Protein AF-A0A841DTD7-F1 (afdb_monomer)

Solvent-accessible surface area (backbone atoms only — not comparable to full-atom values): 41604 Å² total; per-residue (Å²): 118,88,70,52,58,66,50,49,52,51,10,51,30,35,14,30,42,27,21,48,68,22,35,53,37,45,42,34,59,51,44,33,70,78,67,68,43,51,48,38,54,50,24,44,31,46,20,28,23,19,40,45,17,29,69,45,16,49,57,41,22,46,52,36,75,74,44,84,54,75,76,41,42,37,53,14,23,38,38,15,15,50,10,52,16,43,31,32,72,49,92,50,67,50,49,26,27,52,15,24,23,41,14,13,42,11,46,20,50,25,49,43,52,51,52,53,51,47,35,63,71,32,76,66,36,61,61,43,46,16,52,37,50,28,17,28,27,46,9,26,20,47,13,19,70,51,44,42,59,50,32,74,72,58,38,53,68,42,27,55,66,59,27,52,49,10,56,52,24,23,52,53,39,51,51,53,55,75,70,72,75,90,83,86,92,82,84,80,80,55,86,56,84,61,39,62,67,59,36,51,54,51,49,53,32,30,36,30,51,7,28,40,54,42,41,43,50,56,42,39,26,60,48,34,21,75,53,66,41,72,50,67,62,37,9,29,50,45,46,25,42,34,24,43,27,21,22,52,14,22,52,47,24,40,54,42,25,72,77,64,34,52,58,55,44,37,37,54,25,32,57,51,22,28,61,22,40,46,39,37,67,68,47,68,47,80,60,26,58,57,22,37,28,48,21,22,20,26,67,18,25,38,54,54,48,49,36,52,50,32,21,59,23,23,33,73,40,39,64,58,28,35,23,49,41,52,22,32,43,66,12,52,6,21,72,51,23,35,59,37,13,44,40,24,66,79,68,30,60,63,61,29,57,50,55,39,36,54,35,34,43,53,27,26,61,54,40,74,75,53,75,78,69,84,72,80,79,76,78,74,83,70,83,75,90,79,89,79,82,86,81,88,78,88,78,97,67,86,69,75,78,74,67,74,76,68,68,50,71,74,21,94,61,8,58,48,52,49,21,40,40,37,44,43,34,47,54,37,22,54,72,36,15,51,34,23,16,45,64,48,45,24,71,74,47,33,48,50,76,52,52,43,44,52,53,22,43,16,34,45,32,17,48,52,35,32,64,55,41,53,53,48,21,62,61,72,33,53,68,62,44,35,48,48,10,41,48,34,26,38,52,15,21,52,47,40,41,65,43,86,37,50,70,52,29,36,56,22,27,31,46,20,12,41,8,47,14,22,29,54,60,43,38,53,47,53,49,55,75,79,35,54,78,82,48,38,63,59,50,49,52,56,51,50,46,37,47,59,50,17,28,50,53,12,8,44,52,12,3,51,25,35,71,61,73,41,45,42,50,64,29,51,64,40,40,65,45,37,54,52,18,45,53,42,39,73,76,66,52,83,80,82,80,69,87,69,60,87,71,67,80,53,59,67,40,41,49,26,45,47,54,14,47,51,29,41,45,46,33,36,43,37,34,52,68,83,44,50,64,88,35,70,66,32,49,50,37,39,51,48,12,51,52,31,44,50,47,23,55,59,46,35,75,69,43,93,52,39,88,64,56,65,71,51,72,73,34,57,52,41,41,17,24,26,48,31,27,18,42,47,18,18,47,54,47,24,47,48,51,48,54,21,44,44,33,29,59,44,56,67,39,54,30,42,59,18,8,52,30,48,21,30,19,54,48,23,19,61,58,27,33,70,49,32,63,69,44,28,77,72,66,33,44,47,53,35,25,38,52,8,22,51,35,23,31,54,13,28,52,49,47,66,70,60,55,69,88,47,56,68,64,57,56,19,48,17,31,23,38,28,14,28,9,46,11,22,26,53,51,41,28,51,52,48,32,38,49,65,48,57,81,92,48,27,64,56,48,44,48,42,29,54,45,30,17,33,50,18,24,19,51,22,24,21,50,41,37,26,47,25,42,45,42,40,42,72,73,55,53,91,56,68,83,51,54,56,66,69,50,41,86,49,45,47,57,14,53,49,52,31,36,52,53,44,32,51,46,24,50,49,29,34,52,29,33,66,61,28,60,93,70,78,68,65,68,78,91,125

Nearest PDB structures (foldseek):
  8ufd-assembly1_A  TM=7.840E-01  e=1.382E-12  Mycobacterium tuberculosis
  8ufe-assembly1_A  TM=7.742E-01  e=4.204E-13  Mycolicibacterium smegmatis
  7y58-assembly1_A  TM=7.300E-01  e=9.436E-10  Staphylococcus aureus
  4zow-assembly1_A  TM=8.099E-01  e=2.713E-07  Escherichia coli K-12
  8ucm-assembly1_A  TM=7.661E-01  e=2.726E-06  Homo sapiens

Sequence (878 aa):
MRRLRPIGLMATGHACVDVYQGCVPALVPFLVAERGLGYVAVSGITLAATLLSSVVQPLFGVLTDRRPLTWLIPIAMTTAGLGIALIGVGDGYVLSWLAAALSGLGVAAYHPEAARMARVVSDGSHVGMSWFSVGGNVGFALAPVLVTPIIAAGGLALTPVLVVPAIFGAAITSWAVRSRVTGAVTRTRPEGPDDWSSFLRLSVIMVCRSIVFVGLGTFIALYAGQRVGGGTTTGGVALFVLFASGALGTLLGGRFATRYGRVRTLRVSYAIAVPALAGLVFVPGPAFFGFLALTAIAMSIPFSLHVTLGQDFLPGRVGTAGGMTLGLAVSIGGVATPVLGAIAEHSSLRLALSTLIVLALCGSLIGYAITEPARPVRQAIPGWGIVAVSHTLTSNMTTARIDRTGVGLRSERGPILLAVMLSVGLVAIDATILATAVPSVVADLGGFTQFPWLFSIYLLAQAVSVPIYGKLADQRGRKPMMLLGVGLFVLGSVLCGFAWSMPALIAFRLIQGLGAGAIQPIGMTIVGDIYTLAERAKVQGYLASVWGISSFVGPTLGGVFSDYISWRWIFFVNIPLGVAAAWVLVRKFDEKIGDKTRHQIDYAGAILLAVGGSLLLLGLLEGGVMWDWGSTTSIVILAAAVVLLVAFVLVERRAAEPILPLWVLGQRVLNSANSAALLIGLLMIGLSTYVPLYAQSVLGTSALVAGFTLAAMTLGWPIAASLAGRIYLRVGFRTTMTLGAIIVVLGSGLLLMVGPDSSVLHLAAACFVIGIGLGFSASPSVVAAQSSVDWQTRGVVTGANMFSRSVGSAVGVALFGAVANAVVASRLGDNHSDLQKVPAGVLAPAVHDVYYGAAAAAVLLVAAVLFMPNRITERPLR

pLDDT: mean 82.97, std 14.02, range [28.73, 98.31]

Organism: NCBI:txid236067

Foldseek 3Di:
DVLVVLLLLLLLLLLLLLLLLLQLLLCLLLCCVVQVDFQLLSLLLNQLLQLLLLVCLLVLLLVCVQDQPLVLSLVLLLQLLQLQLQLLQDNFSVSVSVSSNSNSSSSSNNQLNSLVVQCQSVVNQLLSSLSSVLSSLNSSLVNLVPNVVQCVVPHSNSSNVSSVSSNVSSVSSVVSVVPDDDDDDDDDQDDDDAQVPLLVLLLLLLLLLQLLLSLCSNCVLVVQCVFANDRSVSSSVLSSLLSVLLSVLSNVLSVCCVVPNLLVQLLVLLVQLLVLLVCCLPPGYPCNSVSSSSNSSSSNSNLSSSLSQQLLNGSNPNSSSNSSSVSSNHRSSSLCSSVLSQCCRVPRNSVSSVVSSVSSVVSSVSSVVRDRRDDDPPPPPDPDDDDDDDDDDDDPDCPPPPPPQCAELNHLCNLVLVLLLLLLLLVLLLLQQVLLQLVLCLLQANDLLLSLLLQLLLLLLLLLLQLVLVLCCLFVNLLVLQLVLLVQLLQLLVQLLVDNHSVSNSVSSNSNSNSNNRSNNSSVVVLVVRDDPVRSVVSVVSSLVSNLSSLSNRLSVSLCCNQRNGNSVSSVVSNVSSVSSSVSSVVRPDDDNDPRDDDDDPPLLSVLSSQLSVLCLCLLSCDLPVDDCPDPVSCVSNVSSVVSVVVSVVSQVVDPDHLANCVLVVDLLLQLLLLLLLLLLLLLQLCSNCQSVCCCQQLVDGSNLSSLLLSLLSNLQSVLLVVLVVVCVPQNLLVLLLQLLVLLLVLLVLVLVDASPDDSVSSSVSSNSNSNSSNSNNNSSLVSQLQLDAPVCSVNSNSSSNSSSSSSNSVSSSNLSSQLSNQQCVVCDPPSVCSSPRHSVSNRVSVSSNSVVSSVSSVVSSVSSVSRDSDRPRDPHD

Secondary structure (DSSP, 8-state):
-TTHHHHHHHHHHHHHHHHHHHHHHHHHHHHHHHH---HHHHHHHHHHHHHHHHHHHHHHHHHHHHS--TTHHHHHHHHHHHHHHHTTSSS-HHHHHHHHHHHHHHHHHHHHHHHHHHHHHTTT-HHHHHHHHHHHHHHHHHHHHHHHHHHHHH-GGGGGGGGHHHHHHHHHHHHHHHHS-SS-----PPP----HHHHHHHHHHHHHHHHHHHHHHHHHHHHHHHHH--HHHHHHHHHHHHHHHHHHHHHHHHHHHHHH-HHHHHHHHHHHHHHHHHHHHH--STHHHHHHHHHHHHHHTTHHHHHHHHHHH-GGGHHHHHHHHHHHHHTGGGGGHHHHHHHHHHT-HHHHHHHHHHHHHHHHHHHTT--PPPPP------SS-------------------TTSSSTTSTTHHHHHHHHHHHHHHHHHHHHHHHHHHHHHHHH--GGGTTHHHHHHHHHHHHHHHHHHHHHHHH-HHHHHHHHHHHHHHHHHHHHT--SHHHHHHHHHHHHHHHHHHHHHHHHHHHHHS-HHHHHHHHHHHHHHHHHHHHHHHHHHHHHHHHT-TTHHHHTHHHHHHHHHHHHHHH------S---PPP-HHHHHHHHHHHHHHHHHHHHBTTTB-TTSHHHHHHHHHHHHHHHHHHHHHTT-SS-SS-GGGGG-HHHHHHHHHHHHHHHHHHHHHHHHHHHHHHTS---HHHHHHHHHHHHHHHHHHHHHHHHHHHHH-HHHHHHHHHHHHHHHHHHHHT--TT--HHHHHHHHHHHHHHHHHHHHHHHHHHHHTS-GGGHHHHHHHHHHHHHHHHHHHHHHHHHHHHHHHHHHHTT-GGGGGS--HHHHHHHHHHHHHHHHHHHHHHHHHHHTS-S---PPP--

Structure (mmCIF, N/CA/C/O backbone):
data_AF-A0A841DTD7-F1
#
_entry.id   AF-A0A841DTD7-F1
#
loop_
_atom_site.group_PDB
_atom_site.id
_atom_site.type_symbol
_atom_site.label_atom_id
_atom_site.label_alt_id
_atom_site.label_comp_id
_atom_site.label_asym_id
_atom_site.label_entity_id
_atom_site.label_seq_id
_atom_site.pdbx_PDB_ins_code
_atom_site.Cartn_x
_atom_site.Cartn_y
_atom_site.Cartn_z
_atom_site.occupancy
_atom_site.B_iso_or_equiv
_atom_site.auth_seq_id
_atom_site.auth_comp_id
_atom_site.auth_asym_id
_atom_site.auth_atom_id
_atom_site.pdbx_PDB_model_num
ATOM 1 N N . MET A 1 1 ? 29.836 31.532 23.199 1.00 39.09 1 MET A N 1
ATOM 2 C CA . MET A 1 1 ? 30.606 30.478 22.486 1.00 39.09 1 MET A CA 1
ATOM 3 C C . MET A 1 1 ? 30.650 29.110 23.196 1.00 39.09 1 MET A C 1
ATOM 5 O O . MET A 1 1 ? 30.643 28.106 22.497 1.00 39.09 1 MET A O 1
ATOM 9 N N . ARG A 1 2 ? 30.598 28.999 24.542 1.00 43.84 2 ARG A N 1
ATOM 10 C CA . ARG A 1 2 ? 30.593 27.693 25.263 1.00 43.84 2 ARG A CA 1
ATOM 11 C C . ARG A 1 2 ? 29.410 26.740 24.951 1.00 43.84 2 ARG A C 1
ATOM 13 O O . ARG A 1 2 ? 29.573 25.538 25.121 1.00 43.84 2 ARG A O 1
ATOM 20 N N . ARG A 1 3 ? 28.265 27.241 24.455 1.00 50.00 3 ARG A N 1
ATOM 21 C CA . ARG A 1 3 ? 27.067 26.442 24.088 1.00 50.00 3 ARG A CA 1
ATOM 22 C C . ARG A 1 3 ? 27.090 25.827 22.671 1.00 50.00 3 ARG A C 1
ATOM 24 O O . ARG A 1 3 ? 26.308 24.928 22.402 1.00 50.00 3 ARG A O 1
ATOM 31 N N . LEU A 1 4 ? 27.982 26.269 21.774 1.00 52.75 4 LEU A N 1
ATOM 32 C CA . LEU A 1 4 ? 28.014 25.818 20.365 1.00 52.75 4 LEU A CA 1
ATOM 33 C C . LEU A 1 4 ? 28.828 24.530 20.135 1.00 52.75 4 LEU A C 1
ATOM 35 O O . LEU A 1 4 ? 28.617 23.833 19.149 1.00 52.75 4 LEU A O 1
ATOM 39 N N . ARG A 1 5 ? 29.739 24.181 21.049 1.00 65.38 5 ARG A N 1
ATOM 40 C CA . ARG A 1 5 ? 30.574 22.971 20.936 1.00 65.38 5 ARG A CA 1
ATOM 41 C C . ARG A 1 5 ? 29.774 21.651 20.898 1.00 65.38 5 ARG A C 1
ATOM 43 O O . ARG A 1 5 ? 30.055 20.845 20.016 1.00 65.38 5 ARG A O 1
ATOM 50 N N . PRO A 1 6 ? 28.775 21.410 21.774 1.00 70.38 6 PRO A N 1
ATOM 51 C CA . PRO A 1 6 ? 28.025 20.151 21.748 1.00 70.38 6 PRO A CA 1
ATOM 52 C C . PRO A 1 6 ? 27.076 20.030 20.547 1.00 70.38 6 PRO A C 1
ATOM 54 O O . PRO A 1 6 ? 26.902 18.931 20.028 1.00 70.38 6 PRO A O 1
ATOM 57 N N . ILE A 1 7 ? 26.503 21.138 20.054 1.00 77.19 7 ILE A N 1
ATOM 58 C CA . ILE A 1 7 ? 25.659 21.086 18.850 1.00 77.19 7 ILE A CA 1
ATOM 59 C C . ILE A 1 7 ? 26.481 20.885 17.577 1.00 77.19 7 ILE A C 1
ATOM 61 O O . ILE A 1 7 ? 26.030 20.183 16.681 1.00 77.19 7 ILE A O 1
ATOM 65 N N . GLY A 1 8 ? 27.707 21.420 17.533 1.00 79.75 8 GLY A N 1
ATOM 66 C CA . GLY A 1 8 ? 28.662 21.142 16.461 1.00 79.75 8 GLY A CA 1
ATOM 67 C C . GLY A 1 8 ? 29.020 19.658 16.375 1.00 79.75 8 GLY A C 1
ATOM 68 O O . GLY A 1 8 ? 28.925 19.082 15.301 1.00 79.75 8 GLY A O 1
ATOM 69 N N . LEU A 1 9 ? 29.322 19.008 17.507 1.00 80.25 9 LEU A N 1
ATOM 70 C CA . LEU A 1 9 ? 29.607 17.564 17.546 1.00 80.25 9 LEU A CA 1
ATOM 71 C C . LEU A 1 9 ? 28.416 16.710 17.085 1.00 80.25 9 LEU A C 1
ATOM 73 O O . LEU A 1 9 ? 28.598 15.740 16.353 1.00 80.25 9 LEU A O 1
ATOM 77 N N . MET A 1 10 ? 27.191 17.078 17.474 1.00 82.19 10 MET A N 1
ATOM 78 C CA . MET A 1 10 ? 25.988 16.391 16.990 1.00 82.19 10 MET A CA 1
ATOM 79 C C . MET A 1 10 ? 25.727 16.647 15.506 1.00 82.19 10 MET A C 1
ATOM 81 O O . MET A 1 10 ? 25.322 15.725 14.809 1.00 82.19 10 MET A O 1
ATOM 85 N N . ALA A 1 11 ? 25.997 17.856 15.008 1.00 86.75 11 ALA A N 1
ATOM 86 C CA . ALA A 1 11 ? 25.924 18.154 13.581 1.00 86.75 11 ALA A CA 1
ATOM 87 C C . ALA A 1 11 ? 26.953 17.335 12.780 1.00 86.75 11 ALA A C 1
ATOM 89 O O . ALA A 1 11 ? 26.621 16.840 11.709 1.00 86.75 11 ALA A O 1
ATOM 90 N N . THR A 1 12 ? 28.162 17.117 13.311 1.00 86.00 12 THR A N 1
ATOM 91 C CA . THR A 1 12 ? 29.163 16.220 12.706 1.00 86.00 12 THR A CA 1
ATOM 92 C C . THR A 1 12 ? 28.684 14.770 12.680 1.00 86.00 12 THR A C 1
ATOM 94 O O . THR A 1 12 ? 28.805 14.103 11.657 1.00 86.00 12 THR A O 1
ATOM 97 N N . GLY A 1 13 ? 28.093 14.285 13.776 1.00 85.62 13 GLY A N 1
ATOM 98 C CA . GLY A 1 13 ? 27.460 12.966 13.804 1.00 85.62 13 GLY A CA 1
ATOM 99 C C . GLY A 1 13 ? 26.340 12.829 12.769 1.00 85.62 13 GLY A C 1
ATOM 100 O O . GLY A 1 13 ? 26.279 11.828 12.065 1.00 85.62 13 GLY A O 1
ATOM 101 N N . HIS A 1 14 ? 25.500 13.857 12.640 1.00 89.94 14 HIS A N 1
ATOM 102 C CA . HIS A 1 14 ? 24.395 13.892 11.683 1.00 89.94 14 HIS A CA 1
ATOM 103 C C . HIS A 1 14 ? 24.903 13.895 10.238 1.00 89.94 14 HIS A C 1
ATOM 105 O O . HIS A 1 14 ? 24.391 13.157 9.405 1.00 89.94 14 HIS A O 1
ATOM 111 N N . ALA A 1 15 ? 25.980 14.637 9.962 1.00 90.81 15 ALA A N 1
ATOM 112 C CA . ALA A 1 15 ? 26.650 14.591 8.668 1.00 90.81 15 ALA A CA 1
ATOM 113 C C . ALA A 1 15 ? 27.116 13.170 8.327 1.00 90.81 15 ALA A C 1
ATOM 115 O O . ALA A 1 15 ? 26.897 12.706 7.216 1.00 90.81 15 ALA A O 1
ATOM 116 N N . CYS A 1 16 ? 27.705 12.449 9.284 1.00 90.12 16 CYS A N 1
ATOM 117 C CA . CYS A 1 16 ? 28.220 11.100 9.039 1.00 90.12 16 CYS A CA 1
ATOM 118 C C . CYS A 1 16 ? 27.123 10.078 8.700 1.00 90.12 16 CYS A C 1
ATOM 120 O O . CYS A 1 16 ? 27.379 9.186 7.897 1.00 90.12 16 CYS A O 1
ATOM 122 N N . VAL A 1 17 ? 25.922 10.179 9.290 1.00 89.88 17 VAL A N 1
ATOM 123 C CA . VAL A 1 17 ? 24.810 9.282 8.923 1.00 89.88 17 VAL A CA 1
ATOM 124 C C . VAL A 1 17 ? 24.183 9.668 7.584 1.00 89.88 17 VAL A C 1
ATOM 126 O O . VAL A 1 17 ? 23.863 8.790 6.788 1.00 89.88 17 VAL A O 1
ATOM 129 N N . ASP A 1 18 ? 24.043 10.966 7.306 1.00 90.38 18 ASP A N 1
ATOM 130 C CA . ASP A 1 18 ? 23.342 11.445 6.110 1.00 90.38 18 ASP A CA 1
ATOM 131 C C . ASP A 1 18 ? 24.200 11.395 4.846 1.00 90.38 18 ASP A C 1
ATOM 133 O O . ASP A 1 18 ? 23.657 11.431 3.741 1.00 90.38 18 ASP A O 1
ATOM 137 N N . VAL A 1 19 ? 25.516 11.180 4.984 1.00 93.81 19 VAL A N 1
ATOM 138 C CA . VAL A 1 19 ? 26.342 10.677 3.875 1.00 93.81 19 VAL A CA 1
ATOM 139 C C . VAL A 1 19 ? 25.661 9.472 3.224 1.00 93.81 19 VAL A C 1
ATOM 141 O O . VAL A 1 19 ? 25.566 9.421 2.005 1.00 93.81 19 VAL A O 1
ATOM 144 N N . TYR A 1 20 ? 25.085 8.550 3.999 1.00 92.25 20 TYR A N 1
ATOM 145 C CA . TYR A 1 20 ? 24.479 7.339 3.443 1.00 92.25 20 TYR A CA 1
ATOM 146 C C . TYR A 1 20 ? 23.167 7.578 2.705 1.00 92.25 20 TYR A C 1
ATOM 148 O O . TYR A 1 20 ? 22.898 6.889 1.722 1.00 92.25 20 TYR A O 1
ATOM 156 N N . GLN A 1 21 ? 22.391 8.592 3.096 1.00 88.44 21 GLN A N 1
ATOM 157 C CA . GLN A 1 21 ? 21.243 9.008 2.289 1.00 88.44 21 GLN A CA 1
ATOM 158 C C . GLN A 1 21 ? 21.677 9.651 0.968 1.00 88.44 21 GLN A C 1
ATOM 160 O O . GLN A 1 21 ? 20.997 9.475 -0.039 1.00 88.44 21 GLN A O 1
ATOM 165 N N . GLY A 1 22 ? 22.813 10.357 0.949 1.00 89.00 22 GLY A N 1
ATOM 166 C CA . GLY A 1 22 ? 23.413 10.891 -0.275 1.00 89.00 22 GLY A CA 1
ATOM 167 C C . GLY A 1 22 ? 24.154 9.845 -1.122 1.00 89.00 22 GLY A C 1
ATOM 168 O O . GLY A 1 22 ? 24.290 10.027 -2.330 1.00 89.00 22 GLY A O 1
ATOM 169 N N . CYS A 1 23 ? 24.610 8.736 -0.529 1.00 93.69 23 CYS A N 1
ATOM 170 C CA . CYS A 1 23 ? 25.326 7.681 -1.247 1.00 93.69 23 CYS A CA 1
ATOM 171 C C . CYS A 1 23 ? 24.422 6.944 -2.233 1.00 93.69 23 CYS A C 1
ATOM 173 O O . CYS A 1 23 ? 24.860 6.657 -3.340 1.00 93.69 23 CYS A O 1
ATOM 175 N N . VAL A 1 24 ? 23.168 6.667 -1.861 1.00 90.56 24 VAL A N 1
ATOM 176 C CA . VAL A 1 24 ? 22.210 5.971 -2.737 1.00 90.56 24 VAL A CA 1
ATOM 177 C C . VAL A 1 24 ? 22.051 6.683 -4.090 1.00 90.56 24 VAL A C 1
ATOM 179 O O . VAL A 1 24 ? 22.346 6.057 -5.105 1.00 90.56 24 VAL A O 1
ATOM 182 N N . PRO A 1 25 ? 21.683 7.979 -4.155 1.00 90.06 25 PRO A N 1
ATOM 183 C CA . PRO A 1 25 ? 21.603 8.697 -5.425 1.00 90.06 25 PRO A CA 1
ATOM 184 C C . PRO A 1 25 ? 22.960 8.854 -6.124 1.00 90.06 25 PRO A C 1
ATOM 186 O O . PRO A 1 25 ? 23.015 8.825 -7.349 1.00 90.06 25 PRO A O 1
ATOM 189 N N . ALA A 1 26 ? 24.066 8.974 -5.380 1.00 92.06 26 ALA A N 1
ATOM 190 C CA . ALA A 1 26 ? 25.403 9.041 -5.975 1.00 92.06 26 ALA A CA 1
ATOM 191 C C . ALA A 1 26 ? 25.841 7.723 -6.638 1.00 92.06 26 ALA A C 1
ATOM 193 O O . ALA A 1 26 ? 26.621 7.752 -7.585 1.00 92.06 26 ALA A O 1
ATOM 194 N N . LEU A 1 27 ? 25.322 6.580 -6.177 1.00 93.38 27 LEU A N 1
ATOM 195 C CA . LEU A 1 27 ? 25.571 5.263 -6.766 1.00 93.38 27 LEU A CA 1
ATOM 196 C C . LEU A 1 27 ? 24.705 4.991 -8.003 1.00 93.38 27 LEU A C 1
ATOM 198 O O . LEU A 1 27 ? 25.083 4.156 -8.818 1.00 93.38 27 LEU A O 1
ATOM 202 N N . VAL A 1 28 ? 23.578 5.693 -8.181 1.00 91.00 28 VAL A N 1
ATOM 203 C CA . VAL A 1 28 ? 22.638 5.455 -9.293 1.00 91.00 28 VAL A CA 1
ATOM 204 C C . VAL A 1 28 ? 23.325 5.466 -10.668 1.00 91.00 28 VAL A C 1
ATOM 206 O O . VAL A 1 28 ? 23.146 4.491 -11.395 1.00 91.00 28 VAL A O 1
ATOM 209 N N . PRO A 1 29 ? 24.143 6.469 -11.052 1.00 88.62 29 PRO A N 1
ATOM 210 C CA . PRO A 1 29 ? 24.810 6.461 -12.356 1.00 88.62 29 PRO A CA 1
ATOM 211 C C . PRO A 1 29 ? 25.716 5.249 -12.584 1.00 88.62 29 PRO A C 1
ATOM 213 O O . PRO A 1 29 ? 25.767 4.732 -13.695 1.00 88.62 29 PRO A O 1
ATOM 216 N N . PHE A 1 30 ? 26.390 4.774 -11.536 1.00 90.38 30 PHE A N 1
ATOM 217 C CA . PHE A 1 30 ? 27.267 3.604 -11.597 1.00 90.38 30 PHE A CA 1
ATOM 218 C C . PHE A 1 30 ? 26.469 2.303 -11.662 1.00 90.38 30 PHE A C 1
ATOM 220 O O . PHE A 1 30 ? 26.820 1.403 -12.409 1.00 90.38 30 PHE A O 1
ATOM 227 N N . LEU A 1 31 ? 25.344 2.222 -10.953 1.00 90.44 31 LEU A N 1
ATOM 228 C CA . LEU A 1 31 ? 24.414 1.097 -11.044 1.00 90.44 31 LEU A CA 1
ATOM 229 C C . LEU A 1 31 ? 23.786 0.977 -12.443 1.00 90.44 31 LEU A C 1
ATOM 231 O O . LEU A 1 31 ? 23.620 -0.132 -12.943 1.00 90.44 31 LEU A O 1
ATOM 235 N N . VAL A 1 32 ? 23.480 2.100 -13.100 1.00 88.00 32 VAL A N 1
ATOM 236 C CA . VAL A 1 32 ? 23.050 2.099 -14.509 1.00 88.00 32 VAL A CA 1
ATOM 237 C C . VAL A 1 32 ? 24.201 1.659 -15.420 1.00 88.00 32 VAL A C 1
ATOM 239 O O . VAL A 1 32 ? 24.008 0.797 -16.270 1.00 88.00 32 VAL A O 1
ATOM 242 N N . ALA A 1 33 ? 25.396 2.230 -15.240 1.00 86.06 33 ALA A N 1
ATOM 243 C CA . ALA A 1 33 ? 26.525 2.012 -16.144 1.00 86.06 33 ALA A CA 1
ATOM 244 C C . ALA A 1 33 ? 27.162 0.615 -16.027 1.00 86.06 33 ALA A C 1
ATOM 246 O O . ALA A 1 33 ? 27.423 -0.015 -17.045 1.00 86.06 33 ALA A O 1
ATOM 247 N N . GLU A 1 34 ? 27.415 0.128 -14.810 1.00 88.25 34 GLU A N 1
ATOM 248 C CA . GLU A 1 34 ? 28.118 -1.140 -14.561 1.00 88.25 34 GLU A CA 1
ATOM 249 C C . GLU A 1 34 ? 27.174 -2.346 -14.502 1.00 88.25 34 GLU A C 1
ATOM 251 O O . GLU A 1 34 ? 27.589 -3.453 -14.828 1.00 88.25 34 GLU A O 1
ATOM 256 N N . ARG A 1 35 ? 25.909 -2.156 -14.096 1.00 86.56 35 ARG A N 1
ATOM 257 C CA . ARG A 1 35 ? 24.934 -3.259 -13.944 1.00 86.56 35 ARG A CA 1
ATOM 258 C C . ARG A 1 35 ? 23.780 -3.225 -14.941 1.00 86.56 35 ARG A C 1
ATOM 260 O O . ARG A 1 35 ? 22.890 -4.065 -14.852 1.00 86.56 35 ARG A O 1
ATOM 267 N N . GLY A 1 36 ? 23.757 -2.253 -15.853 1.00 85.44 36 GLY A N 1
ATOM 268 C CA . GLY A 1 36 ? 22.709 -2.134 -16.869 1.00 85.44 36 GLY A CA 1
ATOM 269 C C . GLY A 1 36 ? 21.305 -1.915 -16.296 1.00 85.44 36 GLY A C 1
ATOM 270 O O . GLY A 1 36 ? 20.320 -2.256 -16.945 1.00 85.44 36 GLY A O 1
ATOM 271 N N . LEU A 1 37 ? 21.187 -1.391 -15.070 1.00 86.94 37 LEU A N 1
ATOM 272 C CA . LEU A 1 37 ? 19.884 -1.188 -14.437 1.00 86.94 37 LEU A CA 1
ATOM 273 C C . LEU A 1 37 ? 19.107 -0.049 -15.120 1.00 86.94 37 LEU A C 1
ATOM 275 O O . LEU A 1 37 ? 19.628 1.053 -15.284 1.00 86.94 37 LEU A O 1
ATOM 279 N N . GLY A 1 38 ? 17.836 -0.298 -15.454 1.00 83.75 38 GLY A N 1
ATOM 280 C CA . GLY A 1 38 ? 16.905 0.714 -15.971 1.00 83.75 38 GLY A CA 1
ATOM 281 C C . GLY A 1 38 ? 16.490 1.757 -14.923 1.00 83.75 38 GLY A C 1
ATOM 282 O O . GLY A 1 38 ? 16.779 1.626 -13.727 1.00 83.75 38 GLY A O 1
ATOM 283 N N . TYR A 1 39 ? 15.774 2.804 -15.349 1.00 83.75 39 TYR A N 1
ATOM 284 C CA . TYR A 1 39 ? 15.362 3.902 -14.463 1.00 83.75 39 TYR A CA 1
ATOM 285 C C . TYR A 1 39 ? 14.393 3.442 -13.364 1.00 83.75 39 TYR A C 1
ATOM 287 O O . TYR A 1 39 ? 14.476 3.922 -12.226 1.00 83.75 39 TYR A O 1
ATOM 295 N N . VAL A 1 40 ? 13.500 2.493 -13.660 1.00 75.38 40 VAL A N 1
ATOM 296 C CA . VAL A 1 40 ? 12.619 1.878 -12.654 1.00 75.38 40 VAL A CA 1
ATO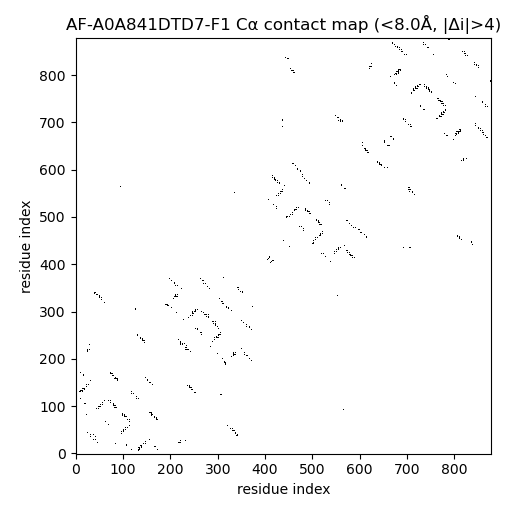M 297 C C . VAL A 1 40 ? 13.423 1.083 -11.620 1.00 75.38 40 VAL A C 1
ATOM 299 O O . VAL A 1 40 ? 13.184 1.208 -10.418 1.00 75.38 40 VAL A O 1
ATOM 302 N N . ALA A 1 41 ? 14.432 0.325 -12.049 1.00 79.75 41 ALA A N 1
ATOM 303 C CA . ALA A 1 41 ? 15.257 -0.481 -11.154 1.00 79.75 41 ALA A CA 1
ATOM 304 C C . ALA A 1 41 ? 16.017 0.394 -10.139 1.00 79.75 41 ALA A C 1
ATOM 306 O O . ALA A 1 41 ? 15.887 0.205 -8.924 1.00 79.75 41 ALA A O 1
ATOM 307 N N . VAL A 1 42 ? 16.759 1.403 -10.609 1.00 86.12 42 VAL A N 1
ATOM 308 C CA . VAL A 1 42 ? 17.555 2.286 -9.730 1.00 86.12 42 VAL A CA 1
ATOM 309 C C . VAL A 1 42 ? 16.695 3.161 -8.816 1.00 86.12 42 VAL A C 1
ATOM 311 O O . VAL A 1 42 ? 17.064 3.441 -7.670 1.00 86.12 42 VAL A O 1
ATOM 314 N N . SER A 1 43 ? 15.501 3.546 -9.268 1.00 82.75 43 SER A N 1
ATOM 315 C CA . SER A 1 43 ? 14.533 4.228 -8.408 1.00 82.75 43 SER A CA 1
ATOM 316 C C . SER A 1 43 ? 13.888 3.296 -7.382 1.00 82.75 43 SER A C 1
ATOM 318 O O . SER A 1 43 ? 13.558 3.763 -6.293 1.00 82.75 43 SER A O 1
ATOM 320 N N . GLY A 1 44 ? 13.793 1.993 -7.662 1.00 77.75 44 GLY A N 1
ATOM 321 C CA . GLY A 1 44 ? 13.445 0.957 -6.688 1.00 77.75 44 GLY A CA 1
ATOM 322 C C . GLY A 1 44 ? 14.482 0.801 -5.566 1.00 77.75 44 GLY A C 1
ATOM 323 O O . GLY A 1 44 ? 14.102 0.649 -4.408 1.00 77.75 44 GLY A O 1
ATOM 324 N N . ILE A 1 45 ? 15.781 0.935 -5.862 1.00 86.69 45 ILE A N 1
ATOM 325 C CA . ILE A 1 45 ? 16.853 0.966 -4.841 1.00 86.69 45 ILE A CA 1
ATOM 326 C C . ILE A 1 45 ? 16.735 2.232 -3.980 1.00 86.69 45 ILE A C 1
ATOM 328 O O . ILE A 1 45 ? 16.843 2.178 -2.753 1.00 86.69 45 ILE A O 1
ATOM 332 N N . THR A 1 46 ? 16.439 3.375 -4.606 1.00 86.81 46 THR A N 1
ATOM 333 C CA . THR A 1 46 ? 16.191 4.627 -3.872 1.00 86.81 46 THR A CA 1
ATOM 334 C C . THR A 1 46 ? 14.961 4.521 -2.972 1.00 86.81 46 THR A C 1
ATOM 336 O O . THR A 1 46 ? 14.999 4.924 -1.806 1.00 86.81 46 THR A O 1
ATOM 339 N N . LEU A 1 47 ? 13.884 3.923 -3.480 1.00 82.69 47 LEU A N 1
ATOM 340 C CA . LEU A 1 47 ? 12.682 3.600 -2.722 1.00 82.69 47 LEU A CA 1
ATOM 341 C C . LEU A 1 47 ? 12.998 2.687 -1.535 1.00 82.69 47 LEU A C 1
ATOM 343 O O . LEU A 1 47 ? 12.515 2.960 -0.446 1.00 82.69 47 LEU A O 1
ATOM 347 N N . ALA A 1 48 ? 13.830 1.656 -1.698 1.00 81.31 48 ALA A N 1
ATOM 348 C CA . ALA A 1 48 ? 14.218 0.753 -0.611 1.00 81.31 48 ALA A CA 1
ATOM 349 C C . ALA A 1 48 ? 14.806 1.516 0.587 1.00 81.31 48 ALA A C 1
ATOM 351 O O . ALA A 1 48 ? 14.352 1.367 1.725 1.00 81.31 48 ALA A O 1
ATOM 352 N N . ALA A 1 49 ? 15.777 2.393 0.313 1.00 84.06 49 ALA A N 1
ATOM 353 C CA . ALA A 1 49 ? 16.443 3.196 1.333 1.00 84.06 49 ALA A CA 1
ATOM 354 C C . ALA A 1 49 ? 15.512 4.227 1.986 1.00 84.06 49 ALA A C 1
ATOM 356 O O . ALA A 1 49 ? 15.593 4.493 3.186 1.00 84.06 49 ALA A O 1
ATOM 357 N N . THR A 1 50 ? 14.609 4.823 1.211 1.00 81.69 50 THR A N 1
ATOM 358 C CA . THR A 1 50 ? 13.753 5.918 1.682 1.00 81.69 50 THR A CA 1
ATOM 359 C C . THR A 1 50 ? 12.453 5.415 2.311 1.00 81.69 50 THR A C 1
ATOM 361 O O . THR A 1 50 ? 12.134 5.810 3.429 1.00 81.69 50 THR A O 1
ATOM 364 N N . LEU A 1 51 ? 11.730 4.483 1.690 1.00 71.12 51 LEU A N 1
ATOM 365 C CA . LEU A 1 51 ? 10.478 3.924 2.209 1.00 71.12 51 LEU A CA 1
ATOM 366 C C . LEU A 1 51 ? 10.670 3.289 3.585 1.00 71.12 51 LEU A C 1
ATOM 368 O O . LEU A 1 51 ? 9.924 3.609 4.516 1.00 71.12 51 LEU A O 1
ATOM 372 N N . LEU A 1 52 ? 11.684 2.427 3.736 1.00 70.25 52 LEU A N 1
ATOM 373 C CA . LEU A 1 52 ? 11.942 1.776 5.018 1.00 70.25 52 LEU A CA 1
ATOM 374 C C . LEU A 1 52 ? 12.320 2.809 6.084 1.00 70.25 52 LEU A C 1
ATOM 376 O O . LEU A 1 52 ? 11.906 2.693 7.238 1.00 70.25 52 LEU A O 1
ATOM 380 N N . SER A 1 53 ? 13.012 3.877 5.676 1.00 72.38 53 SER A N 1
ATOM 381 C CA . SER A 1 53 ? 13.316 4.980 6.573 1.00 72.38 53 SER A CA 1
ATOM 382 C C . SER A 1 53 ? 12.036 5.685 7.063 1.00 72.38 53 SER A C 1
ATOM 384 O O . SER A 1 53 ? 11.824 5.844 8.265 1.00 72.38 53 SER A O 1
ATOM 386 N N . SER A 1 54 ? 11.108 6.009 6.158 1.00 67.75 54 SER A N 1
ATOM 387 C CA . SER A 1 54 ? 9.837 6.686 6.471 1.00 67.75 54 SER A CA 1
ATOM 388 C C . SER A 1 54 ? 8.900 5.878 7.363 1.00 67.75 54 SER A C 1
ATOM 390 O O . SER A 1 54 ? 8.307 6.425 8.294 1.00 67.75 54 SER A O 1
ATOM 392 N N . VAL A 1 55 ? 8.735 4.585 7.073 1.00 63.72 55 VAL A N 1
ATOM 393 C CA . VAL A 1 55 ? 7.769 3.729 7.779 1.00 63.72 55 VAL A CA 1
ATOM 394 C C . VAL A 1 55 ? 8.241 3.428 9.202 1.00 63.72 55 VAL A C 1
ATOM 396 O O . VAL A 1 55 ? 7.429 3.380 10.128 1.00 63.72 55 VAL A O 1
ATOM 399 N N . VAL A 1 56 ? 9.552 3.259 9.401 1.00 68.75 56 VAL A N 1
ATOM 400 C CA . VAL A 1 56 ? 10.109 2.803 10.683 1.00 68.75 56 VAL A CA 1
ATOM 401 C C . VAL A 1 56 ? 10.473 3.969 11.617 1.00 68.75 56 VAL A C 1
ATOM 403 O O . VAL A 1 56 ? 10.394 3.820 12.839 1.00 68.75 56 VAL A O 1
ATOM 406 N N . GLN A 1 57 ? 10.790 5.161 11.094 1.00 73.38 57 GLN A N 1
ATOM 407 C CA . GLN A 1 57 ? 11.125 6.340 11.913 1.00 73.38 57 GLN A CA 1
ATOM 408 C C . GLN A 1 57 ? 10.095 6.678 13.011 1.00 73.38 57 GLN A C 1
ATOM 410 O O . GLN A 1 57 ? 10.513 6.917 14.149 1.00 73.38 57 GLN A O 1
ATOM 415 N N . PRO A 1 58 ? 8.766 6.672 12.761 1.00 64.44 58 PRO A N 1
ATOM 416 C CA . PRO A 1 58 ? 7.776 6.906 13.813 1.00 64.44 58 PRO A CA 1
ATOM 417 C C . PRO A 1 58 ? 7.845 5.885 14.955 1.00 64.44 58 PRO A C 1
ATOM 419 O O . PRO A 1 58 ? 7.621 6.251 16.112 1.00 64.44 58 PRO A O 1
ATOM 422 N N . LEU A 1 59 ? 8.179 4.624 14.653 1.00 67.19 59 LEU A N 1
ATOM 423 C CA . LEU A 1 59 ? 8.311 3.552 15.644 1.00 67.19 59 LEU A CA 1
ATOM 424 C C . LEU A 1 59 ? 9.517 3.795 16.558 1.00 67.19 59 LEU A C 1
ATOM 426 O O . LEU A 1 59 ? 9.376 3.751 17.783 1.00 67.19 59 LEU A O 1
ATOM 430 N N . PHE A 1 60 ? 10.676 4.130 15.980 1.00 73.50 60 PHE A N 1
ATOM 431 C CA . PHE A 1 60 ? 11.856 4.531 16.753 1.00 73.50 60 PHE A CA 1
ATOM 432 C C . PHE A 1 60 ? 11.605 5.810 17.548 1.00 73.50 60 PHE A C 1
ATOM 434 O O . PHE A 1 60 ? 12.001 5.886 18.708 1.00 73.50 60 PHE A O 1
ATOM 441 N N . GLY A 1 61 ? 10.874 6.773 16.978 1.00 68.00 61 GLY A N 1
ATOM 442 C CA . GLY A 1 61 ? 10.377 7.945 17.694 1.00 68.00 61 GLY A CA 1
ATOM 443 C C . GLY A 1 61 ? 9.693 7.531 18.986 1.00 68.00 61 GLY A C 1
ATOM 444 O O . GLY A 1 61 ? 10.245 7.753 20.057 1.00 68.00 61 GLY A O 1
ATOM 445 N N . VAL A 1 62 ? 8.580 6.799 18.888 1.00 63.56 62 VAL A N 1
ATOM 446 C CA . VAL A 1 62 ? 7.821 6.311 20.053 1.00 63.56 62 VAL A CA 1
ATOM 447 C C . VAL A 1 62 ? 8.702 5.611 21.093 1.00 63.56 62 VAL A C 1
ATOM 449 O O . VAL A 1 62 ? 8.500 5.811 22.294 1.00 63.56 62 VAL A O 1
ATOM 452 N N . LEU A 1 63 ? 9.655 4.786 20.655 1.00 68.75 63 LEU A N 1
ATOM 453 C CA . LEU A 1 63 ? 10.559 4.064 21.549 1.00 68.75 63 LEU A CA 1
ATOM 454 C C . LEU A 1 63 ? 11.501 5.017 22.304 1.00 68.75 63 LEU A C 1
ATOM 456 O O . LEU A 1 63 ? 11.628 4.917 23.525 1.00 68.75 63 LEU A O 1
ATOM 460 N N . THR A 1 64 ? 12.095 5.972 21.587 1.00 68.88 64 THR A N 1
ATOM 461 C CA . THR A 1 64 ? 13.053 6.957 22.118 1.00 68.88 64 THR A CA 1
ATOM 462 C C . THR A 1 64 ? 12.405 8.017 23.013 1.00 68.88 64 THR A C 1
ATOM 464 O O . THR A 1 64 ? 13.073 8.598 23.868 1.00 68.88 64 THR A O 1
ATOM 467 N N . ASP A 1 65 ? 11.099 8.274 22.895 1.00 64.19 65 ASP A N 1
ATOM 468 C CA . ASP A 1 65 ? 10.407 9.143 23.862 1.00 64.19 65 ASP A CA 1
ATOM 469 C C . ASP A 1 65 ? 10.104 8.445 25.184 1.00 64.19 65 ASP A C 1
ATOM 471 O O . ASP A 1 65 ? 9.942 9.107 26.207 1.00 64.19 65 ASP A O 1
ATOM 475 N N . ARG A 1 66 ? 9.971 7.114 25.166 1.00 66.50 66 ARG A N 1
ATOM 476 C CA . ARG A 1 66 ? 9.718 6.335 26.382 1.00 66.50 66 ARG A CA 1
ATOM 477 C C . ARG A 1 66 ? 10.986 6.135 27.190 1.00 66.50 66 ARG A C 1
ATOM 479 O O . ARG A 1 66 ? 10.935 6.147 28.416 1.00 66.50 66 ARG A O 1
ATOM 486 N N . ARG A 1 67 ? 12.104 5.891 26.510 1.00 71.31 67 ARG A N 1
ATOM 487 C CA . ARG A 1 67 ? 13.416 5.705 27.128 1.00 71.31 67 ARG A CA 1
ATOM 488 C C . ARG A 1 67 ? 14.474 6.316 26.216 1.00 71.31 67 ARG A C 1
ATOM 490 O O . ARG A 1 67 ? 14.414 6.054 25.020 1.00 71.31 67 ARG A O 1
ATOM 497 N N . PRO A 1 68 ? 15.443 7.081 26.741 1.00 74.69 68 PRO A N 1
ATOM 498 C CA . PRO A 1 68 ? 16.572 7.525 25.935 1.00 74.69 68 PRO A CA 1
ATOM 499 C C . PRO A 1 68 ? 17.369 6.299 25.464 1.00 74.69 68 PRO A C 1
ATOM 501 O O . PRO A 1 68 ? 17.815 5.497 26.284 1.00 74.69 68 PRO A O 1
ATOM 504 N N . LEU A 1 69 ? 17.524 6.136 24.149 1.00 81.81 69 LEU A N 1
ATOM 505 C CA . LEU A 1 69 ? 18.248 5.023 23.527 1.00 81.81 69 LEU A CA 1
ATOM 506 C C . LEU A 1 69 ? 19.553 5.528 22.918 1.00 81.81 69 LEU A C 1
ATOM 508 O O . LEU A 1 69 ? 19.833 5.323 21.743 1.00 81.81 69 LEU A O 1
ATOM 512 N N . THR A 1 70 ? 20.373 6.210 23.707 1.00 81.88 70 THR A N 1
ATOM 513 C CA . THR A 1 70 ? 21.600 6.843 23.204 1.00 81.88 70 THR A CA 1
ATOM 514 C C . THR A 1 70 ? 22.609 5.839 22.627 1.00 81.88 70 THR A C 1
ATOM 516 O O . THR A 1 70 ? 23.403 6.196 21.760 1.00 81.88 70 THR A O 1
ATOM 519 N N . TRP A 1 71 ? 22.541 4.569 23.044 1.00 83.50 71 TRP A N 1
ATOM 520 C CA . TRP A 1 71 ? 23.308 3.452 22.477 1.00 83.50 71 TRP A CA 1
ATOM 521 C C . TRP A 1 71 ? 22.894 3.089 21.042 1.00 83.50 71 TRP A C 1
ATOM 523 O O . TRP A 1 71 ? 23.684 2.492 20.314 1.00 83.50 71 TRP A O 1
ATOM 533 N N . LEU A 1 72 ? 21.681 3.461 20.619 1.00 85.62 72 LEU A N 1
ATOM 534 C CA . LEU A 1 72 ? 21.180 3.198 19.273 1.00 85.62 72 LEU A CA 1
ATOM 535 C C . LEU A 1 72 ? 21.907 4.053 18.234 1.00 85.62 72 LEU A C 1
ATOM 537 O O . LEU A 1 72 ? 22.087 3.595 17.119 1.00 85.62 72 LEU A O 1
ATOM 541 N N . ILE A 1 73 ? 22.369 5.255 18.593 1.00 87.25 73 ILE A N 1
ATOM 542 C CA . ILE A 1 73 ? 23.035 6.197 17.677 1.00 87.25 73 ILE A CA 1
ATOM 543 C C . ILE A 1 73 ? 24.229 5.560 16.935 1.00 87.25 73 ILE A C 1
ATOM 545 O O . ILE A 1 73 ? 24.214 5.553 15.703 1.00 87.25 73 ILE A O 1
ATOM 549 N N . PRO A 1 74 ? 25.250 4.998 17.616 1.00 88.94 74 PRO A N 1
ATOM 550 C CA . PRO A 1 74 ? 26.385 4.388 16.921 1.00 88.94 74 PRO A CA 1
ATOM 551 C C . PRO A 1 74 ? 26.008 3.117 16.142 1.00 88.94 74 PRO A C 1
ATOM 553 O O . PRO A 1 74 ? 26.559 2.872 15.067 1.00 88.94 74 PRO A O 1
ATOM 556 N N . ILE A 1 75 ? 25.048 2.327 16.634 1.00 90.62 75 ILE A N 1
ATOM 557 C CA . ILE A 1 75 ? 24.573 1.111 15.949 1.00 90.62 75 ILE A CA 1
ATOM 558 C C . ILE A 1 75 ? 23.813 1.471 14.672 1.00 90.62 75 ILE A C 1
ATOM 560 O O . ILE A 1 75 ? 24.052 0.901 13.614 1.00 90.62 75 ILE A O 1
ATOM 564 N N . ALA A 1 76 ? 22.927 2.456 14.752 1.00 90.62 76 ALA A N 1
ATOM 565 C CA . ALA A 1 76 ? 22.167 2.988 13.633 1.00 90.62 76 ALA A CA 1
ATOM 566 C C . ALA A 1 76 ? 23.098 3.477 12.517 1.00 90.62 76 ALA A C 1
ATOM 568 O O . ALA A 1 76 ? 22.896 3.158 11.347 1.00 90.62 76 ALA A O 1
ATOM 569 N N . MET A 1 77 ? 24.172 4.180 12.885 1.00 91.12 77 MET A N 1
ATOM 570 C CA . MET A 1 77 ? 25.122 4.728 11.921 1.00 91.12 77 MET A CA 1
ATOM 571 C C . MET A 1 77 ? 25.986 3.657 11.253 1.00 91.12 77 MET A C 1
ATOM 573 O O . MET A 1 77 ? 26.169 3.686 10.040 1.00 91.12 77 MET A O 1
ATOM 577 N N . THR A 1 78 ? 26.469 2.680 12.023 1.00 91.69 78 THR A N 1
ATOM 578 C CA . THR A 1 78 ? 27.195 1.517 11.478 1.00 91.69 78 THR A CA 1
ATOM 579 C C . THR A 1 78 ? 26.302 0.649 10.600 1.00 91.69 78 THR A C 1
ATOM 581 O O . THR A 1 78 ? 26.740 0.231 9.535 1.00 91.69 78 THR A O 1
ATOM 584 N N . THR A 1 79 ? 25.032 0.472 10.967 1.00 94.00 79 THR A N 1
ATOM 585 C CA . THR A 1 79 ? 24.032 -0.217 10.135 1.00 94.00 79 THR A CA 1
ATOM 586 C C . THR A 1 79 ? 23.793 0.527 8.819 1.00 94.00 79 THR A C 1
ATOM 588 O O . THR A 1 79 ? 23.767 -0.097 7.760 1.00 94.00 79 THR A O 1
ATOM 591 N N . ALA A 1 80 ? 23.685 1.862 8.865 1.00 92.69 80 ALA A N 1
ATOM 592 C CA . ALA A 1 80 ? 23.522 2.695 7.674 1.00 92.69 80 ALA A CA 1
ATOM 593 C C . ALA A 1 80 ? 24.691 2.518 6.689 1.00 92.69 80 ALA A C 1
ATOM 595 O O . ALA A 1 80 ? 24.473 2.310 5.491 1.00 92.69 80 ALA A O 1
ATOM 596 N N . GLY A 1 81 ? 25.920 2.543 7.215 1.00 93.12 81 GLY A N 1
ATOM 597 C CA . GLY A 1 81 ? 27.133 2.364 6.423 1.00 93.12 81 GLY A CA 1
ATOM 598 C C . GLY A 1 81 ? 27.342 0.950 5.908 1.00 93.12 81 GLY A C 1
ATOM 599 O O . GLY A 1 81 ? 27.713 0.790 4.751 1.00 93.12 81 GLY A O 1
ATOM 600 N N . LEU A 1 82 ? 27.038 -0.071 6.714 1.00 94.06 82 LEU A N 1
ATOM 601 C CA . LEU A 1 82 ? 27.075 -1.467 6.277 1.00 94.06 82 LEU A CA 1
ATOM 602 C C . LEU A 1 82 ? 26.101 -1.702 5.115 1.00 94.06 82 LEU A C 1
ATOM 604 O O . LEU A 1 82 ? 26.443 -2.374 4.148 1.00 94.06 82 LEU A O 1
ATOM 608 N N . GLY A 1 83 ? 24.911 -1.100 5.183 1.00 93.31 83 GLY A N 1
ATOM 609 C CA . GLY A 1 83 ? 23.944 -1.139 4.092 1.00 93.31 83 GLY A CA 1
ATOM 610 C C . GLY A 1 83 ? 24.528 -0.609 2.782 1.00 93.31 83 GLY A C 1
ATOM 611 O O . GLY A 1 83 ? 24.525 -1.323 1.791 1.00 93.31 83 GLY A O 1
ATOM 612 N N . ILE A 1 84 ? 25.114 0.592 2.760 1.00 94.44 84 ILE A N 1
ATOM 613 C CA . ILE A 1 84 ? 25.743 1.116 1.531 1.00 94.44 84 ILE A CA 1
ATOM 614 C C . ILE A 1 84 ? 26.960 0.288 1.106 1.00 94.44 84 ILE A C 1
ATOM 616 O O . ILE A 1 84 ? 27.134 0.027 -0.083 1.00 94.44 84 ILE A O 1
ATOM 620 N N . ALA A 1 85 ? 27.769 -0.168 2.063 1.00 93.12 85 ALA A N 1
ATOM 621 C CA . ALA A 1 85 ? 28.942 -0.994 1.806 1.00 93.12 85 ALA A CA 1
ATOM 622 C C . ALA A 1 85 ? 28.605 -2.271 1.027 1.00 93.12 85 ALA A C 1
ATOM 624 O O . ALA A 1 85 ? 29.362 -2.660 0.140 1.00 93.12 85 ALA A O 1
ATOM 625 N N . LEU A 1 86 ? 27.455 -2.882 1.322 1.00 93.56 86 LEU A N 1
ATOM 626 C CA . LEU A 1 86 ? 26.995 -4.127 0.711 1.00 93.56 86 LEU A CA 1
ATOM 627 C C . LEU A 1 86 ? 26.354 -3.955 -0.674 1.00 93.56 86 LEU A C 1
ATOM 629 O O . LEU A 1 86 ? 26.183 -4.955 -1.367 1.00 93.56 86 LEU A O 1
ATOM 633 N N . ILE A 1 87 ? 26.024 -2.730 -1.110 1.00 91.56 87 ILE A N 1
ATOM 634 C CA . ILE A 1 87 ? 25.322 -2.505 -2.390 1.00 91.56 87 ILE A CA 1
ATOM 635 C C . ILE A 1 87 ? 26.108 -3.060 -3.585 1.00 91.56 87 ILE A C 1
ATOM 637 O O . ILE A 1 87 ? 25.496 -3.606 -4.505 1.00 91.56 87 ILE A O 1
ATOM 641 N N . GLY A 1 88 ? 27.435 -2.923 -3.566 1.00 84.88 88 GLY A N 1
ATOM 642 C CA . GLY A 1 88 ? 28.331 -3.315 -4.652 1.00 84.88 88 GLY A CA 1
ATOM 643 C C . GLY A 1 88 ? 29.034 -4.667 -4.481 1.00 84.88 88 GLY A C 1
ATOM 644 O O . GLY A 1 88 ? 29.730 -5.091 -5.394 1.00 84.88 88 GLY A O 1
ATOM 645 N N . VAL A 1 89 ? 28.834 -5.369 -3.357 1.00 84.88 89 VAL A N 1
ATOM 646 C CA . VAL A 1 89 ? 29.561 -6.616 -3.007 1.00 84.88 89 VAL A CA 1
ATOM 647 C C . VAL A 1 89 ? 29.108 -7.841 -3.814 1.00 84.88 89 VAL A C 1
ATOM 649 O O . VAL A 1 89 ? 29.819 -8.838 -3.875 1.00 84.88 89 VAL A O 1
ATOM 652 N N . GLY A 1 90 ? 27.951 -7.782 -4.469 1.00 78.62 90 GLY A N 1
ATOM 653 C CA . GLY A 1 90 ? 27.508 -8.829 -5.392 1.00 78.62 90 GLY A CA 1
ATOM 654 C C . GLY A 1 90 ? 26.545 -8.289 -6.436 1.00 78.62 90 GLY A C 1
ATOM 655 O O . GLY A 1 90 ? 25.928 -7.250 -6.206 1.00 78.62 90 GLY A O 1
ATOM 656 N N . ASP A 1 91 ? 26.405 -8.981 -7.563 1.00 76.12 91 ASP A N 1
ATOM 657 C CA . ASP A 1 91 ? 25.791 -8.438 -8.789 1.00 76.12 91 ASP A CA 1
ATOM 658 C C . ASP A 1 91 ? 24.255 -8.434 -8.794 1.00 76.12 91 ASP A C 1
ATOM 660 O O . ASP A 1 91 ? 23.623 -7.802 -9.639 1.00 76.12 91 ASP A O 1
ATOM 664 N N . GLY A 1 92 ? 23.628 -9.090 -7.818 1.00 80.50 92 GLY A N 1
ATOM 665 C CA . GLY A 1 92 ? 22.174 -9.185 -7.736 1.00 80.50 92 GLY A CA 1
ATOM 666 C C . GLY A 1 92 ? 21.508 -7.859 -7.362 1.00 80.50 92 GLY A C 1
ATOM 667 O O . GLY A 1 92 ? 21.815 -7.275 -6.321 1.00 80.50 92 GLY A O 1
ATOM 668 N N . TYR A 1 93 ? 20.510 -7.440 -8.149 1.00 82.75 93 TYR A N 1
ATOM 669 C CA . TYR A 1 93 ? 19.638 -6.300 -7.830 1.00 82.75 93 TYR A CA 1
ATOM 670 C C . TYR A 1 93 ? 19.073 -6.383 -6.407 1.00 82.75 93 TYR A C 1
ATOM 672 O O . TYR A 1 93 ? 19.042 -5.403 -5.668 1.00 82.75 93 TYR A O 1
ATOM 680 N N . VAL A 1 94 ? 18.667 -7.588 -6.013 1.00 76.31 94 VAL A N 1
ATOM 681 C CA . VAL A 1 94 ? 18.109 -7.909 -4.698 1.00 76.31 94 VAL A CA 1
ATOM 682 C C . VAL A 1 94 ? 19.049 -7.533 -3.571 1.00 76.31 94 VAL A C 1
ATOM 684 O O . VAL A 1 94 ? 18.622 -6.951 -2.578 1.00 76.31 94 VAL A O 1
ATOM 687 N N . LEU A 1 95 ? 20.328 -7.874 -3.726 1.00 85.12 95 LEU A N 1
ATOM 688 C CA . LEU A 1 95 ? 21.332 -7.586 -2.722 1.00 85.12 95 LEU A CA 1
ATOM 689 C C . LEU A 1 95 ? 21.487 -6.075 -2.590 1.00 85.12 95 LEU A C 1
ATOM 691 O O . LEU A 1 95 ? 21.420 -5.570 -1.477 1.00 85.12 95 LEU A O 1
ATOM 695 N N . SER A 1 96 ? 21.572 -5.346 -3.708 1.00 89.38 96 SER A N 1
ATOM 696 C CA . SER A 1 96 ? 21.600 -3.879 -3.704 1.00 89.38 96 SER A CA 1
ATOM 697 C C . SER A 1 96 ? 20.345 -3.269 -3.077 1.00 89.38 96 SER A C 1
ATOM 699 O O . SER A 1 96 ? 20.445 -2.307 -2.320 1.00 89.38 96 SER A O 1
ATOM 701 N N . TRP A 1 97 ? 19.168 -3.841 -3.338 1.00 87.31 97 TRP A N 1
ATOM 702 C CA . TRP A 1 97 ? 17.899 -3.389 -2.773 1.00 87.31 97 TRP A CA 1
ATOM 703 C C . TRP A 1 97 ? 17.837 -3.622 -1.258 1.00 87.31 97 TRP A C 1
ATOM 705 O O . TRP A 1 97 ? 17.553 -2.693 -0.505 1.00 87.31 97 TRP A O 1
ATOM 715 N N . LEU A 1 98 ? 18.155 -4.832 -0.785 1.00 84.31 98 LEU A N 1
ATOM 716 C CA . LEU A 1 98 ? 18.180 -5.180 0.642 1.00 84.31 98 LEU A CA 1
ATOM 717 C C . LEU A 1 98 ? 19.254 -4.394 1.396 1.00 84.31 98 LEU A C 1
ATOM 719 O O . LEU A 1 98 ? 19.021 -3.954 2.518 1.00 84.31 98 LEU A O 1
ATOM 723 N N . ALA A 1 99 ? 20.410 -4.183 0.773 1.00 91.69 99 ALA A N 1
ATOM 724 C CA . ALA A 1 99 ? 21.504 -3.385 1.304 1.00 91.69 99 ALA A CA 1
ATOM 725 C C . ALA A 1 99 ? 21.106 -1.901 1.429 1.00 91.69 99 ALA A C 1
ATOM 727 O O . ALA A 1 99 ? 21.302 -1.285 2.480 1.00 91.69 99 ALA A O 1
ATOM 728 N N . ALA A 1 100 ? 20.435 -1.344 0.415 1.00 90.56 100 ALA A N 1
ATOM 729 C CA . ALA A 1 100 ? 19.860 -0.003 0.472 1.00 90.56 100 ALA A CA 1
ATOM 730 C C . ALA A 1 100 ? 18.758 0.110 1.539 1.00 90.56 100 ALA A C 1
ATOM 732 O O . ALA A 1 100 ? 18.748 1.070 2.310 1.00 90.56 100 ALA A O 1
ATOM 733 N N . ALA A 1 101 ? 17.877 -0.888 1.653 1.00 86.00 101 ALA A N 1
ATOM 734 C CA . ALA A 1 101 ? 16.863 -0.958 2.702 1.00 86.00 101 ALA A CA 1
ATOM 735 C C . ALA A 1 101 ? 17.504 -0.997 4.100 1.00 86.00 101 ALA A C 1
ATOM 737 O O . ALA A 1 101 ? 17.144 -0.202 4.967 1.00 86.00 101 ALA A O 1
ATOM 738 N N . LEU A 1 102 ? 18.510 -1.852 4.308 1.00 91.62 102 LEU A N 1
ATOM 739 C CA . LEU A 1 102 ? 19.281 -1.924 5.550 1.00 91.62 102 LEU A CA 1
ATOM 740 C C . LEU A 1 102 ? 19.920 -0.574 5.886 1.00 91.62 102 LEU A C 1
ATOM 742 O O . LEU A 1 102 ? 19.866 -0.137 7.039 1.00 91.62 102 LEU A O 1
ATOM 746 N N . SER A 1 103 ? 20.456 0.116 4.875 1.00 92.94 103 SER A N 1
ATOM 747 C CA . SER A 1 103 ? 20.976 1.467 5.049 1.00 92.94 103 SER A CA 1
ATOM 748 C C . SER A 1 103 ? 19.882 2.414 5.553 1.00 92.94 103 SER A C 1
ATOM 750 O O . SER A 1 103 ? 20.035 3.051 6.597 1.00 92.94 103 SER A O 1
ATOM 752 N N . GLY A 1 104 ? 18.728 2.419 4.880 1.00 88.69 104 GLY A N 1
ATOM 753 C CA . GLY A 1 104 ? 17.538 3.180 5.258 1.00 88.69 104 GLY A CA 1
ATOM 754 C C . GLY A 1 104 ? 17.058 2.921 6.688 1.00 88.69 104 GLY A C 1
ATOM 755 O O . GLY A 1 104 ? 16.726 3.869 7.402 1.00 88.69 104 GLY A O 1
ATOM 756 N N . LEU A 1 105 ? 17.075 1.661 7.138 1.00 88.06 105 LEU A N 1
ATOM 757 C CA . LEU A 1 105 ? 16.736 1.269 8.510 1.00 88.06 105 LEU A CA 1
ATOM 758 C C . LEU A 1 105 ? 17.711 1.866 9.530 1.00 88.06 105 LEU A C 1
ATOM 760 O O . LEU A 1 105 ? 17.281 2.410 10.550 1.00 88.06 105 LEU A O 1
ATOM 764 N N . GLY A 1 106 ? 19.013 1.784 9.244 1.00 89.38 106 GLY A N 1
ATOM 765 C CA . GLY A 1 106 ? 20.051 2.403 10.063 1.00 89.38 106 GLY A CA 1
ATOM 766 C C . GLY A 1 106 ? 19.836 3.909 10.176 1.00 89.38 106 GLY A C 1
ATOM 767 O O . GLY A 1 106 ? 19.784 4.456 11.277 1.00 89.38 106 GLY A O 1
ATOM 768 N N . VAL A 1 107 ? 19.587 4.584 9.053 1.00 89.38 107 VAL A N 1
ATOM 769 C CA . VAL A 1 107 ? 19.327 6.023 9.075 1.00 89.38 107 VAL A CA 1
ATOM 770 C C . VAL A 1 107 ? 18.040 6.365 9.847 1.00 89.38 107 VAL A C 1
ATOM 772 O O . VAL A 1 107 ? 18.018 7.327 10.622 1.00 89.38 107 VAL A O 1
ATOM 775 N N . ALA A 1 108 ? 16.979 5.568 9.708 1.00 84.56 108 ALA A N 1
ATOM 776 C CA . ALA A 1 108 ? 15.744 5.741 10.472 1.00 84.56 108 ALA A CA 1
ATOM 777 C C . ALA A 1 108 ? 15.918 5.608 11.982 1.00 84.56 108 ALA A C 1
ATOM 779 O O . ALA A 1 108 ? 15.289 6.349 12.737 1.00 84.56 108 ALA A O 1
ATOM 780 N N . ALA A 1 109 ? 16.757 4.674 12.422 1.00 85.69 109 ALA A N 1
ATOM 781 C CA . ALA A 1 109 ? 17.043 4.462 13.834 1.00 85.69 109 ALA A CA 1
ATOM 782 C C . ALA A 1 109 ? 17.797 5.647 14.465 1.00 85.69 109 ALA A C 1
ATOM 784 O O . ALA A 1 109 ? 17.603 5.944 15.644 1.00 85.69 109 ALA A O 1
ATOM 785 N N . TYR A 1 110 ? 18.617 6.356 13.682 1.00 88.19 110 TYR A N 1
ATOM 786 C CA . TYR A 1 110 ? 19.423 7.486 14.151 1.00 88.19 110 TYR A CA 1
ATOM 787 C C . TYR A 1 110 ? 18.583 8.736 14.466 1.00 88.19 110 TYR A C 1
ATOM 789 O O . TYR A 1 110 ? 18.717 9.347 15.531 1.00 88.19 110 TYR A O 1
ATOM 797 N N . HIS A 1 111 ? 17.720 9.133 13.527 1.00 86.06 111 HIS A N 1
ATOM 798 C CA . HIS A 1 111 ? 17.113 10.468 13.492 1.00 86.06 111 HIS A CA 1
ATOM 799 C C . HIS A 1 111 ? 16.283 10.843 14.733 1.00 86.06 111 HIS A C 1
ATOM 801 O O . HIS A 1 111 ? 16.468 11.954 15.239 1.00 86.06 111 HIS A O 1
ATOM 807 N N . PRO A 1 112 ? 15.389 9.985 15.266 1.00 79.31 112 PRO A N 1
ATOM 808 C CA . PRO A 1 112 ? 14.528 10.384 16.377 1.00 79.31 112 PRO A CA 1
ATOM 809 C C . PRO A 1 112 ? 15.297 10.682 17.672 1.00 79.31 112 PRO A C 1
ATOM 811 O O . PRO A 1 112 ? 15.054 11.707 18.315 1.00 79.31 112 PRO A O 1
ATOM 814 N N . GLU A 1 113 ? 16.263 9.830 18.027 1.00 83.19 113 GLU A N 1
ATOM 815 C CA . GLU A 1 113 ? 17.106 10.003 19.216 1.00 83.19 113 GLU A CA 1
ATOM 816 C C . GLU A 1 113 ? 18.019 11.233 19.065 1.00 83.19 113 GLU A C 1
ATOM 818 O O . GLU A 1 113 ? 18.073 12.085 19.959 1.00 83.19 113 GLU A O 1
ATOM 823 N N . ALA A 1 114 ? 18.686 11.370 17.912 1.00 82.12 114 ALA A N 1
ATOM 824 C CA . ALA A 1 114 ? 19.604 12.472 17.637 1.00 82.12 114 ALA A CA 1
ATOM 825 C C . ALA A 1 114 ? 18.889 13.833 17.606 1.00 82.12 114 ALA A C 1
ATOM 827 O O . ALA A 1 114 ? 19.353 14.793 18.226 1.00 82.12 114 ALA A O 1
ATOM 828 N N . ALA A 1 115 ? 17.717 13.916 16.966 1.00 77.38 115 ALA A N 1
ATOM 829 C CA . ALA A 1 115 ? 16.910 15.134 16.938 1.00 77.38 115 ALA A CA 1
ATOM 830 C C . ALA A 1 115 ? 16.417 15.529 18.339 1.00 77.38 115 ALA A C 1
ATOM 832 O O . ALA A 1 115 ? 16.403 16.717 18.679 1.00 77.38 115 ALA A O 1
ATOM 833 N N . ARG A 1 116 ? 16.055 14.553 19.189 1.00 76.75 116 ARG A N 1
ATOM 834 C CA . ARG A 1 116 ? 15.686 14.818 20.588 1.00 76.75 116 ARG A CA 1
ATOM 835 C C . ARG A 1 116 ? 16.858 15.434 21.354 1.00 76.75 116 ARG A C 1
ATOM 837 O O . ARG A 1 116 ? 16.674 16.450 22.023 1.00 76.75 116 ARG A O 1
ATOM 844 N N . MET A 1 117 ? 18.056 14.862 21.232 1.00 77.31 117 MET A N 1
ATOM 845 C CA . MET A 1 117 ? 19.267 15.382 21.878 1.00 77.31 117 MET A CA 1
ATOM 846 C C . MET A 1 117 ? 19.643 16.777 21.366 1.00 77.31 117 MET A C 1
ATOM 848 O O . MET A 1 117 ? 19.895 17.678 22.168 1.00 77.31 117 MET A O 1
ATOM 852 N N . ALA A 1 118 ? 19.608 16.991 20.048 1.00 78.06 118 ALA A N 1
ATOM 853 C CA . ALA A 1 118 ? 19.872 18.288 19.430 1.00 78.06 118 ALA A CA 1
ATOM 854 C C . ALA A 1 118 ? 18.921 19.371 19.949 1.00 78.06 118 ALA A C 1
ATOM 856 O O . ALA A 1 118 ? 19.340 20.494 20.246 1.00 78.06 118 ALA A O 1
ATOM 857 N N . ARG A 1 119 ? 17.643 19.030 20.132 1.00 75.19 119 ARG A N 1
ATOM 858 C CA . ARG A 1 119 ? 16.654 19.948 20.693 1.00 75.19 119 ARG A CA 1
ATOM 859 C C . ARG A 1 119 ? 16.936 20.304 22.151 1.00 75.19 119 ARG A C 1
ATOM 861 O O . ARG A 1 119 ? 16.829 21.473 22.507 1.00 75.19 119 ARG A O 1
ATOM 868 N N . VAL A 1 120 ? 17.315 19.322 22.969 1.00 73.50 120 VAL A N 1
ATOM 869 C CA . VAL A 1 120 ? 17.683 19.545 24.378 1.00 73.50 120 VAL A CA 1
ATOM 870 C C . VAL A 1 120 ? 18.909 20.455 24.476 1.00 73.50 120 VAL A C 1
ATOM 872 O O . VAL A 1 120 ? 18.889 21.431 25.211 1.00 73.50 120 VAL A O 1
ATOM 875 N N . VAL A 1 121 ? 19.953 20.199 23.686 1.00 75.75 121 VAL A N 1
ATOM 876 C CA . VAL A 1 121 ? 21.185 21.010 23.703 1.00 75.75 121 VAL A CA 1
ATOM 877 C C . VAL A 1 121 ? 20.979 22.413 23.121 1.00 75.75 121 VAL A C 1
ATOM 879 O O . VAL A 1 121 ? 21.698 23.344 23.484 1.00 75.75 121 VAL A O 1
ATOM 882 N N . SER A 1 122 ? 20.013 22.579 22.214 1.00 71.88 122 SER A N 1
ATOM 883 C CA . SER A 1 122 ? 19.680 23.871 21.601 1.00 71.88 122 SER A CA 1
ATOM 884 C C . SER A 1 122 ? 18.661 24.702 22.384 1.00 71.88 122 SER A C 1
ATOM 886 O O . SER A 1 122 ? 18.286 25.771 21.898 1.00 71.88 122 SER A O 1
ATOM 888 N N . ASP A 1 123 ? 18.184 24.234 23.544 1.00 68.81 123 ASP A N 1
ATOM 889 C CA . ASP A 1 123 ? 17.055 24.828 24.280 1.00 68.81 123 ASP A CA 1
ATOM 890 C C . ASP A 1 123 ? 15.823 25.076 23.376 1.00 68.81 123 ASP A C 1
ATOM 892 O O . ASP A 1 123 ? 15.095 26.058 23.520 1.00 68.81 123 ASP A O 1
ATOM 896 N N . GLY A 1 124 ? 15.601 24.209 22.379 1.00 64.56 124 GLY A N 1
ATOM 897 C CA . GLY A 1 124 ? 14.499 24.340 21.420 1.00 64.56 124 GLY A CA 1
ATOM 898 C C . GLY A 1 124 ? 14.641 25.469 20.390 1.00 64.56 124 GLY A C 1
ATOM 899 O O . GLY A 1 124 ? 13.688 25.735 19.660 1.00 64.56 124 GLY A O 1
ATOM 900 N N . SER A 1 125 ? 15.803 26.123 20.292 1.00 71.50 125 SER A N 1
ATOM 901 C CA . SER A 1 125 ? 16.056 27.190 19.317 1.00 71.50 125 SER A CA 1
ATOM 902 C C . SER A 1 125 ? 15.978 26.682 17.873 1.00 71.50 125 SER A C 1
ATOM 904 O O . SER A 1 125 ? 16.696 25.753 17.496 1.00 71.50 125 SER A O 1
ATOM 906 N N . HIS A 1 126 ? 15.200 27.351 17.013 1.00 66.75 126 HIS A N 1
ATOM 907 C CA . HIS A 1 126 ? 15.168 27.066 15.570 1.00 66.75 126 HIS A CA 1
ATOM 908 C C . HIS A 1 126 ? 16.510 27.341 14.881 1.00 66.75 126 HIS A C 1
ATOM 910 O O . HIS A 1 126 ? 16.824 26.694 13.887 1.00 66.75 126 HIS A O 1
ATOM 916 N N . VAL A 1 127 ? 17.331 28.247 15.423 1.00 72.50 127 VAL A N 1
ATOM 917 C CA . VAL A 1 127 ? 18.697 28.498 14.935 1.00 72.50 127 VAL A CA 1
ATOM 918 C C . VAL A 1 127 ? 19.629 27.347 15.323 1.00 72.50 127 VAL A C 1
ATOM 920 O O . VAL A 1 127 ? 20.416 26.893 14.498 1.00 72.50 127 VAL A O 1
ATOM 923 N N . GLY A 1 128 ? 19.506 26.819 16.546 1.00 73.69 128 GLY A N 1
ATOM 924 C CA . GLY A 1 128 ? 20.256 25.632 16.967 1.00 73.69 128 GLY A CA 1
ATOM 925 C C . GLY A 1 128 ? 19.849 24.379 16.185 1.00 73.69 128 GLY A C 1
ATOM 926 O O . GLY A 1 128 ? 20.707 23.661 15.678 1.00 73.69 128 GLY A O 1
ATOM 927 N N . MET A 1 129 ? 18.544 24.169 15.995 1.00 77.75 129 MET A N 1
ATOM 928 C CA . MET A 1 129 ? 18.016 23.093 15.148 1.00 77.75 129 MET A CA 1
ATOM 929 C C . MET A 1 129 ? 18.410 23.247 13.674 1.00 77.75 129 MET A C 1
ATOM 931 O O . MET A 1 129 ? 18.688 22.247 13.016 1.00 77.75 129 MET A O 1
ATOM 935 N N . SER A 1 130 ? 18.478 24.477 13.152 1.00 78.19 130 SER A N 1
ATOM 936 C CA . SER A 1 130 ? 19.015 24.754 11.813 1.00 78.19 130 SER A CA 1
ATOM 937 C C . SER A 1 130 ? 20.484 24.336 11.725 1.00 78.19 130 SER A C 1
ATOM 939 O O . SER A 1 130 ? 20.834 23.633 10.785 1.00 78.19 130 SER A O 1
ATOM 941 N N . TRP A 1 131 ? 21.315 24.625 12.734 1.00 81.06 131 TRP A N 1
ATOM 942 C CA . TRP A 1 131 ? 22.714 24.171 12.755 1.00 81.06 131 TRP A CA 1
ATOM 943 C C . TRP A 1 131 ? 22.848 22.641 12.774 1.00 81.06 131 TRP A C 1
ATOM 945 O O . TRP A 1 131 ? 23.634 22.073 12.021 1.00 81.06 131 TRP A O 1
ATOM 955 N N . PHE A 1 132 ? 22.037 21.952 13.578 1.00 84.88 132 PHE A N 1
ATOM 956 C CA . PHE A 1 132 ? 21.977 20.488 13.547 1.00 84.88 132 PHE A CA 1
ATOM 957 C C . PHE A 1 132 ? 21.568 19.958 12.160 1.00 84.88 132 PHE A C 1
ATOM 959 O O . PHE A 1 132 ? 22.181 19.024 11.650 1.00 84.88 132 PHE A O 1
ATOM 966 N N . SER A 1 133 ? 20.571 20.584 11.528 1.00 83.12 133 SER A N 1
ATOM 967 C CA . SER A 1 133 ? 20.056 20.191 10.205 1.00 83.12 133 SER A CA 1
ATOM 968 C C . SER A 1 133 ? 21.044 20.473 9.068 1.00 83.12 133 SER A C 1
ATOM 970 O O . SER A 1 133 ? 21.093 19.727 8.096 1.00 83.12 133 SER A O 1
ATOM 972 N N . VAL A 1 134 ? 21.856 21.529 9.185 1.00 85.12 134 VAL A N 1
ATOM 973 C CA . VAL A 1 134 ? 22.946 21.803 8.237 1.00 85.12 134 VAL A CA 1
ATOM 974 C C . VAL A 1 134 ? 23.959 20.660 8.249 1.00 85.12 134 VAL A C 1
ATOM 976 O O . VAL A 1 134 ? 24.436 20.300 7.181 1.00 85.12 134 VAL A O 1
ATOM 979 N N . GLY A 1 135 ? 24.225 20.048 9.410 1.00 85.31 135 GLY A N 1
ATOM 980 C CA . GLY A 1 135 ? 25.043 18.835 9.504 1.00 85.31 135 GLY A CA 1
ATOM 981 C C . GLY A 1 135 ? 24.573 17.735 8.546 1.00 85.31 135 GLY A C 1
ATOM 982 O O . GLY A 1 135 ? 25.360 17.277 7.725 1.00 85.31 135 GLY A O 1
ATOM 983 N N . GLY A 1 136 ? 23.282 17.393 8.572 1.00 86.06 136 GLY A N 1
ATOM 984 C CA . GLY A 1 136 ? 22.697 16.395 7.667 1.00 86.06 136 GLY A CA 1
ATOM 985 C C . GLY A 1 136 ? 22.882 16.734 6.182 1.00 86.06 136 GLY A C 1
ATOM 986 O O . GLY A 1 136 ? 23.438 15.947 5.421 1.00 86.06 136 GLY A O 1
ATOM 987 N N . ASN A 1 137 ? 22.548 17.965 5.770 1.00 85.38 137 ASN A N 1
ATOM 988 C CA . ASN A 1 137 ? 22.745 18.407 4.378 1.00 85.38 137 ASN A CA 1
ATOM 989 C C . ASN A 1 137 ? 24.223 18.433 3.943 1.00 85.38 137 ASN A C 1
ATOM 991 O O . ASN A 1 137 ? 24.525 18.205 2.773 1.00 85.38 137 ASN A O 1
ATOM 995 N N . VAL A 1 138 ? 25.151 18.718 4.863 1.00 88.25 138 VAL A N 1
ATOM 996 C CA . VAL A 1 138 ? 26.592 18.591 4.596 1.00 88.25 138 VAL A CA 1
ATOM 997 C C . VAL A 1 138 ? 26.954 17.126 4.358 1.00 88.25 138 VAL A C 1
ATOM 999 O O . VAL A 1 138 ? 27.706 16.845 3.432 1.00 88.25 138 VAL A O 1
ATOM 1002 N N . GLY A 1 139 ? 26.381 16.194 5.124 1.00 88.19 139 GLY A N 1
ATOM 1003 C CA . GLY A 1 139 ? 26.507 14.756 4.876 1.00 88.19 139 GLY A CA 1
ATOM 1004 C C . GLY A 1 139 ? 26.080 14.366 3.462 1.00 88.19 139 GLY A C 1
ATOM 1005 O O . GLY A 1 139 ? 26.874 13.801 2.710 1.00 88.19 139 GLY A O 1
ATOM 1006 N N . PHE A 1 140 ? 24.875 14.772 3.057 1.00 87.88 140 PHE A N 1
ATOM 1007 C CA . PHE A 1 140 ? 24.386 14.600 1.687 1.00 87.88 140 PHE A CA 1
ATOM 1008 C C . PHE A 1 140 ? 25.361 15.147 0.634 1.00 87.88 140 PHE A C 1
ATOM 1010 O O . PHE A 1 140 ? 25.626 14.482 -0.363 1.00 87.88 140 PHE A O 1
ATOM 1017 N N . ALA A 1 141 ? 25.916 16.342 0.853 1.00 88.75 141 ALA A N 1
ATOM 1018 C CA . ALA A 1 141 ? 26.849 16.975 -0.079 1.00 88.75 141 ALA A CA 1
ATOM 1019 C C . ALA A 1 141 ? 28.206 16.264 -0.150 1.00 88.75 141 ALA A C 1
ATOM 1021 O O . ALA A 1 141 ? 28.815 16.214 -1.214 1.00 88.75 141 ALA A O 1
ATOM 1022 N N . LEU A 1 142 ? 28.678 15.684 0.953 1.00 92.06 142 LEU A N 1
ATOM 1023 C CA . LEU A 1 142 ? 29.915 14.905 0.966 1.00 92.06 142 LEU A CA 1
ATOM 1024 C C . LEU A 1 142 ? 29.773 13.585 0.203 1.00 92.06 142 LEU A C 1
ATOM 1026 O O . LEU A 1 142 ? 30.763 13.083 -0.322 1.00 92.06 142 LEU A O 1
ATOM 1030 N N . ALA A 1 143 ? 28.566 13.029 0.100 1.00 92.50 143 ALA A N 1
ATOM 1031 C CA . ALA A 1 143 ? 28.381 11.713 -0.493 1.00 92.50 143 ALA A CA 1
ATOM 1032 C C . ALA A 1 143 ? 28.808 11.626 -1.973 1.00 92.50 143 ALA A C 1
ATOM 1034 O O . ALA A 1 143 ? 29.628 10.760 -2.266 1.00 92.50 143 ALA A O 1
ATOM 1035 N N . PRO A 1 144 ? 28.397 12.513 -2.904 1.00 89.50 144 PRO A N 1
ATOM 1036 C CA . PRO A 1 144 ? 28.912 12.492 -4.277 1.00 89.50 144 PRO A CA 1
ATOM 1037 C C . PRO A 1 144 ? 30.427 12.702 -4.365 1.00 89.50 144 PRO A C 1
ATOM 1039 O O . PRO A 1 144 ? 31.065 12.118 -5.236 1.00 89.50 144 PRO A O 1
ATOM 1042 N N . VAL A 1 145 ? 31.010 13.497 -3.461 1.00 90.62 145 VAL A N 1
ATOM 1043 C CA . VAL A 1 145 ? 32.460 13.765 -3.414 1.00 90.62 145 VAL A CA 1
ATOM 1044 C C . VAL A 1 145 ? 33.244 12.529 -2.978 1.00 90.62 145 VAL A C 1
ATOM 1046 O O . VAL A 1 145 ? 34.375 12.347 -3.410 1.00 90.62 145 VAL A O 1
ATOM 1049 N N . LEU A 1 146 ? 32.649 11.668 -2.152 1.00 91.62 146 LEU A N 1
ATOM 1050 C CA . LEU A 1 146 ? 33.242 10.397 -1.740 1.00 91.62 146 LEU A CA 1
ATOM 1051 C C . LEU A 1 146 ? 32.975 9.296 -2.769 1.00 91.62 146 LEU A C 1
ATOM 1053 O O . LEU A 1 146 ? 33.901 8.653 -3.248 1.00 91.62 146 LEU A O 1
ATOM 1057 N N . VAL A 1 147 ? 31.709 9.092 -3.132 1.00 92.06 147 VAL A N 1
ATOM 1058 C CA . VAL A 1 147 ? 31.266 7.984 -3.986 1.00 92.06 147 VAL A CA 1
ATOM 1059 C C . VAL A 1 147 ? 31.844 8.101 -5.390 1.00 92.06 147 VAL A C 1
ATOM 1061 O O . VAL A 1 147 ? 32.403 7.131 -5.886 1.00 92.06 147 VAL A O 1
ATOM 1064 N N . THR A 1 148 ? 31.756 9.275 -6.023 1.00 87.88 148 THR A N 1
ATOM 1065 C CA . THR A 1 148 ? 32.151 9.429 -7.432 1.00 87.88 148 THR A CA 1
ATOM 1066 C C . THR A 1 148 ? 33.608 9.023 -7.683 1.00 87.88 148 THR A C 1
ATOM 1068 O O . THR A 1 148 ? 33.813 8.172 -8.542 1.00 87.88 148 THR A O 1
ATOM 1071 N N . PRO A 1 149 ? 34.626 9.543 -6.964 1.00 89.69 149 PRO A N 1
ATOM 1072 C CA . PRO A 1 149 ? 36.011 9.140 -7.208 1.00 89.69 149 PRO A CA 1
ATOM 1073 C C . PRO A 1 149 ? 36.316 7.707 -6.756 1.00 89.69 149 PRO A C 1
ATOM 1075 O O . PRO A 1 149 ? 37.076 7.027 -7.435 1.00 89.69 149 PRO A O 1
ATOM 1078 N N . ILE A 1 150 ? 35.731 7.229 -5.647 1.00 92.31 150 ILE A N 1
ATOM 1079 C CA . ILE A 1 150 ? 35.970 5.861 -5.152 1.00 92.31 150 ILE A CA 1
ATOM 1080 C C . ILE A 1 150 ? 35.475 4.840 -6.177 1.00 92.31 150 ILE A C 1
ATOM 1082 O O . ILE A 1 150 ? 36.219 3.948 -6.572 1.00 92.31 150 ILE A O 1
ATOM 1086 N N . ILE A 1 151 ? 34.234 4.991 -6.634 1.00 93.25 151 ILE A N 1
ATOM 1087 C CA . ILE A 1 151 ? 33.622 4.044 -7.566 1.00 93.25 151 ILE A CA 1
ATOM 1088 C C . ILE A 1 151 ? 34.193 4.229 -8.976 1.00 93.25 151 ILE A C 1
ATOM 1090 O O . ILE A 1 151 ? 34.449 3.244 -9.654 1.00 93.25 151 ILE A O 1
ATOM 1094 N N . ALA A 1 152 ? 34.525 5.452 -9.402 1.00 86.62 152 ALA A N 1
ATOM 1095 C CA . ALA A 1 152 ? 35.225 5.645 -10.676 1.00 86.62 152 ALA A CA 1
ATOM 1096 C C . ALA A 1 152 ? 36.615 4.976 -10.715 1.00 86.62 152 ALA A C 1
ATOM 1098 O O . ALA A 1 152 ? 37.077 4.623 -11.796 1.00 86.62 152 ALA A O 1
ATOM 1099 N N . ALA A 1 153 ? 37.283 4.802 -9.567 1.00 89.19 153 ALA A N 1
ATOM 1100 C CA . ALA A 1 153 ? 38.619 4.208 -9.497 1.00 89.19 153 ALA A CA 1
ATOM 1101 C C . ALA A 1 153 ? 38.630 2.669 -9.523 1.00 89.19 153 ALA A C 1
ATOM 1103 O O . ALA A 1 153 ? 39.604 2.085 -9.989 1.00 89.19 153 ALA A O 1
ATOM 1104 N N . GLY A 1 154 ? 37.589 2.004 -9.014 1.00 84.75 154 GLY A N 1
ATOM 1105 C CA . GLY A 1 154 ? 37.583 0.537 -8.891 1.00 84.75 154 GLY A CA 1
ATOM 1106 C C . GLY A 1 154 ? 36.208 -0.119 -8.975 1.00 84.75 154 GLY A C 1
ATOM 1107 O O . GLY A 1 154 ? 36.042 -1.249 -8.521 1.00 84.75 154 GLY A O 1
ATOM 1108 N N . GLY A 1 155 ? 35.235 0.589 -9.543 1.00 89.56 155 GLY A N 1
ATOM 1109 C CA . GLY A 1 155 ? 33.870 0.127 -9.752 1.00 89.56 155 GLY A CA 1
ATOM 1110 C C . GLY A 1 155 ? 33.072 -0.056 -8.465 1.00 89.56 155 GLY A C 1
ATOM 1111 O O . GLY A 1 155 ? 33.497 0.298 -7.357 1.00 89.56 155 GLY A O 1
ATOM 1112 N N . LEU A 1 156 ? 31.887 -0.647 -8.607 1.00 90.88 156 LEU A N 1
ATOM 1113 C CA . LEU A 1 156 ? 30.986 -0.944 -7.492 1.00 90.88 156 LEU A CA 1
ATOM 1114 C C . LEU A 1 156 ? 31.612 -1.892 -6.457 1.00 90.88 156 LEU A C 1
ATOM 1116 O O . LEU A 1 156 ? 31.235 -1.843 -5.290 1.00 90.88 156 LEU A O 1
ATOM 1120 N N . ALA A 1 157 ? 32.627 -2.680 -6.820 1.00 89.81 157 ALA A N 1
ATOM 1121 C CA . ALA A 1 157 ? 33.360 -3.525 -5.876 1.00 89.81 157 ALA A CA 1
ATOM 1122 C C . ALA A 1 157 ? 34.016 -2.732 -4.723 1.00 89.81 157 ALA A C 1
ATOM 1124 O O . ALA A 1 157 ? 34.280 -3.301 -3.664 1.00 89.81 157 ALA A O 1
ATOM 1125 N N . LEU A 1 158 ? 34.242 -1.420 -4.890 1.00 93.81 158 LEU A N 1
ATOM 1126 C CA . LEU A 1 158 ? 34.780 -0.542 -3.846 1.00 93.81 158 LEU A CA 1
ATOM 1127 C C . LEU A 1 158 ? 33.721 0.076 -2.919 1.00 93.81 158 LEU A C 1
ATOM 1129 O O . LEU A 1 158 ? 34.088 0.822 -2.005 1.00 93.81 158 LEU A O 1
ATOM 1133 N N . THR A 1 159 ? 32.430 -0.262 -3.049 1.00 93.94 159 THR A N 1
ATOM 1134 C CA . THR A 1 159 ? 31.419 0.192 -2.075 1.00 93.94 159 THR A CA 1
ATOM 1135 C C . THR A 1 159 ? 31.761 -0.139 -0.616 1.00 93.94 159 THR A C 1
ATOM 1137 O O . THR A 1 159 ? 31.446 0.703 0.225 1.00 93.94 159 THR A O 1
ATOM 1140 N N . PRO A 1 160 ? 32.445 -1.251 -0.252 1.00 95.00 160 PRO A N 1
ATOM 1141 C CA . PRO A 1 160 ? 32.820 -1.520 1.138 1.00 95.00 160 PRO A CA 1
ATOM 1142 C C . PRO A 1 160 ? 33.644 -0.419 1.812 1.00 95.00 160 PRO A C 1
ATOM 1144 O O . PRO A 1 160 ? 33.519 -0.213 3.018 1.00 95.00 160 PRO A O 1
ATOM 1147 N N . VAL A 1 161 ? 34.432 0.345 1.046 1.00 93.06 161 VAL A N 1
ATOM 1148 C CA . VAL A 1 161 ? 35.217 1.482 1.560 1.00 93.06 161 VAL A CA 1
ATOM 1149 C C . VAL A 1 161 ? 34.308 2.578 2.127 1.00 93.06 161 VAL A C 1
ATOM 1151 O O . VAL A 1 161 ? 34.682 3.292 3.060 1.00 93.06 161 VAL A O 1
ATOM 1154 N N . LEU A 1 162 ? 33.070 2.676 1.636 1.00 93.44 162 LEU A N 1
ATOM 1155 C CA . LEU A 1 162 ? 32.095 3.662 2.090 1.00 93.44 162 LEU A CA 1
ATOM 1156 C C . LEU A 1 162 ? 31.610 3.419 3.524 1.00 93.44 162 LEU A C 1
ATOM 1158 O O . LEU A 1 162 ? 30.904 4.270 4.038 1.00 93.44 162 LEU A O 1
ATOM 1162 N N . VAL A 1 163 ? 32.003 2.341 4.216 1.00 92.75 163 VAL A N 1
ATOM 1163 C CA . VAL A 1 163 ? 31.688 2.154 5.648 1.00 92.75 163 VAL A CA 1
ATOM 1164 C C . VAL A 1 163 ? 32.460 3.122 6.566 1.00 92.75 163 VAL A C 1
ATOM 1166 O O . VAL A 1 163 ? 32.060 3.370 7.707 1.00 92.75 163 VAL A O 1
ATOM 1169 N N . VAL A 1 164 ? 33.572 3.693 6.090 1.00 91.69 164 VAL A N 1
ATOM 1170 C CA . VAL A 1 164 ? 34.504 4.499 6.901 1.00 91.69 164 VAL A CA 1
ATOM 1171 C C . VAL A 1 164 ? 33.834 5.698 7.602 1.00 91.69 164 VAL A C 1
ATOM 1173 O O . VAL A 1 164 ? 34.020 5.835 8.817 1.00 91.69 164 VAL A O 1
ATOM 1176 N N . PRO A 1 165 ? 32.996 6.528 6.940 1.00 90.38 165 PRO A N 1
ATOM 1177 C CA . PRO A 1 165 ? 32.259 7.607 7.606 1.00 90.38 165 PRO A CA 1
ATOM 1178 C C . PRO A 1 165 ? 31.359 7.131 8.757 1.00 90.38 165 PRO A C 1
ATOM 1180 O O . PRO A 1 165 ? 31.164 7.861 9.729 1.00 90.38 165 PRO A O 1
ATOM 1183 N N . ALA A 1 166 ? 30.839 5.898 8.696 1.00 89.94 166 ALA A N 1
ATOM 1184 C CA . ALA A 1 166 ? 29.967 5.348 9.734 1.00 89.94 166 ALA A CA 1
ATOM 1185 C C . ALA A 1 166 ? 30.779 4.992 10.966 1.00 89.94 166 ALA A C 1
ATOM 1187 O O . ALA A 1 166 ? 30.378 5.347 12.070 1.00 89.94 166 ALA A O 1
ATOM 1188 N N . ILE A 1 167 ? 31.920 4.323 10.779 1.00 88.81 167 ILE A N 1
ATOM 1189 C CA . ILE A 1 167 ? 32.832 3.967 11.870 1.00 88.81 167 ILE A CA 1
ATOM 1190 C C . ILE A 1 167 ? 33.327 5.243 12.556 1.00 88.81 167 ILE A C 1
ATOM 1192 O O . ILE A 1 167 ? 33.230 5.376 13.778 1.00 88.81 167 ILE A O 1
ATOM 1196 N N . PHE A 1 168 ? 33.783 6.217 11.764 1.00 88.19 168 PHE A N 1
ATOM 1197 C CA . PHE A 1 168 ? 34.265 7.501 12.261 1.00 88.19 168 PHE A CA 1
ATOM 1198 C C . PHE A 1 168 ? 33.194 8.251 13.054 1.00 88.19 168 PHE A C 1
ATOM 1200 O O . PHE A 1 168 ? 33.401 8.630 14.210 1.00 88.19 168 PHE A O 1
ATOM 1207 N N . GLY A 1 169 ? 32.015 8.436 12.467 1.00 85.19 169 GLY A N 1
ATOM 1208 C CA . GLY A 1 169 ? 30.963 9.152 13.156 1.00 85.19 169 GLY A CA 1
ATOM 1209 C C . GLY A 1 169 ? 30.413 8.372 14.359 1.00 85.19 169 GLY A C 1
ATOM 1210 O O . GLY A 1 169 ? 30.005 8.998 15.339 1.00 85.19 169 GLY A O 1
ATOM 1211 N N . ALA A 1 170 ? 30.392 7.032 14.333 1.00 86.81 170 ALA A N 1
ATOM 1212 C CA . ALA A 1 170 ? 29.967 6.216 15.472 1.00 86.81 170 ALA A CA 1
ATOM 1213 C C . ALA A 1 170 ? 30.931 6.398 16.651 1.00 86.81 170 ALA A C 1
ATOM 1215 O O . ALA A 1 170 ? 30.483 6.522 17.793 1.00 86.81 170 ALA A O 1
ATOM 1216 N N . ALA A 1 171 ? 32.235 6.511 16.382 1.00 85.88 171 ALA A N 1
ATOM 1217 C CA . ALA A 1 171 ? 33.239 6.842 17.389 1.00 85.88 171 ALA A CA 1
ATOM 1218 C C . ALA A 1 171 ? 33.025 8.254 17.971 1.00 85.88 171 ALA A C 1
ATOM 1220 O O . ALA A 1 171 ? 32.948 8.411 19.193 1.00 85.88 171 ALA A O 1
ATOM 1221 N N . ILE A 1 172 ? 32.838 9.272 17.118 1.00 82.56 172 ILE A N 1
ATOM 1222 C CA . ILE A 1 172 ? 32.612 10.666 17.551 1.00 82.56 172 ILE A CA 1
ATOM 1223 C C . ILE A 1 172 ? 31.338 10.804 18.381 1.00 82.56 172 ILE A C 1
ATOM 1225 O O . ILE A 1 172 ? 31.343 11.430 19.442 1.00 82.56 172 ILE A O 1
ATOM 1229 N N . THR A 1 173 ? 30.234 10.231 17.908 1.00 77.81 173 THR A N 1
ATOM 1230 C CA . THR A 1 173 ? 28.940 10.325 18.593 1.00 77.81 173 THR A CA 1
ATOM 1231 C C . THR A 1 173 ? 28.941 9.539 19.898 1.00 77.81 173 THR A C 1
ATOM 1233 O O . THR A 1 173 ? 28.443 10.051 20.896 1.00 77.81 173 THR A O 1
ATOM 1236 N N . SER A 1 174 ? 29.583 8.366 19.951 1.00 81.56 174 SER A N 1
ATOM 1237 C CA . SER A 1 174 ? 29.775 7.616 21.202 1.00 81.56 174 SER A CA 1
ATOM 1238 C C . SER A 1 174 ? 30.581 8.413 22.228 1.00 81.56 174 SER A C 1
ATOM 1240 O O . SER A 1 174 ? 30.228 8.442 23.408 1.00 81.56 174 SER A O 1
ATOM 1242 N N . TRP A 1 175 ? 31.632 9.110 21.789 1.00 76.31 175 TRP A N 1
ATOM 1243 C CA . TRP A 1 175 ? 32.412 10.000 22.647 1.00 76.31 175 TRP A CA 1
ATOM 1244 C C . TRP A 1 175 ? 31.589 11.205 23.133 1.00 76.31 175 TRP A C 1
ATOM 1246 O O . TRP A 1 175 ? 31.609 11.533 24.322 1.00 76.31 175 TRP A O 1
ATOM 1256 N N . ALA A 1 176 ? 30.797 11.827 22.254 1.00 70.56 176 ALA A N 1
ATOM 1257 C CA . ALA A 1 176 ? 29.923 12.951 22.597 1.00 70.56 176 ALA A CA 1
ATOM 1258 C C . ALA A 1 176 ? 28.800 12.553 23.579 1.00 70.56 176 ALA A C 1
ATOM 1260 O O . ALA A 1 176 ? 28.507 13.287 24.524 1.00 70.56 176 ALA A O 1
ATOM 1261 N N . VAL A 1 177 ? 28.205 11.370 23.395 1.00 71.06 177 VAL A N 1
ATOM 1262 C CA . VAL A 1 177 ? 27.169 10.804 24.274 1.00 71.06 177 VAL A CA 1
ATOM 1263 C C . VAL A 1 177 ? 27.735 10.484 25.660 1.00 71.06 177 VAL A C 1
ATOM 1265 O O . VAL A 1 177 ? 27.116 10.838 26.662 1.00 71.06 177 VAL A O 1
ATOM 1268 N N . ARG A 1 178 ? 28.919 9.856 25.736 1.00 69.44 178 ARG A N 1
ATOM 1269 C CA . ARG A 1 178 ? 29.576 9.502 27.010 1.00 69.44 178 ARG A CA 1
ATOM 1270 C C . ARG A 1 178 ? 30.021 10.720 27.815 1.00 69.44 178 ARG A C 1
ATOM 1272 O O . ARG A 1 178 ? 30.099 10.640 29.035 1.00 69.44 178 ARG A O 1
ATOM 1279 N N . SER A 1 179 ? 30.327 11.832 27.148 1.00 58.88 179 SER A N 1
ATOM 1280 C CA . SER A 1 179 ? 30.955 12.978 27.802 1.00 58.88 179 SER A CA 1
ATOM 1281 C C . SER A 1 179 ? 29.974 13.961 28.449 1.00 58.88 179 SER A C 1
ATOM 1283 O O . SER A 1 179 ? 30.368 14.558 29.448 1.00 58.88 179 SER A O 1
ATOM 1285 N N . ARG A 1 180 ? 28.729 14.154 27.964 1.00 59.94 180 ARG A N 1
ATOM 1286 C CA . ARG A 1 180 ? 27.785 15.148 28.547 1.00 59.94 180 ARG A CA 1
ATOM 1287 C C . ARG A 1 180 ? 26.295 14.981 28.184 1.00 59.94 180 ARG A C 1
ATOM 1289 O O . ARG A 1 180 ? 25.759 15.875 27.539 1.00 59.94 180 ARG A O 1
ATOM 1296 N N . VAL A 1 181 ? 25.573 13.949 28.640 1.00 52.50 181 VAL A N 1
ATOM 1297 C CA . VAL A 1 181 ? 24.082 13.980 28.640 1.00 52.50 181 VAL A CA 1
ATOM 1298 C C . VAL A 1 181 ? 23.471 13.131 29.777 1.00 52.50 181 VAL A C 1
ATOM 1300 O O . VAL A 1 181 ? 22.744 12.174 29.535 1.00 52.50 181 VAL A O 1
ATOM 1303 N N . THR A 1 182 ? 23.730 13.474 31.041 1.00 41.94 182 THR A N 1
ATOM 1304 C CA . THR A 1 182 ? 22.999 12.922 32.212 1.00 41.94 182 THR A CA 1
ATOM 1305 C C . THR A 1 182 ? 22.532 14.021 33.169 1.00 41.94 182 THR A C 1
ATOM 1307 O O . THR A 1 182 ? 22.595 13.889 34.385 1.00 41.94 182 THR A O 1
ATOM 1310 N N . GLY A 1 183 ? 22.033 15.135 32.631 1.00 45.56 183 GLY A N 1
ATOM 1311 C CA . GLY A 1 183 ? 21.509 16.206 33.478 1.00 45.56 183 GLY A CA 1
ATOM 1312 C C . GLY A 1 183 ? 20.830 17.319 32.700 1.00 45.56 183 GLY A C 1
ATOM 1313 O O . GLY A 1 183 ? 21.425 18.373 32.531 1.00 45.56 183 GLY A O 1
ATOM 1314 N N . ALA A 1 184 ? 19.618 17.063 32.197 1.00 43.00 184 ALA A N 1
ATOM 1315 C CA . ALA A 1 184 ? 18.588 18.069 31.886 1.00 43.00 184 ALA A CA 1
ATOM 1316 C C . ALA A 1 184 ? 17.380 17.388 31.214 1.00 43.00 184 ALA A C 1
ATOM 1318 O O . ALA A 1 184 ? 17.110 17.595 30.034 1.00 43.00 184 ALA A O 1
ATOM 1319 N N . VAL A 1 185 ? 16.641 16.548 31.945 1.00 42.66 185 VAL A N 1
ATOM 1320 C CA . VAL A 1 185 ? 15.302 16.111 31.504 1.00 42.66 185 VAL A CA 1
ATOM 1321 C C . VAL A 1 185 ? 14.319 16.288 32.648 1.00 42.66 185 VAL A C 1
ATOM 1323 O O . VAL A 1 185 ? 13.731 15.347 33.152 1.00 42.66 185 VAL A O 1
ATOM 1326 N N . THR A 1 186 ? 14.136 17.535 33.055 1.00 42.31 186 THR A N 1
ATOM 1327 C CA . THR A 1 186 ? 12.935 17.970 33.765 1.00 42.31 186 THR A CA 1
ATOM 1328 C C . THR A 1 186 ? 12.785 19.456 33.512 1.00 42.31 186 THR A C 1
ATOM 1330 O O . THR A 1 186 ? 13.469 20.246 34.158 1.00 42.31 186 THR A O 1
ATOM 1333 N N . ARG A 1 187 ? 11.909 19.839 32.577 1.00 38.75 187 ARG A N 1
ATOM 1334 C CA . ARG A 1 187 ? 10.847 20.833 32.817 1.00 38.75 187 ARG A CA 1
ATOM 1335 C C . ARG A 1 187 ? 10.161 21.287 31.529 1.00 38.75 187 ARG A C 1
ATOM 1337 O O . ARG A 1 187 ? 10.791 21.540 30.511 1.00 38.75 187 ARG A O 1
ATOM 1344 N N . THR A 1 188 ? 8.852 21.467 31.686 1.00 38.44 188 THR A N 1
ATOM 1345 C CA . THR A 1 188 ? 7.858 22.074 30.787 1.00 38.44 188 THR A CA 1
ATOM 1346 C C . THR A 1 188 ? 7.361 21.205 29.626 1.00 38.44 188 THR A C 1
ATOM 1348 O O . THR A 1 188 ? 7.959 21.121 28.558 1.00 38.44 188 THR A O 1
ATOM 1351 N N . ARG A 1 189 ? 6.195 20.575 29.845 1.00 44.69 189 ARG A N 1
ATOM 1352 C CA . ARG A 1 189 ? 5.267 20.220 28.764 1.00 44.69 189 ARG A CA 1
ATOM 1353 C C . ARG A 1 189 ? 4.701 21.535 28.217 1.00 44.69 189 ARG A C 1
ATOM 1355 O O . ARG A 1 189 ? 4.179 22.309 29.016 1.00 44.69 189 ARG A O 1
ATOM 1362 N N . PRO A 1 190 ? 4.801 21.820 26.912 1.00 48.44 190 PRO A N 1
ATOM 1363 C CA . PRO A 1 190 ? 4.063 22.927 26.328 1.00 48.44 190 PRO A CA 1
ATOM 1364 C C . PRO A 1 190 ? 2.564 22.632 26.454 1.00 48.44 190 PRO A C 1
ATOM 1366 O O . PRO A 1 190 ? 2.083 21.620 25.945 1.00 48.44 190 PRO A O 1
ATOM 1369 N N . GLU A 1 191 ? 1.834 23.483 27.167 1.00 55.00 191 GLU A N 1
ATOM 1370 C CA . GLU A 1 191 ? 0.376 23.417 27.249 1.00 55.00 191 GLU A CA 1
ATOM 1371 C C . GLU A 1 191 ? -0.231 24.264 26.127 1.00 55.00 191 GLU A C 1
ATOM 1373 O O . GLU A 1 191 ? 0.058 25.452 25.996 1.00 55.00 191 GLU A O 1
ATOM 1378 N N . GLY A 1 192 ? -1.058 23.637 25.292 1.00 62.94 192 GLY A N 1
ATOM 1379 C CA . GLY A 1 192 ? -1.776 24.293 24.204 1.00 62.94 192 GLY A CA 1
ATOM 1380 C C . GLY A 1 192 ? -2.641 23.292 23.430 1.00 62.94 192 GLY A C 1
ATOM 1381 O O . GLY A 1 192 ? -2.329 22.097 23.413 1.00 62.94 192 GLY A O 1
ATOM 1382 N N . PRO A 1 193 ? -3.757 23.724 22.822 1.00 73.94 193 PRO A N 1
ATOM 1383 C CA . PRO A 1 193 ? -4.571 22.846 21.990 1.00 73.94 193 PRO A CA 1
ATOM 1384 C C . PRO A 1 193 ? -3.821 22.476 20.700 1.00 73.94 193 PRO A C 1
ATOM 1386 O O . PRO A 1 193 ? -3.307 23.351 20.014 1.00 73.94 193 PRO A O 1
ATOM 1389 N N . ASP A 1 194 ? -3.781 21.184 20.348 1.00 79.69 194 ASP A N 1
ATOM 1390 C CA . ASP A 1 194 ? -3.208 20.764 19.058 1.00 79.69 194 ASP A CA 1
ATOM 1391 C C . ASP A 1 194 ? -4.094 21.214 17.876 1.00 79.69 194 ASP A C 1
ATOM 1393 O O . ASP A 1 194 ? -5.289 20.894 17.855 1.00 79.69 194 ASP A O 1
ATOM 1397 N N . ASP A 1 195 ? -3.487 21.850 16.871 1.00 82.81 195 ASP A N 1
ATOM 1398 C CA . ASP A 1 195 ? -4.064 22.233 15.578 1.00 82.81 195 ASP A CA 1
ATOM 1399 C C . ASP A 1 195 ? -3.709 21.206 14.486 1.00 82.81 195 ASP A C 1
ATOM 1401 O O . ASP A 1 195 ? -2.771 21.344 13.694 1.00 82.81 195 ASP A O 1
ATOM 1405 N N . TRP A 1 196 ? -4.508 20.142 14.430 1.00 78.69 196 TRP A N 1
ATOM 1406 C CA . TRP A 1 196 ? -4.351 19.076 13.441 1.00 78.69 196 TRP A CA 1
ATOM 1407 C C . TRP A 1 196 ? -4.610 19.524 12.001 1.00 78.69 196 TRP A C 1
ATOM 1409 O O . TRP A 1 196 ? -4.056 18.931 11.080 1.00 78.69 196 TRP A O 1
ATOM 1419 N N . SER A 1 197 ? -5.432 20.552 11.779 1.00 81.31 197 SER A N 1
ATOM 1420 C CA . SER A 1 197 ? -5.744 21.018 10.423 1.00 81.31 197 SER A CA 1
ATOM 1421 C C . SER A 1 197 ? -4.517 21.663 9.787 1.00 81.31 197 SER A C 1
ATOM 1423 O O . SER A 1 197 ? -4.133 21.307 8.670 1.00 81.31 197 SER A O 1
ATOM 1425 N N . SER A 1 198 ? -3.865 22.573 10.511 1.00 85.81 198 SER A N 1
ATOM 1426 C CA . SER A 1 198 ? -2.638 23.218 10.039 1.00 85.81 198 SER A CA 1
ATOM 1427 C C . SER A 1 198 ? -1.478 22.227 9.952 1.00 85.81 198 SER A C 1
ATOM 1429 O O . SER A 1 198 ? -0.721 22.260 8.981 1.00 85.81 198 SER A O 1
ATOM 1431 N N . PHE A 1 199 ? -1.395 21.273 10.888 1.00 84.56 199 PHE A N 1
ATOM 1432 C CA . PHE A 1 199 ? -0.416 20.188 10.822 1.00 84.56 199 PHE A CA 1
ATOM 1433 C C . PHE A 1 199 ? -0.597 19.297 9.581 1.00 84.56 199 PHE A C 1
ATOM 1435 O O . PHE A 1 199 ? 0.385 18.958 8.921 1.00 84.56 199 PHE A O 1
ATOM 1442 N N . LEU A 1 200 ? -1.836 18.943 9.218 1.00 79.88 200 LEU A N 1
ATOM 1443 C CA . LEU A 1 200 ? -2.126 18.158 8.012 1.00 79.88 200 LEU A CA 1
ATOM 1444 C C . LEU A 1 200 ? -1.768 18.925 6.734 1.00 79.88 200 LEU A C 1
ATOM 1446 O O . LEU A 1 200 ? -1.126 18.361 5.853 1.00 79.88 200 LEU A O 1
ATOM 1450 N N . ARG A 1 201 ? -2.106 20.219 6.640 1.00 87.38 201 ARG A N 1
ATOM 1451 C CA . ARG A 1 201 ? -1.702 21.065 5.496 1.00 87.38 201 ARG A CA 1
ATOM 1452 C C . ARG A 1 201 ? -0.184 21.126 5.360 1.00 87.38 201 ARG A C 1
ATOM 1454 O O . ARG A 1 201 ? 0.345 20.942 4.268 1.00 87.38 201 ARG A O 1
ATOM 1461 N N . LEU A 1 202 ? 0.512 21.329 6.478 1.00 87.69 202 LEU A N 1
ATOM 1462 C CA . LEU A 1 202 ? 1.970 21.324 6.525 1.00 87.69 202 LEU A CA 1
ATOM 1463 C C . LEU A 1 202 ? 2.542 19.967 6.092 1.00 87.69 202 LEU A C 1
ATOM 1465 O O . LEU A 1 202 ? 3.505 19.930 5.334 1.00 87.69 202 LEU A O 1
ATOM 1469 N N . SER A 1 203 ? 1.918 18.865 6.509 1.00 83.06 203 SER A N 1
ATOM 1470 C CA . SER A 1 203 ? 2.311 17.507 6.116 1.00 83.06 203 SER A CA 1
ATOM 1471 C C . SER A 1 203 ? 2.216 17.302 4.601 1.00 83.06 203 SER A C 1
ATOM 1473 O O . SER A 1 203 ? 3.148 16.771 4.007 1.00 83.06 203 SER A O 1
ATOM 1475 N N . VAL A 1 204 ? 1.149 17.785 3.949 1.00 82.19 204 VAL A N 1
ATOM 1476 C CA . VAL A 1 204 ? 1.010 17.704 2.481 1.00 82.19 204 VAL A CA 1
ATOM 1477 C C . VAL A 1 204 ? 2.105 18.504 1.769 1.00 82.19 204 VAL A C 1
ATOM 1479 O O . VAL A 1 204 ? 2.719 17.999 0.832 1.00 82.19 204 VAL A O 1
ATOM 1482 N N . ILE A 1 205 ? 2.417 19.714 2.243 1.00 89.00 205 ILE A N 1
ATOM 1483 C CA . ILE A 1 205 ? 3.527 20.513 1.696 1.00 89.00 205 ILE A CA 1
ATOM 1484 C C . ILE A 1 205 ? 4.860 19.763 1.829 1.00 89.00 205 ILE A C 1
ATOM 1486 O O . ILE A 1 205 ? 5.654 19.744 0.886 1.00 89.00 205 ILE A O 1
ATOM 1490 N N . MET A 1 206 ? 5.103 19.116 2.976 1.00 87.75 206 MET A N 1
ATOM 1491 C CA . MET A 1 206 ? 6.309 18.310 3.187 1.00 87.75 206 MET A CA 1
ATOM 1492 C C . MET A 1 206 ? 6.389 17.120 2.235 1.00 87.75 206 MET A C 1
ATOM 1494 O O . MET A 1 206 ? 7.470 16.866 1.712 1.00 87.75 206 MET A O 1
ATOM 1498 N N . VAL A 1 207 ? 5.270 16.437 1.970 1.00 83.38 207 VAL A N 1
ATOM 1499 C CA . VAL A 1 207 ? 5.198 15.338 0.993 1.00 83.38 207 VAL A CA 1
ATOM 1500 C C . VAL A 1 207 ? 5.583 15.839 -0.399 1.00 83.38 207 VAL A C 1
ATOM 1502 O O . VAL A 1 207 ? 6.485 15.273 -1.011 1.00 83.38 207 VAL A O 1
ATOM 1505 N N . CYS A 1 208 ? 4.980 16.937 -0.875 1.00 88.56 208 CYS A N 1
ATOM 1506 C CA . CYS A 1 208 ? 5.324 17.530 -2.173 1.00 88.56 208 CYS A CA 1
ATOM 1507 C C . CYS A 1 208 ? 6.820 17.864 -2.260 1.00 88.56 208 CYS A C 1
ATOM 1509 O O . CYS A 1 208 ? 7.493 17.475 -3.213 1.00 88.56 208 CYS A O 1
ATOM 1511 N N . ARG A 1 209 ? 7.362 18.533 -1.236 1.00 90.19 209 ARG A N 1
ATOM 1512 C CA . ARG A 1 209 ? 8.786 18.888 -1.162 1.00 90.19 209 ARG A CA 1
ATOM 1513 C C . ARG A 1 209 ? 9.693 17.660 -1.131 1.00 90.19 209 ARG A C 1
ATOM 1515 O O . ARG A 1 209 ? 10.740 17.675 -1.770 1.00 90.19 209 ARG A O 1
ATOM 1522 N N . SER A 1 210 ? 9.312 16.617 -0.397 1.00 89.06 210 SER A N 1
ATOM 1523 C CA . SER A 1 210 ? 10.067 15.365 -0.321 1.00 89.06 210 SER A CA 1
ATOM 1524 C C . SER A 1 210 ? 10.110 14.667 -1.678 1.00 89.06 210 SER A C 1
ATOM 1526 O O . SER A 1 210 ? 11.194 14.299 -2.115 1.00 89.06 210 SER A O 1
ATOM 1528 N N . ILE A 1 211 ? 8.984 14.569 -2.398 1.00 89.12 211 ILE A N 1
ATOM 1529 C CA . ILE A 1 211 ? 8.951 13.979 -3.749 1.00 89.12 211 ILE A CA 1
ATOM 1530 C C . ILE A 1 211 ? 9.855 14.755 -4.712 1.00 89.12 211 ILE A C 1
ATOM 1532 O O . ILE A 1 211 ? 10.647 14.145 -5.425 1.00 89.12 211 ILE A O 1
ATOM 1536 N N . VAL A 1 212 ? 9.792 16.091 -4.703 1.00 92.25 212 VAL A N 1
ATOM 1537 C CA . VAL A 1 212 ? 10.665 16.927 -5.545 1.00 92.25 212 VAL A CA 1
ATOM 1538 C C . VAL A 1 212 ? 12.136 16.697 -5.201 1.00 92.25 212 VAL A C 1
ATOM 1540 O O . VAL A 1 212 ? 12.944 16.454 -6.092 1.00 92.25 212 VAL A O 1
ATOM 1543 N N . PHE A 1 213 ? 12.491 16.737 -3.917 1.00 90.25 213 PHE A N 1
ATOM 1544 C CA . PHE A 1 213 ? 13.878 16.603 -3.477 1.00 90.25 213 PHE A CA 1
ATOM 1545 C C . PHE A 1 213 ? 14.456 15.211 -3.762 1.00 90.25 213 PHE A C 1
ATOM 1547 O O . PHE A 1 213 ? 15.549 15.109 -4.313 1.00 90.25 213 PHE A O 1
ATOM 1554 N N . VAL A 1 214 ? 13.721 14.144 -3.435 1.00 88.50 214 VAL A N 1
ATOM 1555 C CA . VAL A 1 214 ? 14.163 12.759 -3.660 1.00 88.50 214 VAL A CA 1
ATOM 1556 C C . VAL A 1 214 ? 14.152 12.420 -5.154 1.00 88.50 214 VAL A C 1
ATOM 1558 O O . VAL A 1 214 ? 15.093 11.798 -5.641 1.00 88.50 214 VAL A O 1
ATOM 1561 N N . GLY A 1 215 ? 13.151 12.883 -5.910 1.00 89.88 215 GLY A N 1
ATOM 1562 C CA . GLY A 1 215 ? 13.098 12.728 -7.366 1.00 89.88 215 GLY A CA 1
ATOM 1563 C C . GLY A 1 215 ? 14.283 13.394 -8.066 1.00 89.88 215 GLY A C 1
ATOM 1564 O O . GLY A 1 215 ? 14.941 12.760 -8.891 1.00 89.88 215 GLY A O 1
ATOM 1565 N N . LEU A 1 216 ? 14.621 14.630 -7.678 1.00 93.69 216 LEU A N 1
ATOM 1566 C CA . LEU A 1 216 ? 15.841 15.295 -8.140 1.00 93.69 216 LEU A CA 1
ATOM 1567 C C . LEU A 1 216 ? 17.085 14.519 -7.710 1.00 93.69 216 LEU A C 1
ATOM 1569 O O . LEU A 1 216 ? 17.911 14.216 -8.558 1.00 93.69 216 LEU A O 1
ATOM 1573 N N . GLY A 1 217 ? 17.204 14.132 -6.439 1.00 89.94 217 GLY A N 1
ATOM 1574 C CA . GLY A 1 217 ? 18.341 13.342 -5.961 1.00 89.94 217 GLY A CA 1
ATOM 1575 C C . GLY A 1 217 ? 18.559 12.067 -6.780 1.00 89.94 217 GLY A C 1
ATOM 1576 O O . GLY A 1 217 ? 19.683 11.770 -7.155 1.00 89.94 217 GLY A O 1
ATOM 1577 N N . THR A 1 218 ? 17.490 11.359 -7.136 1.00 90.25 218 THR A N 1
ATOM 1578 C CA . THR A 1 218 ? 17.574 10.089 -7.878 1.00 90.25 218 THR A CA 1
ATOM 1579 C C . THR A 1 218 ? 18.029 10.282 -9.324 1.00 90.25 218 THR A C 1
ATOM 1581 O O . THR A 1 218 ? 18.837 9.509 -9.830 1.00 90.25 218 THR A O 1
ATOM 1584 N N . PHE A 1 219 ? 17.509 11.306 -10.008 1.00 94.19 219 PHE A N 1
ATOM 1585 C CA . PHE A 1 219 ? 17.618 11.408 -11.466 1.00 94.19 219 PHE A CA 1
ATOM 1586 C C . PHE A 1 219 ? 18.475 12.569 -11.973 1.00 94.19 219 PHE A C 1
ATOM 1588 O O . PHE A 1 219 ? 18.861 12.564 -13.143 1.00 94.19 219 PHE A O 1
ATOM 1595 N N . ILE A 1 220 ? 18.813 13.557 -11.136 1.00 94.00 220 ILE A N 1
ATOM 1596 C CA . ILE A 1 220 ? 19.530 14.754 -11.596 1.00 94.00 220 ILE A CA 1
ATOM 1597 C C . ILE A 1 220 ? 20.926 14.427 -12.119 1.00 94.00 220 ILE A C 1
ATOM 1599 O O . ILE A 1 220 ? 21.380 15.079 -13.052 1.00 94.00 220 ILE A O 1
ATOM 1603 N N . ALA A 1 221 ? 21.585 13.404 -11.567 1.00 90.56 221 ALA 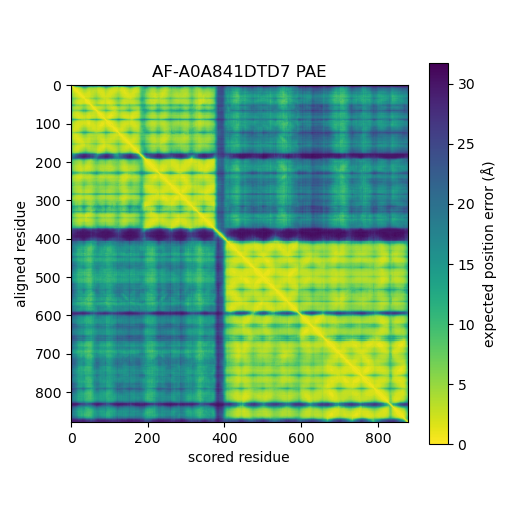A N 1
ATOM 1604 C CA . ALA A 1 221 ? 22.905 12.985 -12.020 1.00 90.56 221 ALA A CA 1
ATOM 1605 C C . ALA A 1 221 ? 22.865 12.473 -13.468 1.00 90.56 221 ALA A C 1
ATOM 1607 O O . ALA A 1 221 ? 23.664 12.894 -14.303 1.00 90.56 221 ALA A O 1
ATOM 1608 N N . LEU A 1 222 ? 21.880 11.622 -13.774 1.00 90.50 222 LEU A N 1
ATOM 1609 C CA . LEU A 1 222 ? 21.643 11.092 -15.119 1.00 90.50 222 LEU A CA 1
ATOM 1610 C C . LEU A 1 222 ? 21.211 12.210 -16.077 1.00 90.50 222 LEU A C 1
ATOM 1612 O O . LEU A 1 222 ? 21.686 12.296 -17.208 1.00 90.50 222 LEU A O 1
ATOM 1616 N N . TYR A 1 223 ? 20.350 13.113 -15.606 1.00 92.62 223 TYR A N 1
ATOM 1617 C CA . TYR A 1 223 ? 19.844 14.225 -16.403 1.00 92.62 223 TYR A CA 1
ATOM 1618 C C . TYR A 1 223 ? 20.908 15.283 -16.722 1.00 92.62 223 TYR A C 1
ATOM 1620 O O . TYR A 1 223 ? 20.952 15.800 -17.837 1.00 92.62 223 TYR A O 1
ATOM 1628 N N . ALA A 1 224 ? 21.797 15.583 -15.774 1.00 90.44 224 ALA A N 1
ATOM 1629 C CA . ALA A 1 224 ? 22.917 16.496 -15.980 1.00 90.44 224 ALA A CA 1
ATOM 1630 C C . ALA A 1 224 ? 23.867 15.971 -17.065 1.00 90.44 224 ALA A C 1
ATOM 1632 O O . ALA A 1 224 ? 24.278 16.738 -17.936 1.00 90.44 224 ALA A O 1
ATOM 1633 N N . GLY A 1 225 ? 24.130 14.657 -17.071 1.00 82.50 225 GLY A N 1
ATOM 1634 C CA . GLY A 1 225 ? 24.893 13.996 -18.130 1.00 82.50 225 GLY A CA 1
ATOM 1635 C C . GLY A 1 225 ? 24.280 14.200 -19.521 1.00 82.50 225 GLY A C 1
ATOM 1636 O O . GLY A 1 225 ? 25.008 14.504 -20.461 1.00 82.50 225 GLY A O 1
ATOM 1637 N N . GLN A 1 226 ? 22.947 14.134 -19.645 1.00 85.25 226 GLN A N 1
ATOM 1638 C CA . GLN A 1 226 ? 22.236 14.393 -20.909 1.00 85.25 226 GLN A CA 1
ATOM 1639 C C . GLN A 1 226 ? 22.229 15.874 -21.322 1.00 85.25 226 GLN A C 1
ATOM 1641 O O . GLN A 1 226 ? 22.188 16.181 -22.511 1.00 85.25 226 GLN A O 1
ATOM 1646 N N . ARG A 1 227 ? 22.214 16.806 -20.360 1.00 85.31 227 ARG A N 1
ATOM 1647 C CA . ARG A 1 227 ? 22.021 18.246 -20.623 1.00 85.31 227 ARG A CA 1
ATOM 1648 C C . ARG A 1 227 ? 23.299 19.048 -20.803 1.00 85.31 227 ARG A C 1
ATOM 1650 O O . ARG A 1 227 ? 23.264 20.068 -21.489 1.00 85.31 227 ARG A O 1
ATOM 1657 N N . VAL A 1 228 ? 24.382 18.632 -20.155 1.00 84.88 228 VAL A N 1
ATOM 1658 C CA . VAL A 1 228 ? 25.655 19.368 -20.136 1.00 84.88 228 VAL A CA 1
ATOM 1659 C C . VAL A 1 228 ? 26.811 18.520 -20.688 1.00 84.88 228 VAL A C 1
ATOM 1661 O O . VAL A 1 228 ? 27.851 19.069 -21.036 1.00 84.88 228 VAL A O 1
ATOM 1664 N N . GLY A 1 229 ? 26.634 17.201 -20.841 1.00 78.00 229 GLY A N 1
ATOM 1665 C CA . GLY A 1 229 ? 27.707 16.275 -21.220 1.00 78.00 229 GLY A CA 1
ATOM 1666 C C . GLY A 1 229 ? 28.623 15.925 -20.038 1.00 78.00 229 GLY A C 1
ATOM 1667 O O . GLY A 1 229 ? 28.365 16.322 -18.905 1.00 78.00 229 GLY A O 1
ATOM 1668 N N . GLY A 1 230 ? 29.696 15.162 -20.271 1.00 72.81 230 GLY A N 1
ATOM 1669 C CA . GLY A 1 230 ? 30.712 14.847 -19.244 1.00 72.81 230 GLY A CA 1
ATOM 1670 C C . GLY A 1 230 ? 30.395 13.674 -18.296 1.00 72.81 230 GLY A C 1
ATOM 1671 O O . GLY A 1 230 ? 31.054 13.518 -17.268 1.00 72.81 230 GLY A O 1
ATOM 1672 N N . GLY A 1 231 ? 29.417 12.829 -18.646 1.00 79.19 231 GLY A N 1
ATOM 1673 C CA . GLY A 1 231 ? 29.214 11.510 -18.030 1.00 79.19 231 GLY A CA 1
ATOM 1674 C C . GLY A 1 231 ? 28.940 11.528 -16.519 1.00 79.19 231 GLY A C 1
ATOM 1675 O O . GLY A 1 231 ? 28.234 12.396 -16.002 1.00 79.19 231 GLY A O 1
ATOM 1676 N N . THR A 1 232 ? 29.489 10.543 -15.803 1.00 77.25 232 THR A N 1
ATOM 1677 C CA . THR A 1 232 ? 29.293 10.342 -14.354 1.00 77.25 232 THR A CA 1
ATOM 1678 C C . THR A 1 232 ? 29.872 11.478 -13.508 1.00 77.25 232 THR A C 1
ATOM 1680 O O . THR A 1 232 ? 29.279 11.832 -12.490 1.00 77.25 232 THR A O 1
ATOM 1683 N N . THR A 1 233 ? 30.960 12.118 -13.949 1.00 81.81 233 THR A N 1
ATOM 1684 C CA . THR A 1 233 ? 31.588 13.254 -13.253 1.00 81.81 233 THR A CA 1
ATOM 1685 C C . THR A 1 233 ? 30.654 14.458 -13.185 1.00 81.81 233 THR A C 1
ATOM 1687 O O . THR A 1 233 ? 30.432 15.006 -12.105 1.00 81.81 233 THR A O 1
ATOM 1690 N N . THR A 1 234 ? 30.036 14.840 -14.307 1.00 87.19 234 THR A N 1
ATOM 1691 C CA . THR A 1 234 ? 29.027 15.913 -14.335 1.00 87.19 234 THR A CA 1
ATOM 1692 C C . THR A 1 234 ? 27.824 15.566 -13.463 1.00 87.19 234 THR A C 1
ATOM 1694 O O . THR A 1 234 ? 27.303 16.430 -12.755 1.00 87.19 234 THR A O 1
ATOM 1697 N N . GLY A 1 235 ? 27.405 14.296 -13.461 1.00 87.12 235 GLY A N 1
ATOM 1698 C CA . GLY A 1 235 ? 26.351 13.812 -12.572 1.00 87.12 235 GLY A CA 1
ATOM 1699 C C . GLY A 1 235 ? 26.705 13.970 -11.088 1.00 87.12 235 GLY A C 1
ATOM 1700 O O . GLY A 1 235 ? 25.890 14.471 -10.310 1.00 87.12 235 GLY A O 1
ATOM 1701 N N . GLY A 1 236 ? 27.939 13.630 -10.707 1.00 86.12 236 GLY A N 1
ATOM 1702 C CA . GLY A 1 236 ? 28.472 13.838 -9.359 1.00 86.12 236 GLY A CA 1
ATOM 1703 C C . GLY A 1 236 ? 28.518 15.318 -8.963 1.00 86.12 236 GLY A C 1
ATOM 1704 O O . GLY A 1 236 ? 28.087 15.673 -7.865 1.00 86.12 236 GLY A O 1
ATOM 1705 N N . VAL A 1 237 ? 28.945 16.202 -9.875 1.00 90.25 237 VAL A N 1
ATOM 1706 C CA . VAL A 1 237 ? 28.925 17.663 -9.666 1.00 90.25 237 VAL A CA 1
ATOM 1707 C C . VAL A 1 237 ? 27.496 18.174 -9.484 1.00 90.25 237 VAL A C 1
ATOM 1709 O O . VAL A 1 237 ? 27.245 18.974 -8.586 1.00 90.25 237 VAL A O 1
ATOM 1712 N N . ALA A 1 238 ? 26.535 17.698 -10.279 1.00 92.88 238 ALA A N 1
ATOM 1713 C CA . ALA A 1 238 ? 25.134 18.088 -10.139 1.00 92.88 238 ALA A CA 1
ATOM 1714 C C . ALA A 1 238 ? 24.564 17.681 -8.772 1.00 92.88 238 ALA A C 1
ATOM 1716 O O . ALA A 1 238 ? 23.928 18.498 -8.107 1.00 92.88 238 ALA A O 1
ATOM 1717 N N . LEU A 1 239 ? 24.843 16.461 -8.303 1.00 91.19 239 LEU A N 1
ATOM 1718 C CA . LEU A 1 239 ? 24.437 16.030 -6.963 1.00 91.19 239 LEU A CA 1
ATOM 1719 C C . LEU A 1 239 ? 25.117 16.845 -5.859 1.00 91.19 239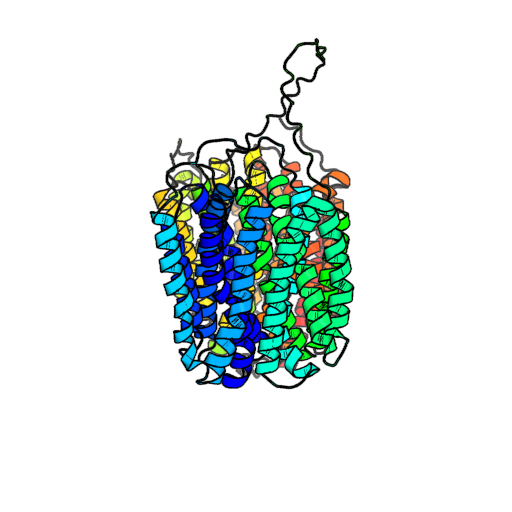 LEU A C 1
ATOM 1721 O O . LEU A 1 239 ? 24.454 17.248 -4.903 1.00 91.19 239 LEU A O 1
ATOM 1725 N N . PHE A 1 240 ? 26.412 17.138 -6.000 1.00 92.38 240 PHE A N 1
ATOM 1726 C CA . PHE A 1 240 ? 27.115 18.012 -5.064 1.00 92.38 240 PHE A CA 1
ATOM 1727 C C . PHE A 1 240 ? 26.458 19.394 -5.002 1.00 92.38 240 PHE A C 1
ATOM 1729 O O . PHE A 1 240 ? 26.146 19.874 -3.914 1.00 92.38 240 PHE A O 1
ATOM 1736 N N . VAL A 1 241 ? 26.174 20.010 -6.156 1.00 94.38 241 VAL A N 1
ATOM 1737 C CA . VAL A 1 241 ? 25.490 21.309 -6.237 1.00 94.38 241 VAL A CA 1
ATOM 1738 C C . VAL A 1 241 ? 24.103 21.235 -5.601 1.00 94.38 241 VAL A C 1
ATOM 1740 O O . VAL A 1 241 ? 23.777 22.115 -4.806 1.00 94.38 241 VAL A O 1
ATOM 1743 N N . LEU A 1 242 ? 23.308 20.196 -5.883 1.00 93.69 242 LEU A N 1
ATOM 1744 C CA . LEU A 1 242 ? 21.985 19.983 -5.284 1.00 93.69 242 LEU A CA 1
ATOM 1745 C C . LEU A 1 242 ? 22.067 19.961 -3.749 1.00 93.69 242 LEU A C 1
ATOM 1747 O O . LEU A 1 242 ? 21.345 20.691 -3.070 1.00 93.69 242 LEU A O 1
ATOM 1751 N N . PHE A 1 243 ? 22.960 19.154 -3.183 1.00 91.00 243 PHE A N 1
ATOM 1752 C CA . PHE A 1 243 ? 23.018 18.953 -1.737 1.00 91.00 243 PHE A CA 1
ATOM 1753 C C . PHE A 1 243 ? 23.740 20.085 -0.990 1.00 91.00 243 PHE A C 1
ATOM 1755 O O . PHE A 1 243 ? 23.246 20.551 0.041 1.00 91.00 243 PHE A O 1
ATOM 1762 N N . ALA A 1 244 ? 24.848 20.609 -1.525 1.00 89.31 244 ALA A N 1
ATOM 1763 C CA . ALA A 1 244 ? 25.583 21.726 -0.923 1.00 89.31 244 ALA A CA 1
ATOM 1764 C C . ALA A 1 244 ? 24.735 23.009 -0.897 1.00 89.31 244 ALA A C 1
ATOM 1766 O O . ALA A 1 244 ? 24.671 23.713 0.116 1.00 89.31 244 ALA A O 1
ATOM 1767 N N . SER A 1 245 ? 24.007 23.274 -1.983 1.00 92.19 245 SER A N 1
ATOM 1768 C CA . SER A 1 245 ? 23.046 24.380 -2.055 1.00 92.19 245 SER A CA 1
ATOM 1769 C C . SER A 1 245 ? 21.883 24.179 -1.077 1.00 92.19 245 SER A C 1
ATOM 1771 O O . SER A 1 245 ? 21.379 25.144 -0.498 1.00 92.19 245 SER A O 1
ATOM 1773 N N . GLY A 1 246 ? 21.496 22.928 -0.811 1.00 87.00 246 GLY A N 1
ATOM 1774 C CA . GLY A 1 246 ? 20.531 22.590 0.233 1.00 87.00 246 GLY A CA 1
ATOM 1775 C C . GLY A 1 246 ? 21.008 22.963 1.642 1.00 87.00 246 GLY A C 1
ATOM 1776 O O . GLY A 1 246 ? 20.261 23.589 2.402 1.00 87.00 246 GLY A O 1
ATOM 1777 N N . ALA A 1 247 ? 22.276 22.685 1.970 1.00 84.25 247 ALA A N 1
ATOM 1778 C CA . ALA A 1 247 ? 22.890 23.097 3.237 1.00 84.25 247 ALA A CA 1
ATOM 1779 C C . ALA A 1 247 ? 22.849 24.622 3.420 1.00 84.25 247 ALA A C 1
ATOM 1781 O O . ALA A 1 247 ? 22.433 25.114 4.476 1.00 84.25 247 ALA A O 1
ATOM 1782 N N . LEU A 1 248 ? 23.195 25.370 2.365 1.00 88.31 248 LEU A N 1
ATOM 1783 C CA . LEU A 1 248 ? 23.102 26.830 2.352 1.00 88.31 248 LEU A CA 1
ATOM 1784 C C . LEU A 1 248 ? 21.658 27.302 2.571 1.00 88.31 248 LEU A C 1
ATOM 1786 O O . LEU A 1 248 ? 21.411 28.160 3.420 1.00 88.31 248 LEU A O 1
ATOM 1790 N N . GLY A 1 249 ? 20.692 26.708 1.865 1.00 88.25 249 GL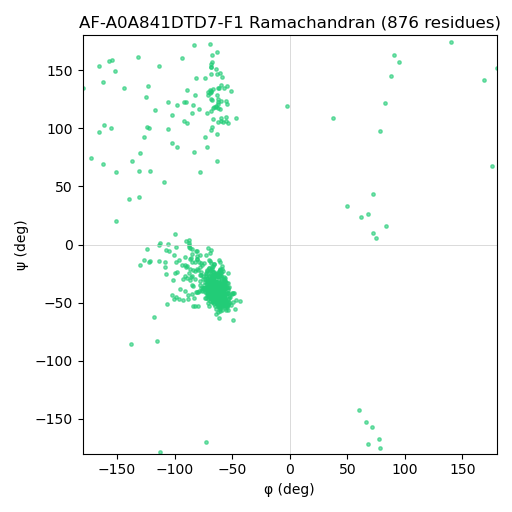Y A N 1
ATOM 1791 C CA . GLY A 1 249 ? 19.273 27.020 2.021 1.00 88.25 249 GLY A CA 1
ATOM 1792 C C . GLY A 1 249 ? 18.777 26.823 3.455 1.00 88.25 249 GLY A C 1
ATOM 1793 O O . GLY A 1 249 ? 18.154 27.719 4.022 1.00 88.25 249 GLY A O 1
ATOM 1794 N N . THR A 1 250 ? 19.107 25.700 4.096 1.00 86.44 250 THR A N 1
ATOM 1795 C CA . THR A 1 250 ? 18.699 25.426 5.486 1.00 86.44 250 THR A CA 1
ATOM 1796 C C . THR A 1 250 ? 19.309 26.402 6.498 1.00 86.44 250 THR A C 1
ATOM 1798 O O . THR A 1 250 ? 18.645 26.748 7.484 1.00 86.44 250 THR A O 1
ATOM 1801 N N . LEU A 1 251 ? 20.527 26.894 6.248 1.00 83.56 251 LEU A N 1
ATOM 1802 C CA . LEU A 1 251 ? 21.167 27.930 7.062 1.00 83.56 251 LEU A CA 1
ATOM 1803 C C . LEU A 1 251 ? 20.500 29.305 6.867 1.00 83.56 251 LEU A C 1
ATOM 1805 O O . LEU A 1 251 ? 20.229 30.017 7.839 1.00 83.56 251 LEU A O 1
ATOM 1809 N N . LEU A 1 252 ? 20.181 29.666 5.619 1.00 87.44 252 LEU A N 1
ATOM 1810 C CA . LEU A 1 252 ? 19.460 30.898 5.284 1.00 87.44 252 LEU A CA 1
ATOM 1811 C C . LEU A 1 252 ? 18.038 30.904 5.857 1.00 87.44 252 LEU A C 1
ATOM 1813 O O . LEU A 1 252 ? 17.597 31.927 6.381 1.00 87.44 252 LEU A O 1
ATOM 1817 N N . GLY A 1 253 ? 17.344 29.764 5.833 1.00 85.50 253 GLY A N 1
ATOM 1818 C CA . GLY A 1 253 ? 15.968 29.641 6.314 1.00 85.50 253 GLY A CA 1
ATOM 1819 C C . GLY A 1 253 ? 15.791 30.051 7.776 1.00 85.50 253 GLY A C 1
ATOM 1820 O O . GLY A 1 253 ? 14.867 30.798 8.091 1.00 85.50 253 GLY A O 1
ATOM 1821 N N . GLY A 1 254 ? 16.719 29.668 8.662 1.00 78.75 254 GLY A N 1
ATOM 1822 C CA . GLY A 1 254 ? 16.691 30.090 10.069 1.00 78.75 254 GLY A CA 1
ATOM 1823 C C . GLY A 1 254 ? 16.866 31.606 10.254 1.00 78.75 254 GLY A C 1
ATOM 1824 O O . GLY A 1 254 ? 16.190 32.224 11.084 1.00 78.75 254 GLY A O 1
ATOM 1825 N N . ARG A 1 255 ? 17.735 32.231 9.446 1.00 84.75 255 ARG A N 1
ATOM 1826 C CA . ARG A 1 255 ? 17.971 33.686 9.466 1.00 84.75 255 ARG A CA 1
ATOM 1827 C C . ARG A 1 255 ? 16.781 34.458 8.899 1.00 84.75 255 ARG A C 1
ATOM 1829 O O . ARG A 1 255 ? 16.313 35.407 9.527 1.00 84.75 255 ARG A O 1
ATOM 1836 N N . PHE A 1 256 ? 16.253 34.029 7.755 1.00 89.06 256 PHE A N 1
ATOM 1837 C CA . PHE A 1 256 ? 15.092 34.657 7.128 1.00 89.06 256 PHE A CA 1
ATOM 1838 C C . PHE A 1 256 ? 13.830 34.516 7.967 1.00 89.06 256 PHE A C 1
ATOM 1840 O O . PHE A 1 256 ? 13.117 35.502 8.121 1.00 89.06 256 PHE A O 1
ATOM 1847 N N . ALA A 1 257 ? 13.604 33.365 8.598 1.00 85.31 257 ALA A N 1
ATOM 1848 C CA . ALA A 1 257 ? 12.483 33.197 9.515 1.00 85.31 257 ALA A CA 1
ATOM 1849 C C . ALA A 1 257 ? 12.542 34.160 10.707 1.00 85.31 257 ALA A C 1
ATOM 1851 O O . ALA A 1 257 ? 11.506 34.648 11.152 1.00 85.31 257 ALA A O 1
ATOM 1852 N N . THR A 1 258 ? 13.746 34.467 11.199 1.00 83.88 258 THR A N 1
ATOM 1853 C CA . THR A 1 258 ? 13.941 35.432 12.291 1.00 83.88 258 THR A CA 1
ATOM 1854 C C . THR A 1 258 ? 13.649 36.864 11.837 1.00 83.88 258 THR A C 1
ATOM 1856 O O . THR A 1 258 ? 13.067 37.636 12.591 1.00 83.88 258 THR A O 1
ATOM 1859 N N . ARG A 1 259 ? 14.017 37.218 10.599 1.00 89.44 259 ARG A N 1
ATOM 1860 C CA . ARG A 1 259 ? 13.852 38.577 10.057 1.00 89.44 259 ARG A CA 1
ATOM 1861 C C . ARG A 1 259 ? 12.460 38.856 9.481 1.00 89.44 259 ARG A C 1
ATOM 1863 O O . ARG A 1 259 ? 11.983 39.979 9.580 1.00 89.44 259 ARG A O 1
ATOM 1870 N N . TYR A 1 260 ? 11.829 37.864 8.857 1.00 89.00 260 TYR A N 1
ATOM 1871 C CA . TYR A 1 260 ? 10.622 38.039 8.039 1.00 89.00 260 TYR A CA 1
ATOM 1872 C C . TYR A 1 260 ? 9.432 37.174 8.482 1.00 89.00 260 TYR A C 1
ATOM 1874 O O . TYR A 1 260 ? 8.346 37.313 7.919 1.00 89.00 260 TYR A O 1
ATOM 1882 N N . GLY A 1 261 ? 9.616 36.305 9.481 1.00 88.62 261 GLY A N 1
ATOM 1883 C CA . GLY A 1 261 ? 8.605 35.364 9.972 1.00 88.62 261 GLY A CA 1
ATOM 1884 C C . GLY A 1 261 ? 8.605 34.026 9.222 1.00 88.62 261 GLY A C 1
ATOM 1885 O O . GLY A 1 261 ? 8.823 33.970 8.011 1.00 88.62 261 GLY A O 1
ATOM 1886 N N . ARG A 1 262 ? 8.328 32.926 9.939 1.00 90.00 262 ARG A N 1
ATOM 1887 C CA . ARG A 1 262 ? 8.445 31.547 9.422 1.00 90.00 262 ARG A CA 1
ATOM 1888 C C . ARG A 1 262 ? 7.534 31.281 8.231 1.00 90.00 262 ARG A C 1
ATOM 1890 O O . ARG A 1 262 ? 8.007 30.822 7.194 1.00 90.00 262 ARG A O 1
ATOM 1897 N N . VAL A 1 263 ? 6.242 31.588 8.363 1.00 91.00 263 VAL A N 1
ATOM 1898 C CA . VAL A 1 263 ? 5.252 31.324 7.305 1.00 91.00 263 VAL A CA 1
ATOM 1899 C C . VAL A 1 263 ? 5.541 32.138 6.043 1.00 91.00 263 VAL A C 1
ATOM 1901 O O . VAL A 1 263 ? 5.467 31.601 4.938 1.00 91.00 263 VAL A O 1
ATOM 1904 N N . ARG A 1 264 ? 5.929 33.413 6.180 1.00 92.31 264 ARG A N 1
ATOM 1905 C CA . ARG A 1 264 ? 6.282 34.256 5.027 1.00 92.31 264 ARG A CA 1
ATOM 1906 C C . ARG A 1 264 ? 7.520 33.723 4.310 1.00 92.31 264 ARG A C 1
ATOM 1908 O O . ARG A 1 264 ? 7.494 33.599 3.089 1.00 92.31 264 ARG A O 1
ATOM 1915 N N . THR A 1 265 ? 8.569 33.371 5.057 1.00 93.69 265 THR A N 1
ATOM 1916 C CA . THR A 1 265 ? 9.778 32.748 4.500 1.00 93.69 265 THR A CA 1
ATOM 1917 C C . THR A 1 265 ? 9.448 31.457 3.756 1.00 93.69 265 THR A C 1
ATOM 1919 O O . THR A 1 265 ? 9.901 31.280 2.630 1.00 93.69 265 THR A O 1
ATOM 1922 N N . LEU A 1 266 ? 8.612 30.593 4.340 1.00 93.00 266 LEU A N 1
ATOM 1923 C CA . LEU A 1 266 ? 8.180 29.343 3.717 1.00 93.00 266 LEU A CA 1
ATOM 1924 C C . LEU A 1 266 ? 7.466 29.586 2.377 1.00 93.00 266 LEU A C 1
ATOM 1926 O O . LEU A 1 266 ? 7.856 28.996 1.372 1.00 93.00 266 LEU A O 1
ATOM 1930 N N . ARG A 1 267 ? 6.467 30.481 2.339 1.00 94.25 267 ARG A N 1
ATOM 1931 C CA . ARG A 1 267 ? 5.684 30.783 1.124 1.00 94.25 267 ARG A CA 1
ATOM 1932 C C . ARG A 1 267 ? 6.549 31.326 -0.010 1.00 94.25 267 ARG A C 1
ATOM 1934 O O . ARG A 1 267 ? 6.470 30.832 -1.129 1.00 94.25 267 ARG A O 1
ATOM 1941 N N . VAL A 1 268 ? 7.394 32.316 0.287 1.00 94.38 268 VAL A N 1
ATOM 1942 C CA . VAL A 1 268 ? 8.296 32.920 -0.708 1.00 94.38 268 VAL A CA 1
ATOM 1943 C C . VAL A 1 268 ? 9.248 31.870 -1.276 1.00 94.38 268 VAL A C 1
ATOM 1945 O O . VAL A 1 268 ? 9.465 31.823 -2.482 1.00 94.38 268 VAL A O 1
ATOM 1948 N N . SER A 1 269 ? 9.768 30.989 -0.422 1.00 94.62 269 SER A N 1
ATOM 1949 C CA . SER A 1 269 ? 10.683 29.935 -0.847 1.00 94.62 269 SER A CA 1
ATOM 1950 C C . SER A 1 269 ? 10.048 28.969 -1.848 1.00 94.62 269 SER A C 1
ATOM 1952 O O . SER A 1 269 ? 10.639 28.685 -2.886 1.00 94.62 269 SER A O 1
ATOM 1954 N N . TYR A 1 270 ? 8.823 28.502 -1.587 1.00 93.44 270 TYR A N 1
ATOM 1955 C CA . TYR A 1 270 ? 8.109 27.639 -2.533 1.00 93.44 270 TYR A CA 1
ATOM 1956 C C . TYR A 1 270 ? 7.724 28.362 -3.823 1.00 93.44 270 TYR A C 1
ATOM 1958 O O . TYR A 1 270 ? 7.832 27.774 -4.895 1.00 93.44 270 TYR A O 1
ATOM 1966 N N . ALA A 1 271 ? 7.339 29.638 -3.742 1.00 94.00 271 ALA A N 1
ATOM 1967 C CA . ALA A 1 271 ? 7.046 30.442 -4.923 1.00 94.00 271 ALA A CA 1
ATOM 1968 C C . ALA A 1 271 ? 8.274 30.603 -5.837 1.00 94.00 271 ALA A C 1
ATOM 1970 O O . ALA A 1 271 ? 8.127 30.536 -7.051 1.00 94.00 271 ALA A O 1
ATOM 1971 N N . ILE A 1 272 ? 9.478 30.754 -5.270 1.00 96.25 272 ILE A N 1
ATOM 1972 C CA . ILE A 1 272 ? 10.743 30.817 -6.026 1.00 96.25 272 ILE A CA 1
ATOM 1973 C C . ILE A 1 272 ? 11.118 29.450 -6.612 1.00 96.25 272 ILE A C 1
ATOM 1975 O O . ILE A 1 272 ? 11.650 29.371 -7.719 1.00 96.25 272 ILE A O 1
ATOM 1979 N N . ALA A 1 273 ? 10.840 28.363 -5.893 1.00 95.00 273 ALA A N 1
ATOM 1980 C CA . ALA A 1 273 ? 11.227 27.027 -6.324 1.00 95.00 273 ALA A CA 1
ATOM 1981 C C . ALA A 1 273 ? 10.547 26.574 -7.622 1.00 95.00 273 ALA A C 1
ATOM 1983 O O . ALA A 1 273 ? 11.163 25.847 -8.391 1.00 95.00 273 ALA A O 1
ATOM 1984 N N . VAL A 1 274 ? 9.310 27.009 -7.888 1.00 95.88 274 VAL A N 1
ATOM 1985 C CA . VAL A 1 274 ? 8.561 26.635 -9.103 1.00 95.88 274 VAL A CA 1
ATOM 1986 C C . VAL A 1 274 ? 9.259 27.112 -10.390 1.00 95.88 274 VAL A C 1
ATOM 1988 O O . VAL A 1 274 ? 9.606 26.260 -11.210 1.00 95.88 274 VAL A O 1
ATOM 1991 N N . PRO A 1 275 ? 9.524 28.421 -10.597 1.00 96.62 275 PRO A N 1
ATOM 1992 C CA . PRO A 1 275 ? 10.250 28.886 -11.776 1.00 96.62 275 PRO A CA 1
ATOM 1993 C C . PRO A 1 275 ? 11.713 28.425 -11.785 1.00 96.62 275 PRO A C 1
ATOM 1995 O O . PRO A 1 275 ? 12.253 28.183 -12.860 1.00 96.62 275 PRO A O 1
ATOM 1998 N N . ALA A 1 276 ? 12.350 28.243 -10.620 1.00 96.94 276 ALA A N 1
ATOM 1999 C CA . ALA A 1 276 ? 13.707 27.699 -10.551 1.00 96.94 276 ALA A CA 1
ATOM 2000 C C . ALA A 1 276 ? 13.774 26.255 -11.077 1.00 96.94 276 ALA A C 1
ATOM 2002 O O . ALA A 1 276 ? 14.642 25.933 -11.888 1.00 96.94 276 ALA A O 1
ATOM 2003 N N . LEU A 1 277 ? 12.818 25.414 -10.673 1.00 96.12 277 LEU A N 1
ATOM 2004 C CA . LEU A 1 277 ? 12.700 24.028 -11.116 1.00 96.12 277 LEU A CA 1
ATOM 2005 C C . LEU A 1 277 ? 12.301 23.942 -12.595 1.00 96.12 277 LEU A C 1
ATOM 2007 O O . LEU A 1 277 ? 12.828 23.108 -13.324 1.00 96.12 277 LEU A O 1
ATOM 2011 N N . ALA A 1 278 ? 11.430 24.834 -13.074 1.00 95.25 278 ALA A N 1
ATOM 2012 C CA . ALA A 1 278 ? 11.138 24.939 -14.502 1.00 95.25 278 ALA A CA 1
ATOM 2013 C C . ALA A 1 278 ? 12.394 25.313 -15.307 1.00 95.25 278 ALA A C 1
ATOM 2015 O O . ALA A 1 278 ? 12.700 24.667 -16.309 1.00 95.25 278 ALA A O 1
ATOM 2016 N N . GLY A 1 279 ? 13.168 26.295 -14.835 1.00 94.50 279 GLY A N 1
ATOM 2017 C CA . GLY A 1 279 ? 14.450 26.657 -15.433 1.00 94.50 279 GLY A CA 1
ATOM 2018 C C . GLY A 1 279 ? 15.437 25.488 -15.449 1.00 94.50 279 GLY A C 1
ATOM 2019 O O . GLY A 1 279 ? 16.035 25.215 -16.483 1.00 94.50 279 GLY A O 1
ATOM 2020 N N . LEU A 1 280 ? 15.522 24.725 -14.353 1.00 95.12 280 LEU A N 1
ATOM 2021 C CA . LEU A 1 280 ? 16.355 23.522 -14.249 1.00 95.12 280 LEU A CA 1
ATOM 2022 C C . LEU A 1 280 ? 15.998 22.470 -15.307 1.00 95.12 280 LEU A C 1
ATOM 2024 O O . LEU A 1 280 ? 16.876 21.836 -15.892 1.00 95.12 280 LEU A O 1
ATOM 2028 N N . VAL A 1 281 ? 14.704 22.268 -15.551 1.00 94.44 281 VAL A N 1
ATOM 2029 C CA . VAL A 1 281 ? 14.227 21.271 -16.511 1.00 94.44 281 VAL A CA 1
ATOM 2030 C C . VAL A 1 281 ? 14.383 21.763 -17.948 1.00 94.44 281 VAL A C 1
ATOM 2032 O O . VAL A 1 281 ? 14.703 20.967 -18.831 1.00 94.44 281 VAL A O 1
ATOM 2035 N N . PHE A 1 282 ? 14.167 23.044 -18.232 1.00 93.50 282 PHE A N 1
ATOM 2036 C CA . PHE A 1 282 ? 14.054 23.514 -19.613 1.00 93.50 282 PHE A CA 1
ATOM 2037 C C . PHE A 1 282 ? 15.303 24.202 -20.161 1.00 93.50 282 PHE A C 1
ATOM 2039 O O . PHE A 1 282 ? 15.571 24.041 -21.351 1.00 93.50 282 PHE A O 1
ATOM 2046 N N . VAL A 1 283 ? 16.101 24.877 -19.333 1.00 89.38 283 VAL A N 1
ATOM 2047 C CA . VAL A 1 283 ? 17.256 25.663 -19.788 1.00 89.38 283 VAL A CA 1
ATOM 2048 C C . VAL A 1 283 ? 18.492 24.765 -19.975 1.00 89.38 283 VAL A C 1
ATOM 2050 O O . VAL A 1 283 ? 18.918 24.113 -19.020 1.00 89.38 283 VAL A O 1
ATOM 2053 N N . PRO A 1 284 ? 19.071 24.685 -21.189 1.00 81.69 284 PRO A N 1
ATOM 2054 C CA . PRO A 1 284 ? 20.278 23.900 -21.452 1.00 81.69 284 PRO A CA 1
ATOM 2055 C C . PRO A 1 284 ? 21.571 24.654 -21.084 1.00 81.69 284 PRO A C 1
ATOM 2057 O O . PRO A 1 284 ? 21.562 25.856 -20.816 1.00 81.69 284 PRO A O 1
ATOM 2060 N N . GLY A 1 285 ? 22.705 23.947 -21.126 1.00 84.81 285 GLY A N 1
ATOM 2061 C CA . GLY A 1 285 ? 24.037 24.531 -20.939 1.00 84.81 285 GLY A CA 1
ATOM 2062 C C . GLY A 1 285 ? 24.405 24.824 -19.474 1.00 84.81 285 GLY A C 1
ATOM 2063 O O . GLY A 1 285 ? 23.721 24.369 -18.558 1.00 84.81 285 GLY A O 1
ATOM 2064 N N . PRO A 1 286 ? 25.483 25.590 -19.218 1.00 85.75 286 PRO A N 1
ATOM 2065 C CA . PRO A 1 286 ? 26.019 25.814 -17.867 1.00 85.75 286 PRO A CA 1
ATOM 2066 C C . PRO A 1 286 ? 25.034 26.467 -16.884 1.00 85.75 286 PRO A C 1
ATOM 2068 O O . PRO A 1 286 ? 25.132 26.256 -15.674 1.00 85.75 286 PRO A O 1
ATOM 2071 N N . ALA A 1 287 ? 24.046 27.212 -17.396 1.00 89.94 287 ALA A N 1
ATOM 2072 C CA . ALA A 1 287 ? 22.972 27.809 -16.601 1.00 89.94 287 ALA A CA 1
ATOM 2073 C C . ALA A 1 287 ? 22.158 26.766 -15.808 1.00 89.94 287 ALA A C 1
ATOM 2075 O O . ALA A 1 287 ? 21.589 27.099 -14.766 1.00 89.94 287 ALA A O 1
ATOM 2076 N N . PHE A 1 288 ? 22.168 25.500 -16.247 1.00 93.00 288 PHE A N 1
ATOM 2077 C CA . PHE A 1 288 ? 21.603 24.352 -15.538 1.00 93.00 288 PHE A CA 1
ATOM 2078 C C . PHE A 1 288 ? 22.006 24.316 -14.057 1.00 93.00 288 PHE A C 1
ATOM 2080 O O . PHE A 1 288 ? 21.146 24.185 -13.186 1.00 93.00 288 PHE A O 1
ATOM 2087 N N . PHE A 1 289 ? 23.294 24.503 -13.746 1.00 93.81 289 PHE A N 1
ATOM 2088 C CA . PHE A 1 289 ? 23.783 24.455 -12.365 1.00 93.81 289 PHE A CA 1
ATOM 2089 C C . PHE A 1 289 ? 23.290 25.634 -11.521 1.00 93.81 289 PHE A C 1
ATOM 2091 O O . PHE A 1 289 ? 23.041 25.469 -10.328 1.00 93.81 289 PHE A O 1
ATOM 2098 N N . GLY A 1 290 ? 23.090 26.804 -12.135 1.00 95.44 290 GLY A N 1
ATOM 2099 C CA . GLY A 1 290 ? 22.506 27.967 -11.466 1.00 95.44 290 GLY A CA 1
ATOM 2100 C C . GLY A 1 290 ? 21.055 27.714 -11.057 1.00 95.44 290 GLY A C 1
ATOM 2101 O O . GLY A 1 290 ? 20.686 27.932 -9.902 1.00 95.44 290 GLY A O 1
ATOM 2102 N N . PHE A 1 291 ? 20.245 27.171 -11.970 1.00 96.50 291 PHE A N 1
ATOM 2103 C CA . PHE A 1 291 ? 18.869 26.776 -11.661 1.00 96.50 291 PHE A CA 1
ATOM 2104 C C . PHE A 1 291 ? 18.796 25.613 -10.669 1.00 96.50 291 PHE A C 1
ATOM 2106 O O . PHE A 1 291 ? 17.911 25.601 -9.810 1.00 96.50 291 PHE A O 1
ATOM 2113 N N . LEU A 1 292 ? 19.742 24.672 -10.730 1.00 95.81 292 LEU A N 1
ATOM 2114 C CA . LEU A 1 292 ? 19.848 23.574 -9.773 1.00 95.81 292 LEU A CA 1
ATOM 2115 C C . LEU A 1 292 ? 20.123 24.096 -8.362 1.00 95.81 292 LEU A C 1
ATOM 2117 O O . LEU A 1 292 ? 19.403 23.747 -7.426 1.00 95.81 292 LEU A O 1
ATOM 2121 N N . ALA A 1 293 ? 21.110 24.983 -8.221 1.00 96.31 293 ALA A N 1
ATOM 2122 C CA . ALA A 1 293 ? 21.450 25.614 -6.953 1.00 96.31 293 ALA A CA 1
ATOM 2123 C C . ALA A 1 293 ? 20.276 26.433 -6.396 1.00 96.31 293 ALA A C 1
ATOM 2125 O O . ALA A 1 293 ? 19.929 26.306 -5.221 1.00 96.31 293 ALA A O 1
ATOM 2126 N N . LEU A 1 294 ? 19.612 27.226 -7.245 1.00 96.81 294 LEU A N 1
ATOM 2127 C CA . LEU A 1 294 ? 18.456 28.026 -6.844 1.00 96.81 294 LEU A CA 1
ATOM 2128 C C . LEU A 1 294 ? 17.288 27.148 -6.376 1.00 96.81 294 LEU A C 1
ATOM 2130 O O . LEU A 1 294 ? 16.708 27.407 -5.320 1.00 96.81 294 LEU A O 1
ATOM 2134 N N . THR A 1 295 ? 16.982 26.083 -7.121 1.00 96.38 295 THR A N 1
ATOM 2135 C CA . THR A 1 295 ? 15.949 25.101 -6.762 1.00 96.38 295 THR A CA 1
ATOM 2136 C C . THR A 1 295 ? 16.267 24.453 -5.417 1.00 96.38 295 THR A C 1
ATOM 2138 O O . THR A 1 295 ? 15.414 24.401 -4.531 1.00 96.38 295 THR A O 1
ATOM 2141 N N . ALA A 1 296 ? 17.510 24.011 -5.230 1.00 94.06 296 ALA A N 1
ATOM 2142 C CA . ALA A 1 296 ? 17.978 23.377 -4.006 1.00 94.06 296 ALA A CA 1
ATOM 2143 C C . ALA A 1 296 ? 17.887 24.297 -2.779 1.00 94.06 296 ALA A C 1
ATOM 2145 O O . ALA A 1 296 ? 17.366 23.887 -1.737 1.00 94.06 296 ALA A O 1
ATOM 2146 N N . ILE A 1 297 ? 18.345 25.549 -2.902 1.00 95.06 297 ILE A N 1
ATOM 2147 C CA . ILE A 1 297 ? 18.247 26.567 -1.845 1.00 95.06 297 ILE A CA 1
ATOM 2148 C C . ILE A 1 297 ? 16.778 26.795 -1.486 1.00 95.06 297 ILE A C 1
ATOM 2150 O O . ILE A 1 297 ? 16.400 26.694 -0.314 1.00 95.06 297 ILE A O 1
ATOM 2154 N N . ALA A 1 298 ? 15.936 27.038 -2.492 1.00 94.94 298 ALA A N 1
ATOM 2155 C CA . ALA A 1 298 ? 14.517 27.318 -2.315 1.00 94.94 298 ALA A CA 1
ATOM 2156 C C . ALA A 1 298 ? 13.747 26.129 -1.702 1.00 94.94 298 ALA A C 1
ATOM 2158 O O . ALA A 1 298 ? 12.859 26.319 -0.872 1.00 94.94 298 ALA A O 1
ATOM 2159 N N . MET A 1 299 ? 14.110 24.888 -2.026 1.00 91.62 299 MET A N 1
ATOM 2160 C CA . MET A 1 299 ? 13.511 23.687 -1.424 1.00 91.62 299 MET A CA 1
ATOM 2161 C C . MET A 1 299 ? 14.025 23.379 -0.010 1.00 91.62 299 MET A C 1
ATOM 2163 O O . MET A 1 299 ? 13.401 22.600 0.720 1.00 91.62 299 MET A O 1
ATOM 2167 N N . SER A 1 300 ? 15.144 23.976 0.405 1.00 90.19 300 SER A N 1
ATOM 2168 C CA . SER A 1 300 ? 15.818 23.652 1.674 1.00 90.19 300 SER A CA 1
ATOM 2169 C C . SER A 1 300 ? 15.686 24.735 2.744 1.00 90.19 300 SER A C 1
ATOM 2171 O O . SER A 1 300 ? 15.810 24.431 3.932 1.00 90.19 300 SER A O 1
ATOM 2173 N N . ILE A 1 301 ? 15.356 25.971 2.360 1.00 92.44 301 ILE A N 1
ATOM 2174 C CA . ILE A 1 301 ? 14.967 27.054 3.280 1.00 92.44 301 ILE A CA 1
ATOM 2175 C C . ILE A 1 301 ? 13.819 26.633 4.224 1.00 92.44 301 ILE A C 1
ATOM 2177 O O . ILE A 1 301 ? 13.948 26.853 5.431 1.00 92.44 301 ILE A O 1
ATOM 2181 N N . PRO A 1 302 ? 12.727 25.987 3.759 1.00 89.50 302 PRO A N 1
ATOM 2182 C CA . PRO A 1 302 ? 11.625 25.593 4.637 1.00 89.50 302 PRO A CA 1
ATOM 2183 C C . PRO A 1 302 ? 11.933 24.417 5.573 1.00 89.50 302 PRO A C 1
ATOM 2185 O O . PRO A 1 302 ? 11.128 24.142 6.457 1.00 89.50 302 PRO A O 1
ATOM 2188 N N . PHE A 1 303 ? 13.063 23.716 5.416 1.00 84.00 303 PHE A N 1
ATOM 2189 C CA . PHE A 1 303 ? 13.305 22.422 6.069 1.00 84.00 303 PHE A CA 1
ATOM 2190 C C . PHE A 1 303 ? 13.233 22.477 7.605 1.00 84.00 303 PHE A C 1
ATOM 2192 O O . PHE A 1 303 ? 12.478 21.734 8.226 1.00 84.00 303 PHE A O 1
ATOM 2199 N N . SER A 1 304 ? 13.956 23.402 8.239 1.00 79.25 304 SER A N 1
ATOM 2200 C CA . SER A 1 304 ? 13.896 23.583 9.701 1.00 79.25 304 SER A CA 1
ATOM 2201 C C . SER A 1 304 ? 12.585 24.245 10.159 1.00 79.25 304 SER A C 1
ATOM 2203 O O . SER A 1 304 ? 12.130 24.048 11.291 1.00 79.25 304 SER A O 1
ATOM 2205 N N . LEU A 1 305 ? 11.939 25.006 9.270 1.00 86.38 305 LEU A N 1
ATOM 2206 C CA . LEU A 1 305 ? 10.675 25.694 9.542 1.00 86.38 305 LEU A CA 1
ATOM 2207 C C . LEU A 1 305 ? 9.514 24.706 9.612 1.00 86.38 305 LEU A C 1
ATOM 2209 O O . LEU A 1 305 ? 8.676 24.817 10.493 1.00 86.38 305 LEU A O 1
ATOM 2213 N N . HIS A 1 306 ? 9.508 23.703 8.743 1.00 86.62 306 HIS A N 1
ATOM 2214 C CA . HIS A 1 306 ? 8.595 22.568 8.776 1.00 86.62 306 HIS A CA 1
ATOM 2215 C C . HIS A 1 306 ? 8.601 21.854 10.125 1.00 86.62 306 HIS A C 1
ATOM 2217 O O . HIS A 1 306 ? 7.549 21.668 10.733 1.00 86.62 306 HIS A O 1
ATOM 2223 N N . VAL A 1 307 ? 9.788 21.489 10.614 1.00 78.12 307 VAL A N 1
ATOM 2224 C CA . VAL A 1 307 ? 9.923 20.786 11.894 1.00 78.12 307 VAL A CA 1
ATOM 2225 C C . VAL A 1 307 ? 9.398 21.662 13.029 1.00 78.12 307 VAL A C 1
ATOM 2227 O O . VAL A 1 307 ? 8.586 21.214 13.832 1.00 78.12 307 VAL A O 1
ATOM 2230 N N . THR A 1 308 ? 9.802 22.932 13.078 1.00 80.12 308 THR A N 1
ATOM 2231 C CA . THR A 1 308 ? 9.403 23.837 14.169 1.00 80.12 308 THR A CA 1
ATOM 2232 C C . THR A 1 308 ? 7.923 24.231 14.118 1.00 80.12 308 THR A C 1
ATOM 2234 O O . THR A 1 308 ? 7.270 24.225 15.154 1.00 80.12 308 THR A O 1
ATOM 2237 N N . LEU A 1 309 ? 7.355 24.499 12.939 1.00 85.69 309 LEU A N 1
ATOM 2238 C CA . LEU A 1 309 ? 5.919 24.754 12.773 1.00 85.69 309 LEU A CA 1
ATOM 2239 C C . LEU A 1 309 ? 5.087 23.518 13.115 1.00 85.69 309 LEU A C 1
ATOM 2241 O O . LEU A 1 309 ? 4.084 23.636 13.806 1.00 85.69 309 LEU A O 1
ATOM 2245 N N . GLY A 1 310 ? 5.506 22.325 12.684 1.00 81.44 310 GLY A N 1
ATOM 2246 C CA . GLY A 1 310 ? 4.796 21.089 13.010 1.00 81.44 310 GLY A CA 1
ATOM 2247 C C . GLY A 1 310 ? 4.770 20.820 14.514 1.00 81.44 310 GLY A C 1
ATOM 2248 O O . GLY A 1 310 ? 3.736 20.443 15.064 1.00 81.44 310 GLY A O 1
ATOM 2249 N N . GLN A 1 311 ? 5.896 21.065 15.186 1.00 77.19 311 GLN A N 1
ATOM 2250 C CA . GLN A 1 311 ? 6.016 20.993 16.640 1.00 77.19 311 GLN A CA 1
ATOM 2251 C C . GLN A 1 311 ? 5.109 21.999 17.360 1.00 77.19 311 GLN A C 1
ATOM 2253 O O . GLN A 1 311 ? 4.497 21.640 18.364 1.00 77.19 311 GLN A O 1
ATOM 2258 N N . ASP A 1 312 ? 4.991 23.215 16.828 1.00 81.50 312 ASP A N 1
ATOM 2259 C CA . ASP A 1 312 ? 4.149 24.270 17.396 1.00 81.50 312 ASP A CA 1
ATOM 2260 C C . ASP A 1 312 ? 2.655 24.087 17.086 1.00 81.50 312 ASP A C 1
ATOM 2262 O O . ASP A 1 312 ? 1.818 24.535 17.864 1.00 81.50 312 ASP A O 1
ATOM 2266 N N . PHE A 1 313 ? 2.295 23.406 15.991 1.00 83.75 313 PHE A N 1
ATOM 2267 C CA . PHE A 1 313 ? 0.910 23.006 15.720 1.00 83.75 313 PHE A CA 1
ATOM 2268 C C . PHE A 1 313 ? 0.448 21.872 16.636 1.00 83.75 313 PHE A C 1
ATOM 2270 O O . PHE A 1 313 ? -0.737 21.785 16.939 1.00 83.75 313 PHE A O 1
ATOM 2277 N N . LEU A 1 314 ? 1.355 21.008 17.098 1.00 78.19 314 LEU A N 1
ATOM 2278 C CA . LEU A 1 314 ? 1.040 19.898 18.004 1.00 78.19 314 LEU A CA 1
ATOM 2279 C C . LEU A 1 314 ? 1.842 20.005 19.322 1.00 78.19 314 LEU A C 1
ATOM 2281 O O . LEU A 1 314 ? 2.651 19.112 19.626 1.00 78.19 314 LEU A O 1
ATOM 2285 N N . PRO A 1 315 ? 1.640 21.067 20.129 1.00 70.69 315 PRO A N 1
ATOM 2286 C CA . PRO A 1 315 ? 2.424 21.327 21.338 1.00 70.69 315 PRO A CA 1
ATOM 2287 C C . PRO A 1 315 ? 2.287 20.209 22.385 1.00 70.69 315 PRO A C 1
ATOM 2289 O O . PRO A 1 315 ? 3.232 19.942 23.127 1.00 70.69 315 PRO A O 1
ATOM 2292 N N . GLY A 1 316 ? 1.166 19.474 22.395 1.00 65.19 316 GLY A N 1
ATOM 2293 C CA . GLY A 1 316 ? 0.967 18.315 23.267 1.00 65.19 316 GLY A CA 1
ATOM 2294 C C . GLY A 1 316 ? 1.672 17.037 22.792 1.00 65.19 316 GLY A C 1
ATOM 2295 O O . GLY A 1 316 ? 1.692 16.037 23.513 1.00 65.19 316 GLY A O 1
ATOM 2296 N N . ARG A 1 317 ? 2.235 17.021 21.573 1.00 65.06 317 ARG A N 1
ATOM 2297 C CA . ARG A 1 317 ? 2.782 15.816 20.911 1.00 65.06 317 ARG A CA 1
ATOM 2298 C C . ARG A 1 317 ? 4.086 16.089 20.170 1.00 65.06 317 ARG A C 1
ATOM 2300 O O . ARG A 1 317 ? 4.342 15.514 19.113 1.00 65.06 317 ARG A O 1
ATOM 2307 N N . VAL A 1 318 ? 4.948 16.916 20.747 1.00 63.31 318 VAL A N 1
ATOM 2308 C CA . VAL A 1 318 ? 6.070 17.510 20.015 1.00 63.31 318 VAL A CA 1
ATOM 2309 C C . VAL A 1 318 ? 7.048 16.506 19.396 1.00 63.31 318 VAL A C 1
ATOM 2311 O O . VAL A 1 318 ? 7.501 16.708 18.275 1.00 63.31 318 VAL A O 1
ATOM 2314 N N . GLY A 1 319 ? 7.345 15.391 20.072 1.00 54.91 319 GLY A N 1
ATOM 2315 C CA . GLY A 1 319 ? 8.184 14.338 19.482 1.00 54.91 319 GLY A CA 1
ATOM 2316 C C . GLY A 1 319 ? 7.500 13.581 18.332 1.00 54.91 319 GLY A C 1
ATOM 2317 O O . GLY A 1 319 ? 8.172 13.157 17.402 1.00 54.91 319 GLY A O 1
ATOM 2318 N N . THR A 1 320 ? 6.165 13.457 18.340 1.00 61.22 320 THR A N 1
ATOM 2319 C CA . THR A 1 320 ? 5.412 12.792 17.263 1.00 61.22 320 THR A CA 1
ATOM 2320 C C . THR A 1 320 ? 5.322 13.716 16.063 1.00 61.22 320 THR A C 1
ATOM 2322 O O . THR A 1 320 ? 5.508 13.277 14.937 1.00 61.22 320 THR A O 1
ATOM 2325 N N . ALA A 1 321 ? 5.102 15.007 16.312 1.00 64.50 321 ALA A N 1
ATOM 2326 C CA . ALA A 1 321 ? 5.210 16.035 15.296 1.00 64.50 321 ALA A CA 1
ATOM 2327 C C . ALA A 1 321 ? 6.617 16.058 14.689 1.00 64.50 321 ALA A C 1
ATOM 2329 O O . ALA A 1 321 ? 6.747 16.000 13.477 1.00 64.50 321 ALA A O 1
ATOM 2330 N N . GLY A 1 322 ? 7.672 16.042 15.510 1.00 62.84 322 GLY A N 1
ATOM 2331 C CA . GLY A 1 322 ? 9.059 15.934 15.050 1.00 62.84 322 GLY A CA 1
ATOM 2332 C C . GLY A 1 322 ? 9.309 14.683 14.205 1.00 62.84 322 GLY A C 1
ATOM 2333 O O . GLY A 1 322 ? 9.781 14.795 13.084 1.00 62.84 322 GLY A O 1
ATOM 2334 N N . GLY A 1 323 ? 8.920 13.503 14.693 1.00 61.81 323 GLY A N 1
ATOM 2335 C CA . GLY A 1 323 ? 9.090 12.242 13.967 1.00 61.81 323 GLY A CA 1
ATOM 2336 C C . GLY A 1 323 ? 8.310 12.184 12.651 1.00 61.81 323 GLY A C 1
ATOM 2337 O O . GLY A 1 323 ? 8.869 11.793 11.634 1.00 61.81 323 GLY A O 1
ATOM 2338 N N . MET A 1 324 ? 7.046 12.626 12.634 1.00 66.50 324 MET A N 1
ATOM 2339 C CA . MET A 1 324 ? 6.248 12.688 11.403 1.00 66.50 324 MET A CA 1
ATOM 2340 C C . MET A 1 324 ? 6.805 13.718 10.421 1.00 66.50 324 MET A C 1
ATOM 2342 O O . MET A 1 324 ? 6.898 13.434 9.237 1.00 66.50 324 MET A O 1
ATOM 2346 N N . THR A 1 325 ? 7.196 14.903 10.891 1.00 71.12 325 THR A N 1
ATOM 2347 C CA . THR A 1 325 ? 7.725 15.952 10.009 1.00 71.12 325 THR A CA 1
ATOM 2348 C C . THR A 1 325 ? 9.078 15.580 9.413 1.00 71.12 325 THR A C 1
ATOM 2350 O O . THR A 1 325 ? 9.268 15.789 8.222 1.00 71.12 325 THR A O 1
ATOM 2353 N N . LEU A 1 326 ? 9.990 14.973 10.181 1.00 65.69 326 LEU A N 1
ATOM 2354 C CA . LEU A 1 326 ? 11.250 14.451 9.640 1.00 65.69 326 LEU A CA 1
ATOM 2355 C C . LEU A 1 326 ? 11.021 13.262 8.692 1.00 65.69 326 LEU A C 1
ATOM 2357 O O . LEU A 1 326 ? 11.559 13.276 7.586 1.00 65.69 326 LEU A O 1
ATOM 2361 N N . GLY A 1 327 ? 10.171 12.298 9.063 1.00 63.72 327 GLY A N 1
ATOM 2362 C CA . GLY A 1 327 ? 9.862 11.143 8.212 1.00 63.72 327 GLY A CA 1
ATOM 2363 C C . GLY A 1 327 ? 9.215 11.533 6.885 1.00 63.72 327 GLY A C 1
ATOM 2364 O O . GLY A 1 327 ? 9.660 11.089 5.827 1.00 63.72 327 GLY A O 1
ATOM 2365 N N . LEU A 1 328 ? 8.234 12.440 6.918 1.00 68.31 328 LEU A N 1
ATOM 2366 C CA . LEU A 1 328 ? 7.590 12.976 5.716 1.00 68.31 328 LEU A CA 1
ATOM 2367 C C . LEU A 1 328 ? 8.522 13.875 4.899 1.00 68.31 328 LEU A C 1
ATOM 2369 O O . LEU A 1 328 ? 8.425 13.885 3.680 1.00 68.31 328 LEU A O 1
ATOM 2373 N N . ALA A 1 329 ? 9.405 14.653 5.529 1.00 63.59 329 ALA A N 1
ATOM 2374 C CA . ALA A 1 329 ? 10.282 15.569 4.801 1.00 63.59 329 ALA A CA 1
ATOM 2375 C C . ALA A 1 329 ? 11.410 14.852 4.051 1.00 63.59 329 ALA A C 1
ATOM 2377 O O . ALA A 1 329 ? 11.881 15.370 3.033 1.00 63.59 329 ALA A O 1
ATOM 2378 N N . VAL A 1 330 ? 11.855 13.704 4.564 1.00 61.84 330 VAL A N 1
ATOM 2379 C CA . VAL A 1 330 ? 13.036 13.000 4.059 1.00 61.84 330 VAL A CA 1
ATOM 2380 C C . VAL A 1 330 ? 12.661 11.811 3.182 1.00 61.84 330 VAL A C 1
ATOM 2382 O O . VAL A 1 330 ? 13.265 11.651 2.127 1.00 61.84 330 VAL A O 1
ATOM 2385 N N . SER A 1 331 ? 11.678 10.993 3.567 1.00 64.81 331 SER A N 1
ATOM 2386 C CA . SER A 1 331 ? 11.613 9.629 3.024 1.00 64.81 331 SER A CA 1
ATOM 2387 C C . SER A 1 331 ? 10.322 9.239 2.294 1.00 64.81 331 SER A C 1
ATOM 2389 O O . SER A 1 331 ? 10.355 8.293 1.509 1.00 64.81 331 SER A O 1
ATOM 2391 N N . ILE A 1 332 ? 9.218 9.987 2.425 1.00 67.62 332 ILE A N 1
ATOM 2392 C CA . ILE A 1 332 ? 7.989 9.676 1.666 1.00 67.62 332 ILE A CA 1
ATOM 2393 C C . ILE A 1 332 ? 8.141 9.969 0.168 1.00 67.62 332 ILE A C 1
ATOM 2395 O O . ILE A 1 332 ? 7.455 9.372 -0.656 1.00 67.62 332 ILE A O 1
ATOM 2399 N N . GLY A 1 333 ? 9.081 10.850 -0.195 1.00 69.38 333 GLY A N 1
ATOM 2400 C CA . GLY A 1 333 ? 9.392 11.198 -1.577 1.00 69.38 333 GLY A CA 1
ATOM 2401 C C . GLY A 1 333 ? 9.848 10.021 -2.435 1.00 69.38 333 GLY A C 1
ATOM 2402 O O . GLY A 1 333 ? 9.567 10.005 -3.631 1.00 69.38 333 GLY A O 1
ATOM 2403 N N . GLY A 1 334 ? 10.469 9.007 -1.825 1.00 72.56 334 GLY A N 1
ATOM 2404 C CA . GLY A 1 334 ? 10.877 7.787 -2.519 1.00 72.56 334 GLY A CA 1
ATOM 2405 C C . GLY A 1 334 ? 9.720 6.958 -3.054 1.00 72.56 334 GLY A C 1
ATOM 2406 O O . GLY A 1 334 ? 9.875 6.271 -4.051 1.00 72.56 334 GLY A O 1
ATOM 2407 N N . VAL A 1 335 ? 8.528 7.063 -2.461 1.00 69.62 335 VAL A N 1
ATOM 2408 C CA . VAL A 1 335 ? 7.333 6.346 -2.944 1.00 69.62 335 VAL A CA 1
ATOM 2409 C C . VAL A 1 335 ? 6.995 6.734 -4.383 1.00 69.62 335 VAL A C 1
ATOM 2411 O O . VAL A 1 335 ? 6.538 5.902 -5.157 1.00 69.62 335 VAL A O 1
ATOM 2414 N N . ALA A 1 336 ? 7.255 7.984 -4.764 1.00 75.62 336 ALA A N 1
ATOM 2415 C CA . ALA A 1 336 ? 6.980 8.471 -6.109 1.00 75.62 336 ALA A CA 1
ATOM 2416 C C . ALA A 1 336 ? 8.130 8.211 -7.100 1.00 75.62 336 ALA A C 1
ATOM 2418 O O . ALA A 1 336 ? 7.926 8.360 -8.305 1.00 75.62 336 ALA A O 1
ATOM 2419 N N . THR A 1 337 ? 9.333 7.828 -6.648 1.00 80.25 337 THR A N 1
ATOM 2420 C CA . THR A 1 337 ? 10.491 7.702 -7.549 1.00 80.25 337 THR A CA 1
ATOM 2421 C C . THR A 1 337 ? 10.372 6.592 -8.589 1.00 80.25 337 THR A C 1
ATOM 2423 O O . THR A 1 337 ? 10.801 6.853 -9.710 1.00 80.25 337 THR A O 1
ATOM 2426 N N . PRO A 1 338 ? 9.768 5.415 -8.323 1.00 75.38 338 PRO A N 1
ATOM 2427 C CA . PRO A 1 338 ? 9.548 4.414 -9.368 1.00 75.38 338 PRO A CA 1
ATOM 2428 C C . PRO A 1 338 ? 8.617 4.893 -10.472 1.00 75.38 338 PRO A C 1
ATOM 2430 O O . PRO A 1 338 ? 8.848 4.593 -11.636 1.00 75.38 338 PRO A O 1
ATOM 2433 N N . VAL A 1 339 ? 7.603 5.692 -10.127 1.00 72.44 339 VAL A N 1
ATOM 2434 C CA . VAL A 1 339 ? 6.705 6.303 -11.116 1.00 72.44 339 VAL A CA 1
ATOM 2435 C C . VAL A 1 339 ? 7.480 7.287 -11.991 1.00 72.44 339 VAL A C 1
ATOM 2437 O O . VAL A 1 339 ? 7.352 7.258 -13.210 1.00 72.44 339 VAL A O 1
ATOM 2440 N N . LEU A 1 340 ? 8.339 8.117 -11.392 1.00 82.81 340 LEU A N 1
ATOM 2441 C CA . LEU A 1 340 ? 9.236 9.000 -12.145 1.00 82.81 340 LEU A CA 1
ATOM 2442 C C . LEU A 1 340 ? 10.207 8.206 -13.031 1.00 82.81 340 LEU A C 1
ATOM 2444 O O . LEU A 1 340 ? 10.440 8.599 -14.171 1.00 82.81 340 LEU A O 1
ATOM 2448 N N . GLY A 1 341 ? 10.731 7.083 -12.531 1.00 82.06 341 GLY A N 1
ATOM 2449 C CA . GLY A 1 341 ? 11.580 6.166 -13.288 1.00 82.06 341 GLY A CA 1
ATOM 2450 C C . GLY A 1 341 ? 10.856 5.562 -14.483 1.00 82.06 341 GLY A C 1
ATOM 2451 O O . GLY A 1 341 ? 11.383 5.602 -15.586 1.00 82.06 341 GLY A O 1
ATOM 2452 N N . ALA A 1 342 ? 9.617 5.114 -14.296 1.00 73.00 342 ALA A N 1
ATOM 2453 C CA . ALA A 1 342 ? 8.783 4.571 -15.362 1.00 73.00 342 ALA A CA 1
ATOM 2454 C C . ALA A 1 342 ? 8.467 5.621 -16.432 1.00 73.00 342 ALA A C 1
ATOM 2456 O O . ALA A 1 342 ? 8.581 5.348 -17.625 1.00 73.00 342 ALA A O 1
ATOM 2457 N N . ILE A 1 343 ? 8.137 6.852 -16.021 1.00 80.56 343 ILE A N 1
ATOM 2458 C CA . ILE A 1 343 ? 7.965 7.964 -16.964 1.00 80.56 343 ILE A CA 1
ATOM 2459 C C . ILE A 1 343 ? 9.272 8.192 -17.730 1.00 80.56 343 ILE A C 1
ATOM 2461 O O . ILE A 1 343 ? 9.243 8.354 -18.947 1.00 80.56 343 ILE A O 1
ATOM 2465 N N . ALA A 1 344 ? 10.417 8.190 -17.050 1.00 86.25 344 ALA A N 1
ATOM 2466 C CA . ALA A 1 344 ? 11.707 8.405 -17.695 1.00 86.25 344 ALA A CA 1
ATOM 2467 C C . ALA A 1 344 ? 12.061 7.303 -18.703 1.00 86.25 344 ALA A C 1
ATOM 2469 O O . ALA A 1 344 ? 12.598 7.617 -19.762 1.00 86.25 344 ALA A O 1
ATOM 2470 N N . GLU A 1 345 ? 11.729 6.054 -18.383 1.00 84.38 345 GLU A N 1
ATOM 2471 C CA . GLU A 1 345 ? 12.019 4.856 -19.178 1.00 84.38 345 GLU A CA 1
ATOM 2472 C C . GLU A 1 345 ? 11.162 4.761 -20.439 1.00 84.38 345 GLU A C 1
ATOM 2474 O O . GLU A 1 345 ? 11.689 4.517 -21.518 1.00 84.38 345 GLU A O 1
ATOM 2479 N N . HIS A 1 346 ? 9.863 5.048 -20.332 1.00 78.38 346 HIS A N 1
ATOM 2480 C CA . HIS A 1 346 ? 8.948 5.011 -21.478 1.00 78.38 346 HIS A CA 1
ATOM 2481 C C . HIS A 1 346 ? 8.900 6.312 -22.290 1.00 78.38 346 HIS A C 1
ATOM 2483 O O . HIS A 1 346 ? 8.290 6.344 -23.357 1.00 78.38 346 HIS A O 1
ATOM 2489 N N . SER A 1 347 ? 9.479 7.408 -21.791 1.00 88.88 347 SER A N 1
ATOM 2490 C CA . SER A 1 347 ? 9.444 8.694 -22.492 1.00 88.88 347 SER A CA 1
ATOM 2491 C C . SER A 1 347 ? 10.782 9.428 -22.450 1.00 88.88 347 SER A C 1
ATOM 2493 O O . SER A 1 347 ? 11.564 9.353 -23.390 1.00 88.88 347 SER A O 1
ATOM 2495 N N . SER A 1 348 ? 11.049 10.193 -21.392 1.00 91.94 348 SER A N 1
ATOM 2496 C CA . SER A 1 348 ? 12.317 10.883 -21.184 1.00 91.94 348 SER A CA 1
ATOM 2497 C C . SER A 1 348 ? 12.454 11.376 -19.747 1.00 91.94 348 SER A C 1
ATOM 2499 O O . SER A 1 348 ? 11.471 11.745 -19.094 1.00 91.94 348 SER A O 1
ATOM 2501 N N . LEU A 1 349 ? 13.698 11.515 -19.279 1.00 91.12 349 LEU A N 1
ATOM 2502 C CA . LEU A 1 349 ? 13.995 12.162 -17.996 1.00 91.12 349 LEU A CA 1
ATOM 2503 C C . LEU A 1 349 ? 13.442 13.592 -17.914 1.00 91.12 349 LEU A C 1
ATOM 2505 O O . LEU A 1 349 ? 13.028 14.034 -16.844 1.00 91.12 349 LEU A O 1
ATOM 2509 N N . ARG A 1 350 ? 13.375 14.312 -19.042 1.00 93.69 350 ARG A N 1
ATOM 2510 C CA . ARG A 1 350 ? 12.781 15.656 -19.094 1.00 93.69 350 ARG A CA 1
ATOM 2511 C C . ARG A 1 350 ? 11.303 15.625 -18.702 1.00 93.69 350 ARG A C 1
ATOM 2513 O O . ARG A 1 350 ? 10.884 16.471 -17.912 1.00 93.69 350 ARG A O 1
ATOM 2520 N N . LEU A 1 351 ? 10.520 14.682 -19.235 1.00 90.88 351 LEU A N 1
ATOM 2521 C CA . LEU A 1 351 ? 9.098 14.570 -18.898 1.00 90.88 351 LEU A CA 1
ATOM 2522 C C . LEU A 1 351 ? 8.916 14.164 -17.433 1.00 90.88 351 LEU A C 1
ATOM 2524 O O . LEU A 1 351 ? 8.139 14.802 -16.724 1.00 90.88 351 LEU A O 1
ATOM 2528 N N . ALA A 1 352 ? 9.699 13.191 -16.956 1.00 90.19 352 ALA A N 1
ATOM 2529 C CA . ALA A 1 352 ? 9.685 12.773 -15.555 1.00 90.19 352 ALA A CA 1
ATOM 2530 C C . ALA A 1 352 ? 9.938 13.960 -14.608 1.00 90.19 352 ALA A C 1
ATOM 2532 O O . ALA A 1 352 ? 9.121 14.238 -13.731 1.00 90.19 352 ALA A O 1
ATOM 2533 N N . LEU A 1 353 ? 11.004 14.735 -14.833 1.00 94.00 353 LEU A N 1
ATOM 2534 C CA . LEU A 1 353 ? 11.320 15.910 -14.013 1.00 94.00 353 LEU A CA 1
ATOM 2535 C C . LEU A 1 353 ? 10.311 17.060 -14.173 1.00 94.00 353 LEU A C 1
ATOM 2537 O O . LEU A 1 353 ? 10.121 17.830 -13.233 1.00 94.00 353 LEU A O 1
ATOM 2541 N N . SER A 1 354 ? 9.609 17.166 -15.307 1.00 94.00 354 SER A N 1
ATOM 2542 C CA . SER A 1 354 ? 8.546 18.169 -15.487 1.00 94.00 354 SER A CA 1
ATOM 2543 C C . SER A 1 354 ? 7.378 17.943 -14.520 1.00 94.00 354 SER A C 1
ATOM 2545 O O . SER A 1 354 ? 6.783 18.908 -14.039 1.00 94.00 354 SER A O 1
ATOM 2547 N N . THR A 1 355 ? 7.080 16.690 -14.158 1.00 90.88 355 THR A N 1
ATOM 2548 C CA . THR A 1 355 ? 6.025 16.390 -13.170 1.00 90.88 355 THR A CA 1
ATOM 2549 C C . THR A 1 355 ? 6.343 16.957 -11.779 1.00 90.88 355 THR A C 1
ATOM 2551 O O . THR A 1 355 ? 5.435 17.346 -11.042 1.00 90.88 355 THR A O 1
ATOM 2554 N N . LEU A 1 356 ? 7.631 17.112 -11.441 1.00 93.88 356 LEU A N 1
ATOM 2555 C CA . LEU A 1 356 ? 8.063 17.714 -10.179 1.00 93.88 356 LEU A CA 1
ATOM 2556 C C . LEU A 1 356 ? 7.708 19.207 -10.098 1.00 93.88 356 LEU A C 1
ATOM 2558 O O . LEU A 1 356 ? 7.480 19.715 -9.001 1.00 93.88 356 LEU A O 1
ATOM 2562 N N . ILE A 1 357 ? 7.597 19.905 -11.237 1.00 95.06 357 ILE A N 1
ATOM 2563 C CA . ILE A 1 357 ? 7.161 21.312 -11.296 1.00 95.06 357 ILE A CA 1
ATOM 2564 C C . ILE A 1 357 ? 5.718 21.435 -10.802 1.00 95.06 357 ILE A C 1
ATOM 2566 O O . ILE A 1 357 ? 5.411 22.313 -9.995 1.00 95.06 357 ILE A O 1
ATOM 2570 N N . VAL A 1 358 ? 4.844 20.521 -11.236 1.00 90.62 358 VAL A N 1
ATOM 2571 C CA . VAL A 1 358 ? 3.438 20.480 -10.809 1.00 90.62 358 VAL A CA 1
ATOM 2572 C C . VAL A 1 358 ? 3.350 20.238 -9.302 1.00 90.62 358 VAL A C 1
ATOM 2574 O O . VAL A 1 358 ? 2.626 20.944 -8.604 1.00 90.62 358 VAL A O 1
ATOM 2577 N N . LEU A 1 359 ? 4.148 19.309 -8.768 1.00 88.38 359 LEU A N 1
ATOM 2578 C CA . LEU A 1 359 ? 4.191 19.037 -7.328 1.00 88.38 359 LEU A CA 1
ATOM 2579 C C . LEU A 1 359 ? 4.712 20.230 -6.514 1.00 88.38 359 LEU A C 1
ATOM 2581 O O . LEU A 1 359 ? 4.148 20.548 -5.463 1.00 88.38 359 LEU A O 1
ATOM 2585 N N . ALA A 1 360 ? 5.746 20.921 -7.000 1.00 90.38 360 ALA A N 1
ATOM 2586 C CA . ALA A 1 360 ? 6.244 22.147 -6.379 1.00 90.38 360 ALA A CA 1
ATOM 2587 C C . ALA A 1 360 ? 5.176 23.256 -6.381 1.00 90.38 360 ALA A C 1
ATOM 2589 O O . ALA A 1 360 ? 5.009 23.953 -5.377 1.00 90.38 360 ALA A O 1
ATOM 2590 N N . LEU A 1 361 ? 4.408 23.380 -7.470 1.00 92.19 361 LEU A N 1
ATOM 2591 C CA . LEU A 1 361 ? 3.296 24.323 -7.578 1.00 92.19 361 LEU A CA 1
ATOM 2592 C C . LEU A 1 361 ? 2.180 23.992 -6.581 1.00 92.19 361 LEU A C 1
ATOM 2594 O O . LEU A 1 361 ? 1.740 24.881 -5.853 1.00 92.19 361 LEU A O 1
ATOM 2598 N N . CYS A 1 362 ? 1.769 22.727 -6.477 1.00 88.62 362 CYS A N 1
ATOM 2599 C CA . CYS A 1 362 ? 0.791 22.291 -5.479 1.00 88.62 362 CYS A CA 1
ATOM 2600 C C . CYS A 1 362 ? 1.246 22.632 -4.051 1.00 88.62 362 CYS A C 1
ATOM 2602 O O . CYS A 1 362 ? 0.479 23.219 -3.286 1.00 88.62 362 CYS A O 1
ATOM 2604 N N . GLY A 1 363 ? 2.504 22.333 -3.702 1.00 87.00 363 GLY A N 1
ATOM 2605 C CA . GLY A 1 363 ? 3.076 22.685 -2.397 1.00 87.00 363 GLY A CA 1
ATOM 2606 C C . GLY A 1 363 ? 3.070 24.196 -2.132 1.00 87.00 363 GLY A C 1
ATOM 2607 O O . GLY A 1 363 ? 2.708 24.633 -1.038 1.00 87.00 363 GLY A O 1
ATOM 2608 N N . SER A 1 364 ? 3.392 24.998 -3.151 1.00 91.62 364 SER A N 1
ATOM 2609 C CA . SER A 1 364 ? 3.344 26.463 -3.090 1.00 91.62 364 SER A CA 1
ATOM 2610 C C . SER A 1 364 ? 1.928 26.984 -2.824 1.00 91.62 364 SER A C 1
ATOM 2612 O O . SER A 1 364 ? 1.720 27.751 -1.881 1.00 91.62 364 SER A O 1
ATOM 2614 N N . LEU A 1 365 ? 0.936 26.504 -3.582 1.00 91.00 365 LEU A N 1
ATOM 2615 C CA . LEU A 1 365 ? -0.469 26.900 -3.443 1.00 91.00 365 LEU A CA 1
ATOM 2616 C C . LEU A 1 365 ? -1.025 26.571 -2.049 1.00 91.00 365 LEU A C 1
ATOM 2618 O O . LEU A 1 365 ? -1.658 27.417 -1.416 1.00 91.00 365 LEU A O 1
ATOM 2622 N N . ILE A 1 366 ? -0.727 25.381 -1.519 1.00 87.69 366 ILE A N 1
ATOM 2623 C CA . ILE A 1 366 ? -1.157 24.976 -0.169 1.00 87.69 366 ILE A CA 1
ATOM 2624 C C . ILE A 1 366 ? -0.462 25.821 0.911 1.00 87.69 366 ILE A C 1
ATOM 2626 O O . ILE A 1 366 ? -1.062 26.113 1.948 1.00 87.69 366 ILE A O 1
ATOM 2630 N N . GLY A 1 367 ? 0.771 26.281 0.669 1.00 86.44 367 GLY A N 1
ATOM 2631 C CA . GLY A 1 367 ? 1.515 27.162 1.575 1.00 86.44 367 GLY A CA 1
ATOM 2632 C C . GLY A 1 367 ? 0.792 28.468 1.914 1.00 86.44 367 GLY A C 1
ATOM 2633 O O . GLY A 1 367 ? 0.951 28.995 3.022 1.00 86.44 367 GLY A O 1
ATOM 2634 N N . TYR A 1 368 ? -0.065 28.967 1.021 1.00 87.88 368 TYR A N 1
ATOM 2635 C CA . TYR A 1 368 ? -0.902 30.141 1.289 1.00 87.88 368 TYR A CA 1
ATOM 2636 C C . TYR A 1 368 ? -2.000 29.878 2.328 1.00 87.88 368 TYR A C 1
ATOM 2638 O O . TYR A 1 368 ? -2.430 30.811 3.003 1.00 87.88 368 TYR A O 1
ATOM 2646 N N . ALA A 1 369 ? -2.391 28.618 2.535 1.00 85.69 369 ALA A N 1
ATOM 2647 C CA . ALA A 1 369 ? -3.391 28.214 3.522 1.00 85.69 369 ALA A CA 1
ATOM 2648 C C . ALA A 1 369 ? -2.813 27.932 4.927 1.00 85.69 369 ALA A C 1
ATOM 2650 O O . ALA A 1 369 ? -3.573 27.572 5.831 1.00 85.69 369 ALA A O 1
ATOM 2651 N N . ILE A 1 370 ? -1.492 28.058 5.128 1.00 89.75 370 ILE A N 1
ATOM 2652 C CA . ILE A 1 370 ? -0.841 27.903 6.442 1.00 89.75 370 ILE A CA 1
ATOM 2653 C C . ILE A 1 370 ? -0.787 29.236 7.178 1.00 89.75 370 ILE A C 1
ATOM 2655 O O . ILE A 1 370 ? -0.350 30.233 6.612 1.00 89.75 370 ILE A O 1
ATOM 2659 N N . THR A 1 371 ? -1.157 29.240 8.454 1.00 86.94 371 THR A N 1
ATOM 2660 C CA . THR A 1 371 ? -1.081 30.403 9.348 1.00 86.94 371 THR A CA 1
ATOM 2661 C C . THR A 1 371 ? -0.055 30.177 10.454 1.00 86.94 371 THR A C 1
ATOM 2663 O O . THR A 1 371 ? 0.240 29.040 10.815 1.00 86.94 371 THR A O 1
ATOM 2666 N N . GLU A 1 372 ? 0.520 31.259 10.984 1.00 86.56 372 GLU A N 1
ATOM 2667 C CA . GLU A 1 372 ? 1.460 31.167 12.107 1.00 86.56 372 GLU A CA 1
ATOM 2668 C C . GLU A 1 372 ? 0.702 30.682 13.365 1.00 86.56 372 GLU A C 1
ATOM 2670 O O . GLU A 1 372 ? -0.386 31.199 13.636 1.00 86.56 372 GLU A O 1
ATOM 2675 N N . PRO A 1 373 ? 1.231 29.705 14.129 1.00 81.06 373 PRO A N 1
ATOM 2676 C CA . PRO A 1 373 ? 0.610 29.260 15.374 1.00 81.06 373 PRO A CA 1
ATOM 2677 C C . PRO A 1 373 ? 0.487 30.417 16.376 1.00 81.06 373 PRO A C 1
ATOM 2679 O O . PRO A 1 373 ? 1.434 31.187 16.563 1.00 81.06 373 PRO A O 1
ATOM 2682 N N . ALA A 1 374 ? -0.656 30.529 17.057 1.00 67.12 374 ALA A N 1
ATOM 2683 C CA . ALA A 1 374 ? -0.835 31.514 18.120 1.00 67.12 374 ALA A CA 1
ATOM 2684 C C . ALA A 1 374 ? 0.156 31.230 19.264 1.00 67.12 374 ALA A C 1
ATOM 2686 O O . ALA A 1 374 ? 0.146 30.148 19.851 1.00 67.12 374 ALA A O 1
ATOM 2687 N N . ARG A 1 375 ? 1.030 32.191 19.590 1.00 55.50 375 ARG A N 1
ATOM 2688 C CA . ARG A 1 375 ? 1.911 32.063 20.759 1.00 55.50 375 ARG A CA 1
ATOM 2689 C C . ARG A 1 375 ? 1.059 32.163 22.029 1.00 55.50 375 ARG A C 1
ATOM 2691 O O . ARG A 1 375 ? 0.280 33.112 22.123 1.00 55.50 375 ARG A O 1
ATOM 2698 N N . PRO A 1 376 ? 1.223 31.279 23.030 1.00 46.41 376 PRO A N 1
ATOM 2699 C CA . PRO A 1 376 ? 0.700 31.574 24.354 1.00 46.41 376 PRO A CA 1
ATOM 2700 C C . PRO A 1 376 ? 1.371 32.864 24.831 1.00 46.41 376 PRO A C 1
ATOM 2702 O O . PRO A 1 376 ? 2.602 32.970 24.834 1.00 46.41 376 PRO A O 1
ATOM 2705 N N . VAL A 1 377 ? 0.562 33.869 25.168 1.00 38.88 377 VAL A N 1
ATOM 2706 C CA . VAL A 1 377 ? 1.037 35.103 25.795 1.00 38.88 377 VAL A CA 1
ATOM 2707 C C . VAL A 1 377 ? 1.791 34.675 27.048 1.00 38.88 377 VAL A C 1
ATOM 2709 O O . VAL A 1 377 ? 1.189 34.177 27.997 1.00 38.88 377 VAL A O 1
ATOM 2712 N N . ARG A 1 378 ? 3.122 34.825 27.061 1.00 38.25 378 ARG A N 1
ATOM 2713 C CA . ARG A 1 378 ? 3.843 34.849 28.332 1.00 38.25 378 ARG A CA 1
ATOM 2714 C C . ARG A 1 378 ? 3.242 36.027 29.080 1.00 38.25 378 ARG A C 1
ATOM 2716 O O . ARG A 1 378 ? 3.463 37.160 28.662 1.00 38.25 378 ARG A O 1
ATOM 2723 N N . GLN A 1 379 ? 2.460 35.763 30.125 1.00 32.19 379 GLN A N 1
ATOM 2724 C CA . GLN A 1 379 ? 2.173 36.780 31.124 1.00 32.19 379 GLN A CA 1
ATOM 2725 C C . GLN A 1 379 ? 3.538 37.292 31.576 1.00 32.19 379 GLN A C 1
ATOM 2727 O O . GLN A 1 379 ? 4.306 36.577 32.223 1.00 32.19 379 GLN A O 1
ATOM 2732 N N . ALA A 1 380 ? 3.898 38.488 31.113 1.00 31.86 380 ALA A N 1
ATOM 2733 C CA . ALA A 1 380 ? 4.956 39.249 31.735 1.00 31.86 380 ALA A CA 1
ATOM 2734 C C . ALA A 1 380 ? 4.537 39.348 33.195 1.00 31.86 380 ALA A C 1
ATOM 2736 O O . ALA A 1 380 ? 3.426 39.794 33.451 1.00 31.86 380 ALA A O 1
ATOM 2737 N N . ILE A 1 381 ? 5.356 38.853 34.118 1.00 42.41 381 ILE A N 1
ATOM 2738 C CA . ILE A 1 381 ? 5.170 39.140 35.536 1.00 42.41 381 ILE A CA 1
ATOM 2739 C C . ILE A 1 381 ? 5.448 40.639 35.659 1.00 42.41 381 ILE A C 1
ATOM 2741 O O . ILE A 1 381 ? 6.612 41.020 35.503 1.00 42.41 381 ILE A O 1
ATOM 2745 N N . PRO A 1 382 ? 4.450 41.512 35.882 1.00 37.50 382 PRO A N 1
ATOM 2746 C CA . PRO A 1 382 ? 4.738 42.888 36.203 1.00 37.50 382 PRO A CA 1
ATOM 2747 C C . PRO A 1 382 ? 4.965 42.898 37.710 1.00 37.50 382 PRO A C 1
ATOM 2749 O O . PRO A 1 382 ? 4.064 42.619 38.503 1.00 37.50 382 PRO A O 1
ATOM 2752 N N . GLY A 1 383 ? 6.198 43.182 38.117 1.00 41.72 383 GLY A N 1
ATOM 2753 C CA . GLY A 1 383 ? 6.379 43.784 39.425 1.00 41.72 383 GLY A CA 1
ATOM 2754 C C . GLY A 1 383 ? 5.516 45.046 39.481 1.00 41.72 383 GLY A C 1
ATOM 2755 O O . GLY A 1 383 ? 5.541 45.833 38.538 1.00 41.72 383 GLY A O 1
ATOM 2756 N N . TRP A 1 384 ? 4.830 45.218 40.609 1.00 37.75 384 TRP A N 1
ATOM 2757 C CA . TRP A 1 384 ? 4.049 46.392 41.012 1.00 37.75 384 TRP A CA 1
ATOM 2758 C C . TRP A 1 384 ? 2.628 46.458 40.438 1.00 37.75 384 TRP A C 1
ATOM 2760 O O . TRP A 1 384 ? 2.388 46.369 39.238 1.00 37.75 384 TRP A O 1
ATOM 2770 N N . GLY A 1 385 ? 1.677 46.509 41.376 1.00 39.66 385 GLY A N 1
ATOM 2771 C CA . GLY A 1 385 ? 0.271 46.204 41.165 1.00 39.66 385 GLY A CA 1
ATOM 2772 C C . GLY A 1 385 ? -0.478 47.193 40.284 1.00 39.66 385 GLY A C 1
ATOM 2773 O O . GLY A 1 385 ? -0.123 48.359 40.206 1.00 39.66 385 GLY A O 1
ATOM 2774 N N . ILE A 1 386 ? -1.552 46.686 39.681 1.00 31.28 386 ILE A N 1
ATOM 2775 C CA . ILE A 1 386 ? -2.866 47.318 39.536 1.00 31.28 386 ILE A CA 1
ATOM 2776 C C . ILE A 1 386 ? -3.856 46.194 39.185 1.00 31.28 386 ILE A C 1
ATOM 2778 O O . ILE A 1 386 ? -3.545 45.250 38.461 1.00 31.28 386 ILE A O 1
ATOM 2782 N N . VAL A 1 387 ? -5.032 46.298 39.796 1.00 41.50 387 VAL A N 1
ATOM 2783 C CA . VAL A 1 387 ? -6.197 45.410 39.748 1.00 41.50 387 VAL A CA 1
ATOM 2784 C C . VAL A 1 387 ? -6.618 45.077 38.311 1.00 41.50 387 VAL A C 1
ATOM 2786 O O . VAL A 1 387 ? -6.804 45.979 37.499 1.00 41.50 387 VAL A O 1
ATOM 2789 N N . ALA A 1 388 ? -6.854 43.793 38.018 1.00 28.73 388 ALA A N 1
ATOM 2790 C CA . ALA A 1 388 ? -7.513 43.358 36.786 1.00 28.73 388 ALA A CA 1
ATOM 2791 C C . ALA A 1 388 ? -8.748 42.494 37.098 1.00 28.73 388 ALA A C 1
ATOM 2793 O O . ALA A 1 388 ? -8.656 41.321 37.450 1.00 28.73 388 ALA A O 1
ATOM 2794 N N . VAL A 1 389 ? -9.886 43.179 36.989 1.00 30.52 389 VAL A N 1
ATOM 2795 C CA . VAL A 1 389 ? -11.278 42.771 36.756 1.00 30.52 389 VAL A CA 1
ATOM 2796 C C . VAL A 1 389 ? -11.539 41.272 36.549 1.00 30.52 389 VAL A C 1
ATOM 2798 O O . VAL A 1 389 ? -11.125 40.654 35.569 1.00 30.52 389 VAL A O 1
ATOM 2801 N N . SER A 1 390 ? -12.357 40.730 37.449 1.00 31.94 390 SER A N 1
ATOM 2802 C CA . SER A 1 390 ? -13.064 39.461 37.325 1.00 31.94 390 SER A CA 1
ATOM 2803 C C . SER A 1 390 ? -14.113 39.508 36.206 1.00 31.94 390 SER A C 1
ATOM 2805 O O . SER A 1 390 ? -15.097 40.237 36.320 1.00 31.94 390 SER A O 1
ATOM 2807 N N . HIS A 1 391 ? -13.963 38.670 35.179 1.00 32.31 391 HIS A N 1
ATOM 2808 C CA . HIS A 1 391 ? -15.090 38.225 34.355 1.00 32.31 391 HIS A CA 1
ATOM 2809 C C . HIS A 1 391 ? -15.487 36.802 34.755 1.00 32.31 391 HIS A C 1
ATOM 2811 O O . HIS A 1 391 ? -15.033 35.804 34.201 1.00 32.31 391 HIS A O 1
ATOM 2817 N N . THR A 1 392 ? -16.360 36.730 35.753 1.00 35.94 392 THR A N 1
ATOM 2818 C CA . THR A 1 392 ? -17.340 35.660 35.935 1.00 35.94 392 THR A CA 1
ATOM 2819 C C . THR A 1 392 ? -18.364 35.771 34.812 1.00 35.94 392 THR A C 1
ATOM 2821 O O . THR A 1 392 ? -19.082 36.756 34.796 1.00 35.94 392 THR A O 1
ATOM 2824 N N . LEU A 1 393 ? -18.456 34.789 33.907 1.00 33.50 393 LEU A N 1
ATOM 2825 C CA . LEU A 1 393 ? -19.678 34.464 33.153 1.00 33.50 393 LEU A CA 1
ATOM 2826 C C . LEU A 1 393 ? -19.572 33.034 32.571 1.00 33.50 393 LEU A C 1
ATOM 2828 O O . LEU A 1 393 ? -18.860 32.768 31.608 1.00 33.50 393 LEU A O 1
ATOM 2832 N N . THR A 1 394 ? -20.278 32.115 33.235 1.00 34.06 394 THR A N 1
ATOM 2833 C CA . THR A 1 394 ? -21.110 31.031 32.674 1.00 34.06 394 THR A CA 1
ATOM 2834 C C . THR A 1 394 ? -20.650 30.295 31.402 1.00 34.06 394 THR A C 1
ATOM 2836 O O . THR A 1 394 ? -20.853 30.766 30.288 1.00 34.06 394 THR A O 1
ATOM 2839 N N . SER A 1 395 ? -20.232 29.034 31.558 1.00 31.39 395 SER A N 1
ATOM 2840 C CA . SER A 1 395 ? -20.857 27.901 30.844 1.00 31.39 395 SER A CA 1
ATOM 2841 C C . SER A 1 395 ? -20.424 26.561 31.457 1.00 31.39 395 SER A C 1
ATOM 2843 O O . SER A 1 395 ? -19.385 25.991 31.132 1.00 31.39 395 SER A O 1
ATOM 2845 N N . ASN A 1 396 ? -21.266 26.025 32.343 1.00 32.66 396 ASN A N 1
ATOM 2846 C CA . ASN A 1 396 ? -21.273 24.600 32.656 1.00 32.66 396 ASN A CA 1
ATOM 2847 C C . ASN A 1 396 ? -21.866 23.854 31.453 1.00 32.66 396 ASN A C 1
ATOM 2849 O O . ASN A 1 396 ? -23.052 23.550 31.413 1.00 32.66 396 ASN A O 1
ATOM 2853 N N . MET A 1 397 ? -21.028 23.564 30.463 1.00 32.59 397 MET A N 1
ATOM 2854 C CA . MET A 1 397 ? -21.191 22.373 29.639 1.00 32.59 397 MET A CA 1
ATOM 2855 C C . MET A 1 397 ? -19.904 21.576 29.770 1.00 32.59 397 MET A C 1
ATOM 2857 O O . MET A 1 397 ? -18.886 21.890 29.153 1.00 32.59 397 MET A O 1
ATOM 2861 N N . THR A 1 398 ? -19.953 20.546 30.608 1.00 34.31 398 THR A N 1
ATOM 2862 C CA . THR A 1 398 ? -18.948 19.492 30.734 1.00 34.31 398 THR A CA 1
ATOM 2863 C C . THR A 1 398 ? -18.856 18.711 29.421 1.00 34.31 398 THR A C 1
ATOM 2865 O O . THR A 1 398 ? -19.242 17.553 29.312 1.00 34.31 398 THR A O 1
ATOM 2868 N N . THR A 1 399 ? -18.283 19.330 28.390 1.00 34.66 399 THR A N 1
ATOM 2869 C CA . THR A 1 399 ? -17.564 18.575 27.370 1.00 34.66 399 THR A CA 1
ATOM 2870 C C . THR A 1 399 ? -16.339 18.024 28.078 1.00 34.66 399 THR A C 1
ATOM 2872 O O . THR A 1 399 ? -15.395 18.754 28.374 1.00 34.66 399 THR A O 1
ATOM 2875 N N . ALA A 1 400 ? -16.400 16.743 28.453 1.00 34.59 400 ALA A N 1
ATOM 2876 C CA . ALA A 1 400 ? -15.282 16.033 29.049 1.00 34.59 400 ALA A CA 1
ATOM 2877 C C . ALA A 1 400 ? -14.025 16.332 28.224 1.00 34.59 400 ALA A C 1
ATOM 2879 O O . ALA A 1 400 ? -13.903 15.932 27.062 1.00 34.59 400 ALA A O 1
ATOM 2880 N N . ARG A 1 401 ? -13.114 17.114 28.808 1.00 35.59 401 ARG A N 1
ATOM 2881 C CA . ARG A 1 401 ? -11.825 17.460 28.223 1.00 35.59 401 ARG A CA 1
ATOM 2882 C C . ARG A 1 401 ? -11.079 16.134 28.108 1.00 35.59 401 ARG A C 1
ATOM 2884 O O . ARG A 1 401 ? -10.545 15.654 29.097 1.00 35.59 401 ARG A O 1
ATOM 2891 N N . ILE A 1 402 ? -11.146 15.488 26.939 1.00 42.44 402 ILE A N 1
ATOM 2892 C CA . ILE A 1 402 ? -10.487 14.201 26.693 1.00 42.44 402 ILE A CA 1
ATOM 2893 C C . ILE A 1 402 ? -9.014 14.405 27.024 1.00 42.44 402 ILE A C 1
ATOM 2895 O O . ILE A 1 402 ? -8.308 15.068 26.257 1.00 42.44 402 ILE A O 1
ATOM 2899 N N . ASP A 1 403 ? -8.560 13.856 28.148 1.00 40.84 403 ASP A N 1
ATOM 2900 C CA . ASP A 1 403 ? -7.161 13.897 28.531 1.00 40.84 403 ASP A CA 1
ATOM 2901 C C . ASP A 1 403 ? -6.356 13.204 27.422 1.00 40.84 403 ASP A C 1
ATOM 2903 O O . ASP A 1 403 ? -6.443 11.999 27.167 1.00 40.84 403 ASP A O 1
ATOM 2907 N N . ARG A 1 404 ? -5.642 14.012 26.634 1.00 42.97 404 ARG A N 1
ATOM 2908 C CA . ARG A 1 404 ? -4.949 13.572 25.416 1.00 42.97 404 ARG A CA 1
ATOM 2909 C C . ARG A 1 404 ? -3.731 12.697 25.733 1.00 42.97 404 ARG A C 1
ATOM 2911 O O . ARG A 1 404 ? -3.123 12.190 24.787 1.00 42.97 404 ARG A O 1
ATOM 2918 N N . THR A 1 405 ? -3.409 12.497 27.012 1.00 49.00 405 THR A N 1
ATOM 2919 C CA . THR A 1 405 ? -2.311 11.653 27.494 1.00 49.00 405 THR A CA 1
ATOM 2920 C C . THR A 1 405 ? -2.630 10.147 27.491 1.00 49.00 405 THR A C 1
ATOM 2922 O O . THR A 1 405 ? -1.698 9.346 27.491 1.00 49.00 405 THR A O 1
ATOM 2925 N N . GLY A 1 406 ? -3.904 9.739 27.368 1.00 59.59 406 GLY A N 1
ATOM 2926 C CA . GLY A 1 406 ? -4.318 8.324 27.447 1.00 59.59 406 GLY A CA 1
ATOM 2927 C C . GLY A 1 406 ? -4.217 7.485 26.159 1.00 59.59 406 GLY A C 1
ATOM 2928 O O . GLY A 1 406 ? -4.106 6.263 26.236 1.00 59.59 406 GLY A O 1
ATOM 2929 N N . VAL A 1 407 ? -4.204 8.103 24.966 1.00 65.69 407 VAL A N 1
ATOM 2930 C CA . VAL A 1 407 ? -4.321 7.378 23.676 1.00 65.69 407 VAL A CA 1
ATOM 2931 C C . VAL A 1 407 ? -3.178 7.675 22.717 1.00 65.69 407 VAL A C 1
ATOM 2933 O O . VAL A 1 407 ? -2.908 8.829 22.358 1.00 65.69 407 VAL A O 1
ATOM 2936 N N . GLY A 1 408 ? -2.560 6.597 22.241 1.00 65.69 408 GLY A N 1
ATOM 2937 C CA . GLY A 1 408 ? -1.536 6.591 21.202 1.00 65.69 408 GLY A CA 1
ATOM 2938 C C . GLY A 1 408 ? -0.424 5.598 21.512 1.00 65.69 408 GLY A C 1
ATOM 2939 O O . GLY A 1 408 ? -0.361 5.037 22.607 1.00 65.69 408 GLY A O 1
ATOM 2940 N N . LEU A 1 409 ? 0.502 5.425 20.569 1.00 68.69 409 LEU A N 1
ATOM 2941 C CA . LEU A 1 409 ? 1.612 4.470 20.687 1.00 68.69 409 LEU A CA 1
ATOM 2942 C C . LEU A 1 409 ? 2.525 4.714 21.903 1.00 68.69 409 LEU A C 1
ATOM 2944 O O . LEU A 1 409 ? 3.232 3.804 22.320 1.00 68.69 409 LEU A O 1
ATOM 2948 N N . ARG A 1 410 ? 2.485 5.916 22.496 1.00 62.91 410 ARG A N 1
ATOM 2949 C CA . ARG A 1 410 ? 3.234 6.287 23.709 1.00 62.91 410 ARG A CA 1
ATOM 2950 C C . ARG A 1 410 ? 2.507 6.006 25.025 1.00 62.91 410 ARG A C 1
ATOM 2952 O O . ARG A 1 410 ? 3.177 5.936 26.048 1.00 62.91 410 ARG A O 1
ATOM 2959 N N . SER A 1 411 ? 1.185 5.830 25.005 1.00 74.38 411 SER A N 1
ATOM 2960 C CA . SER A 1 411 ? 0.385 5.530 26.207 1.00 74.38 411 SER A CA 1
ATOM 2961 C C . SER A 1 411 ? 0.787 4.190 26.830 1.00 74.38 411 SER A C 1
ATOM 2963 O O . SER A 1 411 ? 1.437 3.382 26.166 1.00 74.38 411 SER A O 1
ATOM 2965 N N . GLU A 1 412 ? 0.376 3.902 28.064 1.00 78.75 412 GLU A N 1
ATOM 2966 C CA . GLU A 1 412 ? 0.596 2.579 28.678 1.00 78.75 412 GLU A CA 1
ATOM 2967 C C . GLU A 1 412 ? 0.018 1.439 27.824 1.00 78.75 412 GLU A C 1
ATOM 2969 O O . GLU A 1 412 ? 0.647 0.396 27.663 1.00 78.75 412 GLU A O 1
ATOM 2974 N N . ARG A 1 413 ? -1.122 1.691 27.165 1.00 85.44 413 ARG A N 1
ATOM 2975 C CA . ARG A 1 413 ? -1.808 0.762 26.247 1.00 85.44 413 ARG A CA 1
ATOM 2976 C C . ARG A 1 413 ? -1.205 0.756 24.832 1.00 85.44 413 ARG A C 1
ATOM 2978 O O . ARG A 1 413 ? -1.568 -0.057 23.988 1.00 85.44 413 ARG A O 1
ATOM 2985 N N . GLY A 1 414 ? -0.249 1.645 24.562 1.00 82.31 414 GLY A N 1
ATOM 2986 C CA . GLY A 1 414 ? 0.394 1.824 23.261 1.00 82.31 414 GLY A CA 1
ATOM 2987 C C . GLY A 1 414 ? 1.096 0.585 22.681 1.00 82.31 414 GLY A C 1
ATOM 2988 O O . GLY A 1 414 ? 1.023 0.414 21.467 1.00 82.31 414 GLY A O 1
ATOM 2989 N N . PRO A 1 415 ? 1.752 -0.299 23.467 1.00 85.25 415 PRO A N 1
ATOM 2990 C CA . PRO A 1 415 ? 2.318 -1.537 22.926 1.00 85.25 415 PRO A CA 1
ATOM 2991 C C . PRO A 1 415 ? 1.236 -2.497 22.420 1.00 85.25 415 PRO A C 1
ATOM 2993 O O . PRO A 1 415 ? 1.426 -3.127 21.388 1.00 85.25 415 PRO A O 1
ATOM 2996 N N . ILE A 1 416 ? 0.092 -2.572 23.109 1.00 89.44 416 ILE A N 1
ATOM 2997 C CA . ILE A 1 416 ? -1.045 -3.406 22.692 1.00 89.44 416 ILE A CA 1
ATOM 2998 C C . ILE A 1 416 ? -1.610 -2.863 21.378 1.00 89.44 416 ILE A C 1
ATOM 3000 O O . ILE A 1 416 ? -1.806 -3.619 20.432 1.00 89.44 416 ILE A O 1
ATOM 3004 N N . LEU A 1 417 ? -1.773 -1.540 21.278 1.00 86.56 417 LEU A N 1
ATOM 3005 C CA . LEU A 1 417 ? -2.160 -0.892 20.026 1.00 86.56 417 LEU A CA 1
ATOM 3006 C C . LEU A 1 417 ? -1.178 -1.206 18.889 1.00 86.56 417 LEU A C 1
ATOM 3008 O O . LEU A 1 417 ? -1.615 -1.559 17.800 1.00 86.56 417 LEU A O 1
ATOM 3012 N N . LEU A 1 418 ? 0.134 -1.127 19.138 1.00 85.81 418 LEU A N 1
ATOM 3013 C CA . LEU A 1 418 ? 1.149 -1.471 18.140 1.00 85.81 418 LEU A CA 1
ATOM 3014 C C . LEU A 1 418 ? 1.036 -2.933 17.692 1.00 85.81 418 LEU A C 1
ATOM 3016 O O . LEU A 1 418 ? 1.097 -3.206 16.500 1.00 85.81 418 LEU A O 1
ATOM 3020 N N . ALA A 1 419 ? 0.844 -3.864 18.624 1.00 90.25 419 ALA A N 1
ATOM 3021 C CA . ALA A 1 419 ? 0.635 -5.271 18.304 1.00 90.25 419 ALA A CA 1
ATOM 3022 C C . ALA A 1 419 ? -0.601 -5.498 17.424 1.00 90.25 419 ALA A C 1
ATOM 3024 O O . ALA A 1 419 ? -0.526 -6.231 16.437 1.00 90.25 419 ALA A O 1
ATOM 3025 N N . VAL A 1 420 ? -1.724 -4.849 17.748 1.00 92.00 420 VAL A N 1
ATOM 3026 C CA . VAL A 1 420 ? -2.938 -4.908 16.922 1.00 92.00 420 VAL A CA 1
ATOM 3027 C C . VAL A 1 420 ? -2.669 -4.302 15.545 1.00 92.00 420 VAL A C 1
ATOM 3029 O O . VAL A 1 420 ? -3.036 -4.905 14.543 1.00 92.00 420 VAL A O 1
ATOM 3032 N N . MET A 1 421 ? -1.972 -3.164 15.469 1.00 90.62 421 MET A N 1
ATOM 3033 C CA . MET A 1 421 ? -1.592 -2.538 14.198 1.00 90.62 421 MET A CA 1
ATOM 3034 C C . MET A 1 421 ? -0.694 -3.440 13.343 1.00 90.62 421 MET A C 1
ATOM 3036 O O . MET A 1 421 ? -0.936 -3.552 12.148 1.00 90.62 421 MET A O 1
ATOM 3040 N N . LEU A 1 422 ? 0.308 -4.102 13.933 1.00 89.69 422 LEU A N 1
ATOM 3041 C CA . LEU A 1 422 ? 1.175 -5.055 13.229 1.00 89.69 422 LEU A CA 1
ATOM 3042 C C . LEU A 1 422 ? 0.380 -6.268 12.733 1.00 89.69 422 LEU A C 1
ATOM 3044 O O . LEU A 1 422 ? 0.551 -6.683 11.592 1.00 89.69 422 LEU A O 1
ATOM 3048 N N . SER A 1 423 ? -0.528 -6.789 13.563 1.00 94.44 423 SER A N 1
ATOM 3049 C CA . SER A 1 423 ? -1.385 -7.922 13.197 1.00 94.44 423 SER A CA 1
ATOM 3050 C C . SER A 1 423 ? -2.313 -7.548 12.039 1.00 94.44 423 SER A C 1
ATOM 3052 O O . SER A 1 423 ? -2.340 -8.232 11.025 1.00 94.44 423 SER A O 1
ATOM 3054 N N . VAL A 1 424 ? -3.018 -6.415 12.130 1.00 91.00 424 VAL A N 1
ATOM 3055 C CA . VAL A 1 424 ? -3.842 -5.887 11.027 1.00 91.00 424 VAL A CA 1
ATOM 3056 C C . VAL A 1 424 ? -2.987 -5.602 9.786 1.00 91.00 424 VAL A C 1
ATOM 3058 O O . VAL A 1 424 ? -3.451 -5.816 8.669 1.00 91.00 424 VAL A O 1
ATOM 3061 N N . GLY A 1 425 ? -1.734 -5.182 9.977 1.00 90.31 425 GLY A N 1
ATOM 3062 C CA . GLY A 1 425 ? -0.755 -4.966 8.914 1.00 90.31 425 GLY A CA 1
ATOM 3063 C C . GLY A 1 425 ? -0.442 -6.222 8.108 1.00 90.31 425 GLY A C 1
ATOM 3064 O O . GLY A 1 425 ? -0.329 -6.114 6.895 1.00 90.31 425 GLY A O 1
ATOM 3065 N N . LEU A 1 426 ? -0.396 -7.404 8.737 1.00 93.19 426 LEU A N 1
ATOM 3066 C CA . LEU A 1 426 ? -0.242 -8.682 8.025 1.00 93.19 426 LEU A CA 1
ATOM 3067 C C . LEU A 1 426 ? -1.323 -8.855 6.958 1.00 93.19 426 LEU A C 1
ATOM 3069 O O . LEU A 1 426 ? -1.029 -9.086 5.791 1.00 93.19 426 LEU A O 1
ATOM 3073 N N . VAL A 1 427 ? -2.582 -8.693 7.368 1.00 92.69 427 VAL A N 1
ATOM 3074 C CA . VAL A 1 427 ? -3.745 -8.872 6.493 1.00 92.69 427 VAL A CA 1
ATOM 3075 C C . VAL A 1 427 ? -3.805 -7.769 5.435 1.00 92.69 427 VAL A C 1
ATOM 3077 O O . VAL A 1 427 ? -4.142 -8.039 4.287 1.00 92.69 427 VAL A O 1
ATOM 3080 N N . ALA A 1 428 ? -3.484 -6.528 5.812 1.00 88.50 428 ALA A N 1
ATOM 3081 C CA . ALA A 1 428 ? -3.549 -5.382 4.912 1.00 88.50 428 ALA A CA 1
ATOM 3082 C C . ALA A 1 428 ? -2.453 -5.408 3.832 1.00 88.50 428 ALA A C 1
ATOM 3084 O O . ALA A 1 428 ? -2.746 -5.075 2.687 1.00 88.50 428 ALA A O 1
ATOM 3085 N N . ILE A 1 429 ? -1.220 -5.804 4.172 1.00 89.25 429 ILE A N 1
ATOM 3086 C CA . ILE A 1 429 ? -0.123 -5.963 3.205 1.00 89.25 429 ILE A CA 1
ATOM 3087 C C . ILE A 1 429 ? -0.396 -7.162 2.296 1.00 89.25 429 ILE A C 1
ATOM 3089 O O . ILE A 1 429 ? -0.282 -7.027 1.084 1.00 89.25 429 ILE A O 1
ATOM 3093 N N . ASP A 1 430 ? -0.804 -8.309 2.846 1.00 92.19 430 ASP A N 1
ATOM 3094 C CA . ASP A 1 430 ? -1.108 -9.515 2.061 1.00 92.19 430 ASP A CA 1
ATOM 3095 C C . ASP A 1 430 ? -2.217 -9.280 1.023 1.00 92.19 430 ASP A C 1
ATOM 3097 O O . ASP A 1 430 ? -2.095 -9.685 -0.134 1.00 92.19 430 ASP A O 1
ATOM 3101 N N . ALA A 1 431 ? -3.258 -8.532 1.404 1.00 84.62 431 ALA A N 1
ATOM 3102 C CA . ALA A 1 431 ? -4.356 -8.182 0.508 1.00 84.62 431 ALA A CA 1
ATOM 3103 C C . ALA A 1 431 ? -3.924 -7.325 -0.696 1.00 84.62 431 ALA A C 1
ATOM 3105 O O . ALA A 1 431 ? -4.606 -7.345 -1.719 1.00 84.62 431 ALA A O 1
ATOM 3106 N N . THR A 1 432 ? -2.825 -6.570 -0.593 1.00 84.81 432 THR A N 1
ATOM 3107 C CA . THR A 1 432 ? -2.364 -5.657 -1.654 1.00 84.81 432 THR A CA 1
ATOM 3108 C C . THR A 1 432 ? -1.111 -6.146 -2.383 1.00 84.81 432 THR A C 1
ATOM 3110 O O . THR A 1 432 ? -0.917 -5.792 -3.544 1.00 84.81 432 THR A O 1
ATOM 3113 N N . ILE A 1 433 ? -0.273 -6.968 -1.745 1.00 89.94 433 ILE A N 1
ATOM 3114 C CA . ILE A 1 433 ? 1.000 -7.457 -2.299 1.00 89.94 433 ILE A CA 1
ATOM 3115 C C . ILE A 1 433 ? 0.816 -8.549 -3.357 1.00 89.94 433 ILE A C 1
ATOM 3117 O O . ILE A 1 433 ? 1.546 -8.573 -4.342 1.00 89.94 433 ILE A O 1
ATOM 3121 N N . LEU A 1 434 ? -0.155 -9.452 -3.175 1.00 91.69 434 LEU A N 1
ATOM 3122 C CA . LEU A 1 434 ? -0.296 -10.636 -4.027 1.00 91.69 434 LEU A CA 1
ATOM 3123 C C . LEU A 1 434 ? -0.713 -10.276 -5.454 1.00 91.69 434 LEU A C 1
ATOM 3125 O O . LEU A 1 434 ? -0.216 -10.864 -6.408 1.00 91.69 434 LEU A O 1
ATOM 3129 N N . ALA A 1 435 ? -1.602 -9.292 -5.599 1.00 87.06 435 ALA A N 1
ATOM 3130 C CA . ALA A 1 435 ? -2.159 -8.894 -6.887 1.00 87.06 435 ALA A CA 1
ATOM 3131 C C . ALA A 1 435 ? -1.090 -8.471 -7.905 1.00 87.06 435 ALA A C 1
ATOM 3133 O O . ALA A 1 435 ? -1.235 -8.732 -9.095 1.00 87.06 435 ALA A O 1
ATOM 3134 N N . THR A 1 436 ? 0.008 -7.870 -7.447 1.00 87.62 436 THR A N 1
ATOM 3135 C CA . THR A 1 436 ? 1.103 -7.446 -8.328 1.00 87.62 436 THR A CA 1
ATOM 3136 C C . THR A 1 436 ? 2.030 -8.589 -8.714 1.00 87.62 436 THR A C 1
ATOM 3138 O O . THR A 1 436 ? 2.671 -8.512 -9.756 1.00 87.62 436 THR A O 1
ATOM 3141 N N . ALA A 1 437 ? 2.051 -9.661 -7.922 1.00 90.19 437 ALA A N 1
ATOM 3142 C CA . ALA A 1 437 ? 2.880 -10.835 -8.149 1.00 90.19 437 ALA A CA 1
ATOM 3143 C C . ALA A 1 437 ? 2.203 -11.926 -8.986 1.00 90.19 437 ALA A C 1
ATOM 3145 O O . ALA A 1 437 ? 2.878 -12.865 -9.401 1.00 90.19 437 ALA A O 1
ATOM 3146 N N . VAL A 1 438 ? 0.892 -11.821 -9.248 1.00 90.94 438 VAL A N 1
ATOM 3147 C CA . VAL A 1 438 ? 0.120 -12.841 -9.983 1.00 90.94 438 VAL A CA 1
ATOM 3148 C C . VAL A 1 438 ? 0.793 -13.258 -11.297 1.00 90.94 438 VAL A C 1
ATOM 3150 O O . VAL A 1 438 ? 0.961 -14.464 -11.478 1.00 90.94 438 VAL A O 1
ATOM 3153 N N . PRO A 1 439 ? 1.235 -12.341 -12.187 1.00 88.31 439 PRO A N 1
ATOM 3154 C CA . PRO A 1 439 ? 1.876 -12.753 -13.436 1.00 88.31 439 PRO A CA 1
ATOM 3155 C C . PRO A 1 439 ? 3.136 -13.596 -13.212 1.00 88.31 439 PRO A C 1
ATOM 3157 O O . PRO A 1 439 ? 3.305 -14.617 -13.872 1.00 88.31 439 PRO A O 1
ATOM 3160 N N . SER A 1 440 ? 3.968 -13.244 -12.228 1.00 88.94 440 SER A N 1
ATOM 3161 C CA . SER A 1 440 ? 5.165 -14.018 -11.873 1.00 88.94 440 SER A CA 1
ATOM 3162 C C . SER A 1 440 ? 4.839 -15.364 -11.216 1.00 88.94 440 SER A C 1
ATOM 3164 O O . SER A 1 440 ? 5.538 -16.341 -11.469 1.00 88.94 440 SER A O 1
ATOM 3166 N N . VAL A 1 441 ? 3.776 -15.450 -10.404 1.00 91.94 441 VAL A N 1
ATOM 3167 C CA . VAL A 1 441 ? 3.300 -16.724 -9.829 1.00 91.94 441 VAL A CA 1
ATOM 3168 C C . VAL A 1 441 ? 2.833 -17.664 -10.940 1.00 91.94 441 VAL A C 1
ATOM 3170 O O . VAL A 1 441 ? 3.207 -18.833 -10.949 1.00 91.94 441 VAL A O 1
ATOM 3173 N N . VAL A 1 442 ? 2.039 -17.155 -11.886 1.00 89.56 442 VAL A N 1
ATOM 3174 C CA . VAL A 1 442 ? 1.527 -17.939 -13.020 1.00 89.56 442 VAL A CA 1
ATOM 3175 C C . VAL A 1 442 ? 2.656 -18.341 -13.969 1.00 89.56 442 VAL A C 1
ATOM 3177 O O . VAL A 1 442 ? 2.653 -19.462 -14.466 1.00 89.56 442 VAL A O 1
ATOM 3180 N N . ALA A 1 443 ? 3.647 -17.475 -14.192 1.00 86.88 443 ALA A N 1
ATOM 3181 C CA . ALA A 1 443 ? 4.806 -17.804 -15.018 1.00 86.88 443 ALA A CA 1
ATOM 3182 C C . ALA A 1 443 ? 5.655 -18.951 -14.435 1.00 86.88 443 ALA A C 1
ATOM 3184 O O . ALA A 1 443 ? 6.212 -19.734 -15.200 1.00 86.88 443 ALA A O 1
ATOM 3185 N N . ASP A 1 444 ? 5.746 -19.053 -13.105 1.00 90.12 444 ASP A N 1
ATOM 3186 C CA . ASP A 1 444 ? 6.546 -20.068 -12.404 1.00 90.12 444 ASP A CA 1
ATOM 3187 C C . ASP A 1 444 ? 5.773 -21.373 -12.133 1.00 90.12 444 ASP A C 1
ATOM 3189 O O . ASP A 1 444 ? 6.299 -22.463 -12.333 1.00 90.12 444 ASP A O 1
ATOM 3193 N N . LEU A 1 445 ? 4.514 -21.283 -11.686 1.00 89.94 445 LEU A N 1
ATOM 3194 C CA . LEU A 1 445 ? 3.698 -22.444 -11.297 1.00 89.94 445 LEU A CA 1
ATOM 3195 C C . LEU A 1 445 ? 2.682 -22.890 -12.363 1.00 89.94 445 LEU A C 1
ATOM 3197 O O . LEU A 1 445 ? 2.042 -23.930 -12.190 1.00 89.94 445 LEU A O 1
ATOM 3201 N N . GLY A 1 446 ? 2.490 -22.113 -13.430 1.00 85.69 446 GLY A N 1
ATOM 3202 C CA . GLY A 1 446 ? 1.401 -22.298 -14.391 1.00 85.69 446 GLY A CA 1
ATOM 3203 C C . GLY A 1 446 ? 0.033 -21.924 -13.808 1.00 85.69 446 GLY A C 1
ATOM 3204 O O . GLY A 1 446 ? -0.067 -21.154 -12.858 1.00 85.69 446 GLY A O 1
ATOM 3205 N N . GLY A 1 447 ? -1.047 -22.473 -14.371 1.00 84.25 447 GLY A N 1
ATOM 3206 C CA . GLY A 1 447 ? -2.387 -22.382 -13.771 1.00 84.25 447 GLY A CA 1
ATOM 3207 C C . GLY A 1 447 ? -3.048 -21.000 -13.836 1.00 84.25 447 GLY A C 1
ATOM 3208 O O . GLY A 1 447 ? -3.652 -20.571 -12.855 1.00 84.25 447 GLY A O 1
ATOM 3209 N N . PHE A 1 448 ? -2.976 -20.307 -14.980 1.00 83.62 448 PHE A N 1
ATOM 3210 C CA . PHE A 1 448 ? -3.646 -19.012 -15.174 1.00 83.62 448 PHE A CA 1
ATOM 3211 C C . PHE A 1 448 ? -5.144 -19.079 -14.837 1.00 83.62 448 PHE A C 1
ATOM 3213 O O . PHE A 1 448 ? -5.636 -18.306 -14.027 1.00 83.62 448 PHE A O 1
ATOM 3220 N N . THR A 1 449 ? -5.875 -20.057 -15.366 1.00 83.69 449 THR A N 1
ATOM 3221 C CA . THR A 1 449 ? -7.319 -20.180 -15.097 1.00 83.69 449 THR A CA 1
ATOM 3222 C C . THR A 1 449 ? -7.645 -20.384 -13.614 1.00 83.69 449 THR A C 1
ATOM 3224 O O . THR A 1 449 ? -8.748 -20.060 -13.176 1.00 83.69 449 THR A O 1
ATOM 3227 N N . GLN A 1 450 ? -6.671 -20.857 -12.829 1.00 88.00 450 GLN A N 1
ATOM 3228 C CA . GLN A 1 450 ? -6.803 -21.135 -11.404 1.00 88.00 450 GLN A CA 1
ATOM 3229 C C . GLN A 1 450 ? -6.368 -19.972 -10.506 1.00 88.00 450 GLN A C 1
ATOM 3231 O O . GLN A 1 450 ? -6.751 -19.952 -9.339 1.00 88.00 450 GLN A O 1
ATOM 3236 N N . PHE A 1 451 ? -5.597 -18.987 -10.983 1.00 89.56 451 PHE A N 1
ATOM 3237 C CA . PHE A 1 451 ? -5.080 -17.925 -10.106 1.00 89.56 451 PHE A CA 1
ATOM 3238 C C . PHE A 1 451 ? -6.177 -17.143 -9.340 1.00 89.56 451 PHE A C 1
ATOM 3240 O O . PHE A 1 451 ? -5.913 -16.744 -8.199 1.00 89.56 451 PHE A O 1
ATOM 3247 N N . PRO A 1 452 ? -7.413 -16.938 -9.858 1.00 91.88 452 PRO A N 1
ATOM 3248 C CA . PRO A 1 452 ? -8.479 -16.285 -9.091 1.00 91.88 452 PRO A CA 1
ATOM 3249 C C . PRO A 1 452 ? -8.839 -17.026 -7.787 1.00 91.88 452 PRO A C 1
ATOM 3251 O O . PRO A 1 452 ? -9.304 -16.408 -6.818 1.00 91.88 452 PRO A O 1
ATOM 3254 N N . TRP A 1 453 ? -8.564 -18.334 -7.699 1.00 93.19 453 TRP A N 1
ATOM 3255 C CA . TRP A 1 453 ? -8.706 -19.098 -6.458 1.00 93.19 453 TRP A CA 1
ATOM 3256 C C . TRP A 1 453 ? -7.809 -18.586 -5.338 1.00 93.19 453 TRP A C 1
ATOM 3258 O O . TRP A 1 453 ? -8.230 -18.629 -4.182 1.00 93.19 453 TRP A O 1
ATOM 3268 N N . LEU A 1 454 ? -6.622 -18.052 -5.653 1.00 93.75 454 LEU A N 1
ATOM 3269 C CA . LEU A 1 454 ? -5.665 -17.546 -4.661 1.00 93.75 454 LEU A CA 1
ATOM 3270 C C . LEU A 1 454 ? -6.268 -16.459 -3.763 1.00 93.75 454 LEU A C 1
ATOM 3272 O O . LEU A 1 454 ? -5.892 -16.330 -2.594 1.00 93.75 454 LEU A O 1
ATOM 3276 N N . PHE A 1 455 ? -7.215 -15.686 -4.292 1.00 93.12 455 PHE A N 1
ATOM 3277 C CA . PHE A 1 455 ? -7.957 -14.683 -3.532 1.00 93.12 455 PHE A CA 1
ATOM 3278 C C . PHE A 1 455 ? -9.255 -15.267 -2.978 1.00 93.12 455 PHE A C 1
ATOM 3280 O O . PHE A 1 455 ? -9.535 -15.107 -1.791 1.00 93.12 455 PHE A O 1
ATOM 3287 N N . SER A 1 456 ? -10.028 -15.966 -3.812 1.00 93.19 456 SER A N 1
ATOM 3288 C CA . SER A 1 456 ? -11.383 -16.412 -3.469 1.00 93.19 456 SER A CA 1
ATOM 3289 C C . SER A 1 456 ? -11.401 -17.380 -2.283 1.00 93.19 456 SER A C 1
ATOM 3291 O O . SER A 1 456 ? -12.190 -17.190 -1.357 1.00 93.19 456 SER A O 1
ATOM 3293 N N . ILE A 1 457 ? -10.491 -18.365 -2.247 1.00 93.69 457 ILE A N 1
ATOM 3294 C CA . ILE A 1 457 ? -10.437 -19.343 -1.147 1.00 93.69 457 ILE A CA 1
ATOM 3295 C C . ILE A 1 457 ? -9.997 -18.700 0.171 1.00 93.69 457 ILE A C 1
ATOM 3297 O O . ILE A 1 457 ? -10.553 -18.994 1.228 1.00 93.69 457 ILE A O 1
ATOM 3301 N N . TYR A 1 458 ? -9.032 -17.779 0.100 1.00 94.12 458 TYR A N 1
ATOM 3302 C CA . TYR A 1 458 ? -8.526 -17.032 1.247 1.00 94.12 458 TYR A CA 1
ATOM 3303 C C . TYR A 1 458 ? -9.627 -16.152 1.847 1.00 94.12 458 TYR A C 1
ATOM 3305 O O . TYR A 1 458 ? -9.842 -16.160 3.059 1.00 94.12 458 TYR A O 1
ATOM 3313 N N . LEU A 1 459 ? -10.360 -15.430 0.995 1.00 91.94 459 LEU A N 1
ATOM 3314 C CA . LEU A 1 459 ? -11.447 -14.543 1.407 1.00 91.94 459 LEU A CA 1
ATOM 3315 C C . LEU A 1 459 ? -12.653 -15.317 1.940 1.00 91.94 459 LEU A C 1
ATOM 3317 O O . LEU A 1 459 ? -13.259 -14.884 2.918 1.00 91.94 459 LEU A O 1
ATOM 3321 N N . LEU A 1 460 ? -12.981 -16.473 1.354 1.00 91.12 460 LEU A N 1
ATOM 3322 C CA . LEU A 1 460 ? -14.036 -17.343 1.872 1.00 91.12 460 LEU A CA 1
ATOM 3323 C C . LEU A 1 460 ? -13.663 -17.907 3.251 1.00 91.12 460 LEU A C 1
ATOM 3325 O O . LEU A 1 460 ? -14.459 -17.811 4.185 1.00 91.12 460 LEU A O 1
ATOM 3329 N N . ALA A 1 461 ? -12.443 -18.430 3.408 1.00 92.31 461 ALA A N 1
ATOM 3330 C CA . ALA A 1 461 ? -11.947 -18.921 4.694 1.00 92.31 461 ALA A CA 1
ATOM 3331 C C . ALA A 1 461 ? -11.948 -17.826 5.766 1.00 92.31 461 ALA A C 1
ATOM 3333 O O . ALA A 1 461 ? -12.370 -18.056 6.903 1.00 92.31 461 ALA A O 1
ATOM 3334 N N . GLN A 1 462 ? -11.529 -16.617 5.389 1.00 90.94 462 GLN A N 1
ATOM 3335 C CA . GLN A 1 462 ? -11.608 -15.441 6.243 1.00 90.94 462 GLN A CA 1
ATOM 3336 C C . GLN A 1 462 ? -13.063 -15.149 6.638 1.00 90.94 462 GLN A C 1
ATOM 3338 O O . GLN A 1 462 ? -13.352 -15.037 7.825 1.00 90.94 462 GLN A O 1
ATOM 3343 N N . ALA A 1 463 ? -13.989 -15.069 5.680 1.00 85.94 463 ALA A N 1
ATOM 3344 C CA . ALA A 1 463 ? -15.384 -14.710 5.933 1.00 85.94 463 ALA A CA 1
ATOM 3345 C C . ALA A 1 463 ? -16.101 -15.701 6.866 1.00 85.94 463 ALA A C 1
ATOM 3347 O O . ALA A 1 463 ? -16.800 -15.282 7.789 1.00 85.94 463 ALA A O 1
ATOM 3348 N N . VAL A 1 464 ? -15.909 -17.005 6.652 1.00 86.56 464 VAL A N 1
ATOM 3349 C CA . VAL A 1 464 ? -16.579 -18.059 7.431 1.00 86.56 464 VAL A CA 1
ATOM 3350 C C . VAL A 1 464 ? -16.036 -18.158 8.857 1.00 86.56 464 VAL A C 1
ATOM 3352 O O . VAL A 1 464 ? -16.776 -18.468 9.790 1.00 86.56 464 VAL A O 1
ATOM 3355 N N . SER A 1 465 ? -14.744 -17.897 9.052 1.00 89.50 465 SER A N 1
ATOM 3356 C CA . SER A 1 465 ? -14.097 -18.094 10.352 1.00 89.50 465 SER A CA 1
ATOM 3357 C C . SER A 1 465 ? -14.299 -16.930 11.333 1.00 89.50 465 SER A C 1
ATOM 3359 O O . SER A 1 465 ? -14.276 -17.150 12.544 1.00 89.50 465 SER A O 1
ATOM 3361 N N . VAL A 1 466 ? -14.588 -15.716 10.848 1.00 85.75 466 VAL A N 1
ATOM 3362 C CA . VAL A 1 466 ? -14.882 -14.519 11.668 1.00 85.75 466 VAL A CA 1
ATOM 3363 C C . VAL A 1 466 ? -15.904 -14.766 12.798 1.00 85.75 466 VAL A C 1
ATOM 3365 O O . VAL A 1 466 ? -15.567 -14.493 13.955 1.00 85.75 466 VAL A O 1
ATOM 3368 N N . PRO A 1 467 ? -17.129 -15.277 12.540 1.00 79.38 467 PRO A N 1
ATOM 3369 C CA . PRO A 1 467 ? -18.125 -15.495 13.597 1.00 79.38 467 PRO A CA 1
ATOM 3370 C C . PRO A 1 467 ? -17.691 -16.559 14.616 1.00 79.38 467 PRO A C 1
ATOM 3372 O O . PRO A 1 467 ? -17.991 -16.436 15.805 1.00 79.38 467 PRO A O 1
ATOM 3375 N N . ILE A 1 468 ? -16.947 -17.577 14.170 1.00 86.44 468 ILE A N 1
ATOM 3376 C CA . ILE A 1 468 ? -16.418 -18.639 15.035 1.00 86.44 468 ILE A CA 1
ATOM 3377 C C . ILE A 1 468 ? -15.385 -18.046 15.997 1.00 86.44 468 ILE A C 1
ATOM 3379 O O . ILE A 1 468 ? -15.468 -18.251 17.209 1.00 86.44 468 ILE A O 1
ATOM 3383 N N . TYR A 1 469 ? -14.432 -17.271 15.473 1.00 87.69 469 TYR A N 1
ATOM 3384 C CA . TYR A 1 469 ? -13.391 -16.648 16.284 1.00 87.69 469 TYR A CA 1
ATOM 3385 C C . TYR A 1 469 ? -13.929 -15.601 17.251 1.00 87.69 469 TYR A C 1
ATOM 3387 O O . TYR A 1 469 ? -13.426 -15.535 18.369 1.00 87.69 469 TYR A O 1
ATOM 3395 N N . GLY A 1 470 ? -14.950 -14.827 16.869 1.00 79.94 470 GLY A N 1
ATOM 3396 C CA . GLY A 1 470 ? -15.596 -13.866 17.768 1.00 79.94 470 GLY A CA 1
ATOM 3397 C C . GLY A 1 470 ? -16.114 -14.542 19.039 1.00 79.94 470 GLY A C 1
ATOM 3398 O O . GLY A 1 470 ? -15.688 -14.209 20.143 1.00 79.94 470 GLY A O 1
ATOM 3399 N N . LYS A 1 471 ? -16.932 -15.588 18.878 1.00 81.94 471 LYS A N 1
ATOM 3400 C CA . LYS A 1 471 ? -17.499 -16.341 20.007 1.00 81.94 471 LYS A CA 1
ATOM 3401 C C . LYS A 1 471 ? -16.440 -17.097 20.810 1.00 81.94 471 LYS A C 1
ATOM 3403 O O . LYS A 1 471 ? -16.490 -17.125 22.039 1.00 81.94 471 LYS A O 1
ATOM 3408 N N . LEU A 1 472 ? -15.455 -17.698 20.138 1.00 84.31 472 LEU A N 1
ATOM 3409 C CA . LEU A 1 472 ? -14.341 -18.351 20.829 1.00 84.31 472 LEU A CA 1
ATOM 3410 C C . LEU A 1 472 ? -13.494 -17.351 21.625 1.00 84.31 472 LEU A C 1
ATOM 3412 O O . LEU A 1 472 ? -13.016 -17.705 22.702 1.00 84.31 472 LEU A O 1
ATOM 3416 N N . ALA A 1 473 ? -13.324 -16.119 21.137 1.00 83.88 473 ALA A N 1
ATOM 3417 C CA . ALA A 1 473 ? -12.609 -15.063 21.850 1.00 83.88 473 ALA A CA 1
ATOM 3418 C C . ALA A 1 473 ? -13.378 -14.591 23.088 1.00 83.88 473 ALA A C 1
ATOM 3420 O O . ALA A 1 473 ? -12.761 -14.326 24.120 1.00 83.88 473 ALA A O 1
ATOM 3421 N N . ASP A 1 474 ? -14.709 -14.567 23.031 1.00 81.25 474 ASP A N 1
ATOM 3422 C CA . ASP A 1 474 ? -15.536 -14.264 24.200 1.00 81.25 474 ASP A CA 1
ATOM 3423 C C . ASP A 1 474 ? -15.452 -15.353 25.281 1.00 81.25 474 ASP A C 1
ATOM 3425 O O . ASP A 1 474 ? -15.435 -15.036 26.469 1.00 81.25 474 ASP A O 1
ATOM 3429 N N . GLN A 1 475 ? -15.310 -16.628 24.895 1.00 82.44 475 GLN A N 1
ATOM 3430 C CA . GLN A 1 475 ? -15.210 -17.752 25.839 1.00 82.44 475 GLN A CA 1
ATOM 3431 C C . GLN A 1 475 ? -13.793 -18.018 26.377 1.00 82.44 475 GLN A C 1
ATOM 3433 O O . GLN A 1 475 ? -13.621 -18.355 27.553 1.00 82.44 475 GLN A O 1
ATOM 3438 N N . ARG A 1 476 ? -12.777 -17.963 25.504 1.00 84.00 476 ARG A N 1
ATOM 3439 C CA . ARG A 1 476 ? -11.381 -18.351 25.797 1.00 84.00 476 ARG A CA 1
ATOM 3440 C C . ARG A 1 476 ? -10.441 -17.160 25.979 1.00 84.00 476 ARG A C 1
ATOM 3442 O O . ARG A 1 476 ? -9.281 -17.365 26.328 1.00 84.00 476 ARG A O 1
ATOM 3449 N N . GLY A 1 477 ? -10.932 -15.946 25.757 1.00 86.94 477 GLY A N 1
ATOM 3450 C CA . GLY A 1 477 ? -10.150 -14.718 25.776 1.00 86.94 477 GLY A CA 1
ATOM 3451 C C . GLY A 1 477 ? -9.663 -14.291 24.389 1.00 86.94 477 GLY A C 1
ATOM 3452 O O . GLY A 1 477 ? -9.516 -15.091 23.459 1.00 86.94 477 GLY A O 1
ATOM 3453 N N . ARG A 1 478 ? -9.386 -12.997 24.256 1.00 89.31 478 ARG A N 1
ATOM 3454 C CA . ARG A 1 478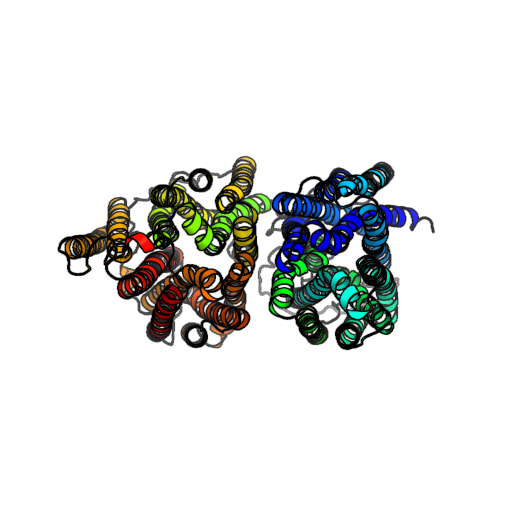 ? -8.934 -12.326 23.036 1.00 89.31 478 ARG A CA 1
ATOM 3455 C C . ARG A 1 478 ? -7.468 -12.644 22.740 1.00 89.31 478 ARG A C 1
ATOM 3457 O O . ARG A 1 478 ? -7.115 -12.834 21.577 1.00 89.31 478 ARG A O 1
ATOM 3464 N N . LYS A 1 479 ? -6.606 -12.747 23.764 1.00 91.75 479 LYS A N 1
ATOM 3465 C CA . LYS A 1 479 ? -5.162 -13.011 23.596 1.00 91.75 479 LYS A CA 1
ATOM 3466 C C . LYS A 1 479 ? -4.891 -14.358 22.911 1.00 91.75 479 LYS A C 1
ATOM 3468 O O . LYS A 1 479 ? -4.170 -14.350 21.912 1.00 91.75 479 LYS A O 1
ATOM 3473 N N . PRO A 1 480 ? -5.447 -15.501 23.367 1.00 92.44 480 PRO A N 1
ATOM 3474 C CA . PRO A 1 480 ? -5.158 -16.794 22.748 1.00 92.44 480 PRO A CA 1
ATOM 3475 C C . PRO A 1 480 ? -5.683 -16.881 21.316 1.00 92.44 480 PRO A C 1
ATOM 3477 O O . PRO A 1 480 ? -5.002 -17.418 20.448 1.00 92.44 480 PRO A O 1
ATOM 3480 N N . MET A 1 481 ? -6.866 -16.319 21.050 1.00 93.38 481 MET A N 1
ATOM 3481 C CA . MET A 1 481 ? -7.461 -16.353 19.714 1.00 93.38 481 MET A CA 1
ATOM 3482 C C . MET A 1 481 ? -6.710 -15.446 18.726 1.00 93.38 481 MET A C 1
ATOM 3484 O O . MET A 1 481 ? -6.502 -15.840 17.581 1.00 93.38 481 MET A O 1
ATOM 3488 N N . MET A 1 482 ? -6.222 -14.279 19.166 1.00 93.94 482 MET A N 1
ATOM 3489 C CA . MET A 1 482 ? -5.350 -13.434 18.341 1.00 93.94 482 MET A CA 1
ATOM 3490 C C . MET A 1 482 ? -4.027 -14.145 18.013 1.00 93.94 482 MET A C 1
ATOM 3492 O O . MET A 1 482 ? -3.597 -14.136 16.863 1.00 93.94 482 MET A O 1
ATOM 3496 N N . LEU A 1 483 ? -3.391 -14.793 18.998 1.00 96.06 483 LEU A N 1
ATOM 3497 C CA . LEU A 1 483 ? -2.147 -15.544 18.781 1.00 96.06 483 LEU A CA 1
ATOM 3498 C C . LEU A 1 483 ? -2.347 -16.749 17.856 1.00 96.06 483 LEU A C 1
ATOM 3500 O O . LEU A 1 483 ? -1.493 -17.001 17.011 1.00 96.06 483 LEU A O 1
ATOM 3504 N N . LEU A 1 484 ? -3.477 -17.452 17.972 1.00 96.44 484 LEU A N 1
ATOM 3505 C CA . LEU A 1 484 ? -3.857 -18.514 17.041 1.00 96.44 484 LEU A CA 1
ATOM 3506 C C . LEU A 1 484 ? -4.004 -17.968 15.615 1.00 96.44 484 LEU A C 1
ATOM 3508 O O . LEU A 1 484 ? -3.462 -18.554 14.682 1.00 96.44 484 LEU A O 1
ATOM 3512 N N . GLY A 1 485 ? -4.686 -16.830 15.455 1.00 96.19 485 GLY A N 1
ATOM 3513 C CA . GLY A 1 485 ? -4.847 -16.154 14.168 1.00 96.19 485 GLY A CA 1
ATOM 3514 C C . GLY A 1 485 ? -3.518 -15.778 13.520 1.00 96.19 485 GLY A C 1
ATOM 3515 O O . GLY A 1 485 ? -3.255 -16.147 12.378 1.00 96.19 485 GLY A O 1
ATOM 3516 N N . VAL A 1 486 ? -2.645 -15.101 14.273 1.00 97.38 486 VAL A N 1
ATOM 3517 C CA . VAL A 1 486 ? -1.291 -14.744 13.817 1.00 97.38 486 VAL A CA 1
ATOM 3518 C C . VAL A 1 486 ? -0.469 -15.996 13.499 1.00 97.38 486 VAL A C 1
ATOM 3520 O O . VAL A 1 486 ? 0.207 -16.031 12.475 1.00 97.38 486 VAL A O 1
ATOM 3523 N N . GLY A 1 487 ? -0.556 -17.041 14.326 1.00 97.69 487 GLY A N 1
ATOM 3524 C CA . GLY A 1 487 ? 0.137 -18.311 14.107 1.00 97.69 487 GLY A CA 1
ATOM 3525 C C . GLY A 1 487 ? -0.291 -19.009 12.815 1.00 97.69 487 GLY A C 1
ATOM 3526 O O . GLY A 1 487 ? 0.564 -19.358 12.006 1.00 97.69 487 GLY A O 1
ATOM 3527 N N . LEU A 1 488 ? -1.601 -19.152 12.581 1.00 97.88 488 LEU A N 1
ATOM 3528 C CA . LEU A 1 488 ? -2.149 -19.727 11.346 1.00 97.88 488 LEU A CA 1
ATOM 3529 C C . LEU A 1 488 ? -1.790 -18.892 10.117 1.00 97.88 488 LEU A C 1
ATOM 3531 O O . LEU A 1 488 ? -1.444 -19.448 9.079 1.00 97.88 488 LEU A O 1
ATOM 3535 N N . PHE A 1 489 ? -1.818 -17.564 10.237 1.00 97.75 489 PHE A N 1
ATOM 3536 C CA . PHE A 1 489 ? -1.445 -16.670 9.146 1.00 97.75 489 PHE A CA 1
ATOM 3537 C C . PHE A 1 489 ? 0.038 -16.808 8.777 1.00 97.75 489 PHE A C 1
ATOM 3539 O O . PHE A 1 489 ? 0.378 -16.929 7.601 1.00 97.75 489 PHE A O 1
ATOM 3546 N N . VAL A 1 490 ? 0.933 -16.816 9.770 1.00 97.69 490 VAL A N 1
ATOM 3547 C CA . VAL A 1 490 ? 2.378 -16.984 9.551 1.00 97.69 490 VAL A CA 1
ATOM 3548 C C . VAL A 1 490 ? 2.683 -18.378 9.011 1.00 97.69 490 VAL A C 1
ATOM 3550 O O . VAL A 1 490 ? 3.438 -18.492 8.051 1.00 97.69 490 VAL A O 1
ATOM 3553 N N . LEU A 1 491 ? 2.058 -19.426 9.558 1.00 98.31 491 LEU A N 1
ATOM 3554 C CA . LEU A 1 491 ? 2.190 -20.790 9.046 1.00 98.31 491 LEU A CA 1
ATOM 3555 C C . LEU A 1 491 ? 1.728 -20.882 7.588 1.00 98.31 491 LEU A C 1
ATOM 3557 O O . LEU A 1 491 ? 2.471 -21.371 6.744 1.00 98.31 491 LEU A O 1
ATOM 3561 N N . GLY A 1 492 ? 0.540 -20.357 7.277 1.00 97.88 492 GLY A N 1
ATOM 3562 C CA . GLY A 1 492 ? 0.026 -20.291 5.911 1.00 97.88 492 GLY A CA 1
ATOM 3563 C C . GLY A 1 492 ? 0.963 -19.521 4.980 1.00 97.88 492 GLY A C 1
ATOM 3564 O O . GLY A 1 492 ? 1.220 -19.977 3.873 1.00 97.88 492 GLY A O 1
ATOM 3565 N N . SER A 1 493 ? 1.552 -18.416 5.449 1.00 97.38 493 SER A N 1
ATOM 3566 C CA . SER A 1 493 ? 2.546 -17.645 4.689 1.00 97.38 493 SER A CA 1
ATOM 3567 C C . SER A 1 493 ? 3.809 -18.470 4.399 1.00 97.38 493 SER A C 1
ATOM 3569 O O . SER A 1 493 ? 4.277 -18.502 3.266 1.00 97.38 493 SER A O 1
ATOM 3571 N N . VAL A 1 494 ? 4.347 -19.186 5.394 1.00 98.06 494 VAL A N 1
ATOM 3572 C CA . VAL A 1 494 ? 5.503 -20.080 5.201 1.00 98.06 494 VAL A CA 1
ATOM 3573 C C . VAL A 1 494 ? 5.180 -21.149 4.158 1.00 98.06 494 VAL A C 1
ATOM 3575 O O . VAL A 1 494 ? 5.947 -21.331 3.218 1.00 98.06 494 VAL A O 1
ATOM 3578 N N . LEU A 1 495 ? 4.029 -21.813 4.289 1.00 98.06 495 LEU A N 1
ATOM 3579 C CA . LEU A 1 495 ? 3.598 -22.851 3.354 1.00 98.06 495 LEU A CA 1
ATOM 3580 C C . LEU A 1 495 ? 3.422 -22.296 1.931 1.00 98.06 495 LEU A C 1
ATOM 3582 O O . LEU A 1 495 ? 3.925 -22.894 0.985 1.00 98.06 495 LEU A O 1
ATOM 3586 N N . CYS A 1 496 ? 2.798 -21.122 1.775 1.00 97.69 496 CYS A N 1
ATOM 3587 C CA . CYS A 1 496 ? 2.661 -20.449 0.479 1.00 97.69 496 CYS A CA 1
ATOM 3588 C C . CYS A 1 496 ? 4.023 -20.132 -0.158 1.00 97.69 496 CYS A C 1
ATOM 3590 O O . CYS A 1 496 ? 4.207 -20.352 -1.352 1.00 97.69 496 CYS A O 1
ATOM 3592 N N . GLY A 1 497 ? 4.998 -19.671 0.633 1.00 95.88 497 GLY A N 1
ATOM 3593 C CA . GLY A 1 497 ? 6.360 -19.414 0.155 1.00 95.88 497 GLY A CA 1
ATOM 3594 C C . GLY A 1 497 ? 7.085 -20.671 -0.344 1.00 95.88 497 GLY A C 1
ATOM 3595 O O . GLY A 1 497 ? 7.938 -20.573 -1.222 1.00 95.88 497 GLY A O 1
ATOM 3596 N N . PHE A 1 498 ? 6.720 -21.856 0.153 1.00 96.69 498 PHE A N 1
ATOM 3597 C CA . PHE A 1 498 ? 7.251 -23.150 -0.295 1.00 96.69 498 PHE A CA 1
ATOM 3598 C C . PHE A 1 498 ? 6.334 -23.894 -1.278 1.00 96.69 498 PHE A C 1
ATOM 3600 O O . PHE A 1 498 ? 6.596 -25.054 -1.596 1.00 96.69 498 PHE A O 1
ATOM 3607 N N . ALA A 1 499 ? 5.270 -23.263 -1.782 1.00 96.88 499 ALA A N 1
ATOM 3608 C CA . ALA A 1 499 ? 4.358 -23.925 -2.705 1.00 96.88 499 ALA A CA 1
ATOM 3609 C C . ALA A 1 499 ? 5.073 -24.346 -4.001 1.00 96.88 499 ALA A C 1
ATOM 3611 O O . ALA A 1 499 ? 5.833 -23.575 -4.590 1.00 96.88 499 ALA A O 1
ATOM 3612 N N . TRP A 1 500 ? 4.809 -25.576 -4.442 1.00 94.75 500 TRP A N 1
ATOM 3613 C CA . TRP A 1 500 ? 5.412 -26.193 -5.633 1.00 94.75 500 TRP A CA 1
ATOM 3614 C C . TRP A 1 500 ? 4.440 -26.322 -6.813 1.00 94.75 500 TRP A C 1
ATOM 3616 O O . TRP A 1 500 ? 4.821 -26.785 -7.880 1.00 94.75 500 TRP A O 1
ATOM 3626 N N . SER A 1 501 ? 3.169 -25.970 -6.621 1.00 95.06 501 SER A N 1
ATOM 3627 C CA . SER A 1 501 ? 2.135 -26.007 -7.659 1.00 95.06 501 SER A CA 1
ATOM 3628 C C . SER A 1 501 ? 0.998 -25.051 -7.306 1.00 95.06 501 SER A C 1
ATOM 3630 O O . SER A 1 501 ? 0.813 -24.716 -6.130 1.00 95.06 501 SER A O 1
ATOM 3632 N N . MET A 1 502 ? 0.219 -24.626 -8.305 1.00 93.75 502 MET A N 1
ATOM 3633 C CA . MET A 1 502 ? -0.922 -23.729 -8.091 1.00 93.75 502 MET A CA 1
ATOM 3634 C C . MET A 1 502 ? -1.968 -24.319 -7.115 1.00 93.75 502 MET A C 1
ATOM 3636 O O . MET A 1 502 ? -2.342 -23.617 -6.175 1.00 93.75 502 MET A O 1
ATOM 3640 N N . PRO A 1 503 ? -2.366 -25.609 -7.197 1.00 94.81 503 PRO A N 1
ATOM 3641 C CA . PRO A 1 503 ? -3.277 -26.206 -6.214 1.00 94.81 503 PRO A CA 1
ATOM 3642 C C . PRO A 1 503 ? -2.720 -26.233 -4.785 1.00 94.81 503 PRO A C 1
ATOM 3644 O O . PRO A 1 503 ? -3.454 -25.955 -3.835 1.00 94.81 503 PRO A O 1
ATOM 3647 N N . ALA A 1 504 ? -1.421 -26.516 -4.613 1.00 97.00 504 ALA A N 1
ATOM 3648 C CA . ALA A 1 504 ? -0.785 -26.460 -3.296 1.00 97.00 504 ALA A CA 1
ATOM 3649 C C . ALA A 1 504 ? -0.824 -25.033 -2.728 1.00 97.00 504 ALA A C 1
ATOM 3651 O O . ALA A 1 504 ? -1.176 -24.838 -1.566 1.00 97.00 504 ALA A O 1
ATOM 3652 N N . LEU A 1 505 ? -0.545 -24.024 -3.562 1.00 97.19 505 LEU A N 1
ATOM 3653 C CA . LEU A 1 505 ? -0.632 -22.622 -3.164 1.00 97.19 505 LEU A CA 1
ATOM 3654 C C . LEU A 1 505 ? -2.065 -22.235 -2.757 1.00 97.19 505 LEU A C 1
ATOM 3656 O O . LEU A 1 505 ? -2.252 -21.612 -1.715 1.00 97.19 505 LEU A O 1
ATOM 3660 N N . ILE A 1 506 ? -3.080 -22.663 -3.513 1.00 96.12 506 ILE A N 1
ATOM 3661 C CA . ILE A 1 506 ? -4.503 -22.463 -3.181 1.00 96.12 506 ILE A CA 1
ATOM 3662 C C . ILE A 1 506 ? -4.844 -23.100 -1.821 1.00 96.12 506 ILE A C 1
ATOM 3664 O O . ILE A 1 506 ? -5.466 -22.458 -0.971 1.00 96.12 506 ILE A O 1
ATOM 3668 N N . ALA A 1 507 ? -4.392 -24.330 -1.564 1.00 97.00 507 ALA A N 1
ATOM 3669 C CA . ALA A 1 507 ? -4.615 -25.006 -0.285 1.00 97.00 507 ALA A CA 1
ATOM 3670 C C . ALA A 1 507 ? -3.929 -24.284 0.889 1.00 97.00 507 ALA A C 1
ATOM 3672 O O . ALA A 1 507 ? -4.504 -24.141 1.967 1.00 97.00 507 ALA A O 1
ATOM 3673 N N . PHE A 1 508 ? -2.719 -23.765 0.695 1.00 98.12 508 PHE A N 1
ATOM 3674 C CA . PHE A 1 508 ? -2.023 -23.000 1.732 1.00 98.12 508 PHE A CA 1
ATOM 3675 C C . PHE A 1 508 ? -2.658 -21.624 1.973 1.00 98.12 508 PHE A C 1
ATOM 3677 O O . PHE A 1 508 ? -2.712 -21.161 3.117 1.00 98.12 508 PHE A O 1
ATOM 3684 N N . ARG A 1 509 ? -3.245 -21.012 0.936 1.00 96.88 509 ARG A N 1
ATOM 3685 C CA . ARG A 1 509 ? -4.048 -19.784 1.050 1.00 96.88 509 ARG A CA 1
ATOM 3686 C C . ARG A 1 509 ? -5.309 -19.981 1.885 1.00 96.88 509 ARG A C 1
ATOM 3688 O O . ARG A 1 509 ? -5.682 -19.063 2.614 1.00 96.88 509 ARG A O 1
ATOM 3695 N N . LEU A 1 510 ? -5.923 -21.167 1.859 1.00 96.06 510 LEU A N 1
ATOM 3696 C CA . LEU A 1 510 ? -7.020 -21.515 2.772 1.00 96.06 510 LEU A CA 1
ATOM 3697 C C . LEU A 1 510 ? -6.569 -21.394 4.239 1.00 96.06 510 LEU A C 1
ATOM 3699 O O . LEU A 1 510 ? -7.219 -20.710 5.028 1.00 96.06 510 LEU A O 1
ATOM 3703 N N . ILE A 1 511 ? -5.428 -22.000 4.593 1.00 97.38 511 ILE A N 1
ATOM 3704 C CA . ILE A 1 511 ? -4.862 -21.955 5.957 1.00 97.38 511 ILE A CA 1
ATOM 3705 C C . ILE A 1 511 ? -4.564 -20.509 6.367 1.00 97.38 511 ILE A C 1
ATOM 3707 O O . ILE A 1 511 ? -4.921 -20.075 7.465 1.00 97.38 511 ILE A O 1
ATOM 3711 N N . GLN A 1 512 ? -3.948 -19.743 5.465 1.00 96.94 512 GLN A N 1
ATOM 3712 C CA . GLN A 1 512 ? -3.638 -18.336 5.700 1.00 96.94 512 GLN A CA 1
ATOM 3713 C C . GLN A 1 512 ? -4.915 -17.497 5.911 1.00 96.94 512 GLN A C 1
ATOM 3715 O O . GLN A 1 512 ? -4.954 -16.644 6.801 1.00 96.94 512 GLN A O 1
ATOM 3720 N N . GLY A 1 513 ? -5.977 -17.776 5.145 1.00 95.19 513 GLY A N 1
ATOM 3721 C CA . GLY A 1 513 ? -7.279 -17.109 5.236 1.00 95.19 513 GLY A CA 1
ATOM 3722 C C . GLY A 1 513 ? -7.994 -17.360 6.560 1.00 95.19 513 GLY A C 1
ATOM 3723 O O . GLY A 1 513 ? -8.548 -16.424 7.139 1.00 95.19 513 GLY A O 1
ATOM 3724 N N . LEU A 1 514 ? -7.896 -18.578 7.105 1.00 95.19 514 LEU A N 1
ATOM 3725 C CA . LEU A 1 514 ? -8.365 -18.875 8.464 1.00 95.19 514 LEU A CA 1
ATOM 3726 C C . LEU A 1 514 ? -7.643 -17.996 9.497 1.00 95.19 514 LEU A C 1
ATOM 3728 O O . LEU A 1 514 ? -8.285 -17.370 10.335 1.00 95.19 514 LEU A O 1
ATOM 3732 N N . GLY A 1 515 ? -6.318 -17.850 9.397 1.00 95.56 515 GLY A N 1
ATOM 3733 C CA . GLY A 1 515 ? -5.571 -16.930 10.263 1.00 95.56 515 GLY A CA 1
ATOM 3734 C C . GLY A 1 515 ? -6.040 -15.475 10.139 1.00 95.56 515 GLY A C 1
ATOM 3735 O O . GLY A 1 515 ? -6.263 -14.789 11.142 1.00 95.56 515 GLY A O 1
ATOM 3736 N N . ALA A 1 516 ? -6.268 -15.014 8.907 1.00 93.69 516 ALA A N 1
ATOM 3737 C CA . ALA A 1 516 ? -6.738 -13.660 8.627 1.00 93.69 516 ALA A CA 1
ATOM 3738 C C . ALA A 1 516 ? -8.140 -13.374 9.198 1.00 93.69 516 ALA A C 1
ATOM 3740 O O . ALA A 1 516 ? -8.411 -12.242 9.609 1.00 93.69 516 ALA A O 1
ATOM 3741 N N . GLY A 1 517 ? -9.011 -14.388 9.251 1.00 90.44 517 GLY A N 1
ATOM 3742 C CA . GLY A 1 517 ? -10.354 -14.300 9.832 1.00 90.44 517 GLY A CA 1
ATOM 3743 C C . GLY A 1 517 ? -10.375 -14.083 11.344 1.00 90.44 517 GLY A C 1
ATOM 3744 O O . GLY A 1 517 ? -11.332 -13.512 11.857 1.00 90.44 517 GLY A O 1
ATOM 3745 N N . ALA A 1 518 ? -9.313 -14.451 12.064 1.00 92.56 518 ALA A N 1
ATOM 3746 C CA . ALA A 1 518 ? -9.169 -14.166 13.493 1.00 92.56 518 ALA A CA 1
ATOM 3747 C C . ALA A 1 518 ? -8.619 -12.753 13.746 1.00 92.56 518 ALA A C 1
ATOM 3749 O O . ALA A 1 518 ? -9.130 -12.010 14.586 1.00 92.56 518 ALA A O 1
ATOM 3750 N N . ILE A 1 519 ? -7.575 -12.371 13.007 1.00 94.06 519 ILE A N 1
ATOM 3751 C CA . ILE A 1 519 ? -6.760 -11.181 13.290 1.00 94.06 519 ILE A CA 1
ATOM 3752 C C . ILE A 1 519 ? -7.593 -9.894 13.334 1.00 94.06 519 ILE A C 1
ATOM 3754 O O . ILE A 1 519 ? -7.514 -9.120 14.292 1.00 94.06 519 ILE A O 1
ATOM 3758 N N . GLN A 1 520 ? -8.387 -9.644 12.292 1.00 85.31 520 GLN A N 1
ATOM 3759 C CA . GLN A 1 520 ? -9.096 -8.376 12.145 1.00 85.31 520 GLN A CA 1
ATOM 3760 C C . GLN A 1 520 ? -10.232 -8.185 13.170 1.00 85.31 520 GLN A C 1
ATOM 3762 O O . GLN A 1 520 ? -10.222 -7.154 13.853 1.00 85.31 520 GLN A O 1
ATOM 3767 N N . PRO A 1 521 ? -11.190 -9.123 13.336 1.00 84.31 521 PRO A N 1
ATOM 3768 C CA . PRO A 1 521 ? -12.275 -8.942 14.300 1.00 84.31 521 PRO A CA 1
ATOM 3769 C C . PRO A 1 521 ? -11.764 -8.914 15.740 1.00 84.31 521 PRO A C 1
ATOM 3771 O O . PRO A 1 521 ? -12.138 -8.018 16.493 1.00 84.31 521 PRO A O 1
ATOM 3774 N N . ILE A 1 522 ? -10.845 -9.811 16.116 1.00 89.81 522 ILE A N 1
ATOM 3775 C CA . ILE A 1 522 ? -10.310 -9.845 17.484 1.00 89.81 522 ILE A CA 1
ATOM 3776 C C . ILE A 1 522 ? -9.509 -8.576 17.777 1.00 89.81 522 ILE A C 1
ATOM 3778 O O . ILE A 1 522 ? -9.593 -8.043 18.879 1.00 89.81 522 ILE A O 1
ATOM 3782 N N . GLY A 1 523 ? -8.775 -8.038 16.798 1.00 89.31 523 GLY A N 1
ATOM 3783 C CA . GLY A 1 523 ? -8.082 -6.759 16.945 1.00 89.31 523 GLY A CA 1
ATOM 3784 C C . GLY A 1 523 ? -9.034 -5.610 17.275 1.00 89.31 523 GLY A C 1
ATOM 3785 O O . GLY A 1 523 ? -8.747 -4.805 18.163 1.00 89.31 523 GLY A O 1
ATOM 3786 N N . MET A 1 524 ? -10.195 -5.567 16.615 1.00 82.94 524 MET A N 1
ATOM 3787 C CA . MET A 1 524 ? -11.242 -4.585 16.908 1.00 82.94 524 MET A CA 1
ATOM 3788 C C . MET A 1 524 ? -11.875 -4.808 18.286 1.00 82.94 524 MET A C 1
ATOM 3790 O O . MET A 1 524 ? -12.127 -3.828 18.988 1.00 82.94 524 MET A O 1
ATOM 3794 N N . THR A 1 525 ? -12.063 -6.061 18.706 1.00 84.19 525 THR A N 1
ATOM 3795 C CA . THR A 1 525 ? -12.543 -6.400 20.054 1.00 84.19 525 THR A CA 1
ATOM 3796 C C . THR A 1 525 ? -11.549 -5.962 21.128 1.00 84.19 525 THR A C 1
ATOM 3798 O O . THR A 1 525 ? -11.936 -5.240 22.039 1.00 84.19 525 THR A O 1
ATOM 3801 N N . ILE A 1 526 ? -10.252 -6.266 20.976 1.00 88.31 526 ILE A N 1
ATOM 3802 C CA . ILE A 1 526 ? -9.192 -5.818 21.898 1.00 88.31 526 ILE A CA 1
ATOM 3803 C C . ILE A 1 526 ? -9.198 -4.291 22.023 1.00 88.31 526 ILE A C 1
ATOM 3805 O O . ILE A 1 526 ? -9.126 -3.755 23.127 1.00 88.31 526 ILE A O 1
ATOM 3809 N N . VAL A 1 527 ? -9.309 -3.572 20.901 1.00 85.38 527 VAL A N 1
ATOM 3810 C CA . VAL A 1 527 ? -9.423 -2.106 20.904 1.00 85.38 527 VAL A CA 1
ATOM 3811 C C . VAL A 1 527 ? -10.689 -1.641 21.620 1.00 85.38 527 VAL A C 1
ATOM 3813 O O . VAL A 1 527 ? -10.646 -0.649 22.346 1.00 85.38 527 VAL A O 1
ATOM 3816 N N . GLY A 1 528 ? -11.804 -2.344 21.430 1.00 79.69 528 GLY A N 1
ATOM 3817 C CA . GLY A 1 528 ? -13.051 -2.102 22.143 1.00 79.69 528 GLY A CA 1
ATOM 3818 C C . GLY A 1 528 ? -12.898 -2.250 23.656 1.00 79.69 528 GLY A C 1
ATOM 3819 O O . GLY A 1 528 ? -13.359 -1.379 24.393 1.00 79.69 528 GLY A O 1
ATOM 3820 N N . ASP A 1 529 ? -12.209 -3.293 24.105 1.00 83.25 529 ASP A N 1
ATOM 3821 C CA . ASP A 1 529 ? -12.076 -3.637 25.521 1.00 83.25 529 ASP A CA 1
ATOM 3822 C C . ASP A 1 529 ? -11.141 -2.679 26.273 1.00 83.25 529 ASP A C 1
ATOM 3824 O O . ASP A 1 529 ? -11.397 -2.329 27.423 1.00 83.25 529 ASP A O 1
ATOM 3828 N N . ILE A 1 530 ? -10.064 -2.212 25.629 1.00 85.25 530 ILE A N 1
ATOM 3829 C CA . ILE A 1 530 ? -9.033 -1.397 26.298 1.00 85.25 530 ILE A CA 1
ATOM 3830 C C . ILE A 1 530 ? -9.206 0.117 26.117 1.00 85.25 530 ILE A C 1
ATOM 3832 O O . ILE A 1 530 ? -8.522 0.888 26.796 1.00 85.25 530 ILE A O 1
ATOM 3836 N N . TYR A 1 531 ? -10.059 0.570 25.192 1.00 81.50 531 TYR A N 1
ATOM 3837 C CA . TYR A 1 531 ? -10.265 1.993 24.906 1.00 81.50 531 TYR A CA 1
ATOM 3838 C C . TYR A 1 531 ? -11.726 2.412 25.059 1.00 81.50 531 TYR A C 1
ATOM 3840 O O . TYR A 1 531 ? -12.651 1.775 24.547 1.00 81.50 531 TYR A O 1
ATOM 3848 N N . THR A 1 532 ? -11.927 3.562 25.703 1.00 79.69 532 THR A N 1
ATOM 3849 C CA . THR A 1 532 ? -13.255 4.173 25.843 1.00 79.69 532 THR A CA 1
ATOM 3850 C C . THR A 1 532 ? -13.788 4.661 24.493 1.00 79.69 532 THR A C 1
ATOM 3852 O O . THR A 1 532 ? -13.033 4.862 23.540 1.00 79.69 532 THR A O 1
ATOM 3855 N N . LEU A 1 533 ? -15.097 4.911 24.391 1.00 68.56 533 LEU A N 1
ATOM 3856 C CA . LEU A 1 533 ? -15.737 5.325 23.136 1.00 68.56 533 LEU A CA 1
ATOM 3857 C C . LEU A 1 533 ? -15.079 6.562 22.490 1.00 68.56 533 LEU A C 1
ATOM 3859 O O . LEU A 1 533 ? -14.841 6.575 21.283 1.00 68.56 533 LEU A O 1
ATOM 3863 N N . ALA A 1 534 ? -14.719 7.566 23.295 1.00 68.56 534 ALA A N 1
ATOM 3864 C CA . ALA A 1 534 ? -14.045 8.778 22.823 1.00 68.56 534 ALA A CA 1
ATOM 3865 C C . ALA A 1 534 ? -12.604 8.515 22.338 1.00 68.56 534 ALA A C 1
ATOM 3867 O O . ALA A 1 534 ? -12.090 9.202 21.453 1.00 68.56 534 ALA A O 1
ATOM 3868 N N . GLU A 1 535 ? -11.939 7.511 22.910 1.00 76.31 535 GLU A N 1
ATOM 3869 C CA . GLU A 1 535 ? -10.586 7.098 22.542 1.00 76.31 535 GLU A CA 1
ATOM 3870 C C . GLU A 1 535 ? -10.575 6.260 21.255 1.00 76.31 535 GLU A C 1
ATOM 3872 O O . GLU A 1 535 ? -9.667 6.413 20.432 1.00 76.31 535 GLU A O 1
ATOM 3877 N N . ARG A 1 536 ? -11.612 5.438 21.037 1.00 73.00 536 ARG A N 1
ATOM 3878 C CA . ARG A 1 536 ? -11.743 4.551 19.871 1.00 73.00 536 ARG A CA 1
ATOM 3879 C C . ARG A 1 536 ? -11.650 5.302 18.548 1.00 73.00 536 ARG A C 1
ATOM 3881 O O . ARG A 1 536 ? -10.981 4.811 17.651 1.00 73.00 536 ARG A O 1
ATOM 3888 N N . ALA A 1 537 ? -12.213 6.506 18.427 1.00 63.66 537 ALA A N 1
ATOM 3889 C CA . ALA A 1 537 ? -12.099 7.303 17.198 1.00 63.66 537 ALA A CA 1
ATOM 3890 C C . ALA A 1 537 ? -10.632 7.595 16.811 1.00 63.66 537 ALA A C 1
ATOM 3892 O O . ALA A 1 537 ? -10.261 7.508 15.642 1.00 63.66 537 ALA A O 1
ATOM 3893 N N . LYS A 1 538 ? -9.766 7.879 17.795 1.00 65.25 538 LYS A N 1
ATOM 3894 C CA . LYS A 1 538 ? -8.325 8.083 17.559 1.00 65.25 538 LYS A CA 1
ATOM 3895 C C . LYS A 1 538 ? -7.630 6.777 17.192 1.00 65.25 538 LYS A C 1
ATOM 3897 O O . LYS A 1 538 ? -6.776 6.766 16.313 1.00 65.25 538 LYS A O 1
ATOM 3902 N N . VAL A 1 539 ? -7.992 5.684 17.862 1.00 74.81 539 VAL A N 1
ATOM 3903 C CA . VAL A 1 539 ? -7.435 4.351 17.594 1.00 74.81 539 VAL A CA 1
ATOM 3904 C C . VAL A 1 539 ? -7.819 3.853 16.203 1.00 74.81 539 VAL A C 1
ATOM 3906 O O . VAL A 1 539 ? -6.969 3.333 15.492 1.00 74.81 539 VAL A O 1
ATOM 3909 N N . GLN A 1 540 ? -9.054 4.097 15.769 1.00 67.31 540 GLN A N 1
ATOM 3910 C CA . GLN A 1 540 ? -9.488 3.822 14.401 1.00 67.31 540 GLN A CA 1
ATOM 3911 C C . GLN A 1 540 ? -8.657 4.605 13.379 1.00 67.31 540 GLN A C 1
ATOM 3913 O O . GLN A 1 540 ? -8.313 4.051 12.345 1.00 67.31 540 GLN A O 1
ATOM 3918 N N . GLY A 1 541 ? -8.233 5.835 13.691 1.00 64.44 541 GLY A N 1
ATOM 3919 C CA . GLY A 1 541 ? -7.263 6.568 12.870 1.00 64.44 541 GLY A CA 1
ATOM 3920 C C . GLY A 1 541 ? -5.908 5.855 12.733 1.00 64.44 541 GLY A C 1
ATOM 3921 O O . GLY A 1 541 ? -5.359 5.798 11.636 1.00 64.44 541 GLY A O 1
ATOM 3922 N N . TYR A 1 542 ? -5.392 5.255 13.814 1.00 71.69 542 TYR A N 1
ATOM 3923 C CA . TYR A 1 542 ? -4.173 4.433 13.769 1.00 71.69 542 TYR A CA 1
ATOM 3924 C C . TYR A 1 542 ? -4.368 3.146 12.955 1.00 71.69 542 TYR A C 1
ATOM 3926 O O . TYR A 1 542 ? -3.507 2.785 12.161 1.00 71.69 542 TYR A O 1
ATOM 3934 N N . LEU A 1 543 ? -5.496 2.452 13.115 1.00 75.38 543 LEU A N 1
ATOM 3935 C CA . LEU A 1 543 ? -5.783 1.245 12.331 1.00 75.38 543 LEU A CA 1
ATOM 3936 C C . LEU A 1 543 ? -6.016 1.569 10.848 1.00 75.38 543 LEU A C 1
ATOM 3938 O O . LEU A 1 543 ? -5.562 0.834 9.977 1.00 75.38 543 LEU A O 1
ATOM 3942 N N . ALA A 1 544 ? -6.653 2.699 10.543 1.00 69.06 544 ALA A N 1
ATOM 3943 C CA . ALA A 1 544 ? -6.813 3.187 9.178 1.00 69.06 544 ALA A CA 1
ATOM 3944 C C . ALA A 1 544 ? -5.465 3.564 8.541 1.00 69.06 544 ALA A C 1
ATOM 3946 O O . ALA A 1 544 ? -5.261 3.316 7.353 1.00 69.06 544 ALA A O 1
ATOM 3947 N N . SER A 1 545 ? -4.511 4.102 9.315 1.00 69.62 545 SER A N 1
ATOM 3948 C CA . SER A 1 545 ? -3.177 4.403 8.783 1.00 69.62 545 SER A CA 1
ATOM 3949 C C . SER A 1 545 ? -2.407 3.141 8.394 1.00 69.62 545 SER A C 1
ATOM 3951 O O . SER A 1 545 ? -1.612 3.203 7.464 1.00 69.62 545 SER A O 1
ATOM 3953 N N . VAL A 1 546 ? -2.664 1.993 9.033 1.00 78.88 546 VAL A N 1
ATOM 3954 C CA . VAL A 1 546 ? -2.095 0.697 8.614 1.00 78.88 546 VAL A CA 1
ATOM 3955 C C . VAL A 1 546 ? -2.529 0.345 7.190 1.00 78.88 546 VAL A C 1
ATOM 3957 O O . VAL A 1 546 ? -1.681 -0.009 6.374 1.00 78.88 546 VAL A O 1
ATOM 3960 N N . TRP A 1 547 ? -3.812 0.507 6.858 1.00 76.31 547 TRP A N 1
ATOM 3961 C CA . TRP A 1 547 ? -4.315 0.308 5.493 1.00 76.31 547 TRP A CA 1
ATOM 3962 C C . TRP A 1 547 ? -3.717 1.311 4.505 1.00 76.31 547 TRP A C 1
ATOM 3964 O O . TRP A 1 547 ? -3.284 0.923 3.424 1.00 76.31 547 TRP A O 1
ATOM 3974 N N . GLY A 1 548 ? -3.611 2.582 4.903 1.00 68.69 548 GLY A N 1
ATOM 3975 C CA . GLY A 1 548 ? -2.952 3.610 4.095 1.00 68.69 548 GLY A CA 1
ATOM 3976 C C . GLY A 1 548 ? -1.481 3.288 3.803 1.00 68.69 548 GLY A C 1
ATOM 3977 O O . GLY A 1 548 ? -1.045 3.407 2.666 1.00 68.69 548 GLY A O 1
ATOM 3978 N N . ILE A 1 549 ? -0.718 2.815 4.789 1.00 70.56 549 ILE A N 1
ATOM 3979 C CA . ILE A 1 549 ? 0.683 2.405 4.594 1.00 70.56 549 ILE A CA 1
ATOM 3980 C C . ILE A 1 549 ? 0.760 1.157 3.702 1.00 70.56 549 ILE A C 1
ATOM 3982 O O . ILE A 1 549 ? 1.545 1.117 2.756 1.00 70.56 549 ILE A O 1
ATOM 3986 N N . SER A 1 550 ? -0.091 0.161 3.960 1.00 79.50 550 SER A N 1
ATOM 3987 C CA . SER A 1 550 ? -0.118 -1.107 3.216 1.00 79.50 550 SER A CA 1
ATOM 3988 C C . SER A 1 550 ? -0.500 -0.926 1.745 1.00 79.50 550 SER A C 1
ATOM 3990 O O . SER A 1 550 ? -0.034 -1.686 0.899 1.00 79.50 550 SER A O 1
ATOM 3992 N N . SER A 1 551 ? -1.286 0.111 1.430 1.00 72.94 551 SER A N 1
ATOM 3993 C CA . SER A 1 551 ? -1.662 0.481 0.058 1.00 72.94 551 SER A CA 1
ATOM 3994 C C . SER A 1 551 ? -0.462 0.805 -0.840 1.00 72.94 551 SER A C 1
ATOM 3996 O O . SER A 1 551 ? -0.518 0.579 -2.042 1.00 72.94 551 SER A O 1
ATOM 3998 N N . PHE A 1 552 ? 0.648 1.268 -0.255 1.00 69.62 552 PHE A N 1
ATOM 3999 C CA . PHE A 1 552 ? 1.899 1.509 -0.973 1.00 69.62 552 PHE A CA 1
ATOM 4000 C C . PHE A 1 552 ? 2.905 0.386 -0.760 1.00 69.62 552 PHE A C 1
ATOM 4002 O O . PHE A 1 552 ? 3.507 -0.086 -1.722 1.00 69.62 552 PHE A O 1
ATOM 4009 N N . VAL A 1 553 ? 3.092 -0.040 0.496 1.00 73.69 553 VAL A N 1
ATOM 4010 C CA . VAL A 1 553 ? 4.108 -1.035 0.865 1.00 73.69 553 VAL A CA 1
ATOM 4011 C C . VAL A 1 553 ? 3.845 -2.368 0.174 1.00 73.69 553 VAL A C 1
ATOM 4013 O O . VAL A 1 553 ? 4.779 -2.941 -0.375 1.00 73.69 553 VAL A O 1
ATOM 4016 N N . GLY A 1 554 ? 2.594 -2.838 0.148 1.00 82.00 554 GLY A N 1
ATOM 4017 C CA . GLY A 1 554 ? 2.248 -4.113 -0.477 1.00 82.00 554 GLY A CA 1
ATOM 4018 C C . GLY A 1 554 ? 2.571 -4.132 -1.969 1.00 82.00 554 GLY A C 1
ATOM 4019 O O . GLY A 1 554 ? 3.470 -4.872 -2.356 1.00 82.00 554 GLY A O 1
ATOM 4020 N N . PRO A 1 555 ? 1.950 -3.288 -2.813 1.00 80.25 555 PRO A N 1
ATOM 4021 C CA . PRO A 1 555 ? 2.203 -3.322 -4.251 1.00 80.25 555 PRO A C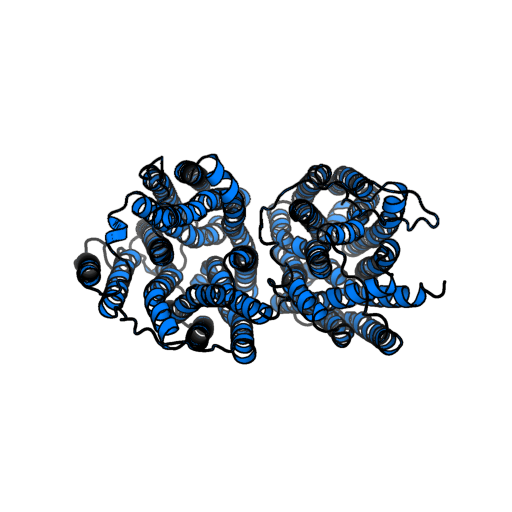A 1
ATOM 4022 C C . PRO A 1 555 ? 3.669 -3.062 -4.618 1.00 80.25 555 PRO A C 1
ATOM 4024 O O . PRO A 1 555 ? 4.188 -3.685 -5.542 1.00 80.25 555 PRO A O 1
ATOM 4027 N N . THR A 1 556 ? 4.352 -2.207 -3.849 1.00 71.75 556 THR A N 1
ATOM 4028 C CA . THR A 1 556 ? 5.791 -1.952 -3.993 1.00 71.75 556 THR A CA 1
ATOM 4029 C C . THR A 1 556 ? 6.619 -3.214 -3.772 1.00 71.75 556 THR A C 1
ATOM 4031 O O . THR A 1 556 ? 7.414 -3.585 -4.631 1.00 71.75 556 THR A O 1
ATOM 4034 N N . LEU A 1 557 ? 6.455 -3.868 -2.617 1.00 76.75 557 LEU A N 1
ATOM 4035 C CA . LEU A 1 557 ? 7.212 -5.075 -2.288 1.00 76.75 557 LEU A CA 1
ATOM 4036 C C . LEU A 1 557 ? 6.862 -6.213 -3.241 1.00 76.75 557 LEU A C 1
ATOM 4038 O O . LEU A 1 557 ? 7.754 -6.928 -3.680 1.00 76.75 557 LEU A O 1
ATOM 4042 N N . GLY A 1 558 ? 5.588 -6.342 -3.607 1.00 82.75 558 GLY A N 1
ATOM 4043 C CA . GLY A 1 558 ? 5.128 -7.348 -4.555 1.00 82.75 558 GLY A CA 1
ATOM 4044 C C . GLY A 1 558 ? 5.769 -7.161 -5.923 1.00 82.75 558 GLY A C 1
ATOM 4045 O O . GLY A 1 558 ? 6.306 -8.121 -6.464 1.00 82.75 558 GLY A O 1
ATOM 4046 N N . GLY A 1 559 ? 5.821 -5.926 -6.432 1.00 78.38 559 GLY A N 1
ATOM 4047 C CA . GLY A 1 559 ? 6.493 -5.618 -7.692 1.00 78.38 559 GLY A CA 1
ATOM 4048 C C . GLY A 1 559 ? 7.997 -5.884 -7.642 1.00 78.38 559 GLY A C 1
ATOM 4049 O O . GLY A 1 559 ? 8.522 -6.608 -8.478 1.00 78.38 559 GLY A O 1
ATOM 4050 N N . VAL A 1 560 ? 8.684 -5.392 -6.604 1.00 70.31 560 VAL A N 1
ATOM 4051 C CA . VAL A 1 560 ? 10.130 -5.616 -6.417 1.00 70.31 560 VAL A CA 1
ATOM 4052 C C . VAL A 1 560 ? 10.470 -7.105 -6.314 1.00 70.31 560 VAL A C 1
ATOM 4054 O O . VAL A 1 560 ? 11.416 -7.574 -6.944 1.00 70.31 560 VAL A O 1
ATOM 4057 N N . PHE A 1 561 ? 9.726 -7.868 -5.514 1.00 83.50 561 PHE A N 1
ATOM 4058 C CA . PHE A 1 561 ? 9.985 -9.297 -5.350 1.00 83.50 561 PHE A CA 1
ATOM 4059 C C . PHE A 1 561 ? 9.705 -10.078 -6.629 1.00 83.50 561 PHE A C 1
ATOM 4061 O O . PHE A 1 561 ? 10.447 -11.011 -6.929 1.00 83.50 561 PHE A O 1
ATOM 4068 N N . SER A 1 562 ? 8.688 -9.672 -7.386 1.00 83.44 562 SER A N 1
ATOM 4069 C CA . SER A 1 562 ? 8.278 -10.325 -8.630 1.00 83.44 562 SER A CA 1
ATOM 4070 C C . SER A 1 562 ? 9.234 -10.063 -9.787 1.00 83.44 562 SER A C 1
ATOM 4072 O O . SER A 1 562 ? 9.541 -11.001 -10.517 1.00 83.44 562 SER A O 1
ATOM 4074 N N . ASP A 1 563 ? 9.726 -8.829 -9.923 1.00 74.62 563 ASP A N 1
ATOM 4075 C CA . ASP A 1 563 ? 10.630 -8.439 -11.010 1.00 74.62 563 ASP A CA 1
ATOM 4076 C C . ASP A 1 563 ? 12.074 -8.915 -10.767 1.00 74.62 563 ASP A C 1
ATOM 4078 O O . ASP A 1 563 ? 12.799 -9.184 -11.722 1.00 74.62 563 ASP A O 1
ATOM 4082 N N . TYR A 1 564 ? 12.516 -9.009 -9.503 1.00 72.81 564 TYR A N 1
ATOM 4083 C CA . TYR A 1 564 ? 13.950 -9.135 -9.212 1.00 72.81 564 TYR A CA 1
ATOM 4084 C C . TYR A 1 564 ? 14.374 -10.266 -8.270 1.00 72.81 564 TYR A C 1
ATOM 4086 O O . TYR A 1 564 ? 15.565 -10.571 -8.243 1.00 72.81 564 TYR A O 1
ATOM 4094 N N . ILE A 1 565 ? 13.477 -10.862 -7.470 1.00 78.06 565 ILE A N 1
ATOM 4095 C CA . ILE A 1 565 ? 13.847 -11.949 -6.540 1.00 78.06 565 ILE A CA 1
ATOM 4096 C C . ILE A 1 565 ? 13.169 -13.264 -6.926 1.00 78.06 565 ILE A C 1
ATOM 4098 O O . ILE A 1 565 ? 13.762 -14.175 -7.486 1.00 78.06 565 ILE A O 1
ATOM 4102 N N . SER A 1 566 ? 11.929 -13.384 -6.487 1.00 87.44 566 SER A N 1
ATOM 4103 C CA . SER A 1 566 ? 11.031 -14.511 -6.586 1.00 87.44 566 SER A CA 1
ATOM 4104 C C . SER A 1 566 ? 9.752 -14.048 -5.908 1.00 87.44 566 SER A C 1
ATOM 4106 O O . SER A 1 566 ? 9.789 -13.515 -4.791 1.00 87.44 566 SER A O 1
ATOM 4108 N N . TRP A 1 567 ? 8.616 -14.318 -6.543 1.00 93.06 567 TRP A N 1
ATOM 4109 C CA . TRP A 1 567 ? 7.299 -14.032 -5.983 1.00 93.06 567 TRP A CA 1
ATOM 4110 C C . TRP A 1 567 ? 7.114 -14.655 -4.589 1.00 93.06 567 TRP A C 1
ATOM 4112 O O . TRP A 1 567 ? 6.360 -14.126 -3.785 1.00 93.06 567 TRP A O 1
ATOM 4122 N N . ARG A 1 568 ? 7.847 -15.722 -4.233 1.00 94.50 568 ARG A N 1
ATOM 4123 C CA . ARG A 1 568 ? 7.758 -16.396 -2.922 1.00 94.50 568 ARG A CA 1
ATOM 4124 C C . ARG A 1 568 ? 7.999 -15.463 -1.730 1.00 94.50 568 ARG A C 1
ATOM 4126 O O . ARG A 1 568 ? 7.391 -15.636 -0.672 1.00 94.50 568 ARG A O 1
ATOM 4133 N N . TRP A 1 569 ? 8.833 -14.433 -1.893 1.00 90.69 569 TRP A N 1
ATOM 4134 C CA . TRP A 1 569 ? 9.147 -13.476 -0.825 1.00 90.69 569 TRP A CA 1
ATOM 4135 C C . TRP A 1 569 ? 7.965 -12.600 -0.402 1.00 90.69 569 TRP A C 1
ATOM 4137 O O . TRP A 1 569 ? 7.971 -12.094 0.725 1.00 90.69 569 TRP A O 1
ATOM 4147 N N . ILE A 1 570 ? 6.915 -12.497 -1.229 1.00 93.00 570 ILE A N 1
ATOM 4148 C CA . ILE A 1 570 ? 5.671 -11.810 -0.846 1.00 93.00 570 ILE A CA 1
ATOM 4149 C C . ILE A 1 570 ? 5.000 -12.468 0.361 1.00 93.00 570 ILE A C 1
ATOM 4151 O O . ILE A 1 570 ? 4.290 -11.802 1.106 1.00 93.00 570 ILE A O 1
ATOM 4155 N N . PHE A 1 571 ? 5.247 -13.762 0.581 1.00 95.38 571 PHE A N 1
ATOM 4156 C CA . PHE A 1 571 ? 4.739 -14.478 1.741 1.00 95.38 571 PHE A CA 1
ATOM 4157 C C . PHE A 1 571 ? 5.721 -14.424 2.914 1.00 95.38 571 PHE A C 1
ATOM 4159 O O . PHE A 1 571 ? 5.314 -14.211 4.057 1.00 95.38 571 PHE A O 1
ATOM 4166 N N . PHE A 1 572 ? 7.028 -14.547 2.659 1.00 91.62 572 PHE A N 1
ATOM 4167 C CA . PHE A 1 572 ? 8.038 -14.531 3.723 1.00 91.62 572 PHE A CA 1
ATOM 4168 C C . PHE A 1 572 ? 8.140 -13.186 4.454 1.00 91.62 572 PHE A C 1
ATOM 4170 O O . PHE A 1 572 ? 8.455 -13.167 5.645 1.00 91.62 572 PHE A O 1
ATOM 4177 N N . VAL A 1 573 ? 7.799 -12.068 3.802 1.00 85.94 573 VAL A N 1
ATOM 4178 C CA . VAL A 1 573 ? 7.782 -10.742 4.449 1.00 85.94 573 VAL A CA 1
ATOM 4179 C C . VAL A 1 573 ? 6.798 -10.648 5.625 1.00 85.94 573 VAL A C 1
ATOM 4181 O O . VAL A 1 573 ? 7.008 -9.864 6.552 1.00 85.94 573 VAL A O 1
ATOM 4184 N N . ASN A 1 574 ? 5.764 -11.494 5.649 1.00 91.00 574 ASN A N 1
ATOM 4185 C CA . ASN A 1 574 ? 4.783 -11.538 6.733 1.00 91.00 574 ASN A CA 1
ATOM 4186 C C . ASN A 1 574 ? 5.350 -12.152 8.025 1.00 91.00 574 ASN A C 1
ATOM 4188 O O . ASN A 1 574 ? 4.885 -11.835 9.121 1.00 91.00 574 ASN A O 1
ATOM 4192 N N . ILE A 1 575 ? 6.372 -13.007 7.927 1.00 92.88 575 ILE A N 1
ATOM 4193 C CA . ILE A 1 575 ? 6.942 -13.746 9.064 1.00 92.88 575 ILE A CA 1
ATOM 4194 C C . ILE A 1 575 ? 7.504 -12.811 10.146 1.00 92.88 575 ILE A C 1
ATOM 4196 O O . ILE A 1 575 ? 7.037 -12.897 11.286 1.00 92.88 575 ILE A O 1
ATOM 4200 N N . PRO A 1 576 ? 8.461 -11.901 9.857 1.00 83.69 576 PRO A N 1
ATOM 4201 C CA . PRO A 1 576 ? 9.013 -11.022 10.889 1.00 83.69 576 PRO A CA 1
ATOM 4202 C C . PRO A 1 576 ? 7.938 -10.132 11.525 1.00 83.69 576 PRO A C 1
ATOM 4204 O O . PRO A 1 576 ? 7.974 -9.887 12.732 1.00 83.69 576 PRO A O 1
ATOM 4207 N N . LEU A 1 577 ? 6.950 -9.694 10.739 1.00 85.25 577 LEU A N 1
ATOM 4208 C CA . LEU A 1 577 ? 5.857 -8.851 11.215 1.00 85.25 577 LEU A CA 1
ATOM 4209 C C . LEU A 1 577 ? 4.939 -9.614 12.187 1.00 85.25 577 LEU A C 1
ATOM 4211 O O . LEU A 1 577 ? 4.579 -9.089 13.243 1.00 85.25 577 LEU A O 1
ATOM 4215 N N . GLY A 1 578 ? 4.622 -10.873 11.873 1.00 91.75 578 GLY A N 1
ATOM 4216 C CA . GLY A 1 578 ? 3.795 -11.735 12.714 1.00 91.75 578 GLY A CA 1
ATOM 4217 C C . GLY A 1 578 ? 4.503 -12.169 13.991 1.00 91.75 578 GLY A C 1
ATOM 4218 O O . GLY A 1 578 ? 3.911 -12.109 15.069 1.00 91.75 578 GLY A O 1
ATOM 4219 N N . VAL A 1 579 ? 5.794 -12.503 13.908 1.00 91.38 579 VAL A N 1
ATOM 4220 C CA . VAL A 1 579 ? 6.622 -12.805 15.086 1.00 91.38 579 VAL A CA 1
ATOM 4221 C C . VAL A 1 579 ? 6.699 -11.594 16.016 1.00 91.38 579 VAL A C 1
ATOM 4223 O O . VAL A 1 579 ? 6.507 -11.738 17.224 1.00 91.38 579 VAL A O 1
ATOM 4226 N N . ALA A 1 580 ? 6.909 -10.389 15.475 1.00 83.12 580 ALA A N 1
ATOM 4227 C CA . ALA A 1 580 ? 6.926 -9.163 16.268 1.00 83.12 580 ALA A CA 1
ATOM 4228 C C . ALA A 1 580 ? 5.569 -8.891 16.942 1.00 83.12 580 ALA A C 1
ATOM 4230 O O . ALA A 1 580 ? 5.527 -8.595 18.139 1.00 83.12 580 ALA A O 1
ATOM 4231 N N . ALA A 1 581 ? 4.460 -9.034 16.209 1.00 90.31 581 ALA A N 1
ATOM 4232 C CA . ALA A 1 581 ? 3.114 -8.866 16.754 1.00 90.31 581 ALA A CA 1
ATOM 4233 C C . ALA A 1 581 ? 2.833 -9.854 17.899 1.00 90.31 581 ALA A C 1
ATOM 4235 O O . ALA A 1 581 ? 2.432 -9.442 18.992 1.00 90.31 581 ALA A O 1
ATOM 4236 N N . ALA A 1 582 ? 3.112 -11.143 17.679 1.00 92.94 582 ALA A N 1
ATOM 4237 C CA . ALA A 1 582 ? 2.937 -12.195 18.674 1.00 92.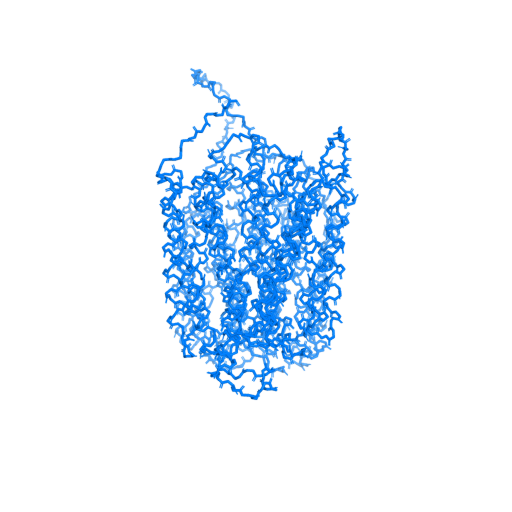94 582 ALA A CA 1
ATOM 4238 C C . ALA A 1 582 ? 3.808 -11.955 19.916 1.00 92.94 582 ALA A C 1
ATOM 4240 O O . ALA A 1 582 ? 3.317 -12.042 21.042 1.00 92.94 582 ALA A O 1
ATOM 4241 N N . TRP A 1 583 ? 5.077 -11.578 19.731 1.00 90.81 583 TRP A N 1
ATOM 4242 C CA . TRP A 1 583 ? 5.996 -11.286 20.831 1.00 90.81 583 TRP A CA 1
ATOM 4243 C C . TRP A 1 583 ? 5.492 -10.144 21.722 1.00 90.81 583 TRP A C 1
ATOM 4245 O O . TRP A 1 583 ? 5.486 -10.271 22.951 1.00 90.81 583 TRP A O 1
ATOM 4255 N N . VAL A 1 584 ? 5.013 -9.046 21.122 1.00 87.06 584 VAL A N 1
ATOM 4256 C CA . VAL A 1 584 ? 4.452 -7.918 21.881 1.00 87.06 584 VAL A CA 1
ATOM 4257 C C . VAL A 1 584 ? 3.176 -8.332 22.621 1.00 87.06 584 VAL A C 1
ATOM 4259 O O . VAL A 1 584 ? 3.046 -8.011 23.803 1.00 87.06 584 VAL A O 1
ATOM 4262 N N . LEU A 1 585 ? 2.264 -9.074 21.980 1.00 90.19 585 LEU A N 1
ATOM 4263 C CA . LEU A 1 585 ? 1.035 -9.561 22.622 1.00 90.19 585 LEU A CA 1
ATOM 4264 C C . LEU A 1 585 ? 1.337 -10.452 23.826 1.00 90.19 585 LEU A C 1
ATOM 4266 O O . LEU A 1 585 ? 0.784 -10.237 24.903 1.00 90.19 585 LEU A O 1
ATOM 4270 N N . VAL A 1 586 ? 2.246 -11.418 23.676 1.00 91.94 586 VAL A N 1
ATOM 4271 C CA . VAL A 1 586 ? 2.626 -12.330 24.764 1.00 91.94 586 VAL A CA 1
ATOM 4272 C C . VAL A 1 586 ? 3.163 -11.554 25.966 1.00 91.94 586 VAL A C 1
ATOM 4274 O O . VAL A 1 586 ? 2.775 -11.857 27.092 1.00 91.94 586 VAL A O 1
ATOM 4277 N N . ARG A 1 587 ? 4.004 -10.537 25.729 1.00 89.06 587 ARG A N 1
ATOM 4278 C CA . ARG A 1 587 ? 4.726 -9.788 26.772 1.00 89.06 587 ARG A CA 1
ATOM 4279 C C . ARG A 1 587 ? 3.958 -8.631 27.409 1.00 89.06 587 ARG A C 1
ATOM 4281 O O . ARG A 1 587 ? 4.352 -8.202 28.491 1.00 89.06 587 ARG A O 1
ATOM 4288 N N . LYS A 1 588 ? 3.002 -8.023 26.702 1.00 85.50 588 LYS A N 1
ATOM 4289 C CA . LYS A 1 588 ? 2.403 -6.730 27.096 1.00 85.50 588 LYS A CA 1
ATOM 4290 C C . LYS A 1 588 ? 0.889 -6.733 27.192 1.00 85.50 588 LYS A C 1
ATOM 4292 O O . LYS A 1 588 ? 0.341 -5.768 27.716 1.00 85.50 588 LYS A O 1
ATOM 4297 N N . PHE A 1 589 ? 0.226 -7.761 26.680 1.00 85.62 589 PHE A N 1
ATOM 4298 C CA . PHE A 1 589 ? -1.215 -7.882 26.792 1.00 85.62 589 PHE A CA 1
ATOM 4299 C C . PHE A 1 589 ? -1.543 -8.953 27.824 1.00 85.62 589 PHE A C 1
ATOM 4301 O O . PHE A 1 589 ? -1.471 -10.143 27.525 1.00 85.62 589 PHE A O 1
ATOM 4308 N N . ASP A 1 590 ? -1.869 -8.525 29.039 1.00 80.75 590 ASP A N 1
ATOM 4309 C CA . ASP A 1 590 ? -2.385 -9.408 30.081 1.00 80.75 590 ASP A CA 1
ATOM 4310 C C . ASP A 1 590 ? -3.892 -9.220 30.178 1.00 80.75 590 ASP A C 1
ATOM 4312 O O . ASP A 1 590 ? -4.398 -8.159 30.545 1.00 80.75 590 ASP A O 1
ATOM 4316 N N . GLU A 1 591 ? -4.606 -10.262 29.775 1.00 80.62 591 GLU A N 1
ATOM 4317 C CA . GLU A 1 591 ? -6.056 -10.277 29.729 1.00 80.62 591 GLU A CA 1
ATOM 4318 C C . GLU A 1 591 ? -6.606 -10.817 31.050 1.00 80.62 591 GLU A C 1
ATOM 4320 O O . GLU A 1 591 ? -6.294 -11.939 31.453 1.00 80.62 591 GLU A O 1
ATOM 4325 N N . LYS A 1 592 ? -7.447 -10.025 31.718 1.00 67.88 592 LYS A N 1
ATOM 4326 C CA . LYS A 1 592 ? -8.252 -10.496 32.847 1.00 67.88 592 LYS A CA 1
ATOM 4327 C C . LYS A 1 592 ? -9.591 -10.971 32.298 1.00 67.88 592 LYS A C 1
ATOM 4329 O O . LYS A 1 592 ? -10.412 -10.156 31.889 1.00 67.88 592 LYS A O 1
ATOM 4334 N N . ILE A 1 593 ? -9.781 -12.285 32.254 1.00 65.06 593 ILE A N 1
ATOM 4335 C CA . ILE A 1 593 ? -11.021 -12.901 31.773 1.00 65.06 593 ILE A CA 1
ATOM 4336 C C . ILE A 1 593 ? -12.103 -12.651 32.835 1.00 65.06 593 ILE A C 1
ATOM 4338 O O . ILE A 1 593 ? -11.977 -13.140 33.956 1.00 65.06 593 ILE A O 1
ATOM 4342 N N . GLY A 1 594 ? -13.117 -11.845 32.503 1.00 61.91 594 GLY A N 1
ATOM 4343 C CA . GLY A 1 594 ? -14.312 -11.649 33.335 1.00 61.91 594 GLY A CA 1
ATOM 4344 C C . GLY A 1 594 ? -15.245 -12.867 33.311 1.00 61.91 594 GLY A C 1
ATOM 4345 O O . GLY A 1 594 ? -14.880 -13.924 32.794 1.00 61.91 594 GLY A O 1
ATOM 4346 N N . ASP A 1 595 ? -16.457 -12.726 33.852 1.00 55.41 595 ASP A N 1
ATOM 4347 C CA . ASP A 1 595 ? -17.439 -13.815 33.864 1.00 55.41 595 ASP A CA 1
ATOM 4348 C C . ASP A 1 595 ? -17.705 -14.346 32.450 1.00 55.41 595 ASP A C 1
ATOM 4350 O O . ASP A 1 595 ? -18.067 -13.609 31.530 1.00 55.41 595 ASP A O 1
ATOM 4354 N N . LYS A 1 596 ? -17.495 -15.655 32.278 1.00 58.84 596 LYS A N 1
ATOM 4355 C CA . LYS A 1 596 ? -17.640 -16.351 30.998 1.00 58.84 596 LYS A CA 1
ATOM 4356 C C . LYS A 1 596 ? -19.112 -16.380 30.598 1.00 58.84 596 LYS A C 1
ATOM 4358 O O . LYS A 1 596 ? -19.860 -17.258 31.031 1.00 58.84 596 LYS A O 1
ATOM 4363 N N . THR A 1 597 ? -19.527 -15.469 29.729 1.00 61.06 597 THR A N 1
ATOM 4364 C CA . THR A 1 597 ? -20.811 -15.581 29.038 1.00 61.06 597 THR A CA 1
ATOM 4365 C C . THR A 1 597 ? -20.761 -16.785 28.094 1.00 61.06 597 THR A C 1
ATOM 4367 O O . THR A 1 597 ? -19.928 -16.876 27.187 1.00 61.06 597 THR A O 1
ATOM 4370 N N . ARG A 1 598 ? -21.629 -17.773 28.344 1.00 66.81 598 ARG A N 1
ATOM 4371 C CA . ARG A 1 598 ? -21.757 -18.969 27.501 1.00 66.81 598 ARG A CA 1
ATOM 4372 C C . ARG A 1 598 ? -22.459 -18.596 26.195 1.00 66.81 598 ARG A C 1
ATOM 4374 O O . ARG A 1 598 ? -23.681 -18.624 26.136 1.00 66.81 598 ARG A O 1
ATOM 4381 N N . HIS A 1 599 ? -21.680 -18.271 25.171 1.00 75.44 599 HIS A N 1
ATOM 4382 C CA . HIS A 1 599 ? -22.184 -18.092 23.808 1.00 75.44 599 HIS A CA 1
ATOM 4383 C C . HIS A 1 599 ? -22.352 -19.442 23.101 1.00 75.44 599 HIS A C 1
ATOM 4385 O O . HIS A 1 599 ? -21.518 -20.333 23.283 1.00 75.44 599 HIS A O 1
ATOM 4391 N N . GLN A 1 600 ? -23.386 -19.610 22.278 1.00 77.62 600 GLN A N 1
ATOM 4392 C CA . GLN A 1 600 ? -23.571 -20.822 21.465 1.00 77.62 600 GLN A CA 1
ATOM 4393 C C . GLN A 1 600 ? -23.056 -20.600 20.040 1.00 77.62 600 GLN A C 1
ATOM 4395 O O . GLN A 1 600 ? -23.526 -19.719 19.326 1.00 77.62 600 GLN A O 1
ATOM 4400 N N . ILE A 1 601 ? -22.076 -21.396 19.601 1.00 80.25 601 ILE A N 1
ATOM 4401 C CA . ILE A 1 601 ? -21.504 -21.292 18.250 1.00 80.25 601 ILE A CA 1
ATOM 4402 C C . ILE A 1 601 ? -22.391 -22.047 17.258 1.00 80.25 601 ILE A C 1
ATOM 4404 O O . ILE A 1 601 ? -22.680 -23.225 17.462 1.00 80.25 601 ILE A O 1
ATOM 4408 N N . ASP A 1 602 ? -22.777 -21.385 16.165 1.00 84.38 602 ASP A N 1
ATOM 4409 C CA . ASP A 1 602 ? -23.524 -22.017 15.077 1.00 84.38 602 ASP A CA 1
ATOM 4410 C C . ASP A 1 602 ? -22.566 -22.734 14.115 1.00 84.38 602 ASP A C 1
ATOM 4412 O O . ASP A 1 602 ? -22.177 -22.219 13.065 1.00 84.38 602 ASP A O 1
ATOM 4416 N N . TYR A 1 603 ? -22.130 -23.928 14.516 1.00 85.69 603 TYR A N 1
ATOM 4417 C CA . TYR A 1 603 ? -21.275 -24.772 13.681 1.00 85.69 603 TYR A CA 1
ATOM 4418 C C . TYR A 1 603 ? -21.998 -25.263 12.425 1.00 85.69 603 TYR A C 1
ATOM 4420 O O . TYR A 1 603 ? -21.367 -25.394 11.379 1.00 85.69 603 TYR A O 1
ATOM 4428 N N . ALA A 1 604 ? -23.306 -25.518 12.513 1.00 88.50 604 ALA A N 1
ATOM 4429 C CA . ALA A 1 604 ? -24.095 -25.991 11.382 1.00 88.50 604 ALA A CA 1
ATOM 4430 C C . ALA A 1 604 ? -24.182 -24.910 10.298 1.00 88.50 604 ALA A C 1
ATOM 4432 O O . ALA A 1 604 ? -23.856 -25.181 9.142 1.00 88.50 604 ALA A O 1
ATOM 4433 N N . GLY A 1 605 ? -24.526 -23.677 10.679 1.00 89.06 605 GLY A N 1
ATOM 4434 C CA . GLY A 1 605 ? -24.523 -22.521 9.789 1.00 89.06 605 GLY A CA 1
ATOM 4435 C C . GLY A 1 605 ? -23.142 -22.268 9.183 1.00 89.06 605 GLY A C 1
ATOM 4436 O O . GLY A 1 605 ? -23.016 -22.123 7.968 1.00 89.06 605 GLY A O 1
ATOM 4437 N N . ALA A 1 606 ? -22.080 -22.320 9.993 1.00 87.69 606 ALA A N 1
ATOM 4438 C CA . ALA A 1 606 ? -20.715 -22.125 9.504 1.00 87.69 606 ALA A CA 1
ATOM 4439 C C . ALA A 1 606 ? -20.287 -23.184 8.472 1.00 87.69 606 ALA A C 1
ATOM 4441 O O . ALA A 1 606 ? -19.695 -22.835 7.451 1.00 87.69 606 ALA A O 1
ATOM 4442 N N . ILE A 1 607 ? -20.596 -24.465 8.710 1.00 90.62 607 ILE A N 1
ATOM 4443 C CA . ILE A 1 607 ? -20.273 -25.561 7.783 1.00 90.62 607 ILE A CA 1
ATOM 4444 C C . ILE A 1 607 ? -21.084 -25.430 6.492 1.00 90.62 607 ILE A C 1
ATOM 4446 O O . ILE A 1 607 ? -20.517 -25.546 5.408 1.00 90.62 607 ILE A O 1
ATOM 4450 N N . LEU A 1 608 ? -22.388 -25.150 6.583 1.00 93.31 608 LEU A N 1
ATOM 4451 C CA . LEU A 1 608 ? -23.238 -24.976 5.402 1.00 93.31 608 LEU A CA 1
ATOM 4452 C C . LEU A 1 608 ? -22.777 -23.797 4.544 1.00 93.31 608 LEU A C 1
ATOM 4454 O O . LEU A 1 608 ? -22.708 -23.920 3.322 1.00 93.31 608 LEU A O 1
ATOM 4458 N N . LEU A 1 609 ? -22.402 -22.683 5.175 1.00 90.75 609 LEU A N 1
ATOM 4459 C CA . LEU A 1 609 ? -21.846 -21.531 4.480 1.00 90.75 609 LEU A CA 1
ATOM 4460 C C . LEU A 1 609 ? -20.484 -21.846 3.846 1.00 90.75 609 LEU A C 1
ATOM 4462 O O . LEU A 1 609 ? -20.254 -21.459 2.703 1.00 90.75 609 LEU A O 1
ATOM 4466 N N . ALA A 1 610 ? -19.597 -22.552 4.558 1.00 90.56 610 ALA A N 1
ATOM 4467 C CA . ALA A 1 610 ? -18.298 -22.968 4.030 1.00 90.56 610 ALA A CA 1
ATOM 4468 C C . ALA A 1 610 ? -18.463 -23.831 2.781 1.00 90.56 610 ALA A C 1
ATOM 4470 O O . ALA A 1 610 ? -17.941 -23.495 1.725 1.00 90.56 610 ALA A O 1
ATOM 4471 N N . VAL A 1 611 ? -19.219 -24.923 2.896 1.00 93.75 611 VAL A N 1
ATOM 4472 C CA . VAL A 1 611 ? -19.367 -25.909 1.822 1.00 93.75 611 VAL A CA 1
ATOM 4473 C C . VAL A 1 611 ? -20.188 -25.330 0.672 1.00 93.75 611 VAL A C 1
ATOM 4475 O O . VAL A 1 611 ? -19.772 -25.429 -0.478 1.00 93.75 611 VAL A O 1
ATOM 4478 N N . GLY A 1 612 ? -21.310 -24.664 0.961 1.00 95.19 612 GLY A N 1
ATOM 4479 C CA . GLY A 1 612 ? -22.137 -24.015 -0.058 1.00 95.19 612 GLY A CA 1
ATOM 4480 C C . GLY A 1 612 ? -21.391 -22.898 -0.790 1.00 95.19 612 GLY A C 1
ATOM 4481 O O . GLY A 1 612 ? -21.438 -22.826 -2.016 1.00 95.19 612 GLY A O 1
ATOM 4482 N N . GLY A 1 613 ? -20.636 -22.074 -0.058 1.00 92.94 613 GLY A N 1
ATOM 4483 C CA . GLY A 1 613 ? -19.767 -21.048 -0.631 1.00 92.94 613 GLY A CA 1
ATOM 4484 C C . GLY A 1 613 ? -18.645 -21.644 -1.481 1.00 92.94 613 GLY A C 1
ATOM 4485 O O . GLY A 1 613 ? -18.431 -21.192 -2.600 1.00 92.94 613 GLY A O 1
ATOM 4486 N N . SER A 1 614 ? -17.967 -22.692 -1.006 1.00 92.56 614 SER A N 1
ATOM 4487 C CA . SER A 1 614 ? -16.924 -23.384 -1.771 1.00 92.56 614 SER A CA 1
ATOM 4488 C C . SER A 1 614 ? -17.465 -24.001 -3.059 1.00 92.56 614 SER A C 1
ATOM 4490 O O . SER A 1 614 ? -16.816 -23.861 -4.089 1.00 92.56 614 SER A O 1
ATOM 4492 N N . LEU A 1 615 ? -18.648 -24.627 -3.033 1.00 94.75 615 LEU A N 1
ATOM 4493 C CA . LEU A 1 615 ? -19.287 -25.163 -4.241 1.00 94.75 615 LEU A CA 1
ATOM 4494 C C . LEU A 1 615 ? -19.721 -24.056 -5.206 1.00 94.75 615 LEU A C 1
ATOM 4496 O O . LEU A 1 615 ? -19.576 -24.220 -6.413 1.00 94.75 615 LEU A O 1
ATOM 4500 N N . LEU A 1 616 ? -20.208 -22.920 -4.695 1.00 94.94 616 LEU A N 1
ATOM 4501 C CA . LEU A 1 616 ? -20.525 -21.762 -5.532 1.00 94.94 616 LEU A CA 1
ATOM 4502 C C . LEU A 1 616 ? -19.268 -21.240 -6.238 1.00 94.94 616 LEU A C 1
ATOM 4504 O O . LEU A 1 616 ? -19.289 -21.039 -7.449 1.00 94.94 616 LEU A O 1
ATOM 4508 N N . LEU A 1 617 ? -18.170 -21.050 -5.499 1.00 92.81 617 LEU A N 1
ATOM 4509 C CA . LEU A 1 617 ? -16.895 -20.623 -6.082 1.00 92.81 617 LEU A CA 1
ATOM 4510 C C . LEU A 1 617 ? -16.349 -21.667 -7.064 1.00 92.81 617 LEU A C 1
ATOM 4512 O O . LEU A 1 617 ? -15.860 -21.282 -8.119 1.00 92.81 617 LEU A O 1
ATOM 4516 N N . LEU A 1 618 ? -16.484 -22.962 -6.756 1.00 92.75 618 LEU A N 1
ATOM 4517 C CA . LEU A 1 618 ? -16.085 -24.064 -7.634 1.00 92.75 618 LEU A CA 1
ATOM 4518 C C . LEU A 1 618 ? -16.844 -24.031 -8.958 1.00 92.75 618 LEU A C 1
ATOM 4520 O O . LEU A 1 618 ? -16.228 -24.070 -10.016 1.00 92.75 618 LEU A O 1
ATOM 4524 N N . GLY A 1 619 ? -18.171 -23.909 -8.900 1.00 91.62 619 GLY A N 1
ATOM 4525 C CA . GLY A 1 619 ? -19.003 -23.809 -10.093 1.00 91.62 619 GLY A CA 1
ATOM 4526 C C . GLY A 1 619 ? -18.686 -22.567 -10.927 1.00 91.62 619 GLY A C 1
ATOM 4527 O O . GLY A 1 619 ? -18.670 -22.658 -12.148 1.00 91.62 619 GLY A O 1
ATOM 4528 N N . LEU A 1 620 ? -18.392 -21.430 -10.286 1.00 91.06 620 LEU A N 1
ATOM 4529 C CA . LEU A 1 620 ? -18.035 -20.195 -10.989 1.00 91.06 620 LEU A CA 1
ATOM 4530 C C . LEU A 1 620 ? -16.646 -20.255 -11.640 1.00 91.06 620 LEU A C 1
ATOM 4532 O O . LEU A 1 620 ? -16.491 -19.789 -12.760 1.00 91.06 620 LEU A O 1
ATOM 4536 N N . LEU A 1 621 ? -15.641 -20.783 -10.940 1.00 87.69 621 LEU A N 1
ATOM 4537 C CA . LEU A 1 621 ? -14.246 -20.730 -11.387 1.00 87.69 621 LEU A CA 1
ATOM 4538 C C . LEU A 1 621 ? -13.865 -21.854 -12.349 1.00 87.69 621 LEU A C 1
ATOM 4540 O O . LEU A 1 621 ? -13.064 -21.623 -13.252 1.00 87.69 621 LEU A O 1
ATOM 4544 N N . GLU A 1 622 ? -14.430 -23.046 -12.160 1.00 87.69 622 GLU A N 1
ATOM 4545 C CA . GLU A 1 622 ? -14.127 -24.218 -12.990 1.00 87.69 622 GLU A CA 1
ATOM 4546 C C . GLU A 1 622 ? -15.183 -24.459 -14.084 1.00 87.69 622 GLU A C 1
ATOM 4548 O O . GLU A 1 622 ? -14.930 -25.197 -15.041 1.00 87.69 622 GLU A O 1
ATOM 4553 N N . GLY A 1 623 ? -16.355 -23.818 -13.975 1.00 83.31 623 GLY A N 1
ATOM 4554 C CA . GLY A 1 623 ? -17.378 -23.802 -15.019 1.00 83.31 623 GLY A CA 1
ATOM 4555 C C . GLY A 1 623 ? -16.861 -23.145 -16.300 1.00 83.31 623 GLY A C 1
ATOM 4556 O O . GLY A 1 623 ? -16.361 -22.024 -16.287 1.00 83.31 623 GLY A O 1
ATOM 4557 N N . GLY A 1 624 ? -16.958 -23.861 -17.418 1.00 77.00 624 GLY A N 1
ATOM 4558 C CA . GLY A 1 624 ? -16.387 -23.469 -18.708 1.00 77.00 624 GLY A CA 1
ATOM 4559 C C . GLY A 1 624 ? -14.869 -23.637 -18.819 1.00 77.00 624 GLY A C 1
ATOM 4560 O O . GLY A 1 624 ? -14.309 -23.216 -19.825 1.00 77.00 624 GLY A O 1
ATOM 4561 N N . VAL A 1 625 ? -14.206 -24.217 -17.809 1.00 79.94 625 VAL A N 1
ATOM 4562 C CA . VAL A 1 625 ? -12.757 -24.491 -17.816 1.00 79.94 625 VAL A CA 1
ATOM 4563 C C . VAL A 1 625 ? -12.485 -25.990 -17.722 1.00 79.94 625 VAL A C 1
ATOM 4565 O O . VAL A 1 625 ? -11.908 -26.567 -18.636 1.00 79.94 625 VAL A O 1
ATOM 4568 N N . MET A 1 626 ? -12.888 -26.630 -16.621 1.00 80.62 626 MET A N 1
ATOM 4569 C CA . MET A 1 626 ? -12.733 -28.082 -16.429 1.00 80.62 626 MET A CA 1
ATOM 4570 C C . MET A 1 626 ? -13.916 -28.864 -16.998 1.00 80.62 626 MET A C 1
ATOM 4572 O O . MET A 1 626 ? -13.800 -30.048 -17.308 1.00 80.62 626 MET A O 1
ATOM 4576 N N . TRP A 1 627 ? -15.071 -28.212 -17.095 1.00 84.88 627 TRP A N 1
ATOM 4577 C CA . TRP A 1 627 ? -16.312 -28.789 -17.588 1.00 84.88 627 TRP A CA 1
ATOM 4578 C C . TRP A 1 627 ? -17.178 -27.702 -18.218 1.00 84.88 627 TRP A C 1
ATOM 4580 O O . TRP A 1 627 ? -17.170 -26.559 -17.766 1.00 84.88 627 TRP A O 1
ATOM 4590 N N . ASP A 1 628 ? -17.982 -28.049 -19.220 1.00 85.50 628 ASP A N 1
ATOM 4591 C CA . ASP A 1 628 ? -18.889 -27.087 -19.848 1.00 85.50 628 ASP A CA 1
ATOM 4592 C C . ASP A 1 628 ? -19.938 -26.563 -18.864 1.00 85.50 628 ASP A C 1
ATOM 4594 O O . ASP A 1 628 ? -20.444 -27.300 -18.008 1.00 85.50 628 ASP A O 1
ATOM 4598 N N . TRP A 1 629 ? -20.346 -25.303 -19.028 1.00 86.44 629 TRP A N 1
ATOM 4599 C CA . TRP A 1 629 ? -21.415 -24.686 -18.231 1.00 86.44 629 TRP A CA 1
ATOM 4600 C C . TRP A 1 629 ? -22.738 -25.463 -18.293 1.00 86.44 629 TRP A C 1
ATOM 4602 O O . TRP A 1 629 ? -23.450 -25.543 -17.295 1.00 86.44 629 TRP A O 1
ATOM 4612 N N . GLY A 1 630 ? -23.049 -26.070 -19.443 1.00 87.94 630 GLY A N 1
ATOM 4613 C CA . GLY A 1 630 ? -24.250 -26.889 -19.645 1.00 87.94 630 GLY A CA 1
ATOM 4614 C C . GLY A 1 630 ? -24.114 -28.353 -19.210 1.00 87.94 630 GLY A C 1
ATOM 4615 O O . GLY A 1 630 ? -25.084 -29.100 -19.301 1.00 87.94 630 GLY A O 1
ATOM 4616 N N . SER A 1 631 ? -22.930 -28.784 -18.762 1.00 91.69 631 SER A N 1
ATOM 4617 C CA . SER A 1 631 ? -22.701 -30.172 -18.353 1.00 91.69 631 SER A CA 1
ATOM 4618 C C . SER A 1 631 ? -23.469 -30.531 -17.078 1.00 91.69 631 SER A C 1
ATOM 4620 O O . SER A 1 631 ? -23.708 -29.692 -16.203 1.00 91.69 631 SER A O 1
ATOM 4622 N N . THR A 1 632 ? -23.790 -31.818 -16.924 1.00 94.12 632 THR A N 1
ATOM 4623 C CA . THR A 1 632 ? -24.403 -32.353 -15.699 1.00 94.12 632 THR A CA 1
ATOM 4624 C C . THR A 1 632 ? -23.585 -31.992 -14.457 1.00 94.12 632 THR A C 1
ATOM 4626 O O . THR A 1 632 ? -24.159 -31.650 -13.428 1.00 94.12 632 THR A O 1
ATOM 4629 N N . THR A 1 633 ? -22.251 -31.997 -14.557 1.00 92.38 633 THR A N 1
ATOM 4630 C CA . THR A 1 633 ? -21.340 -31.634 -13.462 1.00 92.38 633 THR A CA 1
ATOM 4631 C C . THR A 1 633 ? -21.544 -30.189 -13.000 1.00 92.38 633 THR A C 1
ATOM 4633 O O . THR A 1 633 ? -21.760 -29.968 -11.808 1.00 92.38 633 THR A O 1
ATOM 4636 N N . SER A 1 634 ? -21.562 -29.217 -13.924 1.00 91.56 634 SER A N 1
ATOM 4637 C CA . SER A 1 634 ? -21.843 -27.804 -13.613 1.00 91.56 634 SER A CA 1
ATOM 4638 C C . SER A 1 634 ? -23.179 -27.630 -12.905 1.00 91.56 634 SER A C 1
ATOM 4640 O O . SER A 1 634 ? -23.263 -26.977 -11.863 1.00 91.56 634 SER A O 1
ATOM 4642 N N . ILE A 1 635 ? -24.226 -28.241 -13.467 1.00 93.88 635 ILE A N 1
ATOM 4643 C CA . ILE A 1 635 ? -25.592 -28.118 -12.958 1.00 93.88 635 ILE A CA 1
ATOM 4644 C C . ILE A 1 635 ? -25.684 -28.709 -11.550 1.00 93.88 635 ILE A C 1
ATOM 4646 O O . ILE A 1 635 ? -26.239 -28.066 -10.663 1.00 93.88 635 ILE A O 1
ATOM 4650 N N . VAL A 1 636 ? -25.105 -29.891 -11.316 1.00 96.25 636 VAL A N 1
ATOM 4651 C CA . VAL A 1 636 ? -25.113 -30.548 -10.000 1.00 96.25 636 VAL A CA 1
ATOM 4652 C C . VAL A 1 636 ? -24.350 -29.725 -8.963 1.00 96.25 636 VAL A C 1
ATOM 4654 O O . VAL A 1 636 ? -24.870 -29.525 -7.867 1.00 96.25 636 VAL A O 1
ATOM 4657 N N . ILE A 1 637 ? -23.160 -29.209 -9.288 1.00 94.94 637 ILE A N 1
ATOM 4658 C CA . ILE A 1 637 ? -22.353 -28.402 -8.356 1.00 94.94 637 ILE A CA 1
ATOM 4659 C C . ILE A 1 637 ? -23.080 -27.106 -7.984 1.00 94.94 637 ILE A C 1
ATOM 4661 O O . ILE A 1 637 ? -23.208 -26.792 -6.799 1.00 94.94 637 ILE A O 1
ATOM 4665 N N . LEU A 1 638 ? -23.597 -26.369 -8.973 1.00 93.81 638 LEU A N 1
ATOM 4666 C CA . LEU A 1 638 ? -24.307 -25.110 -8.735 1.00 93.81 638 LEU A CA 1
ATOM 4667 C C . LEU A 1 638 ? -25.643 -25.335 -8.016 1.00 93.81 638 LEU A C 1
ATOM 4669 O O . LEU A 1 638 ? -25.963 -24.602 -7.081 1.00 93.81 638 LEU A O 1
ATOM 4673 N N . ALA A 1 639 ? -26.403 -26.369 -8.386 1.00 95.62 639 ALA A N 1
ATOM 4674 C CA . ALA A 1 639 ? -27.637 -26.722 -7.690 1.00 95.62 639 ALA A CA 1
ATOM 4675 C C . ALA A 1 639 ? -27.360 -27.128 -6.236 1.00 95.62 639 ALA A C 1
ATOM 4677 O O . ALA A 1 639 ? -28.050 -26.659 -5.333 1.00 95.62 639 ALA A O 1
ATOM 4678 N N . ALA A 1 640 ? -26.321 -27.932 -5.984 1.00 96.88 640 ALA A N 1
ATOM 4679 C CA . ALA A 1 640 ? -25.905 -28.296 -4.633 1.00 96.88 640 ALA A CA 1
ATOM 4680 C C . ALA A 1 640 ? -25.472 -27.067 -3.819 1.00 96.88 640 ALA A C 1
ATOM 4682 O O . ALA A 1 640 ? -25.869 -26.938 -2.661 1.00 96.88 640 ALA A O 1
ATOM 4683 N N . ALA A 1 641 ? -24.732 -26.130 -4.422 1.00 96.25 641 ALA A N 1
ATOM 4684 C CA . ALA A 1 641 ? -24.381 -24.862 -3.785 1.00 96.25 641 ALA A CA 1
ATOM 4685 C C . ALA A 1 641 ? -25.636 -24.080 -3.364 1.00 96.25 641 ALA A C 1
ATOM 4687 O O . ALA A 1 641 ? -25.750 -23.672 -2.208 1.00 96.25 641 ALA A O 1
ATOM 4688 N N . VAL A 1 642 ? -26.612 -23.929 -4.268 1.00 96.00 642 VAL A N 1
ATOM 4689 C CA . VAL A 1 642 ? -27.888 -23.257 -3.975 1.00 96.00 642 VAL A CA 1
ATOM 4690 C C . VAL A 1 642 ? -28.641 -23.975 -2.857 1.00 96.00 642 VAL A C 1
ATOM 4692 O O . VAL A 1 642 ? -29.076 -23.324 -1.910 1.00 96.00 642 VAL A O 1
ATOM 4695 N N . VAL A 1 643 ? -28.758 -25.303 -2.911 1.00 97.56 643 VAL A N 1
ATOM 4696 C CA . VAL A 1 643 ? -29.440 -26.099 -1.878 1.00 97.56 643 VAL A CA 1
ATOM 4697 C C . VAL A 1 643 ? -28.781 -25.914 -0.511 1.00 97.56 643 VAL A C 1
ATOM 4699 O O . VAL A 1 643 ? -29.485 -25.678 0.470 1.00 97.56 643 VAL A O 1
ATOM 4702 N N . LEU A 1 644 ? -27.449 -25.958 -0.427 1.00 96.69 644 LEU A N 1
ATOM 4703 C CA . LEU A 1 644 ? -26.727 -25.769 0.834 1.00 96.69 644 LEU A CA 1
ATOM 4704 C C . LEU A 1 644 ? -26.826 -24.336 1.363 1.00 96.69 644 LEU A C 1
ATOM 4706 O O . LEU A 1 644 ? -26.973 -24.148 2.568 1.00 96.69 644 LEU A O 1
ATOM 4710 N N . LEU A 1 645 ? -26.800 -23.326 0.491 1.00 93.06 645 LEU A N 1
ATOM 4711 C CA . LEU A 1 645 ? -26.984 -21.929 0.892 1.00 93.06 645 LEU A CA 1
ATOM 4712 C C . LEU A 1 645 ? -28.433 -21.640 1.323 1.00 93.06 645 LEU A C 1
ATOM 4714 O O . LEU A 1 645 ? -28.660 -20.873 2.258 1.00 93.06 645 LEU A O 1
ATOM 4718 N N . VAL A 1 646 ? -29.426 -22.292 0.711 1.00 94.00 646 VAL A N 1
ATOM 4719 C CA . VAL A 1 646 ? -30.819 -22.256 1.186 1.00 94.00 646 VAL A CA 1
ATOM 4720 C C . VAL A 1 646 ? -30.932 -22.958 2.539 1.00 94.00 646 VAL A C 1
ATOM 4722 O O . VAL A 1 646 ? -31.534 -22.408 3.460 1.00 94.00 646 VAL A O 1
ATOM 4725 N N . ALA A 1 647 ? -30.311 -24.128 2.702 1.00 94.00 647 ALA A N 1
ATOM 4726 C CA . ALA A 1 647 ? -30.262 -24.833 3.979 1.00 94.00 647 ALA A CA 1
ATOM 4727 C C . ALA A 1 647 ? -29.585 -23.988 5.071 1.00 94.00 647 ALA A C 1
ATOM 4729 O O . ALA A 1 647 ? -30.095 -23.933 6.188 1.00 94.00 647 ALA A O 1
ATOM 4730 N N . PHE A 1 648 ? -28.507 -23.267 4.743 1.00 92.12 648 PHE A N 1
ATOM 4731 C CA . PHE A 1 648 ? -27.861 -22.297 5.630 1.00 92.12 648 PHE A CA 1
ATOM 4732 C C . PHE A 1 648 ? -28.867 -21.255 6.128 1.00 92.12 648 PHE A C 1
ATOM 4734 O O . PHE A 1 648 ? -29.033 -21.093 7.333 1.00 92.12 648 PHE A O 1
ATOM 4741 N N . VAL A 1 649 ? -29.620 -20.624 5.220 1.00 90.31 649 VAL A N 1
ATOM 4742 C CA . VAL A 1 649 ? -30.664 -19.655 5.594 1.00 90.31 649 VAL A CA 1
ATOM 4743 C C . VAL A 1 649 ? -31.732 -20.293 6.491 1.00 90.31 649 VAL A C 1
ATOM 4745 O O . VAL A 1 649 ? -32.210 -19.652 7.423 1.00 90.31 649 VAL A O 1
ATOM 4748 N N . LEU A 1 650 ? -32.124 -21.545 6.249 1.00 90.81 650 LEU A N 1
ATOM 4749 C CA . LEU A 1 650 ? -33.117 -22.243 7.074 1.00 90.81 650 LEU A CA 1
ATOM 4750 C C . LEU A 1 650 ? -32.596 -22.589 8.478 1.00 90.81 650 LEU A C 1
ATOM 4752 O O . LEU A 1 650 ? -33.362 -22.502 9.439 1.00 90.81 650 LEU A O 1
ATOM 4756 N N . VAL A 1 651 ? -31.318 -22.956 8.608 1.00 91.75 651 VAL A N 1
ATOM 4757 C CA . VAL A 1 651 ? -30.661 -23.215 9.901 1.00 91.75 651 VAL A CA 1
ATOM 4758 C C . VAL A 1 651 ? -30.496 -21.918 10.689 1.00 91.75 651 VAL A C 1
ATOM 4760 O O . VAL A 1 651 ? -30.875 -21.864 11.857 1.00 91.75 651 VAL A O 1
ATOM 4763 N N . GLU A 1 652 ? -30.070 -20.844 10.028 1.00 87.94 652 GLU A N 1
ATOM 4764 C CA . GLU A 1 652 ? -29.920 -19.510 10.623 1.00 87.94 652 GLU A CA 1
ATOM 4765 C C . GLU A 1 652 ? -31.242 -18.953 11.181 1.00 87.94 652 GLU A C 1
ATOM 4767 O O . GLU A 1 652 ? -31.235 -18.205 12.155 1.00 87.94 652 GLU A O 1
ATOM 4772 N N . ARG A 1 653 ? -32.405 -19.358 10.640 1.00 85.94 653 ARG A N 1
ATOM 4773 C CA . ARG A 1 653 ? -33.725 -19.013 11.221 1.00 85.94 653 ARG A CA 1
ATOM 4774 C C . ARG A 1 653 ? -33.952 -19.601 12.611 1.00 85.94 653 ARG A C 1
ATOM 4776 O O . ARG A 1 653 ? -34.797 -19.092 13.341 1.00 85.94 653 ARG A O 1
ATOM 4783 N N . ARG A 1 654 ? -33.283 -20.709 12.933 1.00 86.06 654 ARG A N 1
ATOM 4784 C CA . ARG A 1 654 ? -33.461 -21.470 14.178 1.00 86.06 654 ARG A CA 1
ATOM 4785 C C . ARG A 1 654 ? -32.278 -21.319 15.134 1.00 86.06 654 ARG A C 1
ATOM 4787 O O . ARG A 1 654 ? -32.408 -21.689 16.298 1.00 86.06 654 ARG A O 1
ATOM 4794 N N . ALA A 1 655 ? -31.144 -20.810 14.657 1.00 84.38 655 ALA A N 1
ATOM 4795 C CA . ALA A 1 655 ? -29.955 -20.593 15.465 1.00 84.38 655 ALA A CA 1
ATOM 4796 C C . ALA A 1 655 ? -30.228 -19.572 16.582 1.00 84.38 655 ALA A C 1
ATOM 4798 O O . ALA A 1 655 ? -30.814 -18.517 16.346 1.00 84.38 655 ALA A O 1
ATOM 4799 N N . ALA A 1 656 ? -29.775 -19.875 17.802 1.00 80.19 656 ALA A N 1
ATOM 4800 C CA . ALA A 1 656 ? -29.891 -18.956 18.936 1.00 80.19 656 ALA A CA 1
ATOM 4801 C C . ALA A 1 656 ? -29.028 -17.696 18.738 1.00 80.19 656 ALA A C 1
ATOM 4803 O O . ALA A 1 656 ? -29.433 -16.589 19.082 1.00 80.19 656 ALA A O 1
ATOM 4804 N N . GLU A 1 657 ? -27.847 -17.873 18.143 1.00 79.69 657 GLU A N 1
ATOM 4805 C CA . GLU A 1 657 ? -26.911 -16.802 17.807 1.00 79.69 657 GLU A CA 1
ATOM 4806 C C . GLU A 1 657 ? -26.470 -16.942 16.334 1.00 79.69 657 GLU A C 1
ATOM 4808 O O . GLU A 1 657 ? -25.385 -17.477 16.075 1.00 79.69 657 GLU A O 1
ATOM 4813 N N . PRO A 1 658 ? -27.306 -16.508 15.376 1.00 81.31 658 PRO A N 1
ATOM 4814 C CA . PRO A 1 658 ? -27.051 -16.633 13.936 1.00 81.31 658 PRO A CA 1
ATOM 4815 C C . PRO A 1 658 ? -25.778 -15.899 13.480 1.00 81.31 658 PRO A C 1
ATOM 4817 O O . PRO A 1 658 ? -25.441 -14.843 14.026 1.00 81.31 658 PRO A O 1
ATOM 4820 N N . ILE A 1 659 ? -25.090 -16.419 12.454 1.00 77.69 659 ILE A N 1
ATOM 4821 C CA . ILE A 1 659 ? -23.992 -15.725 11.758 1.00 77.69 659 ILE A CA 1
ATOM 4822 C C . ILE A 1 659 ? -24.528 -14.485 11.038 1.00 77.69 659 ILE A C 1
ATOM 4824 O O . ILE A 1 659 ? -23.926 -13.411 11.118 1.00 77.69 659 ILE A O 1
ATOM 4828 N N . LEU A 1 660 ? -25.665 -14.622 10.350 1.00 81.00 660 LEU A N 1
ATOM 4829 C CA . LEU A 1 660 ? -26.342 -13.535 9.654 1.00 81.00 660 LEU A CA 1
ATOM 4830 C C . LEU A 1 660 ? -27.806 -13.471 10.110 1.00 81.00 660 LEU A C 1
ATOM 4832 O O . LEU A 1 660 ? -28.678 -14.107 9.515 1.00 81.00 660 LEU A O 1
ATOM 4836 N N . PRO A 1 661 ? -28.120 -12.659 11.132 1.00 80.44 661 PRO A N 1
ATOM 4837 C CA . PRO A 1 661 ? -29.477 -12.573 11.640 1.00 80.44 661 PRO A CA 1
ATOM 4838 C C . PRO A 1 661 ? -30.439 -12.061 10.569 1.00 80.44 661 PRO A C 1
ATOM 4840 O O . PRO A 1 661 ? -30.359 -10.921 10.115 1.00 80.44 661 PRO A O 1
ATOM 4843 N N . LEU A 1 662 ? -31.408 -12.894 10.203 1.00 83.12 662 LEU A N 1
ATOM 4844 C CA . LEU A 1 662 ? -32.287 -12.645 9.058 1.00 83.12 662 LEU A CA 1
ATOM 4845 C C . LEU A 1 662 ? -33.248 -11.467 9.252 1.00 83.12 662 LEU A C 1
ATOM 4847 O O . LEU A 1 662 ? -33.762 -10.937 8.272 1.00 83.12 662 LEU A O 1
ATOM 4851 N N . TRP A 1 663 ? -33.449 -10.993 10.486 1.00 85.81 663 TRP A N 1
ATOM 4852 C CA . TRP A 1 663 ? -34.196 -9.755 10.733 1.00 85.81 663 TRP A CA 1
ATOM 4853 C C . TRP A 1 663 ? -33.524 -8.536 10.084 1.00 85.81 663 TRP A C 1
ATOM 4855 O O . TRP A 1 663 ? -34.214 -7.583 9.718 1.00 85.81 663 TRP A O 1
ATOM 4865 N N . VAL A 1 664 ? -32.199 -8.582 9.884 1.00 84.31 664 VAL A N 1
ATOM 4866 C CA . VAL A 1 664 ? -31.436 -7.556 9.158 1.00 84.31 664 VAL A CA 1
ATOM 4867 C C . VAL A 1 664 ? -31.974 -7.416 7.733 1.00 84.31 664 VAL A C 1
ATOM 4869 O O . VAL A 1 664 ? -32.099 -6.296 7.245 1.00 84.31 664 VAL A O 1
ATOM 4872 N N . LEU A 1 665 ? -32.389 -8.532 7.115 1.00 82.00 665 LEU A N 1
ATOM 4873 C CA . LEU A 1 665 ? -32.967 -8.559 5.770 1.00 82.00 665 LEU A CA 1
ATOM 4874 C C . LEU A 1 665 ? -34.375 -7.938 5.691 1.00 82.00 665 LEU A C 1
ATOM 4876 O O . LEU A 1 665 ? -34.880 -7.662 4.603 1.00 82.00 665 LEU A O 1
ATOM 4880 N N . GLY A 1 666 ? -35.024 -7.702 6.834 1.00 82.88 666 GLY A N 1
ATOM 4881 C CA . GLY A 1 666 ? -36.336 -7.059 6.908 1.00 82.88 666 GLY A CA 1
ATOM 4882 C C . GLY A 1 666 ? -36.285 -5.530 6.844 1.00 82.88 666 GLY A C 1
ATOM 4883 O O . GLY A 1 666 ? -37.313 -4.893 6.613 1.00 82.88 666 GLY A O 1
ATOM 4884 N N . GLN A 1 667 ? -35.113 -4.911 7.036 1.00 87.88 667 GLN A N 1
ATOM 4885 C CA . GLN A 1 667 ? -34.982 -3.453 7.092 1.00 87.88 667 GLN A CA 1
ATOM 4886 C C . GLN A 1 667 ? -34.347 -2.888 5.821 1.00 87.88 667 GLN A C 1
ATOM 4888 O O . GLN A 1 667 ? -33.206 -3.189 5.482 1.00 87.88 667 GLN A O 1
ATOM 4893 N N . ARG A 1 668 ? -35.051 -1.966 5.151 1.00 90.00 668 ARG A N 1
ATOM 4894 C CA . ARG A 1 668 ? -34.600 -1.368 3.877 1.00 90.00 668 ARG A CA 1
ATOM 4895 C C . ARG A 1 668 ? -33.229 -0.683 3.965 1.00 90.00 668 ARG A C 1
ATOM 4897 O O . ARG A 1 668 ? -32.438 -0.797 3.030 1.00 90.00 668 ARG A O 1
ATOM 4904 N N . VAL A 1 669 ? -32.940 0.012 5.073 1.00 91.75 669 VAL A N 1
ATOM 4905 C CA . VAL A 1 669 ? -31.637 0.674 5.296 1.00 91.75 669 VAL A CA 1
ATOM 4906 C C . VAL A 1 669 ? -30.517 -0.363 5.370 1.00 91.75 669 VAL A C 1
ATOM 4908 O O . VAL A 1 669 ? -29.503 -0.209 4.692 1.00 91.75 669 VAL A O 1
ATOM 4911 N N . LEU A 1 670 ? -30.727 -1.440 6.133 1.00 92.31 670 LEU A N 1
ATOM 4912 C CA . LEU A 1 670 ? -29.757 -2.521 6.295 1.00 92.31 670 LEU A CA 1
ATOM 4913 C C . LEU A 1 670 ? -29.552 -3.294 4.989 1.00 92.31 670 LEU A C 1
ATOM 4915 O O . LEU A 1 670 ? -28.411 -3.544 4.615 1.00 92.31 670 LEU A O 1
ATOM 4919 N N . ASN A 1 671 ? -30.621 -3.575 4.241 1.00 93.56 671 ASN A N 1
ATOM 4920 C CA . ASN A 1 671 ? -30.531 -4.218 2.925 1.00 93.56 671 ASN A CA 1
ATOM 4921 C C . ASN A 1 671 ? -29.713 -3.390 1.943 1.00 93.56 671 ASN A C 1
ATOM 4923 O O . ASN A 1 671 ? -28.836 -3.926 1.270 1.00 93.56 671 ASN A O 1
ATOM 4927 N N . SER A 1 672 ? -29.968 -2.082 1.889 1.00 94.50 672 SER A N 1
ATOM 4928 C CA . SER A 1 672 ? -29.234 -1.165 1.010 1.00 94.50 672 SER A CA 1
ATOM 4929 C C . SER A 1 672 ? -27.759 -1.088 1.413 1.00 94.50 672 SER A C 1
ATOM 4931 O O . SER A 1 672 ? -26.879 -1.182 0.563 1.00 94.50 672 SER A O 1
ATOM 4933 N N . ALA A 1 673 ? -27.471 -0.983 2.715 1.00 94.06 673 ALA A N 1
ATOM 4934 C CA . ALA A 1 673 ? -26.106 -0.940 3.233 1.00 94.06 673 ALA A CA 1
ATOM 4935 C C . ALA A 1 673 ? -25.334 -2.247 2.984 1.00 94.06 673 ALA A C 1
ATOM 4937 O O . ALA A 1 673 ? -24.178 -2.198 2.572 1.00 94.06 673 ALA A O 1
ATOM 4938 N N . ASN A 1 674 ? -25.962 -3.405 3.200 1.00 94.75 674 ASN A N 1
ATOM 4939 C CA . ASN A 1 674 ? -25.351 -4.718 2.984 1.00 94.75 674 ASN A CA 1
ATOM 4940 C C . ASN A 1 674 ? -25.156 -5.023 1.494 1.00 94.75 674 ASN A C 1
ATOM 4942 O O . ASN A 1 674 ? -24.097 -5.512 1.110 1.00 94.75 674 ASN A O 1
ATOM 4946 N N . SER A 1 675 ? -26.124 -4.664 0.644 1.00 95.75 675 SER A N 1
ATOM 4947 C CA . SER A 1 675 ? -25.999 -4.799 -0.816 1.00 95.75 675 SER A CA 1
ATOM 4948 C C . SER A 1 675 ? -24.888 -3.900 -1.359 1.00 95.75 675 SER A C 1
ATOM 4950 O O . SER A 1 675 ? -24.061 -4.344 -2.152 1.00 95.75 675 SER A O 1
ATOM 4952 N N . ALA A 1 676 ? -24.807 -2.654 -0.875 1.00 96.44 676 ALA A N 1
ATOM 4953 C CA . ALA A 1 676 ? -23.704 -1.759 -1.204 1.00 96.44 676 ALA A CA 1
ATOM 4954 C C . ALA A 1 676 ? -22.359 -2.331 -0.735 1.00 96.44 676 ALA A C 1
ATOM 4956 O O . ALA A 1 676 ? -21.398 -2.316 -1.494 1.00 96.44 676 ALA A O 1
ATOM 4957 N N . ALA A 1 677 ? -22.284 -2.879 0.480 1.00 95.12 677 ALA A N 1
ATOM 4958 C CA . ALA A 1 677 ? -21.068 -3.497 0.999 1.00 95.12 677 ALA A CA 1
ATOM 4959 C C . ALA A 1 677 ? -20.614 -4.698 0.156 1.00 95.12 677 ALA A C 1
ATOM 4961 O O . ALA A 1 677 ? -19.426 -4.799 -0.145 1.00 95.12 677 ALA A O 1
ATOM 4962 N N . LEU A 1 678 ? -21.546 -5.554 -0.275 1.00 95.88 678 LEU A N 1
ATOM 4963 C CA . LEU A 1 678 ? -21.280 -6.674 -1.180 1.00 95.88 678 LEU A CA 1
ATOM 4964 C C . LEU A 1 678 ? -20.699 -6.190 -2.515 1.00 95.88 678 LEU A C 1
ATOM 4966 O O . LEU A 1 678 ? -19.637 -6.653 -2.923 1.00 95.88 678 LEU A O 1
ATOM 4970 N N . LEU A 1 679 ? -21.337 -5.210 -3.158 1.00 97.75 679 LEU A N 1
ATOM 4971 C CA . LEU A 1 679 ? -20.877 -4.659 -4.439 1.00 97.75 679 LEU A CA 1
ATOM 4972 C C . LEU A 1 679 ? -19.539 -3.917 -4.317 1.00 97.75 679 LEU A C 1
ATOM 4974 O O . LEU A 1 679 ? -18.690 -4.024 -5.197 1.00 97.75 679 LEU A O 1
ATOM 4978 N N . ILE A 1 680 ? -19.312 -3.218 -3.202 1.00 96.12 680 ILE A N 1
ATOM 4979 C CA . ILE A 1 680 ? -18.017 -2.605 -2.882 1.00 96.12 680 ILE A CA 1
ATOM 4980 C C . ILE A 1 680 ? -16.932 -3.678 -2.767 1.00 96.12 680 ILE A C 1
ATOM 4982 O O . ILE A 1 680 ? -15.856 -3.489 -3.321 1.00 96.12 680 ILE A O 1
ATOM 4986 N N . GLY A 1 681 ? -17.195 -4.794 -2.077 1.00 92.88 681 GLY A N 1
ATOM 4987 C CA . GLY A 1 681 ? -16.247 -5.909 -1.976 1.00 92.88 681 GLY A CA 1
ATOM 4988 C C . GLY A 1 681 ? -15.917 -6.512 -3.340 1.00 92.88 681 GLY A C 1
ATOM 4989 O O . GLY A 1 681 ? -14.740 -6.660 -3.680 1.00 92.88 681 GLY A O 1
ATOM 4990 N N . LEU A 1 682 ? -16.957 -6.762 -4.143 1.00 95.88 682 LEU A N 1
ATOM 4991 C CA . LEU A 1 682 ? -16.852 -7.287 -5.505 1.00 95.88 682 LEU A CA 1
ATOM 4992 C C . LEU A 1 682 ? -15.971 -6.402 -6.387 1.00 95.88 682 LEU A C 1
ATOM 4994 O O . LEU A 1 682 ? -15.036 -6.898 -7.008 1.00 95.88 682 LEU A O 1
ATOM 4998 N N . LEU A 1 683 ? -16.225 -5.093 -6.402 1.00 95.62 683 LEU A N 1
ATOM 4999 C CA . LEU A 1 683 ? -15.448 -4.141 -7.194 1.00 95.62 683 LEU A CA 1
ATOM 5000 C C . LEU A 1 683 ? -14.023 -3.993 -6.667 1.00 95.62 683 LEU A C 1
ATOM 5002 O O . LEU A 1 683 ? -13.076 -3.996 -7.446 1.00 95.62 683 LEU A O 1
ATOM 5006 N N . MET A 1 684 ? -13.865 -3.879 -5.348 1.00 90.56 684 MET A N 1
ATOM 5007 C CA . MET A 1 684 ? -12.579 -3.595 -4.722 1.00 90.56 684 MET A CA 1
ATOM 5008 C C . MET A 1 684 ? -11.578 -4.723 -4.959 1.00 90.56 684 MET A C 1
ATOM 5010 O O . MET A 1 684 ? -10.497 -4.459 -5.474 1.00 90.56 684 MET A O 1
ATOM 5014 N N . ILE A 1 685 ? -11.906 -5.965 -4.593 1.00 88.81 685 ILE A N 1
ATOM 5015 C CA . ILE A 1 685 ? -10.968 -7.081 -4.774 1.00 88.81 685 ILE A CA 1
ATOM 5016 C C . ILE A 1 685 ? -10.998 -7.573 -6.218 1.00 88.81 685 ILE A C 1
ATOM 5018 O O . ILE A 1 685 ? -9.933 -7.785 -6.786 1.00 88.81 685 ILE A O 1
ATOM 5022 N N . GLY A 1 686 ? -12.177 -7.664 -6.838 1.00 90.00 686 GLY A N 1
ATOM 5023 C CA . GLY A 1 686 ? -12.300 -8.104 -8.223 1.00 90.00 686 GLY A CA 1
ATOM 5024 C C . GLY A 1 686 ? -11.425 -7.285 -9.174 1.00 90.00 686 GLY A C 1
ATOM 5025 O O . GLY A 1 686 ? -10.599 -7.858 -9.875 1.00 90.00 686 GLY A O 1
ATOM 5026 N N . LEU A 1 687 ? -11.509 -5.948 -9.153 1.00 91.31 687 LEU A N 1
ATOM 5027 C CA . LEU A 1 687 ? -10.636 -5.114 -9.991 1.00 91.31 687 LEU A CA 1
ATOM 5028 C C . LEU A 1 687 ? -9.173 -5.154 -9.546 1.00 91.31 687 LEU A C 1
ATOM 5030 O O . LEU A 1 687 ? -8.286 -5.160 -10.400 1.00 91.31 687 LEU A O 1
ATOM 5034 N N . SER A 1 688 ? -8.906 -5.221 -8.234 1.00 88.19 688 SER A N 1
ATOM 5035 C CA . SER A 1 688 ? -7.528 -5.310 -7.725 1.00 88.19 688 SER A CA 1
ATOM 5036 C C . SER A 1 688 ? -6.774 -6.499 -8.309 1.00 88.19 688 SER A C 1
ATOM 5038 O O . SER A 1 688 ? -5.569 -6.412 -8.510 1.00 88.19 688 SER A O 1
ATOM 5040 N N . THR A 1 689 ? -7.482 -7.589 -8.592 1.00 88.31 689 THR A N 1
ATOM 5041 C CA . THR A 1 689 ? -6.927 -8.817 -9.153 1.00 88.31 689 THR A CA 1
ATOM 5042 C C . THR A 1 689 ? -6.531 -8.680 -10.633 1.00 88.31 689 THR A C 1
ATOM 5044 O O . THR A 1 689 ? -5.495 -9.213 -11.023 1.00 88.31 689 THR A O 1
ATOM 5047 N N . TYR A 1 690 ? -7.294 -7.944 -11.452 1.00 90.50 690 TYR A N 1
ATOM 5048 C CA . TYR A 1 690 ? -7.073 -7.867 -12.910 1.00 90.50 690 TYR A CA 1
ATOM 5049 C C . TYR A 1 690 ? -6.326 -6.617 -13.381 1.00 90.50 690 TYR A C 1
ATOM 5051 O O . TYR A 1 690 ? -5.671 -6.658 -14.421 1.00 90.50 690 TYR A O 1
ATOM 5059 N N . VAL A 1 691 ? -6.368 -5.515 -12.628 1.00 91.50 691 VAL A N 1
ATOM 5060 C CA . VAL A 1 691 ? -5.672 -4.273 -13.006 1.00 91.50 691 VAL A CA 1
ATOM 5061 C C . VAL A 1 691 ? -4.153 -4.476 -13.145 1.00 91.50 691 VAL A C 1
ATOM 5063 O O . VAL A 1 691 ? -3.606 -4.086 -14.180 1.00 91.50 691 VAL A O 1
ATOM 5066 N N . PRO A 1 692 ? -3.440 -5.100 -12.181 1.00 89.06 692 PRO A N 1
ATOM 5067 C CA . PRO A 1 692 ? -2.006 -5.336 -12.331 1.00 89.06 692 PRO A CA 1
ATOM 5068 C C . PRO A 1 692 ? -1.686 -6.310 -13.462 1.00 89.06 692 PRO A C 1
ATOM 5070 O O . PRO A 1 692 ? -0.674 -6.144 -14.137 1.00 89.06 692 PRO A O 1
ATOM 5073 N N . LEU A 1 693 ? -2.553 -7.303 -13.676 1.00 88.94 693 LEU A N 1
ATOM 5074 C CA . LEU A 1 693 ? -2.425 -8.268 -14.760 1.00 88.94 693 LEU A CA 1
ATOM 5075 C C . LEU A 1 693 ? -2.508 -7.571 -16.126 1.00 88.94 693 LEU A C 1
ATOM 5077 O O . LEU A 1 693 ? -1.657 -7.800 -16.979 1.00 88.94 693 LEU A O 1
ATOM 5081 N N . TYR A 1 694 ? -3.461 -6.654 -16.312 1.00 90.94 694 TYR A N 1
ATOM 5082 C CA . TYR A 1 694 ? -3.556 -5.843 -17.528 1.00 90.94 694 TYR A CA 1
ATOM 5083 C C . TYR A 1 694 ? -2.322 -4.955 -17.723 1.00 90.94 694 TYR A C 1
ATOM 5085 O O . TYR A 1 694 ? -1.734 -4.916 -18.802 1.00 90.94 694 TYR A O 1
ATOM 5093 N N . ALA A 1 695 ? -1.894 -4.258 -16.667 1.00 89.81 695 ALA A N 1
ATOM 5094 C CA . ALA A 1 695 ? -0.737 -3.372 -16.731 1.00 89.81 695 ALA A CA 1
ATOM 5095 C C . ALA A 1 695 ? 0.556 -4.119 -17.114 1.00 89.81 695 ALA A C 1
ATOM 5097 O O . ALA A 1 695 ? 1.356 -3.594 -17.889 1.00 89.81 695 ALA A O 1
ATOM 5098 N N . GLN A 1 696 ? 0.765 -5.335 -16.605 1.00 89.50 696 GLN A N 1
ATOM 5099 C CA . GLN A 1 696 ? 1.966 -6.122 -16.903 1.00 89.50 696 GLN A CA 1
ATOM 5100 C C . GLN A 1 696 ? 1.878 -6.811 -18.261 1.00 89.50 696 GLN A C 1
ATOM 5102 O O . GLN A 1 696 ? 2.758 -6.662 -19.102 1.00 89.50 696 GLN A O 1
ATOM 5107 N N . SER A 1 697 ? 0.800 -7.555 -18.491 1.00 86.31 697 SER A N 1
ATOM 5108 C CA . SER A 1 697 ? 0.716 -8.478 -19.621 1.00 86.31 697 SER A CA 1
ATOM 5109 C C . SER A 1 697 ? 0.147 -7.850 -20.895 1.00 86.31 697 SER A C 1
ATOM 5111 O O . SER A 1 697 ? 0.371 -8.399 -21.969 1.00 86.31 697 SER A O 1
ATOM 5113 N N . VAL A 1 698 ? -0.573 -6.722 -20.806 1.00 89.25 698 VAL A N 1
ATOM 5114 C CA . VAL A 1 698 ? -1.116 -6.000 -21.975 1.00 89.25 698 VAL A CA 1
ATOM 5115 C C . VAL A 1 698 ? -0.344 -4.713 -22.238 1.00 89.25 698 VAL A C 1
ATOM 5117 O O . VAL A 1 698 ? 0.118 -4.510 -23.355 1.00 89.25 698 VAL A O 1
ATOM 5120 N N . LEU A 1 699 ? -0.159 -3.864 -21.220 1.00 87.81 699 LEU A N 1
ATOM 5121 C CA . LEU A 1 699 ? 0.594 -2.607 -21.374 1.00 87.81 699 LEU A CA 1
ATOM 5122 C C . LEU A 1 699 ? 2.121 -2.806 -21.330 1.00 87.81 699 LEU A C 1
ATOM 5124 O O . LEU A 1 699 ? 2.865 -1.847 -21.522 1.00 87.81 699 LEU A O 1
ATOM 5128 N N . GLY A 1 700 ? 2.597 -4.027 -21.059 1.00 84.06 700 GLY A N 1
ATOM 5129 C CA . GLY A 1 700 ? 4.020 -4.374 -21.094 1.00 84.06 700 GLY A CA 1
ATOM 5130 C C . GLY A 1 700 ? 4.858 -3.707 -20.003 1.00 84.06 700 GLY A C 1
ATOM 5131 O O . GLY A 1 700 ? 6.048 -3.470 -20.203 1.00 84.06 700 GLY A O 1
ATOM 5132 N N . THR A 1 701 ? 4.245 -3.347 -18.873 1.00 81.44 701 THR A N 1
ATOM 5133 C CA . THR A 1 701 ? 4.945 -2.647 -17.785 1.00 81.44 701 THR A CA 1
ATOM 5134 C C . THR A 1 701 ? 5.495 -3.597 -16.730 1.00 81.44 701 THR A C 1
ATOM 5136 O O . THR A 1 701 ? 5.053 -4.736 -16.609 1.00 81.44 701 THR A O 1
ATOM 5139 N N . SER A 1 702 ? 6.468 -3.133 -15.944 1.00 79.69 702 SER A N 1
ATOM 5140 C CA . SER A 1 702 ? 7.025 -3.926 -14.845 1.00 79.69 702 SER A CA 1
ATOM 5141 C C . SER A 1 702 ? 6.013 -4.145 -13.713 1.00 79.69 702 SER A C 1
ATOM 5143 O O . SER A 1 702 ? 5.082 -3.347 -13.524 1.00 79.69 702 SER A O 1
ATOM 5145 N N . ALA A 1 703 ? 6.211 -5.193 -12.906 1.00 80.12 703 ALA A N 1
ATOM 5146 C CA . ALA A 1 703 ? 5.335 -5.491 -11.775 1.00 80.12 703 ALA A CA 1
ATOM 5147 C C . ALA A 1 703 ? 5.294 -4.338 -10.762 1.00 80.12 703 ALA A C 1
ATOM 5149 O O . ALA A 1 703 ? 4.255 -4.067 -10.150 1.00 80.12 703 ALA A O 1
ATOM 5150 N N . LEU A 1 704 ? 6.400 -3.599 -10.624 1.00 72.06 704 LEU A N 1
ATOM 5151 C CA . LEU A 1 704 ? 6.459 -2.395 -9.796 1.00 72.06 704 LEU A CA 1
ATOM 5152 C C . LEU A 1 704 ? 5.502 -1.291 -10.278 1.00 72.06 704 LEU A C 1
ATOM 5154 O O . LEU A 1 704 ? 4.774 -0.708 -9.472 1.00 72.06 704 LEU A O 1
ATOM 5158 N N . VAL A 1 705 ? 5.462 -1.016 -11.585 1.00 74.62 705 VAL A N 1
ATOM 5159 C CA . VAL A 1 705 ? 4.589 0.014 -12.180 1.00 74.62 705 VAL A CA 1
ATOM 5160 C C . VAL A 1 705 ? 3.116 -0.385 -12.086 1.00 74.62 705 VAL A C 1
ATOM 5162 O O . VAL A 1 705 ? 2.262 0.418 -11.687 1.00 74.62 705 VAL A O 1
ATOM 5165 N N . ALA A 1 706 ? 2.819 -1.651 -12.364 1.00 82.88 706 ALA A N 1
ATOM 5166 C CA . ALA A 1 706 ? 1.497 -2.229 -12.168 1.00 82.88 706 ALA A CA 1
ATOM 5167 C C . ALA A 1 706 ? 1.039 -2.144 -10.702 1.00 82.88 706 ALA A C 1
ATOM 5169 O O . ALA A 1 706 ? -0.120 -1.832 -10.416 1.00 82.88 706 ALA A O 1
ATOM 5170 N N . GLY A 1 707 ? 1.967 -2.324 -9.761 1.00 79.50 707 GLY A N 1
ATOM 5171 C CA . GLY A 1 707 ? 1.700 -2.142 -8.343 1.00 79.50 707 GLY A CA 1
ATOM 5172 C C . GLY A 1 707 ? 1.311 -0.724 -7.957 1.00 79.50 707 GLY A C 1
ATOM 5173 O O . GLY A 1 707 ? 0.326 -0.539 -7.245 1.00 79.50 707 GLY A O 1
ATOM 5174 N N . PHE A 1 708 ? 2.000 0.297 -8.464 1.00 74.56 708 PHE A N 1
ATOM 5175 C CA . PHE A 1 708 ? 1.605 1.687 -8.203 1.00 74.56 708 PHE A CA 1
ATOM 5176 C C . PHE A 1 708 ? 0.261 2.063 -8.831 1.00 74.56 708 PHE A C 1
ATOM 5178 O O . PHE A 1 708 ? -0.493 2.853 -8.260 1.00 74.56 708 PHE A O 1
ATOM 5185 N N . THR A 1 709 ? -0.065 1.462 -9.972 1.00 83.94 709 THR A N 1
ATOM 5186 C CA . THR A 1 709 ? -1.377 1.614 -10.611 1.00 83.94 709 THR A CA 1
ATOM 5187 C C . THR A 1 709 ? -2.493 1.116 -9.692 1.00 83.94 709 THR A C 1
ATOM 5189 O O . THR A 1 709 ? -3.488 1.812 -9.486 1.00 83.94 709 THR A O 1
ATOM 5192 N N . LEU A 1 710 ? -2.297 -0.048 -9.064 1.00 84.62 710 LEU A N 1
ATOM 5193 C CA . LEU A 1 710 ? -3.211 -0.570 -8.049 1.00 84.62 710 LEU A CA 1
ATOM 5194 C C . LEU A 1 710 ? -3.219 0.292 -6.778 1.00 84.62 710 LEU A C 1
ATOM 5196 O O . LEU A 1 710 ? -4.288 0.581 -6.231 1.00 84.62 710 LEU A O 1
ATOM 5200 N N . ALA A 1 711 ? -2.042 0.752 -6.341 1.00 79.81 711 ALA A N 1
ATOM 5201 C CA . ALA A 1 711 ? -1.895 1.610 -5.170 1.00 79.81 711 ALA A CA 1
ATOM 5202 C C . ALA A 1 711 ? -2.785 2.861 -5.276 1.00 79.81 711 ALA A C 1
ATOM 5204 O O . ALA A 1 711 ? -3.391 3.274 -4.284 1.00 79.81 711 ALA A O 1
ATOM 5205 N N . ALA A 1 712 ? -2.945 3.416 -6.484 1.00 83.62 712 ALA A N 1
ATOM 5206 C CA . ALA A 1 712 ? -3.822 4.554 -6.751 1.00 83.62 712 ALA A CA 1
ATOM 5207 C C . ALA A 1 712 ? -5.287 4.283 -6.352 1.00 83.62 712 ALA A C 1
ATOM 5209 O O . ALA A 1 712 ? -5.896 5.111 -5.670 1.00 83.62 712 ALA A O 1
ATOM 5210 N N . MET A 1 713 ? -5.839 3.106 -6.678 1.00 86.50 713 MET A N 1
ATOM 5211 C CA . MET A 1 713 ? -7.196 2.730 -6.251 1.00 86.50 713 MET A CA 1
ATOM 5212 C C . MET A 1 713 ? -7.299 2.648 -4.730 1.00 86.50 713 MET A C 1
ATOM 5214 O O . MET A 1 713 ? -8.198 3.225 -4.116 1.00 86.50 713 MET A O 1
ATOM 5218 N N . THR A 1 714 ? -6.339 1.973 -4.104 1.00 81.50 714 THR A N 1
ATOM 5219 C CA . THR A 1 714 ? -6.324 1.805 -2.649 1.00 81.50 714 THR A CA 1
ATOM 5220 C C . THR A 1 714 ? -6.061 3.108 -1.891 1.00 81.50 714 THR A C 1
ATOM 5222 O O . THR A 1 714 ? -6.459 3.213 -0.736 1.00 81.50 714 THR A O 1
ATOM 5225 N N . LEU A 1 715 ? -5.453 4.118 -2.525 1.00 76.00 715 LEU A N 1
ATOM 5226 C CA . LEU A 1 715 ? -5.198 5.441 -1.950 1.00 76.00 715 LEU A CA 1
ATOM 5227 C C . LEU A 1 715 ? -6.420 6.364 -2.014 1.00 76.00 715 LEU A C 1
ATOM 5229 O O . LEU A 1 715 ? -6.697 7.091 -1.056 1.00 76.00 715 LEU A O 1
ATOM 5233 N N . GLY A 1 716 ? -7.158 6.341 -3.130 1.00 78.88 716 GLY A N 1
ATOM 5234 C CA . GLY A 1 716 ? -8.376 7.141 -3.291 1.00 78.88 716 GLY A CA 1
ATOM 5235 C C . GLY A 1 716 ? -9.408 6.845 -2.196 1.00 78.88 716 GLY A C 1
ATOM 5236 O O . GLY A 1 716 ? -10.083 7.753 -1.701 1.00 78.88 716 GLY A O 1
ATOM 5237 N N . TRP A 1 717 ? -9.458 5.587 -1.744 1.00 82.19 717 TRP A N 1
ATOM 5238 C CA . TRP A 1 717 ? -10.417 5.117 -0.750 1.00 82.19 717 TRP A CA 1
ATOM 5239 C C . TRP A 1 717 ? -10.272 5.783 0.638 1.00 82.19 717 TRP A C 1
ATOM 5241 O O . TRP A 1 717 ? -11.229 6.443 1.062 1.00 82.19 717 TRP A O 1
ATOM 5251 N N . PRO A 1 718 ? -9.137 5.697 1.363 1.00 68.25 718 PRO A N 1
ATOM 5252 C CA . PRO A 1 718 ? -8.966 6.357 2.659 1.00 68.25 718 PRO A CA 1
ATOM 5253 C C . PRO A 1 718 ? -9.165 7.873 2.613 1.00 68.25 718 PRO A C 1
ATOM 5255 O O . PRO A 1 718 ? -9.700 8.445 3.568 1.00 68.25 718 PRO A O 1
ATOM 5258 N N . ILE A 1 719 ? -8.763 8.527 1.516 1.00 74.25 719 ILE A N 1
ATOM 5259 C CA . ILE A 1 719 ? -8.947 9.972 1.322 1.00 74.25 719 ILE A CA 1
ATOM 5260 C C . ILE A 1 719 ? -10.441 10.302 1.331 1.00 74.25 719 ILE A C 1
ATOM 5262 O O . ILE A 1 719 ? -10.893 11.122 2.134 1.00 74.25 719 ILE A O 1
ATOM 5266 N N . ALA A 1 720 ? -11.222 9.623 0.491 1.00 83.44 720 ALA A N 1
ATOM 5267 C CA . ALA A 1 720 ? -12.660 9.835 0.414 1.00 83.44 720 ALA A CA 1
ATOM 5268 C C . ALA A 1 720 ? -13.382 9.421 1.704 1.00 83.44 720 ALA A C 1
ATOM 5270 O O . ALA A 1 720 ? -14.213 10.176 2.207 1.00 83.44 720 ALA A O 1
ATOM 5271 N N . ALA A 1 721 ? -13.020 8.284 2.306 1.00 77.56 721 ALA A N 1
ATOM 5272 C CA . ALA A 1 721 ? -13.609 7.815 3.562 1.00 77.56 721 ALA A CA 1
ATOM 5273 C C . ALA A 1 721 ? -13.390 8.811 4.718 1.00 77.56 721 ALA A C 1
ATOM 5275 O O . ALA A 1 721 ? -14.308 9.076 5.494 1.00 77.56 721 ALA A O 1
ATOM 5276 N N . SER A 1 722 ? -12.206 9.429 4.794 1.00 68.94 722 SER A N 1
ATOM 5277 C CA . SER A 1 722 ? -11.894 10.457 5.799 1.00 68.94 722 SER A CA 1
ATOM 5278 C C . SER A 1 722 ? -12.714 11.740 5.608 1.00 68.94 722 SER A C 1
ATOM 5280 O O . SER A 1 722 ? -13.009 12.448 6.573 1.00 68.94 722 SER A O 1
ATOM 5282 N N . LEU A 1 723 ? -13.090 12.053 4.363 1.00 76.62 723 LEU A N 1
ATOM 5283 C CA . LEU A 1 723 ? -13.912 13.216 4.017 1.00 76.62 723 LEU A CA 1
ATOM 5284 C C . LEU A 1 723 ? -15.416 12.935 4.132 1.00 76.62 723 LEU A C 1
ATOM 5286 O O . LEU A 1 723 ? -16.178 13.858 4.433 1.00 76.62 723 LEU A O 1
ATOM 5290 N N . ALA A 1 724 ? -15.838 11.680 3.950 1.00 81.69 724 ALA A N 1
ATOM 5291 C CA . ALA A 1 724 ? -17.238 11.261 3.929 1.00 81.69 724 ALA A CA 1
ATOM 5292 C C . ALA A 1 724 ? -17.999 11.705 5.186 1.00 81.69 724 ALA A C 1
ATOM 5294 O O . ALA A 1 724 ? -19.112 12.213 5.064 1.00 81.69 724 ALA A O 1
ATOM 5295 N N . GLY A 1 725 ? -17.352 11.631 6.358 1.00 73.88 725 GLY A N 1
ATOM 5296 C CA . GLY A 1 725 ? -17.848 12.135 7.647 1.00 73.88 725 GLY A CA 1
ATOM 5297 C C . GLY A 1 725 ? -18.498 13.512 7.575 1.00 73.88 725 GLY A C 1
ATOM 5298 O O . GLY A 1 725 ? -19.605 13.729 8.055 1.00 73.88 725 GLY A O 1
ATOM 5299 N N . ARG A 1 726 ? -17.816 14.462 6.933 1.00 78.56 726 ARG A N 1
ATOM 5300 C CA . ARG A 1 726 ? -18.280 15.854 6.843 1.00 78.56 726 ARG A CA 1
ATOM 5301 C C . ARG A 1 726 ? -19.422 16.026 5.849 1.00 78.56 726 ARG A C 1
ATOM 5303 O O . ARG A 1 726 ? -20.193 16.971 5.981 1.00 78.56 726 ARG A O 1
ATOM 5310 N N . ILE A 1 727 ? -19.490 15.155 4.847 1.00 83.38 727 ILE A N 1
ATOM 5311 C CA . ILE A 1 727 ? -20.477 15.225 3.772 1.00 83.38 727 ILE A CA 1
ATOM 5312 C C . ILE A 1 727 ? -21.784 14.596 4.246 1.00 83.38 727 ILE A C 1
ATOM 5314 O O . ILE A 1 727 ? -22.805 15.279 4.237 1.00 83.38 727 ILE A O 1
ATOM 5318 N N . TYR A 1 728 ? -21.762 13.363 4.764 1.00 86.38 728 TYR A N 1
ATOM 5319 C CA . TYR A 1 728 ? -23.002 12.696 5.174 1.00 86.38 728 TYR A CA 1
ATOM 5320 C C . TYR A 1 728 ? -23.680 13.373 6.367 1.00 86.38 728 TYR A C 1
ATOM 5322 O O . TYR A 1 728 ? -24.901 13.316 6.466 1.00 86.38 728 TYR A O 1
ATOM 5330 N N . LEU A 1 729 ? -22.930 14.071 7.229 1.00 85.56 729 LEU A N 1
ATOM 5331 C CA . LEU A 1 729 ? -23.510 14.888 8.301 1.00 85.56 729 LEU A CA 1
ATOM 5332 C C . LEU A 1 729 ? -24.234 16.142 7.783 1.00 85.56 729 LEU A C 1
ATOM 5334 O O . LEU A 1 729 ? -25.049 16.706 8.504 1.00 85.56 729 LEU A O 1
ATOM 5338 N N . ARG A 1 730 ? -23.940 16.598 6.558 1.00 88.25 730 ARG A N 1
ATOM 5339 C CA . ARG A 1 730 ? -24.575 17.778 5.945 1.00 88.25 730 ARG A CA 1
ATOM 5340 C C . ARG A 1 730 ? -25.694 17.419 4.977 1.00 88.25 730 ARG A C 1
ATOM 5342 O O . ARG A 1 730 ? -26.735 18.060 5.001 1.00 88.25 730 ARG A O 1
ATOM 5349 N N . VAL A 1 731 ? -25.463 16.438 4.103 1.00 89.00 731 VAL A N 1
ATOM 5350 C CA . VAL A 1 731 ? -26.381 16.097 2.997 1.00 89.00 731 VAL A CA 1
ATOM 5351 C C . VAL A 1 731 ? -27.039 14.721 3.145 1.00 89.00 731 VAL A C 1
ATOM 5353 O O . VAL A 1 731 ? -27.830 14.322 2.290 1.00 89.00 731 VAL A O 1
ATOM 5356 N N . GLY A 1 732 ? -26.729 13.989 4.220 1.00 89.94 732 GLY A N 1
ATOM 5357 C CA . GLY A 1 732 ? -27.290 12.673 4.526 1.00 89.94 732 GLY A CA 1
ATOM 5358 C C . GLY A 1 732 ? -26.496 11.489 3.961 1.00 89.94 732 GLY A C 1
ATOM 5359 O O . GLY A 1 732 ? -25.669 11.619 3.051 1.00 89.94 732 GLY A O 1
ATOM 5360 N N . PHE A 1 733 ? -26.768 10.299 4.506 1.00 91.00 733 PHE A N 1
ATOM 5361 C CA . PHE A 1 733 ? -26.085 9.051 4.146 1.00 91.00 733 PHE A CA 1
ATOM 5362 C C . PHE A 1 733 ? -26.348 8.629 2.698 1.00 91.00 733 PHE A C 1
ATOM 5364 O O . PHE A 1 733 ? -25.397 8.452 1.939 1.00 91.00 733 PHE A O 1
ATOM 5371 N N . ARG A 1 734 ? -27.624 8.544 2.291 1.00 93.88 734 ARG A N 1
ATOM 5372 C CA . ARG A 1 734 ? -28.023 8.136 0.933 1.00 93.88 734 ARG A CA 1
ATOM 5373 C C . ARG A 1 734 ? -27.379 9.013 -0.138 1.00 93.88 734 ARG A C 1
ATOM 5375 O O . ARG A 1 734 ? -26.798 8.486 -1.081 1.00 93.88 734 ARG A O 1
ATOM 5382 N N . THR A 1 735 ? -27.454 10.336 0.005 1.00 94.06 735 THR A N 1
ATOM 5383 C CA . THR A 1 735 ? -26.883 11.291 -0.960 1.00 94.06 735 THR A CA 1
ATOM 5384 C C . THR A 1 735 ? -25.375 11.105 -1.096 1.00 94.06 735 THR A C 1
ATOM 5386 O O . THR A 1 735 ? -24.859 11.033 -2.206 1.00 94.06 735 THR A O 1
ATOM 5389 N N . THR A 1 736 ? -24.673 10.954 0.031 1.00 94.00 736 THR A N 1
ATOM 5390 C CA . THR A 1 736 ? -23.218 10.732 0.042 1.00 94.00 736 THR A CA 1
ATOM 5391 C C . THR A 1 736 ? -22.843 9.412 -0.629 1.00 94.00 736 THR A C 1
ATOM 5393 O O . THR A 1 736 ? -21.941 9.383 -1.461 1.00 94.00 736 THR A O 1
ATOM 5396 N N . MET A 1 737 ? -23.575 8.337 -0.328 1.00 95.81 737 MET A N 1
ATOM 5397 C CA . MET A 1 737 ? -23.377 7.034 -0.965 1.00 95.81 737 MET A CA 1
ATOM 5398 C C . MET A 1 737 ? -23.697 7.075 -2.463 1.00 95.81 737 MET A C 1
ATOM 5400 O O . MET A 1 737 ? -23.002 6.445 -3.248 1.00 95.81 737 MET A O 1
ATOM 5404 N N . THR A 1 738 ? -24.719 7.832 -2.872 1.00 96.50 738 THR A N 1
ATOM 5405 C CA . THR A 1 738 ? -25.109 7.961 -4.286 1.00 96.50 738 THR A CA 1
ATOM 5406 C C . THR A 1 738 ? -24.031 8.711 -5.061 1.00 96.50 738 THR A C 1
ATOM 5408 O O . THR A 1 738 ? -23.636 8.273 -6.135 1.00 96.50 738 THR A O 1
ATOM 5411 N N . LEU A 1 739 ? -23.494 9.794 -4.486 1.00 96.56 739 LEU A N 1
ATOM 5412 C CA . LEU A 1 739 ? -22.339 10.506 -5.033 1.00 96.56 739 LEU A CA 1
ATOM 5413 C C . LEU A 1 739 ? -21.145 9.559 -5.203 1.00 96.56 739 LEU A C 1
ATOM 5415 O O . LEU A 1 739 ? -20.539 9.525 -6.270 1.00 96.56 739 LEU A O 1
ATOM 5419 N N . GLY A 1 740 ? -20.836 8.769 -4.172 1.00 96.81 740 GLY A N 1
ATOM 5420 C CA . GLY A 1 740 ? -19.788 7.756 -4.240 1.00 96.81 740 GLY A CA 1
ATOM 5421 C C . GLY A 1 740 ? -20.018 6.752 -5.369 1.00 96.81 740 GLY A C 1
ATOM 5422 O O . GLY A 1 740 ? -19.135 6.564 -6.198 1.00 96.81 740 GLY A O 1
ATOM 5423 N N . ALA A 1 741 ? -21.214 6.172 -5.457 1.00 97.62 741 ALA A N 1
ATOM 5424 C CA . ALA A 1 741 ? -21.570 5.201 -6.486 1.00 97.62 741 ALA A CA 1
ATOM 5425 C C . ALA A 1 741 ? -21.479 5.782 -7.910 1.00 97.62 741 ALA A C 1
ATOM 5427 O O . ALA A 1 741 ? -20.943 5.128 -8.800 1.00 97.62 741 ALA A O 1
ATOM 5428 N N . ILE A 1 742 ? -21.910 7.032 -8.122 1.00 97.94 742 ILE A N 1
ATOM 5429 C CA . ILE A 1 742 ? -21.757 7.733 -9.409 1.00 97.94 742 ILE A CA 1
ATOM 5430 C C . ILE A 1 742 ? -20.277 7.901 -9.767 1.00 97.94 742 ILE A C 1
ATOM 5432 O O . ILE A 1 742 ? -19.892 7.659 -10.907 1.00 97.94 742 ILE A O 1
ATOM 5436 N N . ILE A 1 743 ? -19.427 8.268 -8.803 1.00 98.12 743 ILE A N 1
ATOM 5437 C CA . ILE A 1 743 ? -17.978 8.369 -9.029 1.00 98.12 743 ILE A CA 1
ATOM 5438 C C . ILE A 1 743 ? -17.394 7.004 -9.429 1.00 98.12 743 ILE A C 1
ATOM 5440 O O . ILE A 1 743 ? -16.541 6.950 -10.312 1.00 98.12 743 ILE A O 1
ATOM 5444 N N . VAL A 1 744 ? -17.873 5.899 -8.846 1.00 97.94 744 VAL A N 1
ATOM 5445 C CA . VAL A 1 744 ? -17.453 4.548 -9.258 1.00 97.94 744 VAL A CA 1
ATOM 5446 C C . VAL A 1 744 ? -17.897 4.227 -10.687 1.00 97.94 744 VAL A C 1
ATOM 5448 O O . VAL A 1 744 ? -17.110 3.656 -11.439 1.00 97.94 744 VAL A O 1
ATOM 5451 N N . VAL A 1 745 ? -19.107 4.624 -11.096 1.00 98.19 745 VAL A N 1
ATOM 5452 C CA . VAL A 1 745 ? -19.571 4.480 -12.490 1.00 98.19 745 VAL A CA 1
ATOM 5453 C C . VAL A 1 745 ? -18.675 5.271 -13.442 1.00 98.19 745 VAL A C 1
ATOM 5455 O O . VAL A 1 745 ? -18.228 4.722 -14.443 1.00 98.19 745 VAL A O 1
ATOM 5458 N N . LEU A 1 746 ? -18.343 6.524 -13.110 1.00 97.69 746 LEU A N 1
ATOM 5459 C CA . LEU A 1 746 ? -17.428 7.347 -13.909 1.00 97.69 746 LEU A CA 1
ATOM 5460 C C . LEU A 1 746 ? -16.035 6.714 -14.007 1.00 97.69 746 LEU A C 1
ATOM 5462 O O . LEU A 1 746 ? -15.480 6.618 -15.096 1.00 97.69 746 LEU A O 1
ATOM 5466 N N . GLY A 1 747 ? -15.485 6.240 -12.888 1.00 96.81 747 GLY A N 1
ATOM 5467 C CA . GLY A 1 747 ? -14.192 5.560 -12.860 1.00 96.81 747 GLY A CA 1
ATOM 5468 C C . GLY A 1 747 ? -14.185 4.254 -13.660 1.00 96.81 747 GLY A C 1
ATOM 5469 O O . GLY A 1 747 ? -13.232 3.989 -14.386 1.00 96.81 747 GLY A O 1
ATOM 5470 N N . SER A 1 748 ? -15.270 3.479 -13.598 1.00 96.06 748 SER A N 1
ATOM 5471 C CA . SER A 1 748 ? -15.438 2.262 -14.406 1.00 96.06 748 SER A CA 1
ATOM 5472 C C . SER A 1 748 ? -15.593 2.596 -15.893 1.00 96.06 748 SER A C 1
ATOM 5474 O O . SER A 1 748 ? -15.038 1.904 -16.735 1.00 96.06 748 SER A O 1
ATOM 5476 N N . GLY A 1 749 ? -16.265 3.702 -16.229 1.00 95.44 749 GLY A N 1
ATOM 5477 C CA . GLY A 1 749 ? -16.330 4.223 -17.595 1.00 95.44 749 GLY A CA 1
ATOM 5478 C C . GLY A 1 749 ? -14.958 4.627 -18.139 1.00 95.44 749 GLY A C 1
ATOM 5479 O O . GLY A 1 749 ? -14.625 4.282 -19.266 1.00 95.44 749 GLY A O 1
ATOM 5480 N N . LEU A 1 750 ? -14.119 5.279 -17.325 1.00 95.25 750 LEU A N 1
ATOM 5481 C CA . LEU A 1 750 ? -12.727 5.574 -17.693 1.00 95.25 750 LEU A CA 1
ATOM 5482 C C . LEU A 1 750 ? -11.908 4.298 -17.917 1.00 95.25 750 LEU A C 1
ATOM 5484 O O . LEU A 1 750 ? -11.047 4.275 -18.796 1.00 95.25 750 LEU A O 1
ATOM 5488 N N . LEU A 1 751 ? -12.183 3.248 -17.140 1.00 93.88 751 LEU A N 1
ATOM 5489 C CA . LEU A 1 751 ? -11.532 1.947 -17.265 1.00 93.88 751 LEU A CA 1
ATOM 5490 C C . LEU A 1 751 ? -11.890 1.252 -18.590 1.00 93.88 751 LEU A C 1
ATOM 5492 O O . LEU A 1 751 ? -11.013 0.686 -19.231 1.00 93.88 751 LEU A O 1
ATOM 5496 N N . LEU A 1 752 ? -13.138 1.384 -19.054 1.00 94.38 752 LEU A N 1
ATOM 5497 C CA . LEU A 1 752 ? -13.581 0.915 -20.377 1.00 94.38 752 LEU A CA 1
ATOM 5498 C C . LEU A 1 752 ? -12.926 1.662 -21.547 1.00 94.38 752 LEU A C 1
ATOM 5500 O O . LEU A 1 752 ? -12.957 1.189 -22.675 1.00 94.38 752 LEU A O 1
ATOM 5504 N N . MET A 1 753 ? -12.330 2.830 -21.311 1.00 93.38 753 MET A N 1
ATOM 5505 C CA . MET A 1 753 ? -11.575 3.549 -22.343 1.00 93.38 753 MET A CA 1
ATOM 5506 C C . MET A 1 753 ? -10.107 3.104 -22.416 1.00 93.38 753 MET A C 1
ATOM 5508 O O . MET A 1 753 ? -9.365 3.609 -23.255 1.00 93.38 753 MET A O 1
ATOM 5512 N N . VAL A 1 754 ? -9.669 2.192 -21.539 1.00 92.75 754 VAL A N 1
ATOM 5513 C CA . VAL A 1 754 ? -8.303 1.659 -21.547 1.00 92.75 754 VAL A CA 1
ATOM 5514 C C . VAL A 1 754 ? -8.179 0.599 -22.640 1.00 92.75 754 VAL A C 1
ATOM 5516 O O . VAL A 1 754 ? -8.814 -0.453 -22.580 1.00 92.75 754 VAL A O 1
ATOM 5519 N N . GLY A 1 755 ? -7.320 0.878 -23.618 1.00 89.31 755 GLY A N 1
ATOM 5520 C CA . GLY A 1 755 ? -6.909 -0.048 -24.674 1.00 89.31 755 GLY A CA 1
ATOM 5521 C C . GLY A 1 755 ? -5.432 -0.452 -24.565 1.00 89.31 755 GLY A C 1
ATOM 5522 O O . GLY A 1 755 ? -4.752 -0.025 -23.628 1.00 89.31 755 GLY A O 1
ATOM 5523 N N . PRO A 1 756 ? -4.917 -1.272 -25.498 1.00 86.81 756 PRO A N 1
ATOM 5524 C CA . PRO A 1 756 ? -3.511 -1.694 -25.517 1.00 86.81 756 PRO A CA 1
ATOM 5525 C C . PRO A 1 756 ? -2.514 -0.535 -25.666 1.00 86.81 756 PRO A C 1
ATOM 5527 O O . PRO A 1 756 ? -1.429 -0.588 -25.100 1.00 86.81 756 PRO A O 1
ATOM 5530 N N . ASP A 1 757 ? -2.911 0.544 -26.348 1.00 85.00 757 ASP A N 1
ATOM 5531 C CA . ASP A 1 757 ? -2.072 1.736 -26.566 1.00 85.00 757 ASP A CA 1
ATOM 5532 C C . ASP A 1 757 ? -2.222 2.801 -25.461 1.00 85.00 757 ASP A C 1
ATOM 5534 O O . ASP A 1 757 ? -1.683 3.906 -25.549 1.00 85.00 757 ASP A O 1
ATOM 5538 N N . SER A 1 758 ? -3.011 2.518 -24.419 1.00 87.25 758 SER A N 1
ATOM 5539 C CA . SER A 1 758 ? -3.255 3.474 -23.340 1.00 87.25 758 SER A CA 1
ATOM 5540 C C . SER A 1 758 ? -2.050 3.623 -22.417 1.00 87.25 758 SER A C 1
ATOM 5542 O O . SER A 1 758 ? -1.381 2.661 -22.054 1.00 87.25 758 SER A O 1
ATOM 5544 N N . SER A 1 759 ? -1.816 4.848 -21.947 1.00 85.75 759 SER A N 1
ATOM 5545 C CA . SER A 1 759 ? -0.795 5.082 -20.925 1.00 85.75 759 SER A CA 1
ATOM 5546 C C . SER A 1 759 ? -1.195 4.468 -19.577 1.00 85.75 759 SER A C 1
ATOM 5548 O O . SER A 1 759 ? -2.361 4.510 -19.177 1.00 85.75 759 SER A O 1
ATOM 5550 N N . VAL A 1 760 ? -0.209 4.002 -18.807 1.00 80.38 760 VAL A N 1
ATOM 5551 C CA . VAL A 1 760 ? -0.402 3.546 -17.416 1.00 80.38 760 VAL A CA 1
ATOM 5552 C C . VAL A 1 760 ? -1.076 4.613 -16.555 1.00 80.38 760 VAL A C 1
ATOM 5554 O O . VAL A 1 760 ? -1.855 4.299 -15.659 1.00 80.38 760 VAL A O 1
ATOM 5557 N N . LEU A 1 761 ? -0.804 5.891 -16.830 1.00 80.12 761 LEU A N 1
ATOM 5558 C CA . LEU A 1 761 ? -1.396 6.998 -16.090 1.00 80.12 761 LEU A CA 1
ATOM 5559 C C . LEU A 1 761 ? -2.919 7.052 -16.263 1.00 80.12 761 LEU A C 1
ATOM 5561 O O . LEU A 1 761 ? -3.617 7.354 -15.298 1.00 80.12 761 LEU A O 1
ATOM 5565 N N . HIS A 1 762 ? -3.436 6.722 -17.451 1.00 87.25 762 HIS A N 1
ATOM 5566 C CA . HIS A 1 762 ? -4.880 6.605 -17.680 1.00 87.25 762 HIS A CA 1
ATOM 5567 C C . HIS A 1 762 ? -5.471 5.507 -16.794 1.00 87.25 762 HIS A C 1
ATOM 5569 O O . HIS A 1 762 ? -6.441 5.752 -16.077 1.00 87.25 762 HIS A O 1
ATOM 5575 N N . LEU A 1 763 ? -4.853 4.322 -16.788 1.00 91.75 763 LEU A N 1
ATOM 5576 C CA . LEU A 1 763 ? -5.284 3.196 -15.957 1.00 91.75 763 LEU A CA 1
ATOM 5577 C C . LEU A 1 763 ? -5.233 3.552 -14.459 1.00 91.75 763 LEU A C 1
ATOM 5579 O O . LEU A 1 763 ? -6.197 3.327 -13.730 1.00 91.75 763 LEU A O 1
ATOM 5583 N N . ALA A 1 764 ? -4.151 4.189 -14.004 1.00 86.12 764 ALA A N 1
ATOM 5584 C CA . ALA A 1 764 ? -3.990 4.633 -12.621 1.00 86.12 764 ALA A CA 1
ATOM 5585 C C . ALA A 1 764 ? -5.014 5.713 -12.227 1.00 86.12 764 ALA A C 1
ATOM 5587 O O . ALA A 1 764 ? -5.527 5.694 -11.107 1.00 86.12 764 ALA A O 1
ATOM 5588 N N . ALA A 1 765 ? -5.347 6.636 -13.135 1.00 86.44 765 ALA A N 1
ATOM 5589 C CA . ALA A 1 765 ? -6.365 7.658 -12.910 1.00 86.44 765 ALA A CA 1
ATOM 5590 C C . ALA A 1 765 ? -7.767 7.045 -12.783 1.00 86.44 765 ALA A C 1
ATOM 5592 O O . ALA A 1 765 ? -8.492 7.393 -11.850 1.00 86.44 765 ALA A O 1
ATOM 5593 N N . ALA A 1 766 ? -8.127 6.094 -13.653 1.00 95.06 766 ALA A N 1
ATOM 5594 C CA . ALA A 1 766 ? -9.386 5.353 -13.550 1.00 95.06 766 ALA A CA 1
ATOM 5595 C C . ALA A 1 766 ? -9.489 4.629 -12.195 1.00 95.06 766 ALA A C 1
ATOM 5597 O O . ALA A 1 766 ? -10.455 4.818 -11.453 1.00 95.06 766 ALA A O 1
ATOM 5598 N N . CYS A 1 767 ? -8.434 3.902 -11.814 1.00 93.81 767 CYS A N 1
ATOM 5599 C CA . CYS A 1 767 ? -8.289 3.256 -10.510 1.00 93.81 767 CYS A CA 1
ATOM 5600 C C . CYS A 1 767 ? -8.465 4.235 -9.339 1.00 93.81 767 CYS A C 1
ATOM 5602 O O . CYS A 1 767 ? -9.240 3.973 -8.419 1.00 93.81 767 CYS A O 1
ATOM 5604 N N . PHE A 1 768 ? -7.797 5.390 -9.375 1.00 91.31 768 PHE A N 1
ATOM 5605 C CA . PHE A 1 768 ? -7.899 6.416 -8.335 1.00 91.31 768 PHE A CA 1
ATOM 5606 C C . PHE A 1 768 ? -9.329 6.953 -8.178 1.00 91.31 768 PHE A C 1
ATOM 5608 O O . PHE A 1 768 ? -9.825 7.077 -7.054 1.00 91.31 768 PHE A O 1
ATOM 5615 N N . VAL A 1 769 ? -10.013 7.226 -9.295 1.00 96.44 769 VAL A N 1
ATOM 5616 C CA . VAL A 1 769 ? -11.413 7.681 -9.309 1.00 96.44 769 VAL A CA 1
ATOM 5617 C C . VAL A 1 769 ? -12.331 6.618 -8.702 1.00 96.44 769 VAL A C 1
ATOM 5619 O O . VAL A 1 769 ? -13.129 6.943 -7.820 1.00 96.44 769 VAL A O 1
ATOM 5622 N N . ILE A 1 770 ? -12.171 5.345 -9.084 1.00 97.12 770 ILE A N 1
ATOM 5623 C CA . ILE A 1 770 ? -12.910 4.221 -8.484 1.00 97.12 770 ILE A CA 1
ATOM 5624 C C . ILE A 1 770 ? -12.685 4.185 -6.967 1.00 97.12 770 ILE A C 1
ATOM 5626 O O . ILE A 1 770 ? -13.650 4.144 -6.203 1.00 97.12 770 ILE A O 1
ATOM 5630 N N . GLY A 1 771 ? -11.432 4.288 -6.516 1.00 92.88 771 GLY A N 1
ATOM 5631 C CA . GLY A 1 771 ? -11.074 4.331 -5.098 1.00 92.88 771 GLY A CA 1
ATOM 5632 C C . GLY A 1 771 ? -11.813 5.421 -4.316 1.00 92.88 771 GLY A C 1
ATOM 5633 O O . GLY A 1 771 ? -12.381 5.153 -3.255 1.00 92.88 771 GLY A O 1
ATOM 5634 N N . ILE A 1 772 ? -11.867 6.645 -4.855 1.00 93.88 772 ILE A N 1
ATOM 5635 C CA . ILE A 1 772 ? -12.615 7.762 -4.253 1.00 93.88 772 ILE A CA 1
ATOM 5636 C C . ILE A 1 772 ? -14.105 7.419 -4.123 1.00 93.88 772 ILE A C 1
ATOM 5638 O O . ILE A 1 772 ? -14.698 7.607 -3.055 1.00 93.88 772 ILE A O 1
ATOM 5642 N N . GLY A 1 773 ? -14.714 6.897 -5.188 1.00 96.69 773 GLY A N 1
ATOM 5643 C CA . GLY A 1 773 ? -16.131 6.536 -5.189 1.00 96.69 773 GLY A CA 1
ATOM 5644 C C . GLY A 1 773 ? -16.469 5.438 -4.175 1.00 96.69 773 GLY A C 1
ATOM 5645 O O . GLY A 1 773 ? -17.450 5.550 -3.426 1.00 96.69 773 GLY A O 1
ATOM 5646 N N . LEU A 1 774 ? -15.606 4.421 -4.066 1.00 95.19 774 LEU A N 1
ATOM 5647 C CA . LEU A 1 774 ? -15.732 3.366 -3.060 1.00 95.19 774 LEU A CA 1
ATOM 5648 C C . LEU A 1 774 ? -15.654 3.940 -1.639 1.00 95.19 774 LEU A C 1
ATOM 5650 O O . LEU A 1 774 ? -16.417 3.517 -0.773 1.00 95.19 774 LEU A O 1
ATOM 5654 N N . GLY A 1 775 ? -14.823 4.954 -1.382 1.00 89.69 775 GLY A N 1
ATOM 5655 C CA . GLY A 1 775 ? -14.737 5.584 -0.059 1.00 89.69 775 GLY A CA 1
ATOM 5656 C C . GLY A 1 775 ? -15.940 6.399 0.366 1.00 89.69 775 GLY A C 1
ATOM 5657 O O . GLY A 1 775 ? -16.378 6.272 1.515 1.00 89.69 775 GLY A O 1
ATOM 5658 N N . PHE A 1 776 ? -16.521 7.166 -0.555 1.00 93.56 776 PHE A N 1
ATOM 5659 C CA . PHE A 1 776 ? -17.778 7.869 -0.300 1.00 93.56 776 PHE A CA 1
ATOM 5660 C C . PHE A 1 776 ? -18.984 6.934 -0.180 1.00 93.56 776 PHE A C 1
ATOM 5662 O O . PHE A 1 776 ? -20.011 7.354 0.339 1.00 93.56 776 PHE A O 1
ATOM 5669 N N . SER A 1 777 ? -18.858 5.670 -0.587 1.00 94.75 777 SER A N 1
ATOM 5670 C CA . SER A 1 777 ? -19.914 4.663 -0.440 1.00 94.75 777 SER A CA 1
ATOM 5671 C C . SER A 1 777 ? -19.728 3.812 0.824 1.00 94.75 777 SER A C 1
ATOM 5673 O O . SER A 1 777 ? -20.658 3.644 1.612 1.00 94.75 777 SER A O 1
ATOM 5675 N N . ALA A 1 778 ? -18.512 3.315 1.067 1.00 91.56 778 ALA A N 1
ATOM 5676 C CA . ALA A 1 778 ? -18.212 2.347 2.120 1.00 91.56 778 ALA A CA 1
ATOM 5677 C C . ALA A 1 778 ? -18.411 2.915 3.529 1.00 91.56 778 ALA A C 1
ATOM 5679 O O . ALA A 1 778 ? -19.110 2.309 4.340 1.00 91.56 778 ALA A O 1
ATOM 5680 N N . SER A 1 779 ? -17.828 4.081 3.824 1.00 87.00 779 SER A N 1
ATOM 5681 C CA . SER A 1 779 ? -17.911 4.688 5.159 1.00 87.00 779 SER A CA 1
ATOM 5682 C C . SER A 1 779 ? -19.359 4.996 5.578 1.00 87.00 779 SER A C 1
ATOM 5684 O O . SER A 1 779 ? -19.789 4.481 6.614 1.00 87.00 779 SER A O 1
ATOM 5686 N N . PRO A 1 780 ? -20.155 5.748 4.792 1.00 89.38 780 PRO A N 1
ATOM 5687 C CA . PRO A 1 780 ? -21.540 6.024 5.160 1.00 89.38 780 PRO A CA 1
ATOM 5688 C C . PRO A 1 780 ? -22.440 4.784 5.153 1.00 89.38 780 PRO A C 1
ATOM 5690 O O . PRO A 1 780 ? -23.410 4.793 5.900 1.00 89.38 780 PRO A O 1
ATOM 5693 N N . SER A 1 781 ? -22.131 3.712 4.408 1.00 92.19 781 SER A N 1
ATOM 5694 C CA . SER A 1 781 ? -22.934 2.476 4.448 1.00 92.19 781 SER A CA 1
ATOM 5695 C C . SER A 1 781 ? -22.962 1.832 5.842 1.00 92.19 781 SER A C 1
ATOM 5697 O O . SER A 1 781 ? -24.033 1.515 6.360 1.00 92.19 781 SER A O 1
ATOM 5699 N N . VAL A 1 782 ? -21.796 1.713 6.488 1.00 89.50 782 VAL A N 1
ATOM 5700 C CA . VAL A 1 782 ? -21.667 1.136 7.834 1.00 89.50 782 VAL A CA 1
ATOM 5701 C C . VAL A 1 782 ? -22.323 2.047 8.865 1.00 89.50 782 VAL A C 1
ATOM 5703 O O . VAL A 1 782 ? -23.065 1.578 9.726 1.00 89.50 782 VAL A O 1
ATOM 5706 N N . VAL A 1 783 ? -22.081 3.357 8.768 1.00 87.62 783 VAL A N 1
ATOM 5707 C CA . VAL A 1 783 ? -22.634 4.325 9.724 1.00 87.62 783 VAL A CA 1
ATOM 5708 C C . VAL A 1 783 ? -24.157 4.413 9.592 1.00 87.62 783 VAL A C 1
ATOM 5710 O O . VAL A 1 783 ? -24.848 4.409 10.605 1.00 87.62 783 VAL A O 1
ATOM 5713 N N . ALA A 1 784 ? -24.704 4.398 8.373 1.00 88.88 784 ALA A N 1
ATOM 5714 C CA . ALA A 1 784 ? -26.149 4.359 8.145 1.00 88.88 784 ALA A CA 1
ATOM 5715 C C . ALA A 1 784 ? -26.793 3.117 8.778 1.00 88.88 784 ALA A C 1
ATOM 5717 O O . ALA A 1 784 ? -27.826 3.229 9.439 1.00 88.88 784 ALA A O 1
ATOM 5718 N N . ALA A 1 785 ? -26.160 1.947 8.629 1.00 89.00 785 ALA A N 1
ATOM 5719 C CA . ALA A 1 785 ? -26.625 0.719 9.263 1.00 89.00 785 ALA A CA 1
ATOM 5720 C C . ALA A 1 785 ? -26.620 0.839 10.796 1.00 89.00 785 ALA A C 1
ATOM 5722 O O . ALA A 1 785 ? -27.629 0.554 11.441 1.00 89.00 785 ALA A O 1
ATOM 5723 N N . GLN A 1 786 ? -25.529 1.343 11.381 1.00 88.00 786 GLN A N 1
ATOM 5724 C CA . GLN A 1 786 ? -25.404 1.555 12.829 1.00 88.00 786 GLN A CA 1
ATOM 5725 C C . GLN A 1 786 ? -26.413 2.567 13.389 1.00 88.00 786 GLN A C 1
ATOM 5727 O O . GLN A 1 786 ? -26.890 2.393 14.511 1.00 88.00 786 GLN A O 1
ATOM 5732 N N . SER A 1 787 ? -26.740 3.616 12.632 1.00 86.75 787 SER A N 1
ATOM 5733 C CA . SER A 1 787 ? -27.703 4.645 13.042 1.00 86.75 787 SER A CA 1
ATOM 5734 C C . SER A 1 787 ? -29.162 4.193 12.937 1.00 86.75 787 SER A C 1
ATOM 5736 O O . SER A 1 787 ? -30.032 4.812 13.543 1.00 86.75 787 SER A O 1
ATOM 5738 N N . SER A 1 788 ? -29.443 3.120 12.191 1.00 86.69 788 SER A N 1
ATOM 5739 C CA . SER A 1 788 ? -30.805 2.599 12.001 1.00 86.69 788 SER A CA 1
ATOM 5740 C C . SER A 1 788 ? -31.285 1.643 13.099 1.00 86.69 788 SER A C 1
ATOM 5742 O O . SER A 1 788 ? -32.462 1.284 13.121 1.00 86.69 788 SER A O 1
ATOM 5744 N N . VAL A 1 789 ? -30.396 1.242 14.015 1.00 87.06 789 VAL A N 1
ATOM 5745 C CA . VAL A 1 789 ? -30.681 0.241 15.052 1.00 87.06 789 VAL A CA 1
ATOM 5746 C C . VAL A 1 789 ? -30.237 0.684 16.446 1.00 87.06 789 VAL A C 1
ATOM 5748 O O . VAL A 1 789 ? -29.390 1.569 16.609 1.00 87.06 789 VAL A O 1
ATOM 5751 N N . ASP A 1 790 ? -30.797 0.026 17.459 1.00 84.75 790 ASP A N 1
ATOM 5752 C CA . ASP A 1 790 ? -30.504 0.290 18.866 1.00 84.75 790 ASP A CA 1
ATOM 5753 C C . ASP A 1 790 ? -29.070 -0.135 19.228 1.00 84.75 790 ASP A C 1
ATOM 5755 O O . ASP A 1 790 ? -28.503 -1.059 18.632 1.00 84.75 790 ASP A O 1
ATOM 5759 N N . TRP A 1 791 ? -28.480 0.520 20.235 1.00 74.88 791 TRP A N 1
ATOM 5760 C CA . TRP A 1 791 ? -27.064 0.375 20.609 1.00 74.88 791 TRP A CA 1
ATOM 5761 C C . TRP A 1 791 ? -26.609 -1.084 20.767 1.00 74.88 791 TRP A C 1
ATOM 5763 O O . TRP A 1 791 ? -25.552 -1.463 20.262 1.00 74.88 791 TRP A O 1
ATOM 5773 N N . GLN A 1 792 ? -27.443 -1.912 21.399 1.00 78.75 792 GLN A N 1
ATOM 5774 C CA . GLN A 1 792 ? -27.184 -3.330 21.676 1.00 78.75 792 GLN A CA 1
ATOM 5775 C C . GLN A 1 792 ? -26.997 -4.173 20.402 1.00 78.75 792 GLN A C 1
ATOM 5777 O O . GLN A 1 792 ? -26.304 -5.183 20.425 1.00 78.75 792 GLN A O 1
ATOM 5782 N N . THR A 1 793 ? -27.566 -3.743 19.271 1.00 81.62 793 THR A N 1
ATOM 5783 C CA . THR A 1 793 ? -27.534 -4.480 17.994 1.00 81.62 793 THR A CA 1
ATOM 5784 C C . THR A 1 793 ? -26.584 -3.868 16.960 1.00 81.62 793 THR A C 1
ATOM 5786 O O . THR A 1 793 ? -26.415 -4.409 15.867 1.00 81.62 793 THR A O 1
ATOM 5789 N N . ARG A 1 794 ? -25.881 -2.774 17.298 1.00 79.31 794 ARG A N 1
ATOM 5790 C CA . ARG A 1 794 ? -24.926 -2.115 16.385 1.00 79.31 794 ARG A CA 1
ATOM 5791 C C . ARG A 1 794 ? -23.778 -3.023 15.953 1.00 79.31 794 ARG A C 1
ATOM 5793 O O . ARG A 1 794 ? -23.352 -2.967 14.799 1.00 79.31 794 ARG A O 1
ATOM 5800 N N . GLY A 1 795 ? -23.287 -3.860 16.866 1.00 74.62 795 GLY A N 1
ATOM 5801 C CA . GLY A 1 795 ? -22.252 -4.851 16.560 1.00 74.62 795 GLY A CA 1
ATOM 5802 C C . GLY A 1 795 ? -22.720 -5.848 15.501 1.00 74.62 795 GLY A C 1
ATOM 5803 O O . GLY A 1 795 ? -22.001 -6.107 14.541 1.00 74.62 795 GLY A O 1
ATOM 5804 N N . VAL A 1 796 ? -23.970 -6.302 15.617 1.00 82.19 796 VAL A N 1
ATOM 5805 C CA . VAL A 1 796 ? -24.604 -7.248 14.693 1.00 82.19 796 VAL A CA 1
ATOM 5806 C C . VAL A 1 796 ? -24.722 -6.666 13.283 1.00 82.19 796 VAL A C 1
ATOM 5808 O O . VAL A 1 796 ? -24.271 -7.290 12.327 1.00 82.19 796 VAL A O 1
ATOM 5811 N N . VAL A 1 797 ? -25.255 -5.447 13.133 1.00 86.31 797 VAL A N 1
ATOM 5812 C CA . VAL A 1 797 ? -25.396 -4.826 11.798 1.00 86.31 797 VAL A CA 1
ATOM 5813 C C . VAL A 1 797 ? -24.051 -4.457 11.172 1.00 86.31 797 VAL A C 1
ATOM 5815 O O . VAL A 1 797 ? -23.889 -4.546 9.958 1.00 86.31 797 VAL A O 1
ATOM 5818 N N . THR A 1 798 ? -23.060 -4.094 11.991 1.00 84.00 798 THR A N 1
ATOM 5819 C CA . THR A 1 798 ? -21.691 -3.848 11.513 1.00 84.00 798 THR A CA 1
ATOM 5820 C C . THR A 1 798 ? -21.060 -5.146 11.017 1.00 84.00 798 THR A C 1
ATOM 5822 O O . THR A 1 798 ? -20.477 -5.169 9.936 1.00 84.00 798 THR A O 1
ATOM 5825 N N . GLY A 1 799 ? -21.217 -6.234 11.778 1.00 81.38 799 GLY A N 1
ATOM 5826 C CA . GLY A 1 799 ? -20.779 -7.573 11.393 1.00 81.38 799 GLY A CA 1
ATOM 5827 C C . GLY A 1 799 ? -21.427 -8.034 10.090 1.00 81.38 799 GLY A C 1
ATOM 5828 O O . GLY A 1 799 ? -20.712 -8.434 9.179 1.00 81.38 799 GLY A O 1
ATOM 5829 N N . ALA A 1 800 ? -22.746 -7.878 9.950 1.00 86.25 800 ALA A N 1
ATOM 5830 C CA . ALA A 1 800 ? -23.479 -8.216 8.728 1.00 86.25 800 ALA A CA 1
ATOM 5831 C C . ALA A 1 800 ? -22.979 -7.433 7.499 1.00 86.25 800 ALA A C 1
ATOM 5833 O O . ALA A 1 800 ? -22.821 -8.006 6.420 1.00 86.25 800 ALA A O 1
ATOM 5834 N N . ASN A 1 801 ? -22.668 -6.143 7.659 1.00 90.25 801 ASN A N 1
ATOM 5835 C CA . ASN A 1 801 ? -22.108 -5.321 6.586 1.00 90.25 801 ASN A CA 1
ATOM 5836 C C . ASN A 1 801 ? -20.706 -5.798 6.165 1.00 90.25 801 ASN A C 1
ATOM 5838 O O . ASN A 1 801 ? -20.432 -5.982 4.980 1.00 90.25 801 ASN A O 1
ATOM 5842 N N . MET A 1 802 ? -19.830 -6.056 7.139 1.00 85.38 802 MET A N 1
ATOM 5843 C CA . MET A 1 802 ? -18.473 -6.567 6.904 1.00 85.38 802 MET A CA 1
ATOM 5844 C C . MET A 1 802 ? -18.482 -7.967 6.279 1.00 85.38 802 MET A C 1
ATOM 5846 O O . MET A 1 802 ? -17.696 -8.248 5.372 1.00 85.38 802 MET A O 1
ATOM 5850 N N . PHE A 1 803 ? -19.392 -8.826 6.738 1.00 85.75 803 PHE A N 1
ATOM 5851 C CA . PHE A 1 803 ? -19.646 -10.144 6.174 1.00 85.75 803 PHE A CA 1
ATOM 5852 C C . PHE A 1 803 ? -20.081 -10.031 4.712 1.00 85.75 803 PHE A C 1
ATOM 5854 O O . PHE A 1 803 ? -19.445 -10.620 3.842 1.00 85.75 803 PHE A O 1
ATOM 5861 N N . SER A 1 804 ? -21.080 -9.187 4.427 1.00 90.56 804 SER A N 1
ATOM 5862 C CA . SER A 1 804 ? -21.567 -8.931 3.065 1.00 90.56 804 SER A CA 1
ATOM 5863 C C . SER A 1 804 ? -20.439 -8.461 2.147 1.00 90.56 804 SER A C 1
ATOM 5865 O O . SER A 1 804 ? -20.308 -8.956 1.031 1.00 90.56 804 SER A O 1
ATOM 5867 N N . ARG A 1 805 ? -19.566 -7.568 2.636 1.00 91.06 805 ARG A N 1
ATOM 5868 C CA . ARG A 1 805 ? -18.377 -7.128 1.894 1.00 91.06 805 ARG A CA 1
ATOM 5869 C C . ARG A 1 805 ? -17.397 -8.261 1.616 1.00 91.06 805 ARG A C 1
ATOM 5871 O O . ARG A 1 805 ? -16.884 -8.346 0.510 1.00 91.06 805 ARG A O 1
ATOM 5878 N N . SER A 1 806 ? -17.142 -9.125 2.594 1.00 88.50 806 SER A N 1
ATOM 5879 C CA . SER A 1 806 ? -16.194 -10.240 2.452 1.00 88.50 806 SER A CA 1
ATOM 5880 C C . SER A 1 806 ? -16.701 -11.294 1.464 1.00 88.50 806 SER A C 1
ATOM 5882 O O . SER A 1 806 ? -15.944 -11.741 0.605 1.00 88.50 806 SER A O 1
ATOM 5884 N N . VAL A 1 807 ? -17.998 -11.621 1.525 1.00 89.69 807 VAL A N 1
ATOM 5885 C CA . VAL A 1 807 ? -18.671 -12.477 0.534 1.00 89.69 807 VAL A CA 1
ATOM 5886 C C . VAL A 1 807 ? -18.591 -11.846 -0.853 1.00 89.69 807 VAL A C 1
ATOM 5888 O O . VAL A 1 807 ? -18.189 -12.512 -1.802 1.00 89.69 807 VAL A O 1
ATOM 5891 N N . GLY A 1 808 ? -18.898 -10.550 -0.961 1.00 93.56 808 GLY A N 1
ATOM 5892 C CA . GLY A 1 808 ? -18.776 -9.796 -2.206 1.00 93.56 808 GLY A CA 1
ATOM 5893 C C . GLY A 1 808 ? -17.374 -9.857 -2.805 1.00 93.56 808 GLY A C 1
ATOM 5894 O O . GLY A 1 808 ? -17.238 -10.091 -3.998 1.00 93.56 808 GLY A O 1
ATOM 5895 N N . SER A 1 809 ? -16.330 -9.730 -1.984 1.00 93.12 809 SER A N 1
ATOM 5896 C CA . SER A 1 809 ? -14.941 -9.855 -2.433 1.00 93.12 809 SER A CA 1
ATOM 5897 C C . SER A 1 809 ? -14.606 -11.251 -2.969 1.00 93.12 809 SER A C 1
ATOM 5899 O O . SER A 1 809 ? -13.984 -11.355 -4.023 1.00 93.12 809 SER A O 1
ATOM 5901 N N . ALA A 1 810 ? -15.011 -12.320 -2.273 1.00 91.69 810 ALA A N 1
ATOM 5902 C CA . ALA A 1 810 ? -14.743 -13.695 -2.707 1.00 91.69 810 ALA A CA 1
ATOM 5903 C C . ALA A 1 810 ? -15.498 -14.039 -4.002 1.00 91.69 810 ALA A C 1
ATOM 5905 O O . ALA A 1 810 ? -14.907 -14.535 -4.958 1.00 91.69 810 ALA A O 1
ATOM 5906 N N . VAL A 1 811 ? -16.793 -13.713 -4.052 1.00 92.69 811 VAL A N 1
ATOM 5907 C CA . VAL A 1 811 ? -17.636 -13.933 -5.235 1.00 92.69 811 VAL A CA 1
ATOM 5908 C C . VAL A 1 811 ? -17.199 -13.045 -6.395 1.00 92.69 811 VAL A C 1
ATOM 5910 O O . VAL A 1 811 ? -17.223 -13.492 -7.531 1.00 92.69 811 VAL A O 1
ATOM 5913 N N . GLY A 1 812 ? -16.770 -11.809 -6.139 1.00 93.94 812 GLY A N 1
ATOM 5914 C CA . GLY A 1 812 ? -16.339 -10.881 -7.180 1.00 93.94 812 GLY A CA 1
ATOM 5915 C C . GLY A 1 812 ? -15.099 -11.345 -7.929 1.00 93.94 812 GLY A C 1
ATOM 5916 O O . GLY A 1 812 ? -15.075 -11.286 -9.156 1.00 93.94 812 GLY A O 1
ATOM 5917 N N . VAL A 1 813 ? -14.102 -11.875 -7.213 1.00 92.62 813 VAL A N 1
ATOM 5918 C CA . VAL A 1 813 ? -12.938 -12.484 -7.870 1.00 92.62 813 VAL A CA 1
ATOM 5919 C C . VAL A 1 813 ? -13.347 -13.712 -8.676 1.00 92.62 813 VAL A C 1
ATOM 5921 O O . VAL A 1 813 ? -12.893 -13.861 -9.808 1.00 92.62 813 VAL A O 1
ATOM 5924 N N . ALA A 1 814 ? -14.226 -14.557 -8.130 1.00 92.19 814 ALA A N 1
ATOM 5925 C CA . ALA A 1 814 ? -14.712 -15.733 -8.841 1.00 92.19 814 ALA A CA 1
ATOM 5926 C C . ALA A 1 814 ? -15.519 -15.387 -10.096 1.00 92.19 814 ALA A C 1
ATOM 5928 O O . ALA A 1 814 ? -15.290 -15.973 -11.146 1.00 92.19 814 ALA A O 1
ATOM 5929 N N . LEU A 1 815 ? -16.408 -14.398 -10.016 1.00 93.62 815 LEU A N 1
ATOM 5930 C CA . LEU A 1 815 ? -17.234 -13.947 -11.131 1.00 93.62 815 LEU A CA 1
ATOM 5931 C C . LEU A 1 815 ? -16.384 -13.319 -12.238 1.00 93.62 815 LEU A C 1
ATOM 5933 O O . LEU A 1 815 ? -16.538 -13.668 -13.403 1.00 93.62 815 LEU A O 1
ATOM 5937 N N . PHE A 1 816 ? -15.465 -12.417 -11.890 1.00 93.56 816 PHE A N 1
ATOM 5938 C CA . PHE A 1 816 ? -14.561 -11.825 -12.877 1.00 93.56 816 PHE A CA 1
ATOM 5939 C C . PHE A 1 816 ? -13.559 -12.850 -13.429 1.00 93.56 816 PHE A C 1
ATOM 5941 O O . PHE A 1 816 ? -13.201 -12.766 -14.598 1.00 93.56 816 PHE A O 1
ATOM 5948 N N . GLY A 1 817 ? -13.177 -13.859 -12.637 1.00 89.94 817 GLY A N 1
ATOM 5949 C CA . GLY A 1 817 ? -12.458 -15.049 -13.108 1.00 89.94 817 GLY A CA 1
ATOM 5950 C C . GLY A 1 817 ? -13.230 -15.852 -14.130 1.00 89.94 817 GLY A C 1
ATOM 5951 O O . GLY A 1 817 ? -12.691 -16.126 -15.194 1.00 89.94 817 GLY A O 1
ATOM 5952 N N . ALA A 1 818 ? -14.496 -16.151 -13.857 1.00 89.38 818 ALA A N 1
ATOM 5953 C CA . ALA A 1 818 ? -15.376 -16.840 -14.792 1.00 89.38 818 ALA A CA 1
ATOM 5954 C C . ALA A 1 818 ? -15.477 -16.086 -16.127 1.00 89.38 818 ALA A C 1
ATOM 5956 O O . ALA A 1 818 ? -15.323 -16.684 -17.189 1.00 89.38 818 ALA A O 1
ATOM 5957 N N . VAL A 1 819 ? -15.672 -14.761 -16.071 1.00 90.94 819 VAL A N 1
ATOM 5958 C CA . VAL A 1 819 ? -15.731 -13.893 -17.259 1.00 90.94 819 VAL A CA 1
ATOM 5959 C C . VAL A 1 819 ? -14.415 -13.938 -18.035 1.00 90.94 819 VAL A C 1
ATOM 5961 O O . VAL A 1 819 ? -14.422 -14.245 -19.224 1.00 90.94 819 VAL A O 1
ATOM 5964 N N . ALA A 1 820 ? -13.281 -13.693 -17.372 1.00 88.12 820 ALA A N 1
ATOM 5965 C CA . ALA A 1 820 ? -11.978 -13.710 -18.030 1.00 88.12 820 ALA A CA 1
ATOM 5966 C C . ALA A 1 820 ? -11.667 -15.086 -18.643 1.00 88.12 820 ALA A C 1
ATOM 5968 O O . ALA A 1 820 ? -11.272 -15.168 -19.805 1.00 88.12 820 ALA A O 1
ATOM 5969 N N . ASN A 1 821 ? -11.900 -16.169 -17.897 1.00 87.12 821 ASN A N 1
ATOM 5970 C CA . ASN A 1 821 ? -11.663 -17.538 -18.347 1.00 87.12 821 ASN A CA 1
ATOM 5971 C C . ASN A 1 821 ? -12.546 -17.907 -19.545 1.00 87.12 821 ASN A C 1
ATOM 5973 O O . ASN A 1 821 ? -12.043 -18.505 -20.492 1.00 87.12 821 ASN A O 1
ATOM 5977 N N . ALA A 1 822 ? -13.823 -17.509 -19.553 1.00 84.44 822 ALA A N 1
ATOM 5978 C CA . ALA A 1 822 ? -14.726 -17.762 -20.675 1.00 84.44 822 ALA A CA 1
ATOM 5979 C C . ALA A 1 822 ? -14.246 -17.078 -21.967 1.00 84.44 822 ALA A C 1
ATOM 5981 O O . ALA A 1 822 ? -14.264 -17.686 -23.038 1.00 84.44 822 ALA A O 1
ATOM 5982 N N . VAL A 1 823 ? -13.758 -15.837 -21.874 1.00 84.56 823 VAL A N 1
ATOM 5983 C CA . VAL A 1 823 ? -13.217 -15.116 -23.037 1.00 84.56 823 VAL A CA 1
ATOM 5984 C C . VAL A 1 823 ? -11.930 -15.765 -23.528 1.00 84.56 823 VAL A C 1
ATOM 5986 O O . VAL A 1 823 ? -11.774 -15.976 -24.731 1.00 84.56 823 VAL A O 1
ATOM 5989 N N . VAL A 1 824 ? -11.028 -16.119 -22.610 1.00 81.94 824 VAL A N 1
ATOM 5990 C CA . VAL A 1 824 ? -9.783 -16.822 -22.938 1.00 81.94 824 VAL A CA 1
ATOM 5991 C C . VAL A 1 824 ? -10.095 -18.148 -23.645 1.00 81.94 824 VAL A C 1
ATOM 5993 O O . VAL A 1 824 ? -9.576 -18.374 -24.737 1.00 81.94 824 VAL A O 1
ATOM 5996 N N . ALA A 1 825 ? -11.002 -18.966 -23.102 1.00 78.38 825 ALA A N 1
ATOM 5997 C CA . ALA A 1 825 ? -11.428 -20.231 -23.705 1.00 78.38 825 ALA A CA 1
ATOM 5998 C C . ALA A 1 825 ? -12.034 -20.032 -25.107 1.00 78.38 825 ALA A C 1
ATOM 6000 O O . ALA A 1 825 ? -11.629 -20.694 -26.060 1.00 78.38 825 ALA A O 1
ATOM 6001 N N . SER A 1 826 ? -12.926 -19.046 -25.272 1.00 80.06 826 SER A N 1
ATOM 6002 C CA . SER A 1 826 ? -13.569 -18.764 -26.566 1.00 80.06 826 SER A CA 1
ATOM 6003 C C . SER A 1 826 ? -12.593 -18.350 -27.675 1.00 80.06 826 SER A C 1
ATOM 6005 O O . SER A 1 826 ? -12.877 -18.554 -28.853 1.00 80.06 826 SER A O 1
ATOM 6007 N N . ARG A 1 827 ? -11.446 -17.758 -27.312 1.00 77.00 827 ARG A N 1
ATOM 6008 C CA . ARG A 1 827 ? -10.454 -17.235 -28.264 1.00 77.00 827 ARG A CA 1
ATOM 6009 C C . ARG A 1 827 ? -9.289 -18.187 -28.531 1.00 77.00 827 ARG A C 1
ATOM 6011 O O . ARG A 1 827 ? -8.658 -18.051 -29.574 1.00 77.00 827 ARG A O 1
ATOM 6018 N N . LEU A 1 828 ? -8.995 -19.113 -27.615 1.00 73.12 828 LEU A N 1
ATOM 6019 C CA . LEU A 1 828 ? -7.950 -20.135 -27.777 1.00 73.12 828 LEU A CA 1
ATOM 6020 C C . LEU A 1 828 ? -8.465 -21.446 -28.404 1.00 73.12 828 LEU A C 1
ATOM 6022 O O . LEU A 1 828 ? -7.658 -22.208 -28.935 1.00 73.12 828 LEU A O 1
ATOM 6026 N N . GLY A 1 829 ? -9.782 -21.693 -28.411 1.00 65.81 829 GLY A N 1
ATOM 6027 C CA . GLY A 1 829 ? -10.371 -22.914 -28.978 1.00 65.81 829 GLY A CA 1
ATOM 6028 C C . GLY A 1 829 ? -9.980 -24.182 -28.202 1.00 65.81 829 GLY A C 1
ATOM 6029 O O . GLY A 1 829 ? -9.666 -24.112 -27.016 1.00 65.81 829 GLY A O 1
ATOM 6030 N N . ASP A 1 830 ? -9.960 -25.344 -28.868 1.00 57.38 830 ASP A N 1
ATOM 6031 C CA . ASP A 1 830 ? -9.685 -26.648 -28.231 1.00 57.38 830 ASP A CA 1
ATOM 6032 C C . ASP A 1 830 ? -8.229 -26.840 -27.750 1.00 57.38 830 ASP A C 1
ATOM 6034 O O . ASP A 1 830 ? -7.939 -27.802 -27.032 1.00 57.38 830 ASP A O 1
ATOM 6038 N N . ASN A 1 831 ? -7.311 -25.914 -28.060 1.00 53.75 831 ASN A N 1
ATOM 6039 C CA . ASN A 1 831 ? -5.911 -25.942 -27.612 1.00 53.75 831 ASN A CA 1
ATOM 6040 C C . ASN A 1 831 ? -5.756 -25.473 -26.150 1.00 53.75 831 ASN A C 1
ATOM 6042 O O . ASN A 1 831 ? -5.053 -24.512 -25.833 1.00 53.75 831 ASN A O 1
ATOM 6046 N N . HIS A 1 832 ? -6.378 -26.207 -25.227 1.00 53.38 832 HIS A N 1
ATOM 6047 C CA . HIS A 1 832 ? -6.354 -25.953 -23.781 1.00 53.38 832 HIS A CA 1
ATOM 6048 C C . HIS A 1 832 ? -4.939 -26.020 -23.161 1.00 53.38 832 HIS A C 1
ATOM 6050 O O . HIS A 1 832 ? -4.734 -25.570 -22.033 1.00 53.38 832 HIS A O 1
ATOM 6056 N N . SER A 1 833 ? -3.939 -26.542 -23.883 1.00 49.59 833 SER A N 1
ATOM 6057 C CA . SER A 1 833 ? -2.536 -26.587 -23.450 1.00 49.59 833 SER A CA 1
ATOM 6058 C C . SER A 1 833 ? -1.830 -25.222 -23.459 1.00 49.59 833 SER A C 1
ATOM 6060 O O . SER A 1 833 ? -0.872 -25.047 -22.708 1.00 49.59 833 SER A O 1
ATOM 6062 N N . ASP A 1 834 ? -2.314 -24.240 -24.232 1.00 53.97 834 ASP A N 1
ATOM 6063 C CA . ASP A 1 834 ? -1.719 -22.890 -24.324 1.00 53.97 834 ASP A CA 1
ATOM 6064 C C . ASP A 1 834 ? -2.237 -21.905 -23.256 1.00 53.97 834 ASP A C 1
ATOM 6066 O O . ASP A 1 834 ? -1.733 -20.786 -23.125 1.00 53.97 834 ASP A O 1
ATOM 6070 N N . LEU A 1 835 ? -3.179 -22.330 -22.400 1.00 53.75 835 LEU A N 1
ATOM 6071 C CA . LEU A 1 835 ? -3.717 -21.524 -21.290 1.00 53.75 835 LEU A CA 1
ATOM 6072 C C . LEU A 1 835 ? -2.651 -21.106 -20.259 1.00 53.75 835 LEU A C 1
ATOM 6074 O O . LEU A 1 835 ? -2.893 -20.213 -19.448 1.00 53.75 835 LEU A O 1
ATOM 6078 N N . GLN A 1 836 ? -1.467 -21.727 -20.272 1.00 52.66 836 GLN A N 1
ATOM 6079 C CA . GLN A 1 836 ? -0.362 -21.373 -19.375 1.00 52.66 836 GLN A CA 1
ATOM 6080 C C . GLN A 1 836 ? 0.397 -20.109 -19.810 1.00 52.66 836 GLN A C 1
ATOM 6082 O O . GLN A 1 836 ? 1.062 -19.493 -18.978 1.00 52.66 836 GLN A O 1
ATOM 6087 N N . LYS A 1 837 ? 0.283 -19.685 -21.076 1.00 63.41 837 LYS A N 1
ATOM 6088 C CA . LYS A 1 837 ? 0.896 -18.453 -21.601 1.00 63.41 837 LYS A CA 1
ATOM 6089 C C . LYS A 1 837 ? -0.096 -17.709 -22.491 1.00 63.41 837 LYS A C 1
ATOM 6091 O O . LYS A 1 837 ? 0.051 -17.671 -23.708 1.00 63.41 837 LYS A O 1
ATOM 6096 N N . VAL A 1 838 ? -1.108 -17.107 -21.867 1.00 70.31 838 VAL A N 1
ATOM 6097 C CA . VAL A 1 838 ? -2.139 -16.340 -22.581 1.00 70.31 838 VAL A CA 1
ATOM 6098 C C . VAL A 1 838 ? -1.501 -15.120 -23.270 1.00 70.31 838 VAL A C 1
ATOM 6100 O O . VAL A 1 838 ? -0.960 -14.253 -22.577 1.00 70.31 838 VAL A O 1
ATOM 6103 N N . PRO A 1 839 ? -1.559 -15.008 -24.611 1.00 76.38 839 PRO A N 1
ATOM 6104 C CA . PRO A 1 839 ? -1.012 -13.859 -25.324 1.00 76.38 839 PRO A CA 1
ATOM 6105 C C . PRO A 1 839 ? -1.747 -12.564 -24.964 1.00 76.38 839 PRO A C 1
ATOM 6107 O O . PRO A 1 839 ? -2.957 -12.571 -24.725 1.00 76.38 839 PRO A O 1
ATOM 6110 N N . ALA A 1 840 ? -1.052 -11.425 -25.038 1.00 77.31 840 ALA A N 1
ATOM 6111 C CA . ALA A 1 840 ? -1.634 -10.104 -24.776 1.00 77.31 840 ALA A CA 1
ATOM 6112 C C . ALA A 1 840 ? -2.903 -9.827 -25.611 1.00 77.31 840 ALA A C 1
ATOM 6114 O O . ALA A 1 840 ? -3.865 -9.259 -25.101 1.00 77.31 840 ALA A O 1
ATOM 6115 N N . GLY A 1 841 ? -2.945 -10.296 -26.866 1.00 75.88 841 GLY A N 1
ATOM 6116 C CA . GLY A 1 841 ? -4.103 -10.145 -27.758 1.00 75.88 841 GLY A CA 1
ATOM 6117 C C . GLY A 1 841 ? -5.356 -10.931 -27.339 1.00 75.88 841 GLY A C 1
ATOM 6118 O O . GLY A 1 841 ? -6.458 -10.584 -27.758 1.00 75.88 841 GLY A O 1
ATOM 6119 N N . VAL A 1 842 ? -5.209 -11.955 -26.492 1.00 83.19 842 VAL A N 1
ATOM 6120 C CA . VAL A 1 842 ? -6.327 -12.702 -25.884 1.00 83.19 842 VAL A CA 1
ATOM 6121 C C . VAL A 1 842 ? -6.656 -12.142 -24.502 1.00 83.19 842 VAL A C 1
ATOM 6123 O O . VAL A 1 842 ? -7.823 -12.017 -24.136 1.00 83.19 842 VAL A O 1
ATOM 6126 N N . LEU A 1 843 ? -5.632 -11.752 -23.744 1.00 84.38 843 LEU A N 1
ATOM 6127 C CA . LEU A 1 843 ? -5.800 -11.240 -22.392 1.00 84.38 843 LEU A CA 1
ATOM 6128 C C . LEU A 1 843 ? -6.445 -9.849 -22.356 1.00 84.38 843 LEU A C 1
ATOM 6130 O O . LEU A 1 843 ? -7.284 -9.593 -21.496 1.00 84.38 843 LEU A O 1
ATOM 6134 N N . ALA A 1 844 ? -6.087 -8.961 -23.287 1.00 86.56 844 ALA A N 1
ATOM 6135 C CA . ALA A 1 844 ? -6.663 -7.623 -23.375 1.00 86.56 844 ALA A CA 1
ATOM 6136 C C . ALA A 1 844 ? -8.200 -7.645 -23.452 1.00 86.56 844 ALA A C 1
ATOM 6138 O O . ALA A 1 844 ? -8.823 -7.033 -22.585 1.00 86.56 844 ALA A O 1
ATOM 6139 N N . PRO A 1 845 ? -8.838 -8.375 -24.391 1.00 87.75 845 PRO A N 1
ATOM 6140 C CA . PRO A 1 845 ? -10.295 -8.472 -24.429 1.00 87.75 845 PRO A CA 1
ATOM 6141 C C . PRO A 1 845 ? -10.876 -9.207 -23.213 1.00 87.75 845 PRO A C 1
ATOM 6143 O O . PRO A 1 845 ? -11.908 -8.784 -22.707 1.00 87.75 845 PRO A O 1
ATOM 6146 N N . ALA A 1 846 ? -10.209 -10.241 -22.686 1.00 88.44 846 ALA A N 1
ATOM 6147 C CA . ALA A 1 846 ? -10.690 -10.955 -21.498 1.00 88.44 846 ALA A CA 1
ATOM 6148 C C . ALA A 1 846 ? -10.795 -10.050 -20.263 1.00 88.44 846 ALA A C 1
ATOM 6150 O O . ALA A 1 846 ? -11.786 -10.076 -19.535 1.00 88.44 846 ALA A O 1
ATOM 6151 N N . VAL A 1 847 ? -9.786 -9.208 -20.039 1.00 90.19 847 VAL A N 1
ATOM 6152 C CA . VAL A 1 847 ? -9.806 -8.238 -18.942 1.00 90.19 847 VAL A CA 1
ATOM 6153 C C . VAL A 1 847 ? -10.730 -7.054 -19.253 1.00 90.19 847 VAL A C 1
ATOM 6155 O O . VAL A 1 847 ? -11.342 -6.499 -18.343 1.00 90.19 847 VAL A O 1
ATOM 6158 N N . HIS A 1 848 ? -10.901 -6.684 -20.523 1.00 91.00 848 HIS A N 1
ATOM 6159 C CA . HIS A 1 848 ? -11.875 -5.661 -20.904 1.00 91.00 848 HIS A CA 1
ATOM 6160 C C . HIS A 1 848 ? -13.318 -6.094 -20.583 1.00 91.00 848 HIS A C 1
ATOM 6162 O O . HIS A 1 848 ? -14.108 -5.295 -20.081 1.00 91.00 848 HIS A O 1
ATOM 6168 N N . ASP A 1 849 ? -13.637 -7.381 -20.738 1.00 92.31 849 ASP A N 1
ATOM 6169 C CA . ASP A 1 849 ? -14.933 -7.938 -20.331 1.00 92.31 849 ASP A CA 1
ATOM 6170 C C . ASP A 1 849 ? -15.121 -7.942 -18.807 1.00 92.31 849 ASP A C 1
ATOM 6172 O O . ASP A 1 849 ? -16.219 -7.673 -18.305 1.00 92.31 849 ASP A O 1
ATOM 6176 N N . VAL A 1 850 ? -14.037 -8.112 -18.043 1.00 93.94 850 VAL A N 1
ATOM 6177 C CA . VAL A 1 850 ? -14.051 -7.859 -16.593 1.00 93.94 850 VAL A CA 1
ATOM 6178 C C . VAL A 1 850 ? -14.390 -6.396 -16.290 1.00 93.94 850 VAL A C 1
ATOM 6180 O O . VAL A 1 850 ? -15.157 -6.125 -15.363 1.00 93.94 850 VAL A O 1
ATOM 6183 N N . TYR A 1 851 ? -13.885 -5.438 -17.073 1.00 94.38 851 TYR A N 1
ATOM 6184 C CA . TYR A 1 851 ? -14.217 -4.021 -16.899 1.00 94.38 851 TYR A CA 1
ATOM 6185 C C . TYR A 1 851 ? -15.688 -3.721 -17.216 1.00 94.38 851 TYR A C 1
ATOM 6187 O O . TYR A 1 851 ? -16.301 -2.925 -16.500 1.00 94.38 851 TYR A O 1
ATOM 6195 N N . TYR A 1 852 ? -16.299 -4.400 -18.195 1.00 94.94 852 TYR A N 1
ATOM 6196 C CA . TYR A 1 852 ? -17.752 -4.332 -18.408 1.00 94.94 852 TYR A CA 1
ATOM 6197 C C . TYR A 1 852 ? -18.527 -4.880 -17.205 1.00 94.94 852 TYR A C 1
ATOM 6199 O O . TYR A 1 852 ? -19.470 -4.238 -16.734 1.00 94.94 852 TYR A O 1
ATOM 6207 N N . GLY A 1 853 ? -18.094 -6.016 -16.651 1.00 94.19 853 GLY A N 1
ATOM 6208 C CA . GLY A 1 853 ? -18.658 -6.570 -15.418 1.00 94.19 853 GLY A CA 1
ATOM 6209 C C . GLY A 1 853 ? -18.551 -5.603 -14.234 1.00 94.19 853 GLY A C 1
ATOM 6210 O O . GLY A 1 853 ? -19.509 -5.425 -13.478 1.00 94.19 853 GLY A O 1
ATOM 6211 N N . ALA A 1 854 ? -17.418 -4.912 -14.099 1.00 95.31 854 ALA A N 1
ATOM 6212 C CA . ALA A 1 854 ? -17.223 -3.884 -13.084 1.00 95.31 854 ALA A CA 1
ATOM 6213 C C . ALA A 1 854 ? -18.126 -2.660 -13.308 1.00 95.31 854 ALA A C 1
ATOM 6215 O O . ALA A 1 854 ? -18.745 -2.177 -12.361 1.00 95.31 854 ALA A O 1
ATOM 6216 N N . ALA A 1 855 ? -18.284 -2.190 -14.547 1.00 96.38 855 ALA A N 1
ATOM 6217 C CA . ALA A 1 855 ? -19.207 -1.103 -14.865 1.00 96.38 855 ALA A CA 1
ATOM 6218 C C . ALA A 1 855 ? -20.664 -1.479 -14.538 1.00 96.38 855 ALA A C 1
ATOM 6220 O O . ALA A 1 855 ? -21.385 -0.688 -13.926 1.00 96.38 855 ALA A O 1
ATOM 6221 N N . ALA A 1 856 ? -21.081 -2.710 -14.851 1.00 97.06 856 ALA A N 1
ATOM 6222 C CA . ALA A 1 856 ? -22.395 -3.223 -14.476 1.00 97.06 856 ALA A CA 1
ATOM 6223 C C . ALA A 1 856 ? -22.574 -3.265 -12.948 1.00 97.06 856 ALA A C 1
ATOM 6225 O O . ALA A 1 856 ? -23.575 -2.773 -12.424 1.00 97.06 856 ALA A O 1
ATOM 6226 N N . ALA A 1 857 ? -21.579 -3.764 -12.209 1.00 96.88 857 ALA A N 1
ATOM 6227 C CA . ALA A 1 857 ? -21.602 -3.765 -10.748 1.00 96.88 857 ALA A CA 1
ATOM 6228 C C . ALA A 1 857 ? -21.620 -2.346 -10.145 1.00 96.88 857 ALA A C 1
ATOM 6230 O O . ALA A 1 857 ? -22.278 -2.121 -9.127 1.00 96.88 857 ALA A O 1
ATOM 6231 N N . ALA A 1 858 ? -20.965 -1.371 -10.779 1.00 97.19 858 ALA A N 1
ATOM 6232 C CA . ALA A 1 858 ? -21.016 0.033 -10.378 1.00 97.19 858 ALA A CA 1
ATOM 6233 C C . ALA A 1 858 ? -22.422 0.634 -10.561 1.00 97.19 858 ALA A C 1
ATOM 6235 O O . ALA A 1 858 ? -22.910 1.353 -9.688 1.00 97.19 858 ALA A O 1
ATOM 6236 N N . VAL A 1 859 ? -23.115 0.299 -11.653 1.00 97.56 859 VAL A N 1
ATOM 6237 C CA . VAL A 1 859 ? -24.514 0.706 -11.869 1.00 97.56 859 VAL A CA 1
ATOM 6238 C C . VAL A 1 859 ? -25.444 0.027 -10.859 1.00 97.56 859 VAL A C 1
ATOM 6240 O O . VAL A 1 859 ? -26.307 0.684 -10.271 1.00 97.56 859 VAL A O 1
ATOM 6243 N N . LEU A 1 860 ? -25.230 -1.260 -10.574 1.00 97.38 860 LEU A N 1
ATOM 6244 C CA . LEU A 1 860 ? -25.957 -1.966 -9.516 1.00 97.38 860 LEU A CA 1
ATOM 6245 C C . LEU A 1 860 ? -25.705 -1.349 -8.138 1.00 97.38 860 LEU A C 1
ATOM 6247 O O . LEU A 1 860 ? -26.619 -1.320 -7.316 1.00 97.38 860 LEU A O 1
ATOM 6251 N N . LEU A 1 861 ? -24.509 -0.806 -7.886 1.00 97.50 861 LEU A N 1
ATOM 6252 C CA . LEU A 1 861 ? -24.211 -0.096 -6.645 1.00 97.50 861 LEU A CA 1
ATOM 6253 C C . LEU A 1 861 ? -25.074 1.162 -6.537 1.00 97.50 861 LEU A C 1
ATOM 6255 O O . LEU A 1 861 ? -25.670 1.387 -5.487 1.00 97.50 861 LEU A O 1
ATOM 6259 N N . VAL A 1 862 ? -25.229 1.935 -7.617 1.00 97.12 862 VAL A N 1
ATOM 6260 C CA . VAL A 1 862 ? -26.161 3.077 -7.638 1.00 97.12 862 VAL A CA 1
ATOM 6261 C C . VAL A 1 862 ? -27.579 2.612 -7.301 1.00 97.12 862 VAL A C 1
ATOM 6263 O O . VAL A 1 862 ? -28.204 3.175 -6.402 1.00 97.12 862 VAL A O 1
ATOM 6266 N N . ALA A 1 863 ? -28.070 1.551 -7.948 1.00 95.75 863 ALA A N 1
ATOM 6267 C CA . ALA A 1 863 ? -29.402 1.010 -7.679 1.00 95.75 863 ALA A CA 1
ATOM 6268 C C . ALA A 1 863 ? -29.566 0.577 -6.209 1.00 95.75 863 ALA A C 1
ATOM 6270 O O . ALA A 1 863 ? -30.509 1.008 -5.544 1.00 95.75 863 ALA A O 1
ATOM 6271 N N . ALA A 1 864 ? -28.612 -0.190 -5.671 1.00 94.69 864 ALA A N 1
ATOM 6272 C CA . ALA A 1 864 ? -28.594 -0.650 -4.282 1.00 94.69 864 ALA A CA 1
ATOM 6273 C C . ALA A 1 864 ? -28.647 0.512 -3.279 1.00 94.69 864 ALA A C 1
ATOM 6275 O O . ALA A 1 864 ? -29.327 0.424 -2.257 1.00 94.69 864 ALA A O 1
ATOM 6276 N N . VAL A 1 865 ? -27.967 1.620 -3.578 1.00 94.38 865 VAL A N 1
ATOM 6277 C CA . VAL A 1 865 ? -27.988 2.821 -2.738 1.00 94.38 865 VAL A CA 1
ATOM 6278 C C . VAL A 1 865 ? -29.305 3.589 -2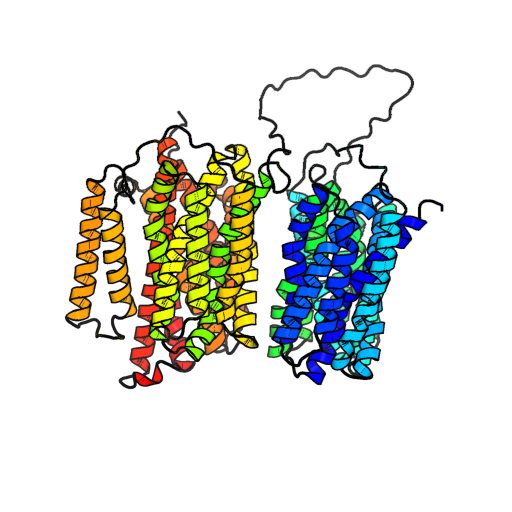.867 1.00 94.38 865 VAL A C 1
ATOM 6280 O O . VAL A 1 865 ? -29.810 4.099 -1.867 1.00 94.38 865 VAL A O 1
ATOM 6283 N N . LEU A 1 866 ? -29.896 3.666 -4.062 1.00 93.38 866 LEU A N 1
ATOM 6284 C CA . LEU A 1 866 ? -31.164 4.371 -4.284 1.00 93.38 866 LEU A CA 1
ATOM 6285 C C . LEU A 1 866 ? -32.354 3.712 -3.570 1.00 93.38 866 LEU A C 1
ATOM 6287 O O . LEU A 1 866 ? -33.314 4.413 -3.237 1.00 93.38 866 LEU A O 1
ATOM 6291 N N . PHE A 1 867 ? -32.272 2.413 -3.267 1.00 91.38 867 PHE A N 1
ATOM 6292 C CA . PHE A 1 867 ? -33.234 1.722 -2.400 1.00 91.38 867 PHE A CA 1
ATOM 6293 C C . PHE A 1 867 ? -33.210 2.210 -0.942 1.00 91.38 867 PHE A C 1
ATOM 6295 O O . PHE A 1 867 ? -34.175 1.987 -0.202 1.00 91.38 867 PHE A O 1
ATOM 6302 N N . MET A 1 868 ? -32.155 2.917 -0.518 1.00 91.50 868 MET A N 1
ATOM 6303 C CA . MET A 1 868 ? -32.071 3.462 0.831 1.00 91.50 868 MET A CA 1
ATOM 6304 C C . MET A 1 868 ? -33.105 4.589 1.020 1.00 91.50 868 MET A C 1
ATOM 6306 O O . MET A 1 868 ? -33.191 5.502 0.196 1.00 91.50 868 MET A O 1
ATOM 6310 N N . PRO A 1 869 ? -33.887 4.596 2.113 1.00 87.31 869 PRO A N 1
ATOM 6311 C CA . PRO A 1 869 ? -34.795 5.699 2.431 1.00 87.31 869 PRO A CA 1
ATOM 6312 C C . PRO A 1 869 ? -34.071 7.051 2.579 1.00 87.31 869 PRO A C 1
ATOM 6314 O O . PRO A 1 869 ? -32.973 7.117 3.125 1.00 87.31 869 PRO A O 1
ATOM 6317 N N . ASN A 1 870 ? -34.708 8.149 2.145 1.00 77.88 870 ASN A N 1
ATOM 6318 C CA . ASN A 1 870 ? -34.150 9.512 2.249 1.00 77.88 870 ASN A CA 1
ATOM 6319 C C . ASN A 1 870 ? -34.009 10.014 3.696 1.00 77.88 870 ASN A C 1
ATOM 6321 O O . ASN A 1 870 ? -33.157 10.853 3.976 1.00 77.88 870 ASN A O 1
ATOM 6325 N N . ARG A 1 871 ? -34.853 9.526 4.612 1.00 72.00 871 ARG A N 1
ATOM 6326 C CA . ARG A 1 871 ? -34.801 9.853 6.040 1.00 72.00 871 ARG A CA 1
ATOM 6327 C C . ARG A 1 871 ? -34.517 8.577 6.815 1.00 72.00 871 ARG A C 1
ATOM 6329 O O . ARG A 1 871 ? -35.332 7.658 6.809 1.00 72.00 871 ARG A O 1
ATOM 6336 N N . ILE A 1 872 ? -33.365 8.533 7.471 1.00 70.44 872 ILE A N 1
ATOM 6337 C CA . ILE A 1 872 ? -33.067 7.517 8.476 1.00 70.44 872 ILE A CA 1
ATOM 6338 C C . ILE A 1 872 ? -33.559 8.110 9.792 1.00 70.44 872 ILE A C 1
ATOM 6340 O O . ILE A 1 872 ? -32.964 9.052 10.305 1.00 70.44 872 ILE A O 1
ATOM 6344 N N . THR A 1 873 ? -34.700 7.633 10.286 1.00 58.81 873 THR A N 1
ATOM 6345 C CA . THR A 1 873 ? -35.166 7.961 11.637 1.00 58.81 873 THR A CA 1
ATOM 6346 C C . THR A 1 873 ? -34.143 7.427 12.626 1.00 58.81 873 THR A C 1
ATOM 6348 O O . THR A 1 873 ? -34.069 6.216 12.836 1.00 58.81 873 THR A O 1
ATOM 6351 N N . GLU A 1 874 ? -33.343 8.321 13.206 1.00 54.47 874 GLU A N 1
ATOM 6352 C CA . GLU A 1 874 ? -32.509 7.983 14.352 1.00 54.47 874 GLU A CA 1
ATOM 6353 C C . GLU A 1 874 ? -33.440 7.532 15.477 1.00 54.47 874 GLU A C 1
ATOM 6355 O O . GLU A 1 874 ? -34.297 8.294 15.932 1.00 54.47 874 GLU A O 1
ATOM 6360 N N . ARG A 1 875 ? -33.321 6.271 15.906 1.00 54.16 875 ARG A N 1
ATOM 6361 C CA . ARG A 1 875 ? -33.956 5.868 17.159 1.00 54.16 875 ARG A CA 1
ATOM 6362 C C . ARG A 1 875 ? -33.219 6.603 18.282 1.00 54.16 875 ARG A C 1
ATOM 6364 O O . ARG A 1 875 ? -31.989 6.509 18.332 1.00 54.16 875 ARG A O 1
ATOM 6371 N N . PRO A 1 876 ? -33.917 7.369 19.140 1.00 41.88 876 PRO A N 1
ATOM 6372 C CA . PRO A 1 876 ? -33.263 8.106 20.210 1.00 41.88 876 PRO A CA 1
ATOM 6373 C C . PRO A 1 876 ? -32.471 7.137 21.090 1.00 41.88 876 PRO A C 1
ATOM 6375 O O . PRO A 1 876 ? -32.970 6.066 21.440 1.00 41.88 876 PRO A O 1
ATOM 6378 N N . LEU A 1 877 ? -31.233 7.516 21.420 1.00 40.06 877 LEU A N 1
ATOM 6379 C CA . LEU A 1 877 ? -30.392 6.806 22.383 1.00 40.06 877 LEU A CA 1
ATOM 6380 C C . LEU A 1 877 ? -31.151 6.765 23.719 1.00 40.06 877 LEU A C 1
ATOM 6382 O O . LEU A 1 877 ? -31.285 7.802 24.366 1.00 40.06 877 LEU A O 1
ATOM 6386 N N . ARG A 1 878 ? -31.705 5.604 24.077 1.00 35.00 878 ARG A N 1
ATOM 6387 C CA . ARG A 1 878 ? -32.236 5.341 25.419 1.00 35.00 878 ARG A CA 1
ATOM 6388 C C . ARG A 1 878 ? -31.128 4.871 26.341 1.00 35.00 878 ARG A C 1
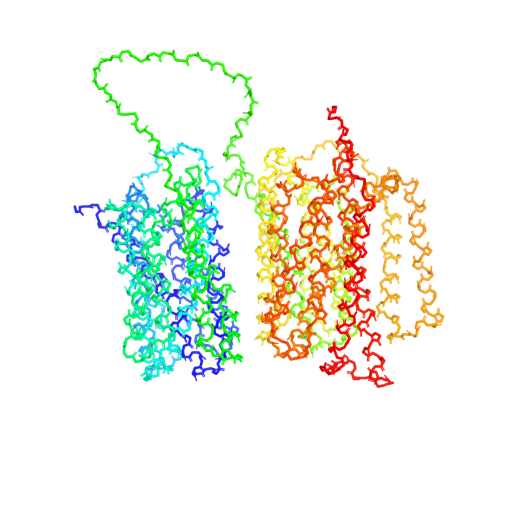ATOM 6390 O O . ARG A 1 878 ? -30.292 4.063 25.870 1.00 35.00 878 ARG A O 1
#

Mean predicted aligned error: 12.18 Å

InterPro domains:
  IPR011701 Major facilitator superfamily [PF07690] (18-338)
  IPR011701 Major facilitator superfamily [PF07690] (421-812)
  IPR020846 Major facilitator superfamily domain [PS50850] (416-873)
  IPR036259 MFS transporter superfamily [G3DSA:1.20.1250.20] (1-183)
  IPR036259 MFS transporter superfamily [G3DSA:1.20.1250.20] (197-378)
  IPR036259 MFS transporter superfamily [G3DSA:1.20.1250.20] (668-874)
  IPR036259 MFS transporter superfamily [SSF103473] (2-371)
  IPR036259 MFS transporter superfamily [SSF103473] (414-876)

Radius of gyration: 28.34 Å; Cα contacts (8 Å, |Δi|>4): 1579; chains: 1; bounding box: 75×80×70 Å